Protein AF-A0A3B8Q1A5-F1 (afdb_monomer)

Solvent-accessible surface area (backbone atoms only — not comparable to full-atom values): 54894 Å² total; per-residue (Å²): 135,82,88,90,90,88,83,88,91,82,88,88,82,86,87,84,88,85,88,89,87,80,89,84,89,87,81,88,84,90,85,91,84,87,88,87,86,90,88,82,86,88,90,88,82,89,89,88,84,86,84,92,77,90,86,87,87,88,86,82,90,79,89,82,83,88,81,91,75,87,82,72,84,78,76,76,78,76,73,69,60,73,46,78,44,77,82,44,80,47,54,35,35,31,34,42,35,38,39,34,48,41,71,68,81,93,61,56,41,74,50,76,47,62,35,37,38,35,20,18,24,43,18,22,69,45,100,89,68,49,80,41,77,37,46,45,37,53,44,77,53,98,29,20,41,34,27,70,44,27,45,47,32,40,39,37,47,18,26,54,34,35,88,56,15,32,37,39,32,39,68,82,66,51,56,39,26,24,30,68,47,34,36,30,41,37,22,71,83,76,38,27,14,39,65,51,23,43,37,30,80,26,44,30,32,31,79,44,63,32,30,38,38,24,60,58,27,31,39,44,43,58,23,29,39,34,40,39,46,46,45,33,29,44,34,49,32,40,32,36,51,36,26,74,83,63,44,59,80,50,77,39,51,57,91,44,22,27,45,32,44,36,31,36,42,86,37,58,80,84,54,51,75,46,71,64,82,77,78,83,74,96,59,90,85,72,90,75,66,90,66,86,33,35,34,35,37,64,81,48,30,33,36,49,73,23,47,23,24,45,60,96,36,77,90,56,63,60,44,63,24,35,25,39,85,45,72,48,98,89,68,53,35,31,47,38,36,35,32,58,40,67,63,44,40,81,61,40,70,74,36,51,77,56,90,72,58,46,72,87,60,79,52,30,86,38,60,68,54,55,64,70,60,74,78,66,74,52,51,76,69,56,57,76,66,34,43,40,44,77,62,45,90,86,80,33,47,68,63,53,51,59,71,65,47,73,29,45,33,46,38,44,51,38,36,39,54,50,44,70,52,47,69,46,50,25,58,40,18,34,36,27,73,20,45,33,39,36,32,51,50,34,34,39,34,41,5,16,26,37,23,18,70,31,42,86,52,8,28,36,38,34,54,31,52,78,45,54,44,23,37,86,54,17,30,28,36,40,33,25,39,19,40,55,53,55,28,49,77,42,92,90,46,77,66,58,40,85,87,56,53,12,7,61,35,42,36,34,38,47,14,85,52,65,50,63,41,35,22,40,31,33,30,24,14,35,21,29,40,32,39,76,42,31,73,42,35,39,41,29,55,26,39,35,28,52,14,50,24,34,36,26,39,44,36,37,35,39,36,37,32,26,38,32,37,41,15,44,21,40,29,60,26,60,56,20,40,37,44,30,34,18,29,22,36,34,55,18,48,21,42,44,43,97,34,68,38,50,32,36,48,39,38,22,33,36,23,31,49,76,37,66,55,72,69,48,84,59,82,56,52,76,35,84,49,55,79,82,54,38,39,67,52,88,45,29,62,66,18,43,42,92,89,36,85,43,55,64,59,27,71,82,90,58,60,71,67,56,60,59,52,44,42,68,17,17,40,48,61,42,47,79,40,64,65,69,37,73,52,76,41,79,45,55,62,65,47,60,50,42,70,69,59,38,50,40,21,40,60,39,66,64,39,27,32,36,26,38,53,17,42,24,51,19,38,39,36,37,24,79,32,19,26,39,19,18,27,25,79,20,13,35,36,34,26,41,63,7,33,45,36,34,48,29,38,89,95,37,39,19,35,43,35,34,43,73,31,67,27,75,50,87,57,90,60,44,66,20,30,17,48,27,37,71,58,94,64,62,92,41,54,25,36,38,41,40,27,20,31,38,34,38,29,39,2,54,47,72,32,19,58,46,60,36,96,50,67,35,64,51,35,35,45,37,42,30,54,25,40,30,33,27,32,28,45,42,47,46,24,70,56,52,59,64,68,27,42,38,38,41,35,32,25,39,31,37,35,17,39,37,23,43,42,43,78,55,96,88,57,61,44,30,54,36,40,41,35,36,20,23,25,37,35,52,27,35,45,36,40,35,31,44,66,64,96,56,73,58,59,27,40,45,29,14,25,26,36,38,59,23,50,55,45,73,42,62,81,30,48,87,44,52,45,37,32,20,29,37,29,24,61,90,33,58,65,89,59,68,49,50,79,50,48,70,58,28,48,94,58,57,38,75,82,31,97,90,48,58,68,21,33,40,93,64,74,40,81,45,37,50,26,51,30,56,59,47,27,86,45,42,22,47,82,67,48,37,16,48,19,19,44,49,65,58,60,63,48,14,46,67,66,48,95,54,68,32,26,52,39,17,40,55,46,77,24,24,32,92,86,73,40,68,47,45,76,51,68,52,83,58,37,28,58,64,20,27,50,33,61,80,86,60,59,52,98,92,39,36,54,54,75,46,71,64,45,100,85,45,76,77,90,75,78,77,85,79,79,83,73,83,80,131

Nearest PDB structures (foldseek):
  5m60-assembly1_A  TM=2.304E-01  e=3.466E-04  Thermochaetoides thermophila
  5zkw-assembly1_B  TM=2.057E-01  e=1.038E-01  Pseudarthrobacter chlorophenolicus A6
  5zla-assembly1_D  TM=2.014E-01  e=3.248E-01  Pseudarthrobacter chlorophenolicus A6
  7ukj-assembly1_B  TM=1.240E-01  e=3.319E-02  Shigella phage Sf6

Sequence (1062 aa):
MNANLLNLLAQHHHRINFQPLGAREASNPSEWHVEGRNRGARPTAALLPRKYRRTSSGGAILLAIGIGALSTPTLFADEPTEFVAITRRGLHDQTVSIVRQIGIGADRRFETNSYVQLETGLNYFTPEGRLVPSEPVFELVHGAAVAWKGQHKVSVAANLNSADAVQLRLPDNQLLTSHVYGLAYVDTASGQSVLLGQVQDCSGFQVADHQILFPDAFTGILADVRYSVSKAGFEQDVILREQPPRPERFGLSSETTQLEVWTEFTGSPEPVRIRHENARSNGPQSTLEERDDEVLDFQSARVGTGKTFRLGRDDDPLSLVVKRWVRVDDGRKFLVESVELDAVQSALETLPTSGGGARIGQPSADRMSALRELPRKPDRRGAATAQIRRLTLGADDVALAEAARPGLVLDYLTLTTSQNNYTFASDDTYYISGTVNLSGSTTFEGGTVIKYDSATTSKIEIQGSLSFGGAAYRPVVFTGKDDNTVGQVIVGSTSDPSGTYYANPALILNNNSSTTLNHPRFSHCRRGLTFAGGPSHWVRHAQFVHCQEGLAPKNTVYLHNALFHRVDKVLAGTAATVNCQHLTVNDGSTVNFGSAATVSYLNSLLVGVTTPGSYSGTPPDIIASSTGVFQAVSGGSHYLPSGSPYRNAGSASIDTTLALELKSLTTEAPQLMTGGLSVGTTLTPRVLRDIDQVDKGFHYVPIDYVFRSVTATAMVQLTNGVAVAVAGAYGVDLQDASSLISEGRAERPNRLTRWNSVQEQSTSEGNGGPIARIGANYTTRPYISVRFTELTAPSKSGTSLLDTGGTQPFQSVTLEFCQLSNVGLTSLWPGDSRSATVTLRNNLFERSVLSINKSYTSQNTPLTLAGNNNLFWRGSFSVTYDSGSINPAWTLKDNLFDGTIQTLTGSGTINVIRSNNGFTTGTTTTFSGSNDKTGLSTDYQANGSWGNRYYPAAGGHPSLSSLIDAGSQTRETAGLYHFTVKTASNTKEGADSLVWVDIGFHYVGLNGSGQPSDTDGDGLPNYVEDRNGNNVADSGETSPSTYNSPGGLTGSTAFTVYTALK

Radius of gyration: 35.03 Å; Cα contacts (8 Å, |Δi|>4): 2907; chains: 1; bounding box: 84×91×108 Å

Secondary structure (DSSP, 8-state):
-----S-------------------------------------------PPP-----------PPP-----------PPPPEEEEEEEE-SSEEEEEEEEEESSGGG-EEEEEEEEEE-TT-EEE-TTS-EEE-----EEETTEEEE-SSSSEEEE-SBTTSTT-EEEE-TTS-EEEEEEEEEEEEETTT--EEEEEEB---B-EEEETTEEEESS-BSSS-EEEEEEE-SSEEEEEEEE-SPPPPGGGGT--TTTEEEEEEEEEEE-PPPEEEE--PPP--SS---------EEEE-SSEEE--EEEEETT-TTS--EEEEEEEEE-TTS-EEEEEEEEHHHHHHHHTTSPPP-S-S--PPPBSSTTGGGSSPPPPPPHHHHHH---EE--TTTSHHHHHHHTS--EEEEEEEEEP-EES-EE-TTSEEEE-SEEEEESEEEE-TT-EEEES-TTT-EEEE-SEEEE--BTTB-EEEEETT-TTSSPPPTT--S--TTS-B-SSSEEE--SS-EEEESEEEESBSEEEEE-S-SEEEEEEEEEES-SEEEEESSEEEEEEEEEES-SEEE--SS-EEEEEEEEEES-SEEE-S---EEEEES-EEES-SB----BSSPPEEES-STTT-EEETTEEEEPPTT-TTTT-S-S-S-HHHHHHHTT-B-SPPEEE-S-B-S-EEE---SPPS-SSPPSS--BPP-SEEEEEEEESSEEEEETT-EEEEEEEEEEEE-TT-EEEEE-BTTB-EEEEEGGGT-----SS-B---SEEE-S--SS--EEEEESEEEE--TT---BSB--SS-B--SEEEEES-EEES-EEEEE-BSSSS-EEEEEES-EEES-EEEEEE--SSS---EEEEEES-EEESSEEEEEE---SS-PPEEEES-EEES-EEEEESTTGGGEEEES-EEETTS-GGG--BT-EEEE----BS-BTTBS-BBPSS--TTSGGGGTT-SSSBTTTTT-TTEESBSSTT--GGGSSSSBPPSS--EEPB-TTSSB--SS-SSS-HHHHSSSSSSS--TT---TTSS--TT---S-----------

pLDDT: mean 81.54, std 19.95, range [23.23, 98.56]

Mean predicted aligned error: 13.36 Å

Foldseek 3Di:
DDDDDPDDDDDDDDDDDDDDDDDDDDDDDDDDDDDDDDDDDDDDDDDDDDDDDDDDDDDDDDDDDDDDDDDDPPDDDDDWDKDWDFPDDDQFKTKIWIWTWDDDDPLTDIDIDIFIEGGFQQWAQDPVRDIDGADLFWDFDPQWTWRDRTLKIWIAAQWLLDQQRIWIQFNVRFIWGKGWFAKKKAQPVQQWIATQWGFATFGWECLDRFKIKTFQGTFNFGWIWMWGTDNFFIKIKIWGQAQGDDLVLQPGDLQRMKMKTKMWTPGGDFWDWDFADADDDPDPDDPPPRDRATWTHRPQKIWGKAFKDKQVPPVDTQDIWGWDWDADPVGIIIIMTIDRSVSCVVVNVVHHHGPRRGDRDHIDSHNCPNVVDDRDRYDPVSSVPRGYYYDDPPPNVVVSVVVRDITMIDMIIIGRQRDEDEEQDQAHEYEFAFEHHYEHEYEYAFQGHYAFAAQPGGEYEYAYHYHAHHDALRAHEYYHLQLPLFGDRDPPHPVDLLPAAGHPEHYEYNYQAEEEHERYEYERHCEHYEYNHYAEYEYELYEYYNYQEYYAYPHEYEYFQYEAENHQEPYDYEEYEYEYEQYEYALYAEDQPPYPYEYEYFLYEAACYNYDDDYDDDDHHYYNHCVQQWDDDDLATQAGDVVHPQALPGDPPDDPVSNVVQQQWASHDAAEDDEEAEEADEDEQATHGQPHRHGGHHTWRDANYEAEAYEYAAEYEYEAQHHYAYWHAERYEYEAPYEYHYEYDLVRAHEYEHPVSIRRGSDPRHSGHEHYEYDPDYPHAYEYAHERYEYDYRHPSNYENYDQSDAGQHQEYEDENYEYANYEQANHHHDAAEEHEYEAAQYEAHQYEYEHEQDDDPGHHAYEAEAAQAEHAQHEYEYEDEDDDDYAAYEHWLAEYHNYEYYYYYDPSVSHAYELYEEDPPYDCVPHDYQYHYNADQDWDCPAPSGTQAFDCDDDPNGLVVQALRTDDFLLVSLQQQWHSHRDAPHGCVPDPHRGHGGHHTRGHHHPVNHADQQCPLPDHPCQQPSSPPQDGDVNHHGSNDNDPPPGDPDDDDDDDPDDDD

Structure (mmCIF, N/CA/C/O backbone):
data_AF-A0A3B8Q1A5-F1
#
_entry.id   AF-A0A3B8Q1A5-F1
#
loop_
_atom_site.group_PDB
_atom_site.id
_atom_site.type_symbol
_atom_site.label_atom_id
_atom_site.label_alt_id
_atom_site.label_comp_id
_atom_site.label_asym_id
_atom_site.label_entity_id
_atom_site.label_seq_id
_atom_site.pdbx_PDB_ins_code
_atom_site.Cartn_x
_atom_site.Cartn_y
_atom_site.Cartn_z
_atom_site.occupancy
_atom_site.B_iso_or_equiv
_atom_site.auth_seq_id
_atom_site.auth_comp_id
_atom_site.auth_asym_id
_atom_site.auth_atom_id
_atom_site.pdbx_PDB_model_num
ATOM 1 N N . MET A 1 1 ? 45.114 -22.422 2.426 1.00 31.42 1 MET A N 1
ATOM 2 C CA . MET A 1 1 ? 45.899 -22.250 3.666 1.00 31.42 1 MET A CA 1
ATOM 3 C C . MET A 1 1 ? 44.954 -22.389 4.842 1.00 31.42 1 MET A C 1
ATOM 5 O O . MET A 1 1 ? 43.883 -21.799 4.810 1.00 31.42 1 MET A O 1
ATOM 9 N N . ASN A 1 2 ? 45.334 -23.228 5.803 1.00 27.39 2 ASN A N 1
ATOM 10 C CA . ASN A 1 2 ? 44.646 -23.448 7.073 1.00 27.39 2 ASN A CA 1
ATOM 11 C C . ASN A 1 2 ? 44.626 -22.181 7.942 1.00 27.39 2 ASN A C 1
ATOM 13 O O . ASN A 1 2 ? 45.573 -21.405 7.894 1.00 27.39 2 ASN A O 1
ATOM 17 N N . ALA A 1 3 ? 43.572 -22.082 8.762 1.00 31.16 3 ALA A N 1
ATOM 18 C CA . ALA A 1 3 ? 43.486 -21.404 10.058 1.00 31.16 3 ALA A CA 1
ATOM 19 C C . ALA A 1 3 ? 44.098 -19.994 10.174 1.00 31.16 3 ALA A C 1
ATOM 21 O O . ALA A 1 3 ? 45.301 -19.867 10.354 1.00 31.16 3 ALA A O 1
ATOM 22 N N . ASN A 1 4 ? 43.245 -18.959 10.165 1.00 34.81 4 ASN A N 1
ATOM 23 C CA . ASN A 1 4 ? 43.364 -17.754 11.008 1.00 34.81 4 ASN A CA 1
ATOM 24 C C . ASN A 1 4 ? 42.229 -16.765 10.691 1.00 34.81 4 ASN A C 1
ATOM 26 O O . ASN A 1 4 ? 42.366 -15.946 9.789 1.00 34.81 4 ASN A O 1
ATOM 30 N N . LEU A 1 5 ? 41.110 -16.835 11.425 1.00 26.95 5 LEU A N 1
ATOM 31 C CA . LEU A 1 5 ? 40.123 -15.740 11.500 1.00 26.95 5 LEU A CA 1
ATOM 32 C C . LEU A 1 5 ? 39.156 -15.929 12.680 1.00 26.95 5 LEU A C 1
ATOM 34 O O . LEU A 1 5 ? 37.939 -15.876 12.551 1.00 26.95 5 LEU A O 1
ATOM 38 N N . LEU A 1 6 ? 39.722 -16.181 13.860 1.00 28.73 6 LEU A N 1
ATOM 39 C CA . LEU A 1 6 ? 38.980 -16.187 15.120 1.00 28.73 6 LEU A CA 1
ATOM 40 C C . LEU A 1 6 ? 39.867 -15.576 16.208 1.00 28.73 6 LEU A C 1
ATOM 42 O O . LEU A 1 6 ? 40.375 -16.267 17.078 1.00 28.73 6 LEU A O 1
ATOM 46 N N . ASN A 1 7 ? 40.154 -14.282 16.044 1.00 27.58 7 ASN A N 1
ATOM 47 C CA . ASN A 1 7 ? 40.660 -13.367 17.070 1.00 27.58 7 ASN A CA 1
ATOM 48 C C . ASN A 1 7 ? 40.844 -11.983 16.438 1.00 27.58 7 ASN A C 1
ATOM 50 O O . ASN A 1 7 ? 41.917 -11.722 15.913 1.00 27.58 7 ASN A O 1
ATOM 54 N N . LEU A 1 8 ? 39.817 -11.121 16.456 1.00 25.34 8 LEU A N 1
ATOM 55 C CA . LEU A 1 8 ? 39.990 -9.657 16.543 1.00 25.34 8 LEU A CA 1
ATOM 56 C C . LEU A 1 8 ? 38.639 -8.920 16.698 1.00 25.34 8 LEU A C 1
ATOM 58 O O . LEU A 1 8 ? 38.228 -8.163 15.832 1.00 25.34 8 LEU A O 1
ATOM 62 N N . LEU A 1 9 ? 37.932 -9.124 17.814 1.00 25.00 9 LEU A N 1
ATOM 63 C CA . LEU A 1 9 ? 36.902 -8.182 18.297 1.00 25.00 9 LEU A CA 1
ATOM 64 C C . LEU A 1 9 ? 36.907 -8.139 19.833 1.00 25.00 9 LEU A C 1
ATOM 66 O O . LEU A 1 9 ? 35.914 -8.389 20.507 1.00 25.00 9 LEU A O 1
ATOM 70 N N . ALA A 1 10 ? 38.072 -7.830 20.396 1.00 28.08 10 ALA A N 1
ATOM 71 C CA . ALA A 1 10 ? 38.196 -7.423 21.787 1.00 28.08 10 ALA A CA 1
ATOM 72 C C . ALA A 1 10 ? 39.339 -6.414 21.895 1.00 28.08 10 ALA A C 1
ATOM 74 O O . ALA A 1 10 ? 40.484 -6.822 22.042 1.00 28.08 10 ALA A O 1
ATOM 75 N N . GLN A 1 11 ? 39.025 -5.120 21.765 1.00 27.09 11 GLN A N 1
ATOM 76 C CA . GLN A 1 11 ? 39.717 -3.988 22.402 1.00 27.09 11 GLN A CA 1
ATOM 77 C C . GLN A 1 11 ? 39.195 -2.670 21.817 1.00 27.09 11 GLN A C 1
ATOM 79 O O . GLN A 1 11 ? 39.483 -2.349 20.674 1.00 27.09 11 GLN A O 1
ATOM 84 N N . HIS A 1 12 ? 38.423 -1.918 22.605 1.00 25.92 12 HIS A N 1
ATOM 85 C CA . HIS A 1 12 ? 38.706 -0.511 22.920 1.00 25.92 12 HIS A CA 1
ATOM 86 C C . HIS A 1 12 ? 37.636 0.035 23.878 1.00 25.92 12 HIS A C 1
ATOM 88 O O . HIS A 1 12 ? 36.615 0.576 23.470 1.00 25.92 12 HIS A O 1
ATOM 94 N N . HIS A 1 13 ? 37.905 -0.088 25.180 1.00 26.91 13 HIS A N 1
ATOM 95 C CA . HIS A 1 13 ? 37.317 0.769 26.209 1.00 26.91 13 HIS A CA 1
ATOM 96 C C . HIS A 1 13 ? 38.403 1.731 26.700 1.00 26.91 13 HIS A C 1
ATOM 98 O O . HIS A 1 13 ? 39.457 1.292 27.166 1.00 26.91 13 HIS A O 1
ATOM 104 N N . HIS A 1 14 ? 38.136 3.036 26.619 1.00 27.55 14 HIS A N 1
ATOM 105 C CA . HIS A 1 14 ? 38.865 4.048 27.379 1.00 27.55 14 HIS A CA 1
ATOM 106 C C . HIS A 1 14 ? 38.218 4.228 28.759 1.00 27.55 14 HIS A C 1
ATOM 108 O O . HIS A 1 14 ? 36.998 4.266 28.902 1.00 27.55 14 HIS A O 1
ATOM 114 N N . ARG A 1 15 ? 39.090 4.286 29.769 1.00 25.75 15 ARG A N 1
ATOM 115 C CA . ARG A 1 15 ? 38.829 4.407 31.209 1.00 25.75 15 ARG A CA 1
ATOM 116 C C . ARG A 1 15 ? 38.354 5.806 31.599 1.00 25.75 15 ARG A C 1
ATOM 118 O O . ARG A 1 15 ? 38.968 6.757 31.131 1.00 25.75 15 ARG A O 1
ATOM 125 N N . ILE A 1 16 ? 37.482 5.901 32.610 1.00 25.36 16 ILE A N 1
ATOM 126 C CA . ILE A 1 16 ? 37.601 6.874 33.716 1.00 25.36 16 ILE A CA 1
ATOM 127 C C . ILE A 1 16 ? 37.205 6.176 35.038 1.00 25.36 16 ILE A C 1
ATOM 129 O O . ILE A 1 16 ? 36.220 5.448 35.093 1.00 25.36 16 ILE A O 1
ATOM 133 N N . ASN A 1 17 ? 38.043 6.363 36.064 1.00 23.59 17 ASN A N 1
ATOM 134 C CA . ASN A 1 17 ? 37.998 5.796 37.423 1.00 23.59 17 ASN A CA 1
ATOM 135 C C . ASN A 1 17 ? 36.921 6.440 38.321 1.00 23.59 17 ASN A C 1
ATOM 137 O O . ASN A 1 17 ? 36.644 7.617 38.136 1.00 23.59 17 ASN A O 1
ATOM 141 N N . PHE A 1 18 ? 36.465 5.742 39.377 1.00 23.73 18 PHE A N 1
ATOM 142 C CA . PHE A 1 18 ? 36.687 6.127 40.790 1.00 23.73 18 PHE A CA 1
ATOM 143 C C . PHE A 1 18 ? 36.344 4.983 41.776 1.00 23.73 18 PHE A C 1
ATOM 145 O O . PHE A 1 18 ? 35.630 4.043 41.446 1.00 23.73 18 PHE A O 1
ATOM 152 N N . GLN A 1 19 ? 36.976 5.059 42.951 1.00 25.64 19 GLN A N 1
ATOM 153 C CA . GLN A 1 19 ? 37.218 4.035 43.980 1.00 25.64 19 GLN A CA 1
ATOM 154 C C . GLN A 1 19 ? 36.064 3.774 44.990 1.00 25.64 19 GLN A C 1
ATOM 156 O O . GLN A 1 19 ? 35.106 4.542 45.024 1.00 25.64 19 GLN A O 1
ATOM 161 N N . PRO A 1 20 ? 36.180 2.718 45.838 1.00 37.16 20 PRO A N 1
ATOM 162 C CA . PRO A 1 20 ? 35.106 2.123 46.647 1.00 37.16 20 PRO A CA 1
ATOM 163 C C . PRO A 1 20 ? 35.213 2.379 48.167 1.00 37.16 20 PRO A C 1
ATOM 165 O O . PRO A 1 20 ? 36.301 2.617 48.680 1.00 37.16 20 PRO A O 1
ATOM 168 N N . LEU A 1 21 ? 34.104 2.189 48.893 1.00 24.19 21 LEU A N 1
ATOM 169 C CA . LEU A 1 21 ? 33.985 1.951 50.349 1.00 24.19 21 LEU A CA 1
ATOM 170 C C . LEU A 1 21 ? 32.631 1.229 50.554 1.00 24.19 21 LEU A C 1
ATOM 172 O O . LEU A 1 21 ? 31.644 1.678 49.989 1.00 24.19 21 LEU A O 1
ATOM 176 N N . GLY A 1 22 ? 32.429 0.143 51.297 1.00 25.36 22 GLY A N 1
ATOM 177 C CA . GLY A 1 22 ? 33.263 -0.704 52.139 1.00 25.36 22 GLY A CA 1
ATOM 178 C C . GLY A 1 22 ? 32.334 -1.590 52.994 1.00 25.36 22 GLY A C 1
ATOM 179 O O . GLY A 1 22 ? 31.389 -1.053 53.554 1.00 25.36 22 GLY A O 1
ATOM 180 N N . ALA A 1 23 ? 32.650 -2.893 53.090 1.00 27.30 23 ALA A N 1
ATOM 181 C CA . ALA A 1 23 ? 32.336 -3.870 54.159 1.00 27.30 23 ALA A CA 1
ATOM 182 C C . ALA A 1 23 ? 30.845 -4.099 54.567 1.00 27.30 23 ALA A C 1
ATOM 184 O O . ALA A 1 23 ? 30.045 -3.184 54.636 1.00 27.30 23 ALA A O 1
ATOM 185 N N . ARG A 1 24 ? 30.363 -5.303 54.902 1.00 26.05 24 ARG A N 1
ATOM 186 C CA . ARG A 1 24 ? 30.935 -6.339 55.778 1.00 26.05 24 ARG A CA 1
ATOM 187 C C . ARG A 1 24 ? 30.354 -7.745 55.533 1.00 26.05 24 ARG A C 1
ATOM 189 O O . ARG A 1 24 ? 29.225 -7.901 55.086 1.00 26.05 24 ARG A O 1
ATOM 196 N N . GLU A 1 25 ? 31.178 -8.724 55.898 1.00 29.30 25 GLU A N 1
ATOM 197 C CA . GLU A 1 25 ? 31.053 -10.184 55.821 1.00 29.30 25 GLU A CA 1
ATOM 198 C C . GLU A 1 25 ? 30.050 -10.808 56.807 1.00 29.30 25 GLU A C 1
ATOM 200 O O . GLU A 1 25 ? 29.797 -10.243 57.870 1.00 29.30 25 GLU A O 1
ATOM 205 N N . ALA A 1 26 ? 29.604 -12.034 56.496 1.00 27.36 26 ALA A N 1
ATOM 206 C CA . ALA A 1 26 ? 29.699 -13.248 57.337 1.00 27.36 26 ALA A CA 1
ATOM 207 C C . ALA A 1 26 ? 28.905 -14.386 56.663 1.00 27.36 26 ALA A C 1
ATOM 209 O O . ALA A 1 26 ? 27.846 -14.133 56.106 1.00 27.36 26 ALA A O 1
ATOM 210 N N . SER A 1 27 ? 29.234 -15.672 56.695 1.00 27.70 27 SER A N 1
ATOM 211 C CA . SER A 1 27 ? 30.429 -16.471 56.975 1.00 27.70 27 SER A CA 1
ATOM 212 C C . SER A 1 27 ? 30.010 -17.910 56.613 1.00 27.70 27 SER A C 1
ATOM 214 O O . SER A 1 27 ? 28.907 -18.333 56.953 1.00 27.70 27 SER A O 1
ATOM 216 N N . ASN A 1 28 ? 30.872 -18.633 55.903 1.00 27.50 28 ASN A N 1
ATOM 217 C CA . ASN A 1 28 ? 30.802 -20.072 55.576 1.00 27.50 28 ASN A CA 1
ATOM 218 C C . ASN A 1 28 ? 31.138 -20.916 56.853 1.00 27.50 28 ASN A C 1
ATOM 220 O O . ASN A 1 28 ? 31.346 -20.277 57.889 1.00 27.50 28 ASN A O 1
ATOM 224 N N . PRO A 1 29 ? 31.375 -22.259 56.859 1.00 51.00 29 PRO A N 1
ATOM 225 C CA . PRO A 1 29 ? 31.216 -23.319 55.836 1.00 51.00 29 PRO A CA 1
ATOM 226 C C . PRO A 1 29 ? 30.806 -24.733 56.382 1.00 51.00 29 PRO A C 1
ATOM 228 O O . PRO A 1 29 ? 30.596 -24.930 57.577 1.00 51.00 29 PRO A O 1
ATOM 231 N N . SER A 1 30 ? 30.891 -25.735 55.483 1.00 28.61 30 SER A N 1
ATOM 232 C CA . SER A 1 30 ? 31.393 -27.126 55.683 1.00 28.61 30 SER A CA 1
ATOM 233 C C . SER A 1 30 ? 30.387 -28.214 56.095 1.00 28.61 30 SER A C 1
ATOM 235 O O . SER A 1 30 ? 29.454 -27.936 56.833 1.00 28.61 30 SER A O 1
ATOM 237 N N . GLU A 1 31 ? 30.493 -29.496 55.726 1.00 30.09 31 GLU A N 1
ATOM 238 C CA . GLU A 1 31 ? 31.237 -30.312 54.740 1.00 30.09 31 GLU A CA 1
ATOM 239 C C . GLU A 1 31 ? 30.687 -31.762 54.894 1.00 30.09 31 GLU A C 1
ATOM 241 O O . GLU A 1 31 ? 29.993 -32.059 55.866 1.00 30.09 31 GLU A O 1
ATOM 246 N N . TRP A 1 32 ? 31.112 -32.657 53.993 1.00 24.75 32 TRP A N 1
ATOM 247 C CA . TRP A 1 32 ? 31.297 -34.114 54.149 1.00 24.75 32 TRP A CA 1
ATOM 248 C C . TRP A 1 32 ? 30.447 -35.067 53.299 1.00 24.75 32 TRP A C 1
ATOM 250 O O . TRP A 1 32 ? 29.266 -34.895 53.021 1.00 24.75 32 TRP A O 1
ATOM 260 N N . HIS A 1 33 ? 31.185 -36.072 52.841 1.00 26.88 33 HIS A N 1
ATOM 261 C CA . HIS A 1 33 ? 31.031 -36.947 51.690 1.00 26.88 33 HIS A CA 1
ATOM 262 C C . HIS A 1 33 ? 31.009 -38.414 52.187 1.00 26.88 33 HIS A C 1
ATOM 264 O O . HIS A 1 33 ? 31.444 -38.679 53.306 1.00 26.88 33 HIS A O 1
ATOM 270 N N . VAL A 1 34 ? 30.655 -39.340 51.278 1.00 29.38 34 VAL A N 1
ATOM 271 C CA . VAL A 1 34 ? 31.035 -40.782 51.195 1.00 29.38 34 VAL A CA 1
ATOM 272 C C . VAL A 1 34 ? 29.956 -41.865 51.477 1.00 29.38 34 VAL A C 1
ATOM 274 O O . VAL A 1 34 ? 29.595 -42.159 52.608 1.00 29.38 34 VAL A O 1
ATOM 277 N N . GLU A 1 35 ? 29.532 -42.478 50.355 1.00 27.92 35 GLU A N 1
ATOM 278 C CA . GLU A 1 35 ? 29.298 -43.902 49.986 1.00 27.92 35 GLU A CA 1
ATOM 279 C C . GLU A 1 35 ? 28.494 -44.925 50.835 1.00 27.92 35 GLU A C 1
ATOM 281 O O . GLU A 1 35 ? 28.839 -45.253 51.962 1.00 27.92 35 GLU A O 1
ATOM 286 N N . GLY A 1 36 ? 27.600 -45.669 50.139 1.00 27.12 36 GLY A N 1
ATOM 287 C CA . GLY A 1 36 ? 27.753 -47.139 50.037 1.00 27.12 36 GLY A CA 1
ATOM 288 C C . GLY A 1 36 ? 26.547 -48.093 50.247 1.00 27.12 36 GLY A C 1
ATOM 289 O O . GLY A 1 36 ? 26.268 -48.489 51.367 1.00 27.12 36 GLY A O 1
ATOM 290 N N . ARG A 1 37 ? 26.033 -48.651 49.126 1.00 27.94 37 ARG A N 1
ATOM 291 C CA . ARG A 1 37 ? 25.451 -50.017 48.886 1.00 27.94 37 ARG A CA 1
ATOM 292 C C . ARG A 1 37 ? 23.963 -50.382 49.172 1.00 27.94 37 ARG A C 1
ATOM 294 O O . ARG A 1 37 ? 23.574 -50.726 50.276 1.00 27.94 37 ARG A O 1
ATOM 301 N N . ASN A 1 38 ? 23.224 -50.525 48.057 1.00 29.22 38 ASN A N 1
ATOM 302 C CA . ASN A 1 38 ? 22.333 -51.614 47.566 1.00 29.22 38 ASN A CA 1
ATOM 303 C C . ASN A 1 38 ? 21.625 -52.624 48.511 1.00 29.22 38 ASN A C 1
ATOM 305 O O . ASN A 1 38 ? 22.288 -53.494 49.070 1.00 29.22 38 ASN A O 1
ATOM 309 N N . ARG A 1 39 ? 20.280 -52.723 48.396 1.00 27.67 39 ARG A N 1
ATOM 310 C CA . ARG A 1 39 ? 19.487 -53.828 47.759 1.00 27.67 39 ARG A CA 1
ATOM 311 C C . ARG A 1 39 ? 17.970 -53.688 48.048 1.00 27.67 39 ARG A C 1
ATOM 313 O O . ARG A 1 39 ? 17.608 -53.477 49.195 1.00 27.67 39 ARG A O 1
ATOM 320 N N . GLY A 1 40 ? 17.102 -53.948 47.052 1.00 25.72 40 GLY A N 1
ATOM 321 C CA . GLY A 1 40 ? 15.728 -54.456 47.287 1.00 25.72 40 GLY A CA 1
ATOM 322 C C . GLY A 1 40 ? 14.560 -53.850 46.478 1.00 25.72 40 GLY A C 1
ATOM 323 O O . GLY A 1 40 ? 14.003 -52.847 46.884 1.00 25.72 40 GLY A O 1
ATOM 324 N N . ALA A 1 41 ? 14.206 -54.511 45.365 1.00 27.03 41 ALA A N 1
ATOM 325 C CA . ALA A 1 41 ? 12.903 -54.692 44.677 1.00 27.03 41 ALA A CA 1
ATOM 326 C C . ALA A 1 41 ? 11.720 -53.663 44.729 1.00 27.03 41 ALA A C 1
ATOM 328 O O . ALA A 1 41 ? 11.288 -53.203 45.775 1.00 27.03 41 ALA A O 1
ATOM 329 N N . ARG A 1 42 ? 11.148 -53.438 43.524 1.00 28.23 42 ARG A N 1
ATOM 330 C CA . ARG A 1 42 ? 9.961 -52.652 43.051 1.00 28.23 42 ARG A CA 1
ATOM 331 C C . ARG A 1 42 ? 8.580 -53.251 43.465 1.00 28.23 42 ARG A C 1
ATOM 333 O O . ARG A 1 42 ? 8.632 -54.339 44.034 1.00 28.23 42 ARG A O 1
ATOM 340 N N . PRO A 1 43 ? 7.370 -52.727 43.071 1.00 40.75 43 PRO A N 1
ATOM 341 C CA . PRO A 1 43 ? 6.963 -51.584 42.192 1.00 40.75 43 PRO A CA 1
ATOM 342 C C . PRO A 1 43 ? 5.917 -50.628 42.857 1.00 40.75 43 PRO A C 1
ATOM 344 O O . PRO A 1 43 ? 5.542 -50.858 43.994 1.00 40.75 43 PRO A O 1
ATOM 347 N N . THR A 1 44 ? 5.485 -49.467 42.339 1.00 27.14 44 THR A N 1
ATOM 348 C CA . THR A 1 44 ? 4.685 -49.154 41.126 1.00 27.14 44 THR A CA 1
ATOM 349 C C . THR A 1 44 ? 4.598 -47.626 40.957 1.00 27.14 44 THR A C 1
ATOM 351 O O . THR A 1 44 ? 4.412 -46.921 41.946 1.00 27.14 44 THR A O 1
ATOM 354 N N . ALA A 1 45 ? 4.667 -47.118 39.722 1.00 28.27 45 ALA A N 1
ATOM 355 C CA . ALA A 1 45 ? 4.563 -45.693 39.403 1.00 28.27 45 ALA A CA 1
ATOM 356 C C . ALA A 1 45 ? 3.494 -45.408 38.331 1.00 28.27 45 ALA A C 1
ATOM 358 O O . ALA A 1 45 ? 3.409 -46.132 37.343 1.00 28.27 45 ALA A O 1
ATOM 359 N N . ALA A 1 46 ? 2.771 -44.308 38.574 1.00 29.16 46 ALA A N 1
ATOM 360 C CA . ALA A 1 46 ? 2.286 -43.266 37.660 1.00 29.16 46 ALA A CA 1
ATOM 361 C C . ALA A 1 46 ? 1.398 -43.613 36.445 1.00 29.16 46 ALA A C 1
ATOM 363 O O . ALA A 1 46 ? 1.768 -44.368 35.550 1.00 29.16 46 ALA A O 1
ATOM 364 N N . LEU A 1 47 ? 0.273 -42.892 36.347 1.00 26.09 47 LEU A N 1
ATOM 365 C CA . LEU A 1 47 ? -0.541 -42.743 35.139 1.00 26.09 47 LEU A CA 1
ATOM 366 C C . LEU A 1 47 ? -1.035 -41.298 35.000 1.00 26.09 47 LEU A C 1
ATOM 368 O O . LEU A 1 47 ? -1.672 -40.788 35.916 1.00 26.09 47 LEU A O 1
ATOM 372 N N . LEU A 1 48 ? -0.724 -40.689 33.846 1.00 23.23 48 LEU A N 1
ATOM 373 C CA . LEU A 1 48 ? -1.564 -39.916 32.899 1.00 23.23 48 LEU A CA 1
ATOM 374 C C . LEU A 1 48 ? -0.638 -39.055 31.990 1.00 23.23 48 LEU A C 1
ATOM 376 O O . LEU A 1 48 ? 0.447 -38.687 32.432 1.00 23.23 48 LEU A O 1
ATOM 380 N N . PRO A 1 49 ? -1.047 -38.612 30.779 1.00 34.78 49 PRO A N 1
ATOM 381 C CA . PRO A 1 49 ? -1.873 -39.268 29.762 1.00 34.78 49 PRO A CA 1
ATOM 382 C C . PRO A 1 49 ? -1.291 -39.191 28.321 1.00 34.78 49 PRO A C 1
ATOM 38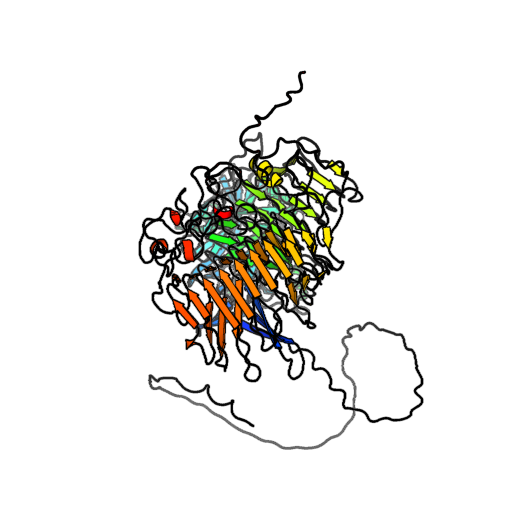4 O O . PRO A 1 49 ? -0.306 -38.521 28.019 1.00 34.78 49 PRO A O 1
ATOM 387 N N . ARG A 1 50 ? -1.961 -39.925 27.422 1.00 26.19 50 ARG A N 1
ATOM 388 C 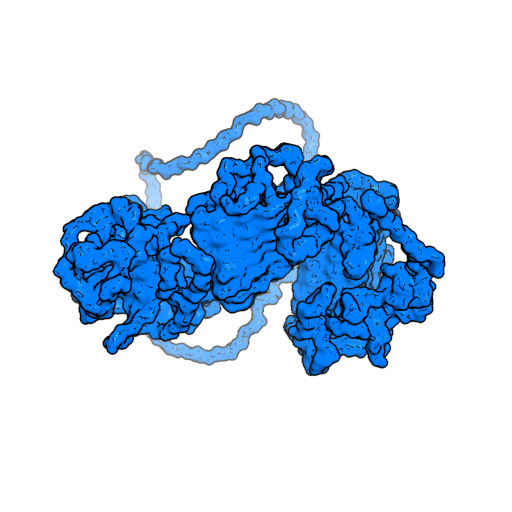CA . ARG A 1 50 ? -1.679 -40.180 25.997 1.00 26.19 50 ARG A CA 1
ATOM 389 C C . ARG A 1 50 ? -1.900 -38.972 25.067 1.00 26.19 50 ARG A C 1
ATOM 391 O O . ARG A 1 50 ? -2.946 -38.336 25.127 1.00 26.19 50 ARG A O 1
ATOM 398 N N . LYS A 1 51 ? -1.008 -38.809 24.077 1.00 27.61 51 LYS A N 1
ATOM 399 C CA . LYS A 1 51 ? -1.280 -38.165 22.773 1.00 27.61 51 LYS A CA 1
ATOM 400 C C . LYS A 1 51 ? -1.565 -39.235 21.708 1.00 27.61 51 LYS A C 1
ATOM 402 O O . LYS A 1 51 ? -0.832 -40.216 21.602 1.00 27.61 51 LYS A O 1
ATOM 407 N N . TYR A 1 52 ? -2.626 -39.028 20.931 1.00 24.39 52 TYR A N 1
ATOM 408 C CA . TYR A 1 52 ? -3.020 -39.835 19.772 1.00 24.39 52 TYR A CA 1
ATOM 409 C C . TYR A 1 52 ? -2.106 -39.551 18.568 1.00 24.39 52 TYR A C 1
ATOM 411 O O . TYR A 1 52 ? -1.864 -38.395 18.228 1.00 24.39 52 TYR A O 1
ATOM 419 N N . ARG A 1 53 ? -1.633 -40.610 17.899 1.00 24.84 53 ARG A N 1
ATOM 420 C CA . ARG A 1 53 ? -0.869 -40.565 16.642 1.00 24.84 53 ARG A CA 1
ATOM 421 C C . ARG A 1 53 ? -1.666 -41.336 15.585 1.00 24.84 53 ARG A C 1
ATOM 423 O O . ARG A 1 53 ? -2.049 -42.477 15.835 1.00 24.84 53 ARG A O 1
ATOM 430 N N . ARG A 1 54 ? -1.943 -40.705 14.438 1.00 25.97 54 ARG A N 1
ATOM 431 C CA . ARG A 1 54 ? -2.578 -41.340 13.271 1.00 25.97 54 ARG A CA 1
ATOM 432 C C . ARG A 1 54 ? -1.614 -42.340 12.625 1.00 25.97 54 ARG A C 1
ATOM 434 O O . ARG A 1 54 ? -0.442 -42.042 12.416 1.00 25.97 54 ARG A O 1
ATOM 441 N N . THR A 1 55 ? -2.150 -43.513 12.325 1.00 26.94 55 THR A N 1
ATOM 442 C CA . THR A 1 55 ? -1.561 -44.625 11.578 1.00 26.94 55 THR A CA 1
ATOM 443 C C . THR A 1 55 ? -1.604 -44.363 10.072 1.00 26.94 55 THR A C 1
ATOM 445 O O . THR A 1 55 ? -2.662 -44.016 9.550 1.00 26.94 55 THR A O 1
ATOM 448 N N . SER A 1 56 ? -0.504 -44.620 9.365 1.00 26.38 56 SER A N 1
ATOM 449 C CA . SER A 1 56 ? -0.521 -44.999 7.950 1.00 26.38 56 SER A CA 1
ATOM 450 C C . SER A 1 56 ? -0.076 -46.459 7.837 1.00 26.38 56 SER A C 1
ATOM 452 O O . SER A 1 56 ? 0.950 -46.866 8.380 1.00 26.38 56 SER A O 1
ATOM 454 N N . SER A 1 57 ? -0.902 -47.262 7.178 1.00 26.81 57 SER A N 1
ATOM 455 C CA . SER A 1 57 ? -0.688 -48.676 6.881 1.00 26.81 57 SER A CA 1
ATOM 456 C C . SER A 1 57 ? -0.701 -48.856 5.369 1.00 26.81 57 SER A C 1
ATOM 458 O O . SER A 1 57 ? -1.619 -48.372 4.713 1.00 26.81 57 SER A O 1
ATOM 460 N N . GLY A 1 58 ? 0.286 -49.570 4.832 1.00 26.42 58 GLY A N 1
ATOM 461 C CA . GLY A 1 58 ? 0.343 -49.929 3.416 1.00 26.42 58 GLY A CA 1
ATOM 462 C C . GLY A 1 58 ? 1.732 -50.414 3.023 1.00 26.42 58 GLY A C 1
ATOM 463 O O . GLY A 1 58 ? 2.539 -49.638 2.527 1.00 26.42 58 GLY A O 1
ATOM 464 N N . GLY A 1 59 ? 2.023 -51.684 3.308 1.00 24.75 59 GLY A N 1
ATOM 465 C CA . GLY A 1 59 ? 3.248 -52.347 2.873 1.00 24.75 59 GLY A CA 1
ATOM 466 C C . GLY A 1 59 ? 3.149 -52.873 1.441 1.00 24.75 59 GLY A C 1
ATOM 467 O O . GLY A 1 59 ? 2.092 -53.326 1.012 1.00 24.75 59 GLY A O 1
ATOM 468 N N . ALA A 1 60 ? 4.284 -52.888 0.747 1.00 26.00 60 ALA A N 1
ATOM 469 C CA . ALA A 1 60 ? 4.561 -53.825 -0.333 1.00 26.00 60 ALA A CA 1
ATOM 470 C C . ALA A 1 60 ? 6.012 -54.301 -0.185 1.00 26.00 60 ALA A C 1
ATOM 472 O O . ALA A 1 60 ? 6.954 -53.511 -0.179 1.00 26.00 60 ALA A O 1
ATOM 473 N N . ILE A 1 61 ? 6.151 -55.609 0.011 1.00 25.39 61 ILE A N 1
ATOM 474 C CA . ILE A 1 61 ? 7.399 -56.359 0.119 1.00 25.39 61 ILE A CA 1
ATOM 475 C C . ILE A 1 61 ? 7.932 -56.568 -1.303 1.00 25.39 61 ILE A C 1
ATOM 477 O O . ILE A 1 61 ? 7.250 -57.193 -2.113 1.00 25.39 61 ILE A O 1
ATOM 481 N N . LEU A 1 62 ? 9.147 -56.098 -1.598 1.00 25.17 62 LEU A N 1
ATOM 482 C CA . LEU A 1 62 ? 9.939 -56.580 -2.732 1.00 25.17 62 LEU A CA 1
ATOM 483 C C . LEU A 1 62 ? 11.177 -57.303 -2.191 1.00 25.17 62 LEU A C 1
ATOM 485 O O . LEU A 1 62 ? 11.994 -56.733 -1.470 1.00 25.17 62 LEU A O 1
ATOM 489 N N . LEU A 1 63 ? 11.264 -58.589 -2.520 1.00 24.42 63 LEU A N 1
ATOM 490 C CA . LEU A 1 63 ? 12.339 -59.509 -2.173 1.00 24.42 63 LEU A CA 1
ATOM 491 C C . LEU A 1 63 ? 13.589 -59.165 -3.004 1.00 24.42 63 LEU A C 1
ATOM 493 O O . LEU A 1 63 ? 13.575 -59.301 -4.225 1.00 24.42 63 LEU A O 1
ATOM 497 N N . ALA A 1 64 ? 14.664 -58.718 -2.352 1.00 25.39 64 ALA A N 1
ATOM 498 C CA . ALA A 1 64 ? 15.956 -58.472 -2.988 1.00 25.39 64 ALA A CA 1
ATOM 499 C C . ALA A 1 64 ? 16.804 -59.758 -3.008 1.00 25.39 64 ALA A C 1
ATOM 501 O O . ALA A 1 64 ? 17.155 -60.295 -1.958 1.00 25.39 64 ALA A O 1
ATOM 502 N N . ILE A 1 65 ? 17.155 -60.229 -4.209 1.00 27.42 65 ILE A N 1
ATOM 503 C CA . ILE A 1 65 ? 18.263 -61.165 -4.446 1.00 27.42 65 ILE A CA 1
ATOM 504 C C . ILE A 1 65 ? 19.531 -60.317 -4.575 1.00 27.42 65 ILE A C 1
ATOM 506 O O . ILE A 1 65 ? 19.600 -59.421 -5.414 1.00 27.42 65 ILE A O 1
ATOM 510 N N . GLY A 1 66 ? 20.512 -60.562 -3.707 1.00 27.73 66 GLY A N 1
ATOM 511 C CA . GLY A 1 66 ? 21.754 -59.799 -3.660 1.00 27.73 66 GLY A CA 1
ATOM 512 C C . GLY A 1 66 ? 22.758 -60.212 -4.732 1.00 27.73 66 GLY A C 1
ATOM 513 O O . GLY A 1 66 ? 23.041 -61.397 -4.874 1.00 27.73 66 GLY A O 1
ATOM 514 N N . ILE A 1 67 ? 23.357 -59.222 -5.398 1.00 28.30 67 ILE A N 1
ATOM 515 C CA . ILE A 1 67 ? 24.727 -59.263 -5.930 1.00 28.30 67 ILE A CA 1
ATOM 516 C C . ILE A 1 67 ? 25.323 -57.863 -5.718 1.00 28.30 67 ILE A C 1
ATOM 518 O O . ILE A 1 67 ? 24.698 -56.858 -6.048 1.00 28.30 67 ILE A O 1
ATOM 522 N N . GLY A 1 68 ? 26.489 -57.806 -5.074 1.00 30.02 68 GLY A N 1
ATOM 523 C CA . GLY A 1 68 ? 27.101 -56.581 -4.569 1.00 30.02 68 GLY A CA 1
ATOM 524 C C . GLY A 1 68 ? 27.738 -55.684 -5.631 1.00 30.02 68 GLY A C 1
ATOM 525 O O . GLY A 1 68 ? 28.309 -56.154 -6.610 1.00 30.02 68 GLY A O 1
ATOM 526 N N . ALA A 1 69 ? 27.710 -54.381 -5.357 1.00 26.83 69 ALA A N 1
ATOM 527 C CA . ALA A 1 69 ? 28.640 -53.394 -5.887 1.00 26.83 69 ALA A CA 1
ATOM 528 C C . ALA A 1 69 ? 28.803 -52.269 -4.849 1.00 26.83 69 ALA A C 1
ATOM 530 O O . ALA A 1 69 ? 27.857 -51.926 -4.141 1.00 26.83 69 ALA A O 1
ATOM 531 N N . LEU A 1 70 ? 30.033 -51.772 -4.723 1.00 27.61 70 LEU A N 1
ATOM 532 C CA . LEU A 1 70 ? 30.518 -50.846 -3.699 1.00 27.61 70 LEU A CA 1
ATOM 533 C C . LEU A 1 70 ? 29.577 -49.658 -3.429 1.00 27.61 70 LEU A C 1
ATOM 535 O O . LEU A 1 70 ? 29.262 -48.885 -4.330 1.00 27.61 70 LEU A O 1
ATOM 539 N N . SER A 1 71 ? 29.198 -49.466 -2.163 1.00 24.53 71 SER A N 1
ATOM 540 C CA . SER A 1 71 ? 28.495 -48.271 -1.701 1.00 24.53 71 SER A CA 1
ATOM 541 C C . SER A 1 71 ? 29.447 -47.071 -1.681 1.00 24.53 71 SER A C 1
ATOM 543 O O . SER A 1 71 ? 30.321 -46.971 -0.819 1.00 24.53 71 SER A O 1
ATOM 545 N N . THR A 1 72 ? 29.255 -46.139 -2.609 1.00 29.06 72 THR A N 1
ATOM 546 C CA . THR A 1 72 ? 29.647 -44.736 -2.428 1.00 29.06 72 THR A CA 1
ATOM 547 C C . THR A 1 72 ? 28.938 -44.182 -1.187 1.00 29.06 72 THR A C 1
ATOM 549 O O . THR A 1 72 ? 27.754 -44.484 -1.011 1.00 29.06 72 THR A O 1
ATOM 552 N N . PRO A 1 73 ? 29.589 -43.379 -0.326 1.00 28.72 73 PRO A N 1
ATOM 553 C CA . PRO A 1 73 ? 28.893 -42.760 0.791 1.00 28.72 73 PRO A CA 1
ATOM 554 C C . PRO A 1 73 ? 27.840 -41.807 0.222 1.00 28.72 73 PRO A C 1
ATOM 556 O O . PRO A 1 73 ? 28.165 -40.808 -0.417 1.00 28.72 73 PRO A O 1
ATOM 559 N N . THR A 1 74 ? 26.568 -42.137 0.420 1.00 28.50 74 THR A N 1
ATOM 560 C CA . THR A 1 74 ? 25.466 -41.198 0.237 1.00 28.50 74 THR A CA 1
ATOM 561 C C . THR A 1 74 ? 25.677 -40.053 1.220 1.00 28.50 74 THR A C 1
ATOM 563 O O . THR A 1 74 ? 25.488 -40.223 2.424 1.00 28.50 74 THR A O 1
ATOM 566 N N . LEU A 1 75 ? 26.121 -38.903 0.709 1.00 31.91 75 LEU A N 1
ATOM 567 C CA . LEU A 1 75 ? 26.024 -37.628 1.410 1.00 31.91 75 LEU A CA 1
ATOM 568 C C . LEU A 1 75 ? 24.545 -37.412 1.740 1.00 31.91 75 LEU A C 1
ATOM 570 O O . LEU A 1 75 ? 23.723 -37.254 0.839 1.00 31.91 75 LEU A O 1
ATOM 574 N N . PHE A 1 76 ? 24.209 -37.444 3.028 1.00 32.28 76 PHE A N 1
ATOM 575 C CA . PHE A 1 76 ? 22.960 -36.867 3.501 1.00 32.28 76 PHE A CA 1
ATOM 576 C C . PHE A 1 76 ? 22.968 -35.394 3.079 1.00 32.28 76 PHE A C 1
ATOM 578 O O . PHE A 1 76 ? 23.907 -34.667 3.400 1.00 32.28 76 PHE A O 1
ATOM 585 N N . ALA A 1 77 ? 21.973 -34.976 2.297 1.00 37.84 77 ALA A N 1
ATOM 586 C CA . ALA A 1 77 ? 21.741 -33.563 2.059 1.00 37.84 77 ALA A CA 1
ATOM 587 C C . ALA A 1 77 ? 21.373 -32.941 3.412 1.00 37.84 77 ALA A C 1
ATOM 589 O O . ALA A 1 77 ? 20.348 -33.303 3.988 1.00 37.84 77 ALA A O 1
ATOM 590 N N . ASP A 1 78 ? 22.235 -32.072 3.942 1.00 41.84 78 ASP A N 1
ATOM 591 C CA . ASP A 1 78 ? 21.875 -31.213 5.068 1.00 41.84 78 ASP A CA 1
ATOM 592 C C . ASP A 1 78 ? 20.638 -30.406 4.657 1.00 41.84 78 ASP A C 1
ATOM 594 O O . ASP A 1 78 ? 20.648 -29.722 3.628 1.00 41.84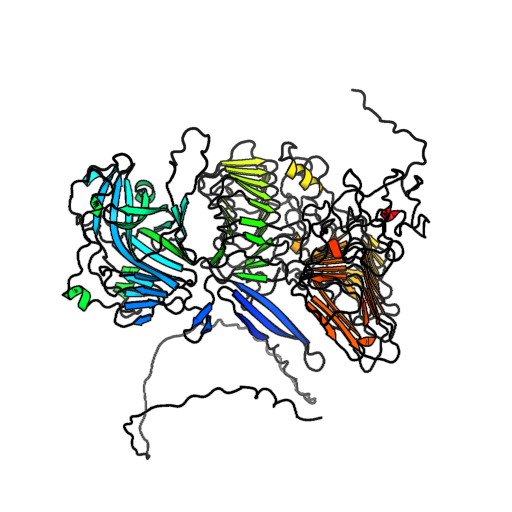 78 ASP A O 1
ATOM 598 N N . GLU A 1 79 ? 19.569 -30.502 5.448 1.00 47.25 79 GLU A N 1
ATOM 599 C CA . GLU A 1 79 ? 18.409 -29.617 5.331 1.00 47.25 79 GLU A CA 1
ATOM 600 C C . GLU A 1 79 ? 18.895 -28.154 5.325 1.00 47.25 79 GLU A C 1
ATOM 602 O O . GLU A 1 79 ? 19.797 -27.804 6.100 1.00 47.25 79 GLU A O 1
ATOM 607 N N . PRO A 1 80 ? 18.347 -27.278 4.462 1.00 53.66 80 PRO A N 1
ATOM 608 C CA . PRO A 1 80 ? 18.767 -25.885 4.412 1.00 53.66 80 PRO A CA 1
ATOM 609 C C . PRO A 1 80 ? 18.576 -25.245 5.791 1.00 53.66 80 PRO A C 1
ATOM 611 O O . PRO A 1 80 ? 17.466 -25.174 6.314 1.00 53.66 80 PRO A O 1
ATOM 614 N N . THR A 1 81 ? 19.671 -24.784 6.391 1.00 63.59 81 THR A N 1
ATOM 615 C CA . THR A 1 81 ? 19.646 -24.118 7.695 1.00 63.59 81 THR A CA 1
ATOM 616 C C . THR A 1 81 ? 19.070 -22.713 7.516 1.00 63.59 81 THR A C 1
ATOM 618 O O . THR A 1 81 ? 19.621 -21.898 6.770 1.00 63.59 81 THR A O 1
ATOM 621 N N . GLU A 1 82 ? 17.941 -22.438 8.169 1.00 73.06 82 GLU A N 1
ATOM 622 C CA . GLU A 1 82 ? 17.317 -21.115 8.229 1.00 73.06 82 GLU A CA 1
ATOM 623 C C . GLU A 1 82 ? 17.712 -20.427 9.539 1.00 73.06 82 GLU A C 1
ATOM 625 O O . GLU A 1 82 ? 17.523 -20.976 10.626 1.00 73.06 82 GLU A O 1
ATOM 630 N N . PHE A 1 83 ? 18.271 -19.222 9.441 1.00 80.69 83 PHE A N 1
ATOM 631 C CA . PHE A 1 83 ? 18.625 -18.402 10.595 1.00 80.69 83 PHE A CA 1
ATOM 632 C C . PHE A 1 83 ? 17.715 -17.180 10.654 1.00 80.69 83 PHE A C 1
ATOM 634 O O . PHE A 1 83 ? 17.733 -16.345 9.751 1.00 80.69 83 PHE A O 1
ATOM 641 N N . VAL A 1 84 ? 16.952 -17.056 11.738 1.00 87.75 84 VAL A N 1
ATOM 642 C CA . VAL A 1 84 ? 16.106 -15.889 12.009 1.00 87.75 84 VAL A CA 1
ATOM 643 C C . VAL A 1 84 ? 16.797 -15.008 13.044 1.00 87.75 84 VAL A C 1
ATOM 645 O O . VAL A 1 84 ? 17.162 -15.476 14.124 1.00 87.75 84 VAL A O 1
ATOM 648 N N . ALA A 1 85 ? 16.973 -13.727 12.730 1.00 89.88 85 ALA A N 1
ATOM 649 C CA . ALA A 1 85 ? 17.613 -12.756 13.608 1.00 89.88 85 ALA A CA 1
ATOM 650 C C . ALA A 1 85 ? 16.845 -11.432 13.641 1.00 89.88 85 ALA A C 1
ATOM 652 O O . ALA A 1 85 ? 16.266 -11.003 12.645 1.00 89.88 85 ALA A O 1
ATOM 653 N N . ILE A 1 86 ? 16.885 -10.749 14.786 1.00 91.75 86 ILE A N 1
ATOM 654 C CA . ILE A 1 86 ? 16.411 -9.368 14.903 1.00 91.75 86 ILE A CA 1
ATOM 655 C C . ILE A 1 86 ? 17.599 -8.439 14.671 1.00 91.75 86 ILE A C 1
ATOM 657 O O . ILE A 1 86 ? 18.526 -8.414 15.479 1.00 91.75 86 ILE A O 1
ATOM 661 N N . THR A 1 87 ? 17.578 -7.689 13.571 1.00 90.62 87 THR A N 1
ATOM 662 C CA . THR A 1 87 ? 18.691 -6.817 13.149 1.00 90.62 87 THR A CA 1
ATOM 663 C C . THR A 1 87 ? 18.527 -5.372 13.609 1.00 90.62 87 THR A C 1
ATOM 665 O O . THR A 1 87 ? 19.514 -4.655 13.761 1.00 90.62 87 THR A O 1
ATOM 668 N N . ARG A 1 88 ? 17.293 -4.953 13.905 1.00 93.00 88 ARG A N 1
ATOM 669 C CA . ARG A 1 88 ? 16.965 -3.648 14.487 1.00 93.00 88 ARG A CA 1
ATOM 670 C C . ARG A 1 88 ? 15.787 -3.793 15.441 1.00 93.00 88 ARG A C 1
ATOM 672 O O . ARG A 1 88 ? 14.822 -4.476 15.115 1.00 93.00 88 ARG A O 1
ATOM 679 N N . ARG A 1 89 ? 15.843 -3.108 16.586 1.00 94.31 89 ARG A N 1
ATOM 680 C CA . ARG A 1 89 ? 14.706 -2.927 17.501 1.00 94.31 89 ARG A CA 1
ATOM 681 C C . ARG A 1 89 ? 14.384 -1.441 17.636 1.00 94.31 89 ARG A C 1
ATOM 683 O O . ARG A 1 89 ? 15.289 -0.640 17.855 1.00 94.31 89 ARG A O 1
ATOM 690 N N . GLY A 1 90 ? 13.109 -1.104 17.518 1.00 93.06 90 GLY A N 1
ATOM 691 C CA . GLY A 1 90 ? 12.502 0.169 17.893 1.00 93.06 90 GLY A CA 1
ATOM 692 C C . GLY A 1 90 ? 11.446 -0.044 18.981 1.00 93.06 90 GLY A C 1
ATOM 693 O O . GLY A 1 90 ? 11.150 -1.174 19.364 1.00 93.06 90 GLY A O 1
ATOM 694 N N . LEU A 1 91 ? 10.875 1.037 19.510 1.00 91.81 91 LEU A N 1
ATOM 695 C CA . LEU A 1 91 ? 9.868 0.964 20.578 1.00 91.81 91 LEU A CA 1
ATOM 696 C C . LEU A 1 91 ? 8.589 0.221 20.140 1.00 91.81 91 LEU A C 1
ATOM 698 O O . LEU A 1 91 ? 8.032 -0.551 20.916 1.00 91.81 91 LEU A O 1
ATOM 702 N N . HIS A 1 92 ? 8.154 0.394 18.890 1.00 92.56 92 HIS A N 1
ATOM 703 C CA . HIS A 1 92 ? 6.920 -0.215 18.360 1.00 92.56 92 HIS A CA 1
ATOM 704 C C . HIS A 1 92 ? 7.181 -1.108 17.133 1.00 92.56 92 HIS A C 1
ATOM 706 O O . HIS A 1 92 ? 6.257 -1.685 16.571 1.00 92.56 92 HIS A O 1
ATOM 712 N N . ASP A 1 93 ? 8.441 -1.236 16.713 1.00 94.25 93 ASP A N 1
ATOM 713 C CA . ASP A 1 93 ? 8.844 -1.987 15.527 1.00 94.25 93 ASP A CA 1
ATOM 714 C C . ASP A 1 93 ? 10.111 -2.814 15.765 1.00 94.25 93 ASP A C 1
ATOM 716 O O . ASP A 1 93 ? 10.902 -2.543 16.671 1.00 94.25 93 ASP A O 1
ATOM 720 N N . GLN A 1 94 ? 10.321 -3.836 14.942 1.00 95.38 94 GLN A N 1
ATOM 721 C CA . GLN A 1 94 ? 11.618 -4.491 14.795 1.00 95.38 94 GLN A CA 1
ATOM 722 C C . GLN A 1 94 ? 11.781 -5.054 13.383 1.00 95.38 94 GLN A C 1
ATOM 724 O O . GLN A 1 94 ? 10.816 -5.505 12.768 1.00 95.38 94 GLN A O 1
ATOM 729 N N . THR A 1 95 ? 13.012 -5.072 12.878 1.00 95.12 95 THR A N 1
ATOM 730 C CA . THR A 1 95 ? 13.330 -5.726 11.604 1.00 95.12 95 THR A CA 1
ATOM 731 C C . THR A 1 95 ? 13.715 -7.174 11.873 1.00 95.12 95 THR A C 1
ATOM 733 O O . THR A 1 95 ? 14.692 -7.443 12.579 1.00 95.12 95 THR A O 1
ATOM 736 N N . VAL A 1 96 ? 12.942 -8.099 11.305 1.00 94.25 96 VAL A N 1
ATOM 737 C CA . VAL A 1 96 ? 13.235 -9.533 11.315 1.00 94.25 96 VAL A CA 1
ATOM 738 C C . VAL A 1 96 ? 13.959 -9.868 10.020 1.00 94.25 96 VAL A C 1
ATOM 740 O O . VAL A 1 96 ? 13.445 -9.589 8.940 1.00 94.25 96 VAL A O 1
ATOM 743 N N . SER A 1 97 ? 15.147 -10.455 10.123 1.00 89.94 97 SER A N 1
ATOM 744 C CA . SER A 1 97 ? 15.934 -10.935 8.990 1.00 89.94 97 SER A CA 1
ATOM 745 C C . SER A 1 97 ? 15.974 -12.458 8.992 1.00 89.94 97 SER A C 1
ATOM 747 O O . SER A 1 97 ? 16.243 -13.077 10.021 1.00 89.94 97 SER A O 1
ATOM 749 N N . ILE A 1 98 ? 15.723 -13.046 7.829 1.00 85.38 98 ILE A N 1
ATOM 750 C CA . ILE A 1 98 ? 15.763 -14.482 7.574 1.00 85.38 98 ILE A CA 1
ATOM 751 C C . ILE A 1 98 ? 16.918 -14.731 6.617 1.00 85.38 98 ILE A C 1
ATOM 753 O O . ILE A 1 98 ? 16.897 -14.231 5.494 1.00 85.38 98 ILE A O 1
ATOM 757 N N . VAL A 1 99 ? 17.913 -15.500 7.045 1.00 79.12 99 VAL A N 1
ATOM 758 C CA . VAL A 1 99 ? 19.004 -15.954 6.183 1.00 79.12 99 VAL A CA 1
ATOM 759 C C . VAL A 1 99 ? 18.773 -17.419 5.867 1.00 79.12 99 VAL A C 1
ATOM 761 O O . VAL A 1 99 ? 18.866 -18.277 6.747 1.00 79.12 99 VAL A O 1
ATOM 764 N N . ARG A 1 100 ? 18.484 -17.706 4.600 1.00 71.88 100 ARG A N 1
ATOM 765 C CA . ARG A 1 100 ? 18.337 -19.064 4.092 1.00 71.88 100 ARG A CA 1
ATOM 766 C C . ARG A 1 100 ? 19.551 -19.430 3.262 1.00 71.88 100 ARG A C 1
ATOM 768 O O . ARG A 1 100 ? 19.906 -18.730 2.317 1.00 71.88 100 ARG A O 1
ATOM 775 N N . GLN A 1 101 ? 20.163 -20.562 3.577 1.00 65.12 101 GLN A N 1
ATOM 776 C CA . GLN A 1 101 ? 21.132 -21.162 2.677 1.00 65.12 101 GLN A CA 1
ATOM 777 C C . GLN A 1 101 ? 20.428 -21.903 1.541 1.00 65.12 101 GLN A C 1
ATOM 779 O O . GLN A 1 101 ? 19.518 -22.699 1.768 1.00 65.12 101 GLN A O 1
ATOM 784 N N . ILE A 1 102 ? 20.911 -21.699 0.322 1.00 60.00 102 ILE A N 1
ATOM 785 C CA . ILE A 1 102 ? 20.488 -22.432 -0.865 1.00 60.00 102 ILE A CA 1
ATOM 786 C C . ILE A 1 102 ? 21.720 -23.056 -1.518 1.00 60.00 102 ILE A C 1
ATOM 788 O O . ILE A 1 102 ? 22.781 -22.440 -1.575 1.00 60.00 102 ILE A O 1
ATOM 792 N N . GLY A 1 103 ? 21.577 -24.289 -2.001 1.00 54.69 103 GLY A N 1
ATOM 793 C CA . GLY A 1 103 ? 22.673 -25.047 -2.602 1.00 54.69 103 GLY A CA 1
ATOM 794 C C . GLY A 1 103 ? 23.581 -25.745 -1.581 1.00 54.69 103 GLY A C 1
ATOM 795 O O . GLY A 1 103 ? 23.517 -25.515 -0.368 1.00 54.69 103 GLY A O 1
ATOM 796 N N . ILE A 1 104 ? 24.427 -26.634 -2.101 1.00 52.62 104 ILE A N 1
ATOM 797 C CA . ILE A 1 104 ? 25.369 -27.471 -1.346 1.00 52.62 104 ILE A CA 1
ATOM 798 C C . ILE A 1 104 ? 26.751 -27.323 -2.005 1.00 52.62 104 ILE A C 1
ATOM 800 O O . ILE A 1 104 ? 26.846 -27.145 -3.217 1.00 52.62 104 ILE A O 1
ATOM 804 N N . GLY A 1 105 ? 27.839 -27.399 -1.235 1.00 57.94 105 GLY A N 1
ATOM 805 C CA . GLY A 1 105 ? 29.199 -27.352 -1.790 1.00 57.94 105 GLY A CA 1
ATOM 806 C C . GLY A 1 105 ? 29.608 -25.962 -2.297 1.00 57.94 105 GLY A C 1
ATOM 807 O O . GLY A 1 105 ? 29.461 -24.980 -1.573 1.00 57.94 105 GLY A O 1
ATOM 808 N N . ALA A 1 106 ? 30.164 -25.884 -3.512 1.00 40.03 106 ALA A N 1
ATOM 809 C CA . ALA A 1 106 ? 30.658 -24.639 -4.116 1.00 40.03 106 ALA A CA 1
ATOM 810 C C . ALA A 1 106 ? 29.539 -23.686 -4.595 1.00 40.03 106 ALA A C 1
ATOM 812 O O . ALA A 1 106 ? 29.797 -22.496 -4.741 1.00 40.03 106 ALA A O 1
ATOM 813 N N . ASP A 1 107 ? 28.305 -24.183 -4.748 1.00 48.28 107 ASP A N 1
ATOM 814 C CA . ASP A 1 107 ? 27.123 -23.405 -5.165 1.00 48.28 107 ASP A CA 1
ATOM 815 C C . ASP A 1 107 ? 26.323 -22.848 -3.970 1.00 48.28 107 ASP A C 1
ATOM 817 O O . ASP A 1 107 ? 25.152 -22.478 -4.093 1.00 48.28 107 ASP A O 1
ATOM 821 N N . ARG A 1 108 ? 26.928 -22.829 -2.773 1.00 54.00 108 ARG A N 1
ATOM 822 C CA . ARG A 1 108 ? 26.291 -22.338 -1.545 1.00 54.00 108 ARG A CA 1
ATOM 823 C C . ARG A 1 108 ? 26.052 -20.831 -1.660 1.00 54.00 108 ARG A C 1
ATOM 825 O O . ARG A 1 108 ? 26.996 -20.044 -1.645 1.00 54.00 108 ARG A O 1
ATOM 832 N N . ARG A 1 109 ? 24.785 -20.430 -1.710 1.00 56.56 109 ARG A N 1
ATOM 833 C CA . ARG A 1 109 ? 24.335 -19.032 -1.693 1.00 56.56 109 ARG A CA 1
ATOM 834 C C . ARG A 1 109 ? 23.475 -18.765 -0.460 1.00 56.56 109 ARG A C 1
ATOM 836 O O . ARG A 1 109 ? 22.819 -19.672 0.046 1.00 56.56 109 ARG A O 1
ATOM 843 N N . PHE A 1 110 ? 23.480 -17.530 0.028 1.00 61.59 110 PHE A N 1
ATOM 844 C CA . PHE A 1 110 ? 22.626 -17.097 1.132 1.00 61.59 110 PHE A CA 1
ATOM 845 C C . PHE A 1 110 ? 21.613 -16.087 0.604 1.00 61.59 110 PHE A C 1
ATOM 847 O O . PHE A 1 110 ? 21.996 -15.072 0.028 1.00 61.59 110 PHE A O 1
ATOM 854 N N . GLU A 1 111 ? 20.330 -16.370 0.792 1.00 62.25 111 GLU A N 1
ATOM 855 C CA . GLU A 1 111 ? 19.260 -15.404 0.577 1.00 62.25 111 GLU A CA 1
ATOM 856 C C . GLU A 1 111 ? 18.912 -14.770 1.919 1.00 62.25 111 GLU A C 1
ATOM 858 O O . GLU A 1 111 ? 18.511 -15.465 2.854 1.00 62.25 111 GLU A O 1
ATOM 863 N N . THR A 1 112 ? 19.082 -13.453 2.012 1.00 69.12 112 THR A N 1
ATOM 864 C CA . THR A 1 112 ? 18.659 -12.676 3.176 1.00 69.12 112 THR A CA 1
ATOM 865 C C . THR A 1 112 ? 17.377 -11.939 2.829 1.00 69.12 112 THR A C 1
ATOM 867 O O . THR A 1 112 ? 17.387 -11.004 2.032 1.00 69.12 112 THR A O 1
ATOM 870 N N . ASN A 1 113 ? 16.284 -12.351 3.452 1.00 80.81 113 ASN A N 1
ATOM 871 C CA . ASN A 1 113 ? 14.990 -11.690 3.383 1.00 80.81 113 ASN A CA 1
ATOM 872 C C . ASN A 1 113 ? 14.727 -10.928 4.683 1.00 80.81 113 ASN A C 1
ATOM 874 O O . ASN A 1 113 ? 15.289 -11.256 5.729 1.00 80.81 113 ASN A O 1
ATOM 878 N N . SER A 1 114 ? 13.875 -9.907 4.644 1.00 89.94 114 SER A N 1
ATOM 879 C CA . SER A 1 114 ? 13.472 -9.204 5.861 1.00 89.94 114 SER A CA 1
ATOM 880 C C . SER A 1 114 ? 12.081 -8.604 5.764 1.00 89.94 114 SER A C 1
ATOM 882 O O . SER A 1 114 ? 11.642 -8.198 4.690 1.00 89.94 114 SER A O 1
ATOM 884 N N . TYR A 1 115 ? 11.430 -8.481 6.914 1.00 94.56 115 TYR A N 1
ATOM 885 C CA . TYR A 1 115 ? 10.180 -7.749 7.079 1.00 94.56 115 TYR A CA 1
ATOM 886 C C . TYR A 1 115 ? 10.213 -6.930 8.374 1.00 94.56 115 TYR A C 1
ATOM 888 O O . TYR A 1 115 ? 11.004 -7.198 9.286 1.00 94.56 115 TYR A O 1
ATOM 896 N N . VAL A 1 116 ? 9.351 -5.919 8.455 1.00 96.19 116 VAL A N 1
ATOM 897 C CA . VAL A 1 116 ? 9.180 -5.089 9.651 1.00 96.19 116 VAL A CA 1
ATOM 898 C C . VAL A 1 116 ? 8.022 -5.654 10.459 1.00 96.19 116 VAL A C 1
ATOM 900 O O . VAL A 1 116 ? 6.883 -5.626 10.005 1.00 96.19 116 VAL A O 1
ATOM 903 N N . GLN A 1 117 ? 8.292 -6.167 11.656 1.00 97.00 117 GLN A N 1
ATOM 904 C CA . GLN A 1 117 ? 7.237 -6.475 12.617 1.00 97.00 117 GLN A CA 1
ATOM 905 C C . GLN A 1 117 ? 6.818 -5.190 13.330 1.00 97.00 117 GLN A C 1
ATOM 907 O O . GLN A 1 117 ? 7.680 -4.461 13.820 1.00 97.00 117 GLN A O 1
ATOM 912 N N . LEU A 1 118 ? 5.512 -4.939 13.404 1.00 95.69 118 LEU A N 1
ATOM 913 C CA . LEU A 1 118 ? 4.929 -3.716 13.945 1.00 95.69 118 LEU A CA 1
ATOM 914 C C . LEU A 1 118 ? 3.822 -4.040 14.957 1.00 95.69 118 LEU A C 1
ATOM 916 O O . LEU A 1 118 ? 2.906 -4.812 14.670 1.00 95.69 118 LEU A O 1
ATOM 920 N N . GLU A 1 119 ? 3.913 -3.432 16.139 1.00 94.06 119 GLU A N 1
ATOM 921 C CA . GLU A 1 119 ? 2.909 -3.497 17.204 1.00 94.06 119 GLU A CA 1
ATOM 922 C C . GLU A 1 119 ? 3.133 -2.343 18.187 1.00 94.06 119 GLU A C 1
ATOM 924 O O . GLU A 1 119 ? 4.257 -2.057 18.604 1.00 94.06 119 GLU A O 1
ATOM 929 N N . THR A 1 120 ? 2.063 -1.673 18.605 1.00 91.12 120 THR A N 1
ATOM 930 C CA . THR A 1 120 ? 2.163 -0.610 19.609 1.00 91.12 120 THR A CA 1
ATOM 931 C C . THR A 1 120 ? 2.724 -1.177 20.905 1.00 91.12 120 THR A C 1
ATOM 933 O O . THR A 1 120 ? 2.138 -2.089 21.482 1.00 91.12 120 THR A O 1
ATOM 936 N N . GLY A 1 121 ? 3.843 -0.629 21.382 1.00 91.00 121 GLY A N 1
ATOM 937 C CA . GLY A 1 121 ? 4.442 -1.099 22.624 1.00 91.00 121 GLY A CA 1
ATOM 938 C C . GLY A 1 121 ? 5.241 -2.387 22.461 1.00 91.00 121 GLY A C 1
ATOM 939 O O . GLY A 1 121 ? 5.443 -3.076 23.452 1.00 91.00 121 GLY A O 1
ATOM 940 N N . LEU A 1 122 ? 5.664 -2.750 21.241 1.00 94.25 122 LEU A N 1
ATOM 941 C CA . LEU A 1 122 ? 6.367 -4.009 20.972 1.00 94.25 122 LEU A CA 1
ATOM 942 C C . LEU A 1 122 ? 7.591 -4.227 21.874 1.00 94.25 122 LEU A C 1
ATOM 944 O O . LEU A 1 122 ? 7.832 -5.347 22.327 1.00 94.25 122 LEU A O 1
ATOM 948 N N . ASN A 1 123 ? 8.363 -3.168 22.117 1.00 95.06 123 ASN A N 1
ATOM 949 C CA . ASN A 1 123 ? 9.541 -3.188 22.972 1.00 95.06 123 ASN A CA 1
ATOM 950 C C . ASN A 1 123 ? 9.498 -2.041 23.999 1.00 95.06 123 ASN A C 1
ATOM 952 O O . ASN A 1 123 ? 8.877 -0.998 23.776 1.00 95.06 123 ASN A O 1
ATOM 956 N N . TYR A 1 124 ? 10.235 -2.203 25.100 1.00 93.75 124 TYR A N 1
ATOM 957 C CA . TYR A 1 124 ? 10.422 -1.184 26.135 1.00 93.75 124 TYR A CA 1
ATOM 958 C C . TYR A 1 124 ? 11.875 -1.125 26.622 1.00 93.75 124 TYR A C 1
ATOM 960 O O . TYR A 1 124 ? 12.634 -2.089 26.485 1.00 93.75 124 TYR A O 1
ATOM 968 N N . PHE A 1 125 ? 12.270 0.014 27.195 1.00 92.38 125 PHE A N 1
ATOM 969 C CA . PHE A 1 125 ? 13.570 0.157 27.851 1.00 92.38 125 PHE A CA 1
ATOM 970 C C . PHE A 1 125 ? 13.542 -0.446 29.260 1.00 92.38 125 PHE A C 1
ATOM 972 O O . PHE A 1 125 ? 12.684 -0.099 30.077 1.00 92.38 125 PHE A O 1
ATOM 979 N N . THR A 1 126 ? 14.502 -1.323 29.562 1.00 92.00 126 THR A N 1
ATOM 980 C CA . THR A 1 126 ? 14.788 -1.737 30.941 1.00 92.00 126 THR A CA 1
ATOM 981 C C . THR A 1 126 ? 15.390 -0.571 31.737 1.00 92.00 126 THR A C 1
ATOM 983 O O . THR A 1 126 ? 15.858 0.399 31.130 1.00 92.00 126 THR A O 1
ATOM 986 N N . PRO A 1 127 ? 15.428 -0.636 33.083 1.00 87.81 127 PRO A N 1
ATOM 987 C CA . PRO A 1 127 ? 16.093 0.383 33.901 1.00 87.81 127 PRO A CA 1
ATOM 988 C C . PRO A 1 127 ? 17.562 0.634 33.513 1.00 87.81 127 PRO A C 1
ATOM 990 O O . PRO A 1 127 ? 18.063 1.741 33.679 1.00 87.81 127 PRO A O 1
ATOM 993 N N . GLU A 1 128 ? 18.239 -0.364 32.939 1.00 92.81 128 GLU A N 1
ATOM 994 C CA . GLU A 1 128 ? 19.623 -0.285 32.447 1.00 92.81 128 GLU A CA 1
ATOM 995 C C . GLU A 1 128 ? 19.737 0.332 31.038 1.00 92.81 128 GLU A C 1
ATOM 997 O O . GLU A 1 128 ? 20.830 0.393 30.476 1.00 92.81 128 GLU A O 1
ATOM 1002 N N . GLY A 1 129 ? 18.624 0.758 30.433 1.00 90.75 129 GLY A N 1
ATOM 1003 C CA . GLY A 1 129 ? 18.583 1.360 29.098 1.00 90.75 129 GLY A CA 1
ATOM 1004 C C . GLY A 1 129 ? 18.624 0.355 27.942 1.00 90.75 129 GLY A C 1
ATOM 1005 O O . GLY A 1 129 ? 18.819 0.756 26.793 1.00 90.75 129 GLY A O 1
ATOM 1006 N N . ARG A 1 130 ? 18.429 -0.949 28.197 1.00 92.75 130 ARG A N 1
ATOM 1007 C CA . ARG A 1 130 ? 18.373 -1.965 27.133 1.00 92.75 130 ARG A CA 1
ATOM 1008 C C . ARG A 1 130 ? 16.963 -2.063 26.560 1.00 92.75 130 ARG A C 1
ATOM 1010 O O . ARG A 1 130 ? 16.005 -2.216 27.306 1.00 92.75 130 ARG A O 1
ATOM 1017 N N . LEU A 1 131 ? 16.837 -2.051 25.237 1.00 94.50 131 LEU A N 1
ATOM 1018 C CA . LEU A 1 131 ? 15.557 -2.273 24.564 1.00 94.50 131 LEU A CA 1
ATOM 1019 C C . LEU A 1 131 ? 15.258 -3.779 24.461 1.00 94.50 131 LEU A C 1
ATOM 1021 O O . LEU A 1 131 ? 16.039 -4.531 23.871 1.00 94.50 131 LEU A O 1
ATOM 1025 N N . VAL A 1 132 ? 14.143 -4.226 25.040 1.00 96.06 132 VAL A N 1
ATOM 1026 C CA . VAL A 1 132 ? 13.717 -5.639 25.075 1.00 96.06 132 VAL A CA 1
ATOM 1027 C C . VAL A 1 132 ? 12.227 -5.775 24.730 1.00 96.06 132 VAL A C 1
ATOM 1029 O O . VAL A 1 132 ? 11.504 -4.787 24.860 1.00 96.06 132 VAL A O 1
ATOM 1032 N N . PRO A 1 133 ? 11.749 -6.961 24.296 1.00 96.56 133 PRO A N 1
ATOM 1033 C CA . PRO A 1 133 ? 10.325 -7.187 24.050 1.00 96.56 133 PRO A CA 1
ATOM 1034 C C . PRO A 1 133 ? 9.470 -6.879 25.278 1.00 96.56 133 PRO A C 1
ATOM 1036 O O . PRO A 1 133 ? 9.866 -7.194 26.399 1.00 96.56 133 PRO A O 1
ATOM 1039 N N . SER A 1 134 ? 8.295 -6.292 25.063 1.00 95.75 134 SER A N 1
ATOM 1040 C CA . SER A 1 134 ? 7.338 -6.052 26.140 1.00 95.75 134 SER A CA 1
ATOM 1041 C C . SER A 1 134 ? 6.528 -7.293 26.495 1.00 95.75 134 SER A C 1
ATOM 1043 O O . SER A 1 134 ? 6.079 -8.040 25.624 1.00 95.75 134 SER A O 1
ATOM 1045 N N . GLU A 1 135 ? 6.292 -7.458 27.793 1.00 95.75 135 GLU A N 1
ATOM 1046 C CA . GLU A 1 135 ? 5.471 -8.506 28.394 1.00 95.75 135 GLU A CA 1
ATOM 1047 C C . GLU A 1 135 ? 4.297 -7.825 29.115 1.00 95.75 135 GLU A C 1
ATOM 1049 O O . GLU A 1 135 ? 4.504 -7.215 30.169 1.00 95.75 135 GLU A O 1
ATOM 1054 N N . PRO A 1 136 ? 3.070 -7.870 28.567 1.00 92.19 136 PRO A N 1
ATOM 1055 C CA . PRO A 1 136 ? 1.909 -7.266 29.210 1.00 92.19 136 PRO A CA 1
ATOM 1056 C C . PRO A 1 136 ? 1.425 -8.173 30.345 1.00 92.19 136 PRO A C 1
ATOM 1058 O O . PRO A 1 136 ? 0.437 -8.878 30.204 1.00 92.19 136 PRO A O 1
ATOM 1061 N N . VAL A 1 137 ? 2.159 -8.214 31.454 1.00 95.38 137 VAL A N 1
ATOM 1062 C CA . VAL A 1 137 ? 1.857 -9.075 32.603 1.00 95.38 137 VAL A CA 1
ATOM 1063 C C . VAL A 1 137 ? 1.846 -8.267 33.894 1.00 95.38 137 VAL A C 1
ATOM 1065 O O . VAL A 1 137 ? 2.667 -7.369 34.085 1.00 95.38 137 VAL A O 1
ATOM 1068 N N . PHE A 1 138 ? 0.931 -8.613 34.794 1.00 96.31 138 PHE A N 1
ATOM 1069 C CA . PHE A 1 138 ? 0.943 -8.171 36.180 1.00 96.31 138 PHE A CA 1
ATOM 1070 C C . PHE A 1 138 ? 1.788 -9.124 37.027 1.00 96.31 138 PHE A C 1
ATOM 1072 O O . PHE A 1 138 ? 1.537 -10.330 37.084 1.00 96.31 138 PHE A O 1
ATOM 1079 N N . GLU A 1 139 ? 2.755 -8.564 37.741 1.00 96.00 139 GLU A N 1
ATOM 1080 C CA . GLU A 1 139 ? 3.503 -9.234 38.797 1.00 96.00 139 GLU A CA 1
ATOM 1081 C C . GLU A 1 139 ? 2.953 -8.797 40.159 1.00 96.00 139 GLU A C 1
ATOM 1083 O O . GLU A 1 139 ? 2.676 -7.617 40.383 1.00 96.00 139 GLU A O 1
ATOM 1088 N N . LEU A 1 140 ? 2.771 -9.748 41.076 1.00 94.56 140 LEU A N 1
ATOM 1089 C CA . LEU A 1 140 ? 2.251 -9.458 42.410 1.00 94.56 140 LEU A CA 1
ATOM 1090 C C . LEU A 1 140 ? 3.403 -9.062 43.337 1.00 94.56 140 LEU A C 1
ATOM 1092 O O . LEU A 1 140 ? 4.286 -9.872 43.622 1.00 94.56 140 LEU A O 1
ATOM 1096 N N . VAL A 1 141 ? 3.395 -7.817 43.811 1.00 91.88 141 VAL A N 1
ATOM 1097 C CA . VAL A 1 141 ? 4.467 -7.226 44.621 1.00 91.88 141 VAL A CA 1
ATOM 1098 C C . VAL A 1 141 ? 3.851 -6.586 45.862 1.00 91.88 141 VAL A C 1
ATOM 1100 O O . VAL A 1 141 ? 3.041 -5.671 45.762 1.00 91.88 141 VAL A O 1
ATOM 1103 N N . HIS A 1 142 ? 4.219 -7.081 47.049 1.00 87.44 142 HIS A N 1
ATOM 1104 C CA . HIS A 1 142 ? 3.694 -6.608 48.342 1.00 87.44 142 HIS A CA 1
ATOM 1105 C C . HIS A 1 142 ? 2.149 -6.554 48.423 1.00 87.44 142 HIS A C 1
ATOM 1107 O O . HIS A 1 142 ? 1.587 -5.663 49.052 1.00 87.44 142 HIS A O 1
ATOM 1113 N N . GLY A 1 143 ? 1.456 -7.501 47.778 1.00 85.81 143 GLY A N 1
ATOM 1114 C CA . GLY A 1 143 ? -0.011 -7.587 47.760 1.00 85.81 143 GLY A CA 1
ATOM 1115 C C . GLY A 1 143 ? -0.704 -6.739 46.684 1.00 85.81 143 GLY A C 1
ATOM 1116 O O . GLY A 1 143 ? -1.898 -6.931 46.469 1.00 85.81 143 GLY A O 1
ATOM 1117 N N . ALA A 1 144 ? 0.022 -5.862 45.984 1.00 91.94 144 ALA A N 1
ATOM 1118 C CA . ALA A 1 144 ? -0.455 -5.100 44.828 1.00 91.94 144 ALA A CA 1
ATOM 1119 C C . ALA A 1 144 ? -0.103 -5.805 43.505 1.00 91.94 144 ALA A C 1
ATOM 1121 O O . ALA A 1 144 ? 0.773 -6.671 43.472 1.00 91.94 144 ALA A O 1
ATOM 1122 N N . ALA A 1 145 ? -0.755 -5.416 42.410 1.00 96.38 145 ALA A N 1
ATOM 1123 C CA . ALA A 1 145 ? -0.448 -5.898 41.066 1.00 96.38 145 ALA A CA 1
ATOM 1124 C C . ALA A 1 145 ? 0.298 -4.819 40.280 1.00 96.38 145 ALA A C 1
ATOM 1126 O O . ALA A 1 145 ? -0.179 -3.694 40.159 1.00 96.38 145 ALA A O 1
ATOM 1127 N N . VAL A 1 146 ? 1.464 -5.157 39.731 1.00 96.62 146 VAL A N 1
ATOM 1128 C CA . VAL A 1 146 ? 2.334 -4.210 39.029 1.00 96.62 146 VAL A CA 1
ATOM 1129 C C . VAL A 1 146 ? 2.665 -4.734 37.639 1.00 96.62 146 VAL A C 1
ATOM 1131 O O . VAL A 1 146 ? 3.255 -5.801 37.498 1.00 96.62 146 VAL A O 1
ATOM 1134 N N . ALA A 1 147 ? 2.335 -3.967 36.605 1.00 95.75 147 ALA A N 1
ATOM 1135 C CA . ALA A 1 147 ? 2.778 -4.214 35.240 1.00 95.75 147 ALA A CA 1
ATOM 1136 C C . ALA A 1 147 ? 3.890 -3.223 34.895 1.00 95.75 147 ALA A C 1
ATOM 1138 O O . ALA A 1 147 ? 3.651 -2.026 34.743 1.00 95.75 147 ALA A O 1
ATOM 1139 N N . TRP A 1 148 ? 5.128 -3.708 34.794 1.00 93.94 148 TRP A N 1
ATOM 1140 C CA . TRP A 1 148 ? 6.299 -2.851 34.575 1.00 93.94 148 TRP A CA 1
ATOM 1141 C C . TRP A 1 148 ? 7.179 -3.286 33.399 1.00 93.94 148 TRP A C 1
ATOM 1143 O O . TRP A 1 148 ? 8.205 -2.656 33.136 1.00 93.94 148 TRP A O 1
ATOM 1153 N N . LYS A 1 149 ? 6.763 -4.307 32.643 1.00 95.06 149 LYS A N 1
ATOM 1154 C CA . LYS A 1 149 ? 7.450 -4.808 31.442 1.00 95.06 149 LYS A CA 1
ATOM 1155 C C . LYS A 1 149 ? 6.808 -4.339 30.123 1.00 95.06 149 LYS A C 1
ATOM 1157 O O . LYS A 1 149 ? 6.964 -4.970 29.085 1.00 95.06 149 LYS A O 1
ATOM 1162 N N . GLY A 1 150 ? 6.091 -3.216 30.152 1.00 92.69 150 GLY A N 1
ATOM 1163 C CA . GLY A 1 150 ? 5.554 -2.501 28.984 1.00 92.69 150 GLY A CA 1
ATOM 1164 C C . GLY A 1 150 ? 6.155 -1.101 28.850 1.00 92.69 150 GLY A C 1
ATOM 1165 O O . GLY A 1 150 ? 7.000 -0.716 29.657 1.00 92.69 150 GLY A O 1
ATOM 1166 N N . GLN A 1 151 ? 5.747 -0.318 27.851 1.00 90.56 151 GLN A N 1
ATOM 1167 C CA . GLN A 1 151 ? 6.150 1.096 27.781 1.00 90.56 151 GLN A CA 1
ATOM 1168 C C . GLN A 1 151 ? 5.449 1.940 28.848 1.00 90.56 151 GLN A C 1
ATOM 1170 O O . GLN A 1 151 ? 6.112 2.689 29.563 1.00 90.56 151 GLN A O 1
ATOM 1175 N N . HIS A 1 152 ? 4.137 1.765 29.005 1.00 89.69 152 HIS A N 1
ATOM 1176 C CA . HIS A 1 152 ? 3.420 2.266 30.169 1.00 89.69 152 HIS A CA 1
ATOM 1177 C C . HIS A 1 152 ? 3.638 1.324 31.363 1.00 89.69 152 HIS A C 1
ATOM 1179 O O . HIS A 1 152 ? 3.866 0.120 31.198 1.00 89.69 152 HIS A O 1
ATOM 1185 N N . LYS A 1 153 ? 3.606 1.881 32.573 1.00 93.00 153 LYS A N 1
ATOM 1186 C CA . LYS A 1 153 ? 3.766 1.135 33.828 1.00 93.00 153 LYS A CA 1
ATOM 1187 C C . LYS A 1 153 ? 2.521 1.328 34.673 1.00 93.00 153 LYS A C 1
ATOM 1189 O O . LYS A 1 153 ? 2.079 2.459 34.839 1.00 93.00 153 LYS A O 1
ATOM 1194 N N . VAL A 1 154 ? 1.987 0.248 35.224 1.00 94.19 154 VAL A N 1
ATOM 1195 C CA . VAL A 1 154 ? 0.761 0.276 36.026 1.00 94.19 154 VAL A CA 1
ATOM 1196 C C . VAL A 1 154 ? 1.031 -0.328 37.388 1.00 94.19 154 VAL A C 1
ATOM 1198 O O . VAL A 1 154 ? 1.671 -1.372 37.483 1.00 94.19 154 VAL A O 1
ATOM 1201 N N . SER A 1 155 ? 0.503 0.299 38.432 1.00 95.44 155 SER A N 1
ATOM 1202 C CA . SER A 1 155 ? 0.318 -0.316 39.742 1.00 95.44 155 SER A CA 1
ATOM 1203 C C . SER A 1 155 ? -1.156 -0.254 40.115 1.00 95.44 155 SER A C 1
ATOM 1205 O O . SER A 1 155 ? -1.754 0.817 40.045 1.00 95.44 155 SER A O 1
ATOM 1207 N N . VAL A 1 156 ? -1.715 -1.387 40.534 1.00 96.12 156 VAL A N 1
ATOM 1208 C CA . VAL A 1 156 ? -3.078 -1.517 41.054 1.00 96.12 156 VAL A CA 1
ATOM 1209 C C . VAL A 1 156 ? -3.007 -1.969 42.510 1.00 96.12 156 VAL A C 1
ATOM 1211 O O . VAL A 1 156 ? -2.409 -3.002 42.825 1.00 96.12 156 VAL A O 1
ATOM 1214 N N . ALA A 1 157 ? -3.585 -1.173 43.405 1.00 94.19 157 ALA A N 1
ATOM 1215 C CA . ALA A 1 157 ? -3.589 -1.412 44.841 1.00 94.19 157 ALA A CA 1
ATOM 1216 C C . ALA A 1 157 ? -4.360 -2.686 45.212 1.00 94.19 157 ALA A C 1
ATOM 1218 O O . ALA A 1 157 ? -5.268 -3.123 44.509 1.00 94.19 157 ALA A O 1
ATOM 1219 N N . ALA A 1 158 ? -4.014 -3.266 46.363 1.00 92.75 158 ALA A N 1
ATOM 1220 C CA . ALA A 1 158 ? -4.629 -4.503 46.833 1.00 92.75 158 ALA A CA 1
ATOM 1221 C C . ALA A 1 158 ? -6.121 -4.362 47.174 1.00 92.75 158 ALA A C 1
ATOM 1223 O O . ALA A 1 158 ? -6.883 -5.308 46.984 1.00 92.75 158 ALA A O 1
ATOM 1224 N N . ASN A 1 159 ? -6.513 -3.187 47.678 1.00 92.62 159 ASN A N 1
ATOM 1225 C CA . ASN A 1 159 ? -7.898 -2.798 47.921 1.00 92.62 159 ASN A CA 1
ATOM 1226 C C . ASN A 1 159 ? -8.314 -1.738 46.894 1.00 92.62 159 ASN A C 1
ATOM 1228 O O . ASN A 1 159 ? -7.703 -0.666 46.857 1.00 92.62 159 ASN A O 1
ATOM 1232 N N . LEU A 1 160 ? -9.359 -2.010 46.112 1.00 92.12 160 LEU A N 1
ATOM 1233 C CA . LEU A 1 160 ? -9.846 -1.091 45.079 1.00 92.12 160 LEU A CA 1
ATOM 1234 C C . LEU A 1 160 ? -10.336 0.253 45.637 1.00 92.12 160 LEU A C 1
ATOM 1236 O O . LEU A 1 160 ? -10.184 1.275 44.980 1.00 92.12 160 LEU A O 1
ATOM 1240 N N . ASN A 1 161 ? -10.861 0.270 46.865 1.00 91.69 161 ASN A N 1
ATOM 1241 C CA . ASN A 1 161 ? -11.333 1.481 47.550 1.00 91.69 161 ASN A CA 1
ATOM 1242 C C . ASN A 1 161 ? -10.190 2.323 48.164 1.00 91.69 161 ASN A C 1
ATOM 1244 O O . ASN A 1 161 ? -10.388 3.157 49.049 1.00 91.69 161 ASN A O 1
ATOM 1248 N N . SER A 1 162 ? -8.949 2.080 47.745 1.00 88.81 162 SER A N 1
ATOM 1249 C CA . SER A 1 162 ? -7.814 2.919 48.134 1.00 88.81 162 SER A CA 1
ATOM 1250 C C . SER A 1 162 ? -7.841 4.236 47.359 1.00 88.81 162 SER A C 1
ATOM 1252 O O . SER A 1 162 ? -8.076 4.246 46.152 1.00 88.81 162 SER A O 1
ATOM 1254 N N . ALA A 1 163 ? -7.510 5.345 48.026 1.00 80.94 163 ALA A N 1
ATOM 1255 C CA . ALA A 1 163 ? -7.146 6.563 47.308 1.00 80.94 163 ALA A CA 1
ATOM 1256 C C . ALA A 1 163 ? -5.934 6.251 46.411 1.00 80.94 163 ALA A C 1
ATOM 1258 O O . ALA A 1 163 ? -4.982 5.617 46.872 1.00 80.94 163 ALA A O 1
ATOM 1259 N N . ASP A 1 164 ? -5.995 6.653 45.142 1.00 88.69 164 ASP A N 1
ATOM 1260 C CA . ASP A 1 164 ? -4.970 6.371 44.123 1.00 88.69 164 ASP A CA 1
ATOM 1261 C C . ASP A 1 164 ? -4.773 4.874 43.839 1.00 88.69 164 ASP A C 1
ATOM 1263 O O . ASP A 1 164 ? -3.650 4.423 43.587 1.00 88.69 164 ASP A O 1
ATOM 1267 N N . ALA A 1 165 ? -5.862 4.093 43.892 1.00 92.25 165 ALA A N 1
ATOM 1268 C CA . ALA A 1 165 ? -5.841 2.653 43.644 1.00 92.25 165 ALA A CA 1
ATOM 1269 C C . ALA A 1 165 ? -5.127 2.274 42.338 1.00 92.25 165 ALA A C 1
ATOM 1271 O O . ALA A 1 165 ? -4.510 1.213 42.281 1.00 92.25 165 ALA A O 1
ATOM 1272 N N . VAL A 1 166 ? -5.175 3.131 41.318 1.00 94.75 166 VAL A N 1
ATOM 1273 C CA . VAL A 1 166 ? -4.459 2.956 40.056 1.00 94.75 166 VAL A CA 1
ATOM 1274 C C . VAL A 1 166 ? -3.433 4.066 39.875 1.00 94.75 166 VAL A C 1
ATOM 1276 O O . VAL A 1 166 ? -3.757 5.253 39.904 1.00 94.75 166 VAL A O 1
ATOM 1279 N N . GLN A 1 167 ? -2.191 3.669 39.611 1.00 95.56 167 GLN A N 1
ATOM 1280 C CA . GLN A 1 167 ? -1.115 4.563 39.194 1.00 95.56 167 GLN A CA 1
ATOM 1281 C C . GLN A 1 167 ? -0.606 4.129 37.822 1.00 95.56 167 GLN A C 1
ATOM 1283 O O . GLN A 1 167 ? 0.028 3.080 37.697 1.00 95.56 167 GLN A O 1
ATOM 1288 N N . LEU A 1 168 ? -0.874 4.940 36.803 1.00 92.94 168 LEU A N 1
ATOM 1289 C CA . LEU A 1 168 ? -0.467 4.714 35.421 1.00 92.94 168 LEU A CA 1
ATOM 1290 C C . LEU A 1 168 ? 0.621 5.721 35.040 1.00 92.94 168 LEU A C 1
ATOM 1292 O O . LEU A 1 168 ? 0.372 6.920 34.930 1.00 92.94 168 LEU A O 1
ATOM 1296 N N . ARG A 1 169 ? 1.842 5.235 34.822 1.00 92.44 169 ARG A N 1
ATOM 1297 C CA . ARG A 1 169 ? 2.937 6.019 34.250 1.00 92.44 169 ARG A CA 1
ATOM 1298 C C . ARG A 1 169 ? 2.968 5.824 32.741 1.00 92.44 169 ARG A C 1
ATOM 1300 O O . ARG A 1 169 ? 3.141 4.698 32.273 1.00 92.44 169 ARG A O 1
ATOM 1307 N N . LEU A 1 170 ? 2.824 6.915 32.001 1.00 88.50 170 LEU A N 1
ATOM 1308 C CA . LEU A 1 170 ? 2.844 6.932 30.543 1.00 88.50 170 LEU A CA 1
ATOM 1309 C C . LEU A 1 170 ? 4.276 6.864 29.980 1.00 88.50 170 LEU A C 1
ATOM 1311 O O . LEU A 1 170 ? 5.235 7.111 30.721 1.00 88.50 170 LEU A O 1
ATOM 1315 N N . PRO A 1 171 ? 4.451 6.555 28.679 1.00 85.81 171 PRO A N 1
ATOM 1316 C CA . PRO A 1 171 ? 5.772 6.512 28.044 1.00 85.81 171 PRO A CA 1
ATOM 1317 C C . PRO A 1 171 ? 6.569 7.825 28.120 1.00 85.81 171 PRO A C 1
ATOM 1319 O O . PRO A 1 171 ? 7.798 7.793 28.140 1.00 85.81 171 PRO A O 1
ATOM 1322 N N . ASP A 1 172 ? 5.897 8.975 28.197 1.00 85.94 172 ASP A N 1
ATOM 1323 C CA . ASP A 1 172 ? 6.521 10.294 28.405 1.00 85.94 172 ASP A CA 1
ATOM 1324 C C . ASP A 1 172 ? 6.824 10.618 29.886 1.00 85.94 172 ASP A C 1
ATOM 1326 O O . ASP A 1 172 ? 7.213 11.739 30.215 1.00 85.94 172 ASP A O 1
ATOM 1330 N N . ASN A 1 173 ? 6.685 9.630 30.778 1.00 87.69 173 ASN A N 1
ATOM 1331 C CA . ASN A 1 173 ? 6.831 9.703 32.234 1.00 87.69 173 ASN A CA 1
ATOM 1332 C C . ASN A 1 173 ? 5.764 10.505 32.992 1.00 87.69 173 ASN A C 1
ATOM 1334 O O . ASN A 1 173 ? 5.879 10.604 34.223 1.00 87.69 173 ASN A O 1
ATOM 1338 N N . GLN A 1 174 ? 4.720 11.010 32.329 1.00 89.19 174 GLN A N 1
ATOM 1339 C CA . GLN A 1 174 ? 3.564 11.570 33.030 1.00 89.19 174 GLN A CA 1
ATOM 1340 C C . GLN A 1 174 ? 2.899 10.492 33.896 1.00 89.19 174 GLN A C 1
ATOM 1342 O O . GLN A 1 174 ? 2.872 9.312 33.542 1.00 89.19 174 GLN A O 1
ATOM 1347 N N . LEU A 1 175 ? 2.401 10.891 35.067 1.00 92.06 175 LEU A N 1
ATOM 1348 C CA . LEU A 1 175 ? 1.732 10.003 36.016 1.00 92.06 175 LEU A CA 1
ATOM 1349 C C . LEU A 1 175 ? 0.255 10.380 36.104 1.00 92.06 175 LEU A C 1
ATOM 1351 O O . LEU A 1 175 ? -0.067 11.535 36.378 1.00 92.06 175 LEU A O 1
ATOM 1355 N N . LEU A 1 176 ? -0.608 9.392 35.892 1.00 91.75 176 LEU A N 1
ATOM 1356 C CA . LEU A 1 176 ? -2.045 9.476 36.094 1.00 91.75 176 LEU A CA 1
ATOM 1357 C C . LEU A 1 176 ? -2.380 8.617 37.315 1.00 91.75 176 LEU A C 1
ATOM 1359 O O . LEU A 1 176 ? -2.209 7.397 37.290 1.00 91.75 176 LEU A O 1
ATOM 1363 N N . THR A 1 177 ? -2.824 9.251 38.394 1.00 94.50 177 THR A N 1
ATOM 1364 C CA . THR A 1 177 ? -3.351 8.584 39.585 1.00 94.50 177 THR A CA 1
ATOM 1365 C C . THR A 1 177 ? -4.865 8.687 39.581 1.00 94.50 177 THR A C 1
ATOM 1367 O O . THR A 1 177 ? -5.431 9.775 39.438 1.00 94.50 177 THR A O 1
ATOM 1370 N N . SER A 1 178 ? -5.520 7.536 39.691 1.00 92.81 178 SER A N 1
ATOM 1371 C CA . SER A 1 178 ? -6.971 7.439 39.588 1.00 92.81 178 SER A CA 1
ATOM 1372 C C . SER A 1 178 ? -7.542 6.344 40.477 1.00 92.81 178 SER A C 1
ATOM 1374 O O . SER A 1 178 ? -6.819 5.481 40.982 1.00 92.81 178 SER A O 1
ATOM 1376 N N . HIS A 1 179 ? -8.849 6.407 40.693 1.00 91.00 179 HIS A N 1
ATOM 1377 C CA . HIS A 1 179 ? -9.630 5.338 41.297 1.00 91.00 179 HIS A CA 1
ATOM 1378 C C . HIS A 1 179 ? -11.076 5.406 40.795 1.00 91.00 179 HIS A C 1
ATOM 1380 O O . HIS A 1 179 ? -11.598 6.489 40.513 1.00 91.00 179 HIS A O 1
ATOM 1386 N N . VAL A 1 180 ? -11.732 4.250 40.690 1.00 90.94 180 VAL A N 1
ATOM 1387 C CA . VAL A 1 180 ? -13.167 4.198 40.388 1.00 90.94 180 VAL A CA 1
ATOM 1388 C C . VAL A 1 180 ? -13.930 4.781 41.566 1.00 90.94 180 VAL A C 1
ATOM 1390 O O . VAL A 1 180 ? -13.718 4.375 42.705 1.00 90.94 180 VAL A O 1
ATOM 1393 N N . TYR A 1 181 ? -14.815 5.731 41.293 1.00 89.25 181 TYR A N 1
ATOM 1394 C CA . TYR A 1 181 ? -15.615 6.400 42.307 1.00 89.25 181 TYR A CA 1
ATOM 1395 C C . TYR A 1 181 ? -16.953 5.675 42.523 1.00 89.25 181 TYR A C 1
ATOM 1397 O O . TYR A 1 181 ? -17.316 5.341 43.655 1.00 89.25 181 TYR A O 1
ATOM 1405 N N . GLY A 1 182 ? -17.692 5.393 41.445 1.00 89.38 182 GLY A N 1
ATOM 1406 C CA . GLY A 1 182 ? -19.023 4.799 41.561 1.00 89.38 182 GLY A CA 1
ATOM 1407 C C . GLY A 1 182 ? -19.811 4.717 40.257 1.00 89.38 182 GLY A C 1
ATOM 1408 O O . GLY A 1 182 ? -19.332 5.106 39.192 1.00 89.38 182 GLY A O 1
ATOM 1409 N N . LEU A 1 183 ? -21.041 4.219 40.386 1.00 89.38 183 LEU A N 1
ATOM 1410 C CA . LEU A 1 183 ? -22.039 4.104 39.323 1.00 89.38 183 LEU A CA 1
ATOM 1411 C C . LEU A 1 183 ? -23.221 5.026 39.603 1.00 89.38 183 LEU A C 1
ATOM 1413 O O . LEU A 1 183 ? -23.708 5.070 40.736 1.00 89.38 183 LEU A O 1
ATOM 1417 N N . ALA A 1 184 ? -23.715 5.717 38.580 1.00 88.88 184 ALA A N 1
ATOM 1418 C CA . ALA A 1 184 ? -24.825 6.658 38.700 1.00 88.88 184 ALA A CA 1
ATOM 1419 C C . ALA A 1 184 ? -25.809 6.549 37.530 1.00 88.88 184 ALA A C 1
ATOM 1421 O O . ALA A 1 184 ? -25.459 6.088 36.447 1.00 88.88 184 ALA A O 1
ATOM 1422 N N . TYR A 1 185 ? -27.035 7.016 37.756 1.00 89.81 185 TYR A N 1
ATOM 1423 C CA . TYR A 1 185 ? -27.957 7.382 36.688 1.00 89.81 185 TYR A CA 1
ATOM 1424 C C . TYR A 1 185 ? -28.033 8.890 36.537 1.00 89.81 185 TYR A C 1
ATOM 1426 O O . TYR A 1 185 ? -28.052 9.616 37.535 1.00 89.81 185 TYR A O 1
ATOM 1434 N N . VAL A 1 186 ? -28.153 9.331 35.289 1.00 87.56 186 VAL A N 1
ATOM 1435 C CA . VAL A 1 186 ? -28.454 10.715 34.924 1.00 87.56 186 VAL A CA 1
ATOM 1436 C C . VAL A 1 186 ? -29.586 10.710 33.914 1.00 87.56 186 VAL A C 1
ATOM 1438 O O . VAL A 1 186 ? -29.457 10.116 32.850 1.00 87.56 186 VAL A O 1
ATOM 1441 N N . ASP A 1 187 ? -30.681 11.385 34.238 1.00 87.56 187 ASP A N 1
ATOM 1442 C CA . ASP A 1 187 ? -31.769 11.636 33.300 1.00 87.56 187 ASP A CA 1
ATOM 1443 C C . ASP A 1 187 ? -31.474 12.926 32.531 1.00 87.56 187 ASP A C 1
ATOM 1445 O O . ASP A 1 187 ? -31.437 14.021 33.101 1.00 87.56 187 ASP A O 1
ATOM 1449 N N . THR A 1 188 ? -31.231 12.798 31.230 1.00 83.94 188 THR A N 1
ATOM 1450 C CA . THR A 1 188 ? -30.838 13.907 30.356 1.00 83.94 188 THR A CA 1
ATOM 1451 C C . THR A 1 188 ? -31.965 14.914 30.135 1.00 83.94 188 THR A C 1
ATOM 1453 O O . THR A 1 188 ? -31.678 16.086 29.892 1.00 83.94 188 THR A O 1
ATOM 1456 N N . ALA A 1 189 ? -33.231 14.507 30.282 1.00 83.25 189 ALA A N 1
ATOM 1457 C CA . ALA A 1 189 ? -34.382 15.388 30.101 1.00 83.25 189 ALA A CA 1
ATOM 1458 C C . ALA A 1 189 ? -34.649 16.261 31.332 1.00 83.25 189 ALA A C 1
ATOM 1460 O O . ALA A 1 189 ? -34.960 17.447 31.202 1.00 83.25 189 ALA A O 1
ATOM 1461 N N . SER A 1 190 ? -34.531 15.688 32.533 1.00 81.75 190 SER A N 1
ATOM 1462 C CA . SER A 1 190 ? -34.760 16.413 33.791 1.00 81.75 190 SER A CA 1
ATOM 1463 C C . SER A 1 190 ? -33.492 17.044 34.375 1.00 81.75 190 SER A C 1
ATOM 1465 O O . SER A 1 190 ? -33.587 17.939 35.216 1.00 81.75 190 SER A O 1
ATOM 1467 N N . GLY A 1 191 ? -32.308 16.586 33.954 1.00 79.00 191 GLY A N 1
ATOM 1468 C CA . GLY A 1 191 ? -31.016 16.957 34.536 1.00 79.00 191 GLY A CA 1
ATOM 1469 C C . GLY A 1 191 ? -30.760 16.343 35.918 1.00 79.00 191 GLY A C 1
ATOM 1470 O O . GLY A 1 191 ? -29.745 16.659 36.546 1.00 79.00 191 GLY A O 1
ATOM 1471 N N . GLN A 1 192 ? -31.666 15.487 36.404 1.00 83.62 192 GLN A N 1
ATOM 1472 C CA . GLN A 1 192 ? -31.558 14.845 37.708 1.00 83.62 192 GLN A CA 1
ATOM 1473 C C . GLN A 1 192 ? -30.595 13.660 37.674 1.00 83.62 192 GLN A C 1
ATOM 1475 O O . GLN A 1 192 ? -30.454 12.974 36.662 1.00 83.62 192 GLN A O 1
ATOM 1480 N N . SER A 1 193 ? -29.952 13.389 38.809 1.00 85.62 193 SER A N 1
ATOM 1481 C CA . SER A 1 193 ? -29.056 12.242 38.958 1.00 85.62 193 SER A CA 1
ATOM 1482 C C . SER A 1 193 ? -29.241 11.511 40.283 1.00 85.62 193 SER A C 1
ATOM 1484 O O . SER A 1 193 ? -29.736 12.069 41.268 1.00 85.62 193 SER A O 1
ATOM 1486 N N . VAL A 1 194 ? -28.841 10.237 40.303 1.00 85.56 194 VAL A N 1
ATOM 1487 C CA . VAL A 1 194 ? -28.810 9.403 41.509 1.00 85.56 194 VAL A CA 1
ATOM 1488 C C . VAL A 1 194 ? -27.603 8.469 41.493 1.00 85.56 194 VAL A C 1
ATOM 1490 O O . VAL A 1 194 ? -27.290 7.850 40.478 1.00 85.56 194 VAL A O 1
ATOM 1493 N N . LEU A 1 195 ? -26.926 8.350 42.634 1.00 84.75 195 LEU A N 1
ATOM 1494 C CA . LEU A 1 195 ? -25.820 7.416 42.821 1.00 84.75 195 LEU A CA 1
ATOM 1495 C C . LEU A 1 195 ? -26.372 6.015 43.118 1.00 84.75 195 LEU A C 1
ATOM 1497 O O . LEU A 1 195 ? -27.108 5.826 44.087 1.00 84.75 195 LEU A O 1
ATOM 1501 N N . LEU A 1 196 ? -26.019 5.036 42.288 1.00 85.06 196 LEU A N 1
ATOM 1502 C CA . LEU A 1 196 ? -26.445 3.641 42.431 1.00 85.06 196 LEU A CA 1
ATOM 1503 C C . LEU A 1 196 ? -25.576 2.891 43.440 1.00 85.06 196 LEU A C 1
ATOM 1505 O O . LEU A 1 196 ? -26.089 2.102 44.235 1.00 85.06 196 LEU A O 1
ATOM 1509 N N . GLY A 1 197 ? -24.272 3.168 43.417 1.00 86.31 197 GLY A N 1
ATOM 1510 C CA . GLY A 1 197 ? -23.292 2.534 44.285 1.00 86.31 197 GLY A CA 1
ATOM 1511 C C . GLY A 1 197 ? -21.940 3.231 44.239 1.00 86.31 197 GLY A C 1
ATOM 1512 O O . GLY A 1 197 ? -21.450 3.577 43.167 1.00 86.31 197 GLY A O 1
ATOM 1513 N N . GLN A 1 198 ? -21.328 3.421 45.406 1.00 88.00 198 GLN A N 1
ATOM 1514 C CA . GLN A 1 198 ? -19.915 3.804 45.520 1.00 88.00 198 GLN A CA 1
ATOM 1515 C C . GLN A 1 198 ? -19.036 2.563 45.564 1.00 88.00 198 GLN A C 1
ATOM 1517 O O . GLN A 1 198 ? -19.490 1.520 46.049 1.00 88.00 198 GLN A O 1
ATOM 1522 N N . VAL A 1 199 ? -17.783 2.705 45.132 1.00 90.56 199 VAL A N 1
ATOM 1523 C CA . VAL A 1 199 ? -16.756 1.680 45.341 1.00 90.56 199 VAL A CA 1
ATOM 1524 C C . VAL A 1 199 ? -16.682 1.276 46.825 1.00 90.56 199 VAL A C 1
ATOM 1526 O O . VAL A 1 199 ? -16.879 2.099 47.725 1.00 90.56 199 VAL A O 1
ATOM 1529 N N . GLN A 1 200 ? -16.450 -0.008 47.090 1.00 89.75 200 GLN A N 1
ATOM 1530 C CA . GLN A 1 200 ? -16.306 -0.562 48.437 1.00 89.75 200 GLN A CA 1
ATOM 1531 C C . GLN A 1 200 ? -15.019 -1.370 48.586 1.00 89.75 200 GLN A C 1
ATOM 1533 O O . GLN A 1 200 ? -14.351 -1.698 47.604 1.00 89.75 200 GLN A O 1
ATOM 1538 N N . ASP A 1 201 ? -14.670 -1.691 49.834 1.00 90.62 201 ASP A N 1
ATOM 1539 C CA . ASP A 1 201 ? -13.498 -2.509 50.123 1.00 90.62 201 ASP A CA 1
ATOM 1540 C C . ASP A 1 201 ? -13.633 -3.892 49.476 1.00 90.62 201 ASP A C 1
ATOM 1542 O O . ASP A 1 201 ? -14.500 -4.683 49.845 1.00 90.62 201 ASP A O 1
ATOM 1546 N N . CYS A 1 202 ? -12.744 -4.194 48.534 1.00 90.31 202 CYS A N 1
ATOM 1547 C CA . CYS A 1 202 ? -12.670 -5.488 47.866 1.00 90.31 202 CYS A CA 1
ATOM 1548 C C . CYS A 1 202 ? -11.213 -5.806 47.508 1.00 90.31 202 CYS A C 1
ATOM 1550 O O . CYS A 1 202 ? -10.413 -4.913 47.228 1.00 90.31 202 CYS A O 1
ATOM 1552 N N . SER A 1 203 ? -10.853 -7.091 47.553 1.00 90.69 203 SER A N 1
ATOM 1553 C CA . SER A 1 203 ? -9.522 -7.575 47.160 1.00 90.69 203 SER A CA 1
ATOM 1554 C C . SER A 1 203 ? -9.567 -8.194 45.770 1.00 90.69 203 SER A C 1
ATOM 1556 O O . SER A 1 203 ? -10.537 -8.866 45.422 1.00 90.69 203 SER A O 1
ATOM 1558 N N . GLY A 1 204 ? -8.512 -7.982 44.987 1.00 91.50 204 GLY A N 1
ATOM 1559 C CA . GLY A 1 204 ? -8.444 -8.468 43.612 1.00 91.50 204 GLY A CA 1
ATOM 1560 C C . GLY A 1 204 ? -7.948 -9.910 43.472 1.00 91.50 204 GLY A C 1
ATOM 1561 O O . GLY A 1 204 ? -7.221 -10.446 44.311 1.00 91.50 204 GLY A O 1
ATOM 1562 N N . PHE A 1 205 ? -8.275 -10.520 42.341 1.00 93.44 205 PHE A N 1
ATOM 1563 C CA . PHE A 1 205 ? -7.772 -11.811 41.893 1.00 93.44 205 PHE A CA 1
ATOM 1564 C C . PHE A 1 205 ? -7.058 -11.659 40.553 1.00 93.44 205 PHE A C 1
ATOM 1566 O O . PHE A 1 205 ? -7.614 -11.092 39.615 1.00 93.44 205 PHE A O 1
ATOM 1573 N N . GLN A 1 206 ? -5.847 -12.205 40.424 1.00 94.75 206 GLN A N 1
ATOM 1574 C CA . GLN A 1 206 ? -5.219 -12.343 39.109 1.00 94.75 206 GLN A CA 1
ATOM 1575 C C . GLN A 1 206 ? -5.829 -13.561 38.405 1.00 94.75 206 GLN A C 1
ATOM 1577 O O . GLN A 1 206 ? -5.525 -14.702 38.763 1.00 94.75 206 GLN A O 1
ATOM 1582 N N . VAL A 1 207 ? -6.713 -13.295 37.439 1.00 92.69 207 VAL A N 1
ATOM 1583 C CA . VAL A 1 207 ? -7.478 -14.306 36.677 1.00 92.69 207 VAL A CA 1
ATOM 1584 C C . VAL A 1 207 ? -6.772 -14.724 35.384 1.00 92.69 207 VAL A C 1
ATOM 1586 O O . VAL A 1 207 ? -7.004 -15.816 34.874 1.00 92.69 207 VAL A O 1
ATOM 1589 N N . ALA A 1 208 ? -5.867 -13.880 34.887 1.00 91.38 208 ALA A N 1
ATOM 1590 C CA . ALA A 1 208 ? -4.924 -14.166 33.812 1.00 91.38 208 ALA A CA 1
ATOM 1591 C C . ALA A 1 208 ? -3.638 -13.362 34.048 1.00 91.38 208 ALA A C 1
ATOM 1593 O O . ALA A 1 208 ? -3.647 -12.395 34.810 1.00 91.38 208 ALA A O 1
ATOM 1594 N N . ASP A 1 209 ? -2.535 -13.706 33.375 1.00 93.62 209 ASP A N 1
ATOM 1595 C CA . ASP A 1 209 ? -1.262 -12.984 33.546 1.00 93.62 209 ASP A CA 1
ATOM 1596 C C . ASP A 1 209 ? -1.415 -11.465 33.349 1.00 93.62 209 ASP A C 1
ATOM 1598 O O . ASP A 1 209 ? -0.769 -10.691 34.047 1.00 93.62 209 ASP A O 1
ATOM 1602 N N . HIS A 1 210 ? -2.327 -11.045 32.474 1.00 92.81 210 HIS A N 1
ATOM 1603 C CA . HIS A 1 210 ? -2.582 -9.658 32.096 1.00 92.81 210 HIS A CA 1
ATOM 1604 C C . HIS A 1 210 ? -3.879 -9.066 32.680 1.00 92.81 210 HIS A C 1
ATOM 1606 O O . HIS A 1 210 ? -4.242 -7.957 32.296 1.00 92.81 210 HIS A O 1
ATOM 1612 N N . GLN A 1 211 ? -4.587 -9.774 33.576 1.00 95.00 211 GLN A N 1
ATOM 1613 C CA . GLN A 1 211 ? -5.889 -9.334 34.105 1.00 95.00 211 GLN A CA 1
ATOM 1614 C C . GLN A 1 211 ? -6.020 -9.485 35.621 1.00 95.00 211 GLN A C 1
ATOM 1616 O O . GLN A 1 211 ? -5.780 -10.564 36.172 1.00 95.00 211 GLN A O 1
ATOM 1621 N N . ILE A 1 212 ? -6.500 -8.422 36.271 1.00 96.12 212 ILE A N 1
ATOM 1622 C CA . ILE A 1 212 ? -6.890 -8.401 37.685 1.00 96.12 212 ILE A CA 1
ATOM 1623 C C . ILE A 1 212 ? -8.393 -8.132 37.782 1.00 96.12 212 ILE A C 1
ATOM 1625 O O . ILE A 1 212 ? -8.867 -7.134 37.251 1.00 96.12 212 ILE A O 1
ATOM 1629 N N . LEU A 1 213 ? -9.134 -8.999 38.470 1.00 95.38 213 LEU A N 1
ATOM 1630 C CA . LEU A 1 213 ? -10.571 -8.865 38.716 1.00 95.38 213 LEU A CA 1
ATOM 1631 C C . LEU A 1 213 ? -10.831 -8.548 40.193 1.00 95.38 213 LEU A C 1
ATOM 1633 O O . LEU A 1 213 ? -10.405 -9.301 41.063 1.00 95.38 213 LEU A O 1
ATOM 1637 N N . PHE A 1 214 ? -11.573 -7.483 40.467 1.00 95.50 214 PHE A N 1
ATOM 1638 C CA . PHE A 1 214 ? -12.104 -7.112 41.775 1.00 95.50 214 PHE A CA 1
ATOM 1639 C C . PHE A 1 214 ? -13.601 -7.432 41.807 1.00 95.50 214 PHE A C 1
ATOM 1641 O O . PHE A 1 214 ? -14.387 -6.685 41.220 1.00 95.50 214 PHE A O 1
ATOM 1648 N N . PRO A 1 215 ? -14.007 -8.553 42.422 1.00 93.50 215 PRO A N 1
ATOM 1649 C CA . PRO A 1 215 ? -15.410 -8.933 42.478 1.00 93.50 215 PRO A CA 1
ATOM 1650 C C . PRO A 1 215 ? -16.181 -8.108 43.510 1.00 93.50 215 PRO A C 1
ATOM 1652 O O . PRO A 1 215 ? -15.611 -7.732 44.534 1.00 93.50 215 PRO A O 1
ATOM 1655 N N . ASP A 1 216 ? -17.476 -7.893 43.260 1.00 91.94 216 ASP A N 1
ATOM 1656 C CA . ASP A 1 216 ? -18.390 -7.166 44.164 1.00 91.94 216 ASP A CA 1
ATOM 1657 C C . ASP A 1 216 ? -17.796 -5.829 44.649 1.00 91.94 216 ASP A C 1
ATOM 1659 O O . ASP A 1 216 ? -17.644 -5.541 45.839 1.00 91.94 216 ASP A O 1
ATOM 1663 N N . ALA A 1 217 ? -17.375 -5.024 43.679 1.00 93.06 217 ALA A N 1
ATOM 1664 C CA . ALA A 1 217 ? -16.604 -3.809 43.875 1.00 93.06 217 ALA A CA 1
ATOM 1665 C C . ALA A 1 217 ? -17.443 -2.605 44.326 1.00 93.06 217 ALA A C 1
ATOM 1667 O O . ALA A 1 217 ? -16.870 -1.589 44.720 1.00 93.06 217 ALA A O 1
ATOM 1668 N N . PHE A 1 218 ? -18.777 -2.692 44.292 1.00 91.31 218 PHE A N 1
ATOM 1669 C CA . PHE A 1 218 ? -19.670 -1.561 44.544 1.00 91.31 218 PHE A CA 1
ATOM 1670 C C . PHE A 1 218 ? -20.687 -1.852 45.646 1.00 91.31 218 PHE A C 1
ATOM 1672 O O . PHE A 1 218 ? -21.244 -2.936 45.771 1.00 91.31 218 PHE A O 1
ATOM 1679 N N . THR A 1 219 ? -20.988 -0.827 46.436 1.00 87.88 219 THR A N 1
ATOM 1680 C CA . THR A 1 219 ? -22.107 -0.862 47.379 1.00 87.88 219 THR A CA 1
ATOM 1681 C C . THR A 1 219 ? -23.445 -0.861 46.639 1.00 87.88 219 THR A C 1
ATOM 1683 O O . THR A 1 219 ? -23.655 -0.072 45.727 1.00 87.88 219 THR A O 1
ATOM 1686 N N . GLY A 1 220 ? -24.400 -1.685 47.075 1.00 80.88 220 GLY A N 1
ATOM 1687 C CA . GLY A 1 220 ? -25.802 -1.594 46.637 1.00 80.88 220 GLY A CA 1
ATOM 1688 C C . GLY A 1 220 ? -26.117 -2.156 45.245 1.00 80.88 220 GLY A C 1
ATOM 1689 O O . GLY A 1 220 ? -27.301 -2.336 44.952 1.00 80.88 220 GLY A O 1
ATOM 1690 N N . ILE A 1 221 ? -25.099 -2.473 44.443 1.00 86.44 221 ILE A N 1
ATOM 1691 C CA . ILE A 1 221 ? -25.212 -3.157 43.153 1.00 86.44 221 ILE A CA 1
ATOM 1692 C C . ILE A 1 221 ? -24.075 -4.169 42.992 1.00 86.44 221 ILE A C 1
ATOM 1694 O O . ILE A 1 221 ? -22.908 -3.823 43.167 1.00 86.44 221 ILE A O 1
ATOM 1698 N N . LEU A 1 222 ? -24.408 -5.408 42.630 1.00 90.12 222 LEU A N 1
ATOM 1699 C CA . LEU A 1 222 ? -23.412 -6.441 42.354 1.00 90.12 222 LEU A CA 1
ATOM 1700 C C . LEU A 1 222 ? -22.748 -6.185 40.993 1.00 90.12 222 LEU A C 1
ATOM 1702 O O . LEU A 1 222 ? -23.288 -6.515 39.930 1.00 90.12 222 LEU A O 1
ATOM 1706 N N . ALA A 1 223 ? -21.554 -5.608 41.034 1.00 91.75 223 ALA A N 1
ATOM 1707 C CA . ALA A 1 223 ? -20.726 -5.360 39.864 1.00 91.75 223 ALA A CA 1
ATOM 1708 C C . ALA A 1 223 ? -19.245 -5.559 40.195 1.00 91.75 223 ALA A C 1
ATOM 1710 O O . ALA A 1 223 ? -18.805 -5.261 41.303 1.00 91.75 223 ALA A O 1
ATOM 1711 N N . ASP A 1 224 ? -18.481 -6.043 39.222 1.00 94.62 224 ASP A N 1
ATOM 1712 C CA . ASP A 1 224 ? -17.039 -6.243 39.349 1.00 94.62 224 ASP A CA 1
ATOM 1713 C C . ASP A 1 224 ? -16.281 -5.114 38.638 1.00 94.62 224 ASP A C 1
ATOM 1715 O O . ASP A 1 224 ? -16.808 -4.488 37.715 1.00 94.62 224 ASP A O 1
ATOM 1719 N N . VAL A 1 225 ? -15.017 -4.905 39.007 1.00 94.62 225 VAL A N 1
ATOM 1720 C CA . VAL A 1 225 ? -14.069 -4.089 38.232 1.00 94.62 225 VAL A CA 1
ATOM 1721 C C . VAL A 1 225 ? -12.933 -4.974 37.744 1.00 94.62 225 VAL A C 1
ATOM 1723 O O . VAL A 1 225 ? -12.311 -5.679 38.537 1.00 94.62 225 VAL A O 1
ATOM 1726 N N . ARG A 1 226 ? -12.628 -4.946 36.447 1.00 94.56 226 ARG A N 1
ATOM 1727 C CA . ARG A 1 226 ? -11.493 -5.671 35.869 1.00 94.56 226 ARG A CA 1
ATOM 1728 C C . ARG A 1 226 ? -10.504 -4.696 35.251 1.00 94.56 226 ARG A C 1
ATOM 1730 O O . ARG A 1 226 ? -10.886 -3.848 34.458 1.00 94.56 226 ARG A O 1
ATOM 1737 N N . TYR A 1 227 ? -9.229 -4.869 35.574 1.00 94.62 227 TYR A N 1
ATOM 1738 C CA . TYR A 1 227 ? -8.135 -4.171 34.910 1.00 94.62 227 TYR A CA 1
ATOM 1739 C C . TYR A 1 227 ? -7.384 -5.116 33.985 1.00 94.62 227 TYR A C 1
ATOM 1741 O O . TYR A 1 227 ? -6.967 -6.195 34.420 1.00 94.62 227 TYR A O 1
ATOM 1749 N N . SER A 1 228 ? -7.164 -4.684 32.745 1.00 92.62 228 SER A N 1
ATOM 1750 C CA . SER A 1 228 ? -6.374 -5.417 31.752 1.00 92.62 228 SER A CA 1
ATOM 1751 C C . SER A 1 228 ? -5.180 -4.582 31.295 1.00 92.62 228 SER A C 1
ATOM 1753 O O . SER A 1 228 ? -5.279 -3.368 31.127 1.00 92.62 228 SER A O 1
ATOM 1755 N N . VAL A 1 229 ? -4.036 -5.231 31.078 1.00 91.75 229 VAL A N 1
ATOM 1756 C CA . VAL A 1 229 ? -2.867 -4.607 30.446 1.00 91.75 229 VAL A CA 1
ATOM 1757 C C . VAL A 1 229 ? -2.581 -5.276 29.106 1.00 91.75 229 VAL A C 1
ATOM 1759 O O . VAL A 1 229 ? -2.623 -6.496 28.978 1.00 91.75 229 VAL A O 1
ATOM 1762 N N . SER A 1 230 ? -2.263 -4.482 28.092 1.00 90.94 230 SER A N 1
ATOM 1763 C CA . SER A 1 230 ? -1.761 -4.952 26.802 1.00 90.94 230 SER A CA 1
ATOM 1764 C C . SER A 1 230 ? -0.457 -4.228 26.471 1.00 90.94 230 SER A C 1
ATOM 1766 O O . SER A 1 230 ? -0.058 -3.296 27.164 1.00 90.94 230 SER A O 1
ATOM 1768 N N . LYS A 1 231 ? 0.239 -4.613 25.394 1.00 91.12 231 LYS A N 1
ATOM 1769 C CA . LYS A 1 231 ? 1.382 -3.804 24.932 1.00 91.12 231 LYS A CA 1
ATOM 1770 C C . LYS A 1 231 ? 0.934 -2.393 24.522 1.00 91.12 231 LYS A C 1
ATOM 1772 O O . LYS A 1 231 ? 1.674 -1.429 24.708 1.00 91.12 231 LYS A O 1
ATOM 1777 N N . ALA A 1 232 ? -0.292 -2.282 24.005 1.00 85.88 232 ALA A N 1
ATOM 1778 C CA . ALA A 1 232 ? -0.833 -1.079 23.393 1.00 85.88 232 ALA A CA 1
ATOM 1779 C C . ALA A 1 232 ? -1.633 -0.173 24.340 1.00 85.88 232 ALA A C 1
ATOM 1781 O O . ALA A 1 232 ? -1.995 0.932 23.942 1.00 85.88 232 ALA A O 1
ATOM 1782 N N . GLY A 1 233 ? -1.921 -0.603 25.568 1.00 87.62 233 GLY A N 1
ATOM 1783 C CA . GLY A 1 233 ? -2.753 0.178 26.475 1.00 87.62 233 GLY A CA 1
ATOM 1784 C C . GLY A 1 233 ? -3.113 -0.519 27.780 1.00 87.62 233 GLY A C 1
ATOM 1785 O O . GLY A 1 233 ? -2.720 -1.659 28.028 1.00 87.62 233 GLY A O 1
ATOM 1786 N N . PHE A 1 234 ? -3.892 0.199 28.581 1.00 88.31 234 PHE A N 1
ATOM 1787 C CA . PHE A 1 234 ? -4.430 -0.222 29.871 1.00 88.31 234 PHE A CA 1
ATOM 1788 C C . PHE A 1 234 ? -5.943 0.020 29.882 1.00 88.31 234 PHE A C 1
ATOM 1790 O O . PHE A 1 234 ? -6.397 1.080 29.448 1.00 88.31 234 PHE A O 1
ATOM 1797 N N . GLU A 1 235 ? -6.707 -0.955 30.360 1.00 88.00 235 GLU A N 1
ATOM 1798 C CA . GLU A 1 235 ? -8.173 -0.966 30.313 1.00 88.00 235 GLU A CA 1
ATOM 1799 C C . GLU A 1 235 ? -8.757 -1.096 31.718 1.00 88.00 235 GLU A C 1
ATOM 1801 O O . GLU A 1 235 ? -8.222 -1.838 32.551 1.00 88.00 235 GLU A O 1
ATOM 1806 N N . GLN A 1 236 ? -9.877 -0.410 31.944 1.00 90.50 236 GLN A N 1
ATOM 1807 C CA . GLN A 1 236 ? -10.744 -0.585 33.103 1.00 90.50 236 GLN A CA 1
ATOM 1808 C C . GLN A 1 236 ? -12.145 -0.957 32.614 1.00 90.50 236 GLN A C 1
ATOM 1810 O O . GLN A 1 236 ? -12.836 -0.150 31.997 1.00 90.50 236 GLN A O 1
ATOM 1815 N N . ASP A 1 237 ? -12.577 -2.163 32.962 1.00 91.31 237 ASP A N 1
ATOM 1816 C CA . ASP A 1 237 ? -13.928 -2.654 32.724 1.00 91.31 237 ASP A CA 1
ATOM 1817 C C . ASP A 1 237 ? -14.745 -2.590 34.015 1.00 91.31 237 ASP A C 1
ATOM 1819 O O . ASP A 1 237 ? -14.322 -3.125 35.046 1.00 91.31 237 ASP A O 1
ATOM 1823 N N . VAL A 1 238 ? -15.962 -2.052 33.945 1.00 92.31 238 VAL A N 1
ATOM 1824 C CA . VAL A 1 238 ? -17.000 -2.306 34.953 1.00 92.31 238 VAL A CA 1
ATOM 1825 C C . VAL A 1 238 ? -17.955 -3.369 34.425 1.00 92.31 238 VAL A C 1
ATOM 1827 O O . VAL A 1 238 ? -18.549 -3.211 33.360 1.00 92.31 238 VAL A O 1
ATOM 1830 N N . ILE A 1 239 ? -18.118 -4.459 35.176 1.00 93.00 239 ILE A N 1
ATOM 1831 C CA . ILE A 1 239 ? -18.917 -5.618 34.772 1.00 93.00 239 ILE A CA 1
ATOM 1832 C C . ILE A 1 239 ? -20.143 -5.722 35.677 1.00 93.00 239 ILE A C 1
ATOM 1834 O O . ILE A 1 239 ? -20.049 -6.193 36.810 1.00 93.00 239 ILE A O 1
ATOM 1838 N N . LEU A 1 240 ? -21.313 -5.336 35.170 1.00 92.12 240 LEU A N 1
ATOM 1839 C CA . LEU A 1 240 ? -22.573 -5.542 35.880 1.00 92.12 240 LEU A CA 1
ATOM 1840 C C . LEU A 1 240 ? -22.909 -7.035 35.920 1.00 92.12 240 LEU A C 1
ATOM 1842 O O . LEU A 1 240 ? -22.970 -7.695 34.876 1.00 92.12 240 LEU A O 1
ATOM 1846 N N . ARG A 1 241 ? -23.136 -7.567 37.126 1.00 91.50 241 ARG A N 1
ATOM 1847 C CA . ARG A 1 241 ? -23.512 -8.973 37.356 1.00 91.50 241 ARG A CA 1
ATOM 1848 C C . ARG A 1 241 ? -24.992 -9.156 37.666 1.00 91.50 241 ARG A C 1
ATOM 1850 O O . ARG A 1 241 ? -25.462 -10.289 37.677 1.00 91.50 241 ARG A O 1
ATOM 1857 N N . GLU A 1 242 ? -25.711 -8.068 37.906 1.00 89.88 242 GLU A N 1
ATOM 1858 C CA . GLU A 1 242 ? -27.155 -8.033 38.117 1.00 89.88 242 GLU A CA 1
ATOM 1859 C C . GLU A 1 242 ? -27.777 -6.828 37.399 1.00 89.88 242 GLU A C 1
ATOM 1861 O O . GLU A 1 242 ? -27.080 -5.907 36.970 1.00 89.88 242 GLU A O 1
ATOM 1866 N N . GLN A 1 243 ? -29.102 -6.833 37.269 1.00 89.38 243 GLN A N 1
ATOM 1867 C CA . GLN A 1 243 ? -29.855 -5.692 36.753 1.00 89.38 243 GLN A CA 1
ATOM 1868 C C . GLN A 1 243 ? -29.772 -4.511 37.730 1.00 89.38 243 GLN A C 1
ATOM 1870 O O . GLN A 1 243 ? -30.198 -4.671 38.881 1.00 89.38 243 GLN A O 1
ATOM 1875 N N . PRO A 1 244 ? -29.322 -3.315 37.304 1.00 87.69 244 PRO A N 1
ATOM 1876 C CA . PRO A 1 244 ? -29.422 -2.133 38.146 1.00 87.69 244 PRO A CA 1
ATOM 1877 C C . PRO A 1 244 ? -30.903 -1.844 38.464 1.00 87.69 244 PRO A C 1
ATOM 1879 O O . PRO A 1 244 ? -31.797 -2.254 37.714 1.00 87.69 244 PRO A O 1
ATOM 1882 N N . PRO A 1 245 ? -31.215 -1.161 39.581 1.00 86.38 245 PRO A N 1
ATOM 1883 C CA . PRO A 1 245 ? -32.591 -0.785 39.885 1.00 86.38 245 PRO A CA 1
ATOM 1884 C C . PRO A 1 245 ? -33.200 0.015 38.730 1.00 86.38 245 PRO A C 1
ATOM 1886 O O . PRO A 1 245 ? -32.507 0.785 38.068 1.00 86.38 245 PRO A O 1
ATOM 1889 N N . ARG A 1 246 ? -34.504 -0.145 38.499 1.00 86.81 246 ARG A N 1
ATOM 1890 C CA . ARG A 1 246 ? -35.202 0.608 37.452 1.00 86.81 246 ARG A CA 1
ATOM 1891 C C . ARG A 1 246 ? -35.155 2.122 37.730 1.00 86.81 246 ARG A C 1
ATOM 1893 O O . ARG A 1 246 ? -35.416 2.494 38.880 1.00 86.81 246 ARG A O 1
ATOM 1900 N N . PRO A 1 247 ? -34.874 2.979 36.729 1.00 88.62 247 PRO A N 1
ATOM 1901 C CA . PRO A 1 247 ? -34.863 4.439 36.882 1.00 88.62 247 PRO A CA 1
ATOM 1902 C C . PRO A 1 247 ? -36.133 5.001 37.533 1.00 88.62 247 PRO A C 1
ATOM 1904 O O . PRO A 1 247 ? -36.050 5.881 38.394 1.00 88.62 247 PRO A O 1
ATOM 1907 N N . GLU A 1 248 ? -37.299 4.416 37.240 1.00 89.19 248 GLU A N 1
ATOM 1908 C CA . GLU A 1 248 ? -38.596 4.865 37.766 1.00 89.19 248 GLU A CA 1
ATOM 1909 C C . GLU A 1 248 ? -38.676 4.760 39.293 1.00 89.19 248 GLU A C 1
ATOM 1911 O O . GLU A 1 248 ? -39.419 5.504 39.934 1.00 89.19 248 GLU A O 1
ATOM 1916 N N . ARG A 1 249 ? -37.876 3.878 39.913 1.00 85.06 249 ARG A N 1
ATOM 1917 C CA . ARG A 1 249 ? -37.784 3.764 41.378 1.00 85.06 249 ARG A CA 1
ATOM 1918 C C . ARG A 1 249 ? -37.246 5.043 42.025 1.00 85.06 249 ARG A C 1
ATOM 1920 O O . ARG A 1 249 ? -37.503 5.278 43.204 1.00 85.06 249 ARG A O 1
ATOM 1927 N N . PHE A 1 250 ? -36.514 5.848 41.263 1.00 82.88 250 PHE A N 1
ATOM 1928 C CA . PHE A 1 250 ? -35.953 7.125 41.684 1.00 82.88 250 PHE A CA 1
ATOM 1929 C C . PHE A 1 250 ? -36.720 8.318 41.105 1.00 82.88 250 PHE A C 1
ATOM 1931 O O . PHE A 1 250 ? -36.312 9.445 41.335 1.00 82.88 250 PHE A O 1
ATOM 1938 N N . GLY A 1 251 ? -37.823 8.099 40.379 1.00 85.69 251 GLY A N 1
ATOM 1939 C CA . GLY A 1 251 ? -38.553 9.167 39.690 1.00 85.69 251 GLY A CA 1
ATOM 1940 C C . GLY A 1 251 ? -37.915 9.626 38.373 1.00 85.69 251 GLY A C 1
ATOM 1941 O O . GLY A 1 251 ? -38.287 10.686 37.882 1.00 85.69 251 GLY A O 1
ATOM 1942 N N . LEU A 1 252 ? -36.986 8.843 37.814 1.00 88.12 252 LEU A N 1
ATOM 1943 C CA . LEU A 1 252 ? -36.344 9.089 36.517 1.00 88.12 252 LEU A CA 1
ATOM 1944 C C . LEU A 1 252 ? -37.040 8.289 35.400 1.00 88.12 252 LEU A C 1
ATOM 1946 O O . LEU A 1 252 ? -37.683 7.274 35.679 1.00 88.12 252 LEU A O 1
ATOM 1950 N N . SER A 1 253 ? -36.892 8.715 34.143 1.00 87.12 253 SER A N 1
ATOM 1951 C CA . SER A 1 253 ? -37.427 8.003 32.968 1.00 87.12 253 SER A CA 1
ATOM 1952 C C . SER A 1 253 ? -36.390 7.069 32.343 1.00 87.12 253 SER A C 1
ATOM 1954 O O . SER A 1 253 ? -35.293 7.516 32.013 1.00 87.12 253 SER A O 1
ATOM 1956 N N . SER A 1 254 ? -36.728 5.799 32.096 1.00 84.25 254 SER A N 1
ATOM 1957 C CA . SER A 1 254 ? -35.837 4.882 31.359 1.00 84.25 254 SER A CA 1
ATOM 1958 C C . SER A 1 254 ? -35.541 5.316 29.916 1.00 84.25 254 SER A C 1
ATOM 1960 O O . SER A 1 254 ? -34.521 4.904 29.377 1.00 84.25 254 SER A O 1
ATOM 1962 N N . GLU A 1 255 ? -36.386 6.151 29.298 1.00 84.19 255 GLU A N 1
ATOM 1963 C CA . GLU A 1 255 ? -36.202 6.617 27.909 1.00 84.19 255 GLU A CA 1
ATOM 1964 C C . GLU A 1 255 ? -35.089 7.665 27.761 1.00 84.19 255 GLU A C 1
ATOM 1966 O O . GLU A 1 255 ? -34.557 7.847 26.672 1.00 84.19 255 GLU A O 1
ATOM 1971 N N . THR A 1 256 ? -34.753 8.372 28.841 1.00 85.81 256 THR A N 1
ATOM 1972 C CA . THR A 1 256 ? -33.805 9.502 28.837 1.00 85.81 256 THR A CA 1
ATOM 1973 C C . THR A 1 256 ? -32.692 9.327 29.871 1.00 85.81 256 THR A C 1
ATOM 1975 O O . THR A 1 256 ? -31.913 10.245 30.120 1.00 85.81 256 THR A O 1
ATOM 1978 N N . THR A 1 257 ? -32.610 8.153 30.506 1.00 89.31 257 THR A N 1
ATOM 1979 C CA . THR A 1 257 ? -31.596 7.859 31.522 1.00 89.31 257 THR A CA 1
ATOM 1980 C C . THR A 1 257 ? -30.348 7.243 30.903 1.00 89.31 257 THR A C 1
ATOM 1982 O O . THR A 1 257 ? -30.401 6.202 30.248 1.00 89.31 257 THR A O 1
ATOM 1985 N N . GLN A 1 258 ? -29.201 7.827 31.235 1.00 89.12 258 GLN A N 1
ATOM 1986 C CA . GLN A 1 258 ? -27.882 7.254 31.007 1.00 89.12 258 GLN A CA 1
ATOM 1987 C C . GLN A 1 258 ? -27.369 6.554 32.268 1.00 89.12 258 GLN A C 1
ATOM 1989 O O . GLN A 1 258 ? -27.499 7.072 33.381 1.00 89.12 258 GLN A O 1
ATOM 1994 N N . LEU A 1 259 ? -26.740 5.393 32.087 1.00 89.31 259 LEU A N 1
ATOM 1995 C CA . LEU A 1 259 ? -25.896 4.756 33.094 1.00 89.31 259 LEU A CA 1
ATOM 1996 C C . LEU A 1 259 ? -24.475 5.304 32.971 1.00 89.31 259 LEU A C 1
ATOM 1998 O O . LEU A 1 259 ? -23.875 5.226 31.899 1.00 89.31 259 LEU A O 1
ATOM 2002 N N . GLU A 1 260 ? -23.938 5.821 34.074 1.00 89.81 260 GLU A N 1
ATOM 2003 C CA . GLU A 1 260 ? -22.617 6.441 34.128 1.00 89.81 260 GLU A CA 1
ATOM 2004 C C . GLU A 1 260 ? -21.648 5.701 35.058 1.00 89.81 260 GLU A C 1
ATOM 2006 O O . GLU A 1 260 ? -21.991 5.372 36.197 1.00 89.81 260 GLU A O 1
ATOM 2011 N N . VAL A 1 261 ? -20.409 5.516 34.597 1.00 90.62 261 VAL A N 1
ATOM 2012 C CA . VAL A 1 261 ? -19.245 5.146 35.414 1.00 90.62 261 VAL A CA 1
ATOM 2013 C C . VAL A 1 261 ? -18.425 6.401 35.681 1.00 90.62 261 VAL A C 1
ATOM 2015 O O . VAL A 1 261 ? -18.087 7.143 34.758 1.00 90.62 261 VAL A O 1
ATOM 2018 N N . TRP A 1 262 ? -18.090 6.631 36.947 1.00 90.06 262 TRP A N 1
ATOM 2019 C CA . TRP A 1 262 ? -17.286 7.771 37.374 1.00 90.06 262 TRP A CA 1
ATOM 2020 C C . TRP A 1 262 ? -15.922 7.296 37.866 1.00 90.06 262 TRP A C 1
ATOM 2022 O O . TRP A 1 262 ? -15.843 6.508 38.809 1.00 90.06 262 TRP A O 1
ATOM 2032 N N . THR A 1 263 ? -14.850 7.814 37.264 1.00 91.12 263 THR A N 1
ATOM 2033 C CA . THR A 1 263 ? -13.459 7.556 37.669 1.00 91.12 263 THR A CA 1
ATOM 2034 C C . THR A 1 263 ? -12.799 8.880 38.050 1.00 91.12 263 THR A C 1
ATOM 2036 O O . THR A 1 263 ? -12.708 9.794 37.229 1.00 91.12 263 THR A O 1
ATOM 2039 N N . GLU A 1 264 ? -12.353 9.007 39.301 1.00 91.44 264 GLU A N 1
ATOM 2040 C CA . GLU A 1 264 ? -11.709 10.221 39.809 1.00 91.44 264 GLU A CA 1
ATOM 2041 C C . GLU A 1 264 ? -10.209 10.211 39.501 1.00 91.44 264 GLU A C 1
ATOM 2043 O O . GLU A 1 264 ? -9.519 9.226 39.767 1.00 91.44 264 GLU A O 1
ATOM 2048 N N . PHE A 1 265 ? -9.692 11.336 39.002 1.00 91.50 265 PHE A N 1
ATOM 2049 C CA . PHE A 1 265 ? -8.264 11.578 38.811 1.00 91.50 265 PHE A CA 1
ATOM 2050 C C . PHE A 1 265 ? -7.753 12.553 39.870 1.00 91.50 265 PHE A C 1
ATOM 2052 O O . PHE A 1 265 ? -7.940 13.768 39.779 1.00 91.50 265 PHE A O 1
ATOM 2059 N N . THR A 1 266 ? -7.062 12.008 40.864 1.00 91.19 266 THR A N 1
ATOM 2060 C CA . THR A 1 266 ? -6.457 12.750 41.981 1.00 91.19 266 THR A CA 1
ATOM 2061 C C . THR A 1 266 ? -5.149 13.436 41.584 1.00 91.19 266 THR A C 1
ATOM 2063 O O . THR A 1 266 ? -4.751 14.433 42.186 1.00 91.19 266 THR A O 1
ATOM 2066 N N . GLY A 1 267 ? -4.496 12.935 40.533 1.00 89.62 267 GLY A N 1
ATOM 2067 C CA . GLY A 1 267 ? -3.246 13.452 39.994 1.00 89.62 267 GLY A CA 1
ATOM 2068 C C . GLY A 1 267 ? -3.159 13.155 38.505 1.00 89.62 267 GLY A C 1
ATOM 2069 O O . GLY A 1 267 ? -2.953 12.021 38.098 1.00 89.62 267 GLY A O 1
ATOM 2070 N N . SER A 1 268 ? -3.341 14.181 37.676 1.00 87.25 268 SER A N 1
ATOM 2071 C CA . SER A 1 268 ? -3.262 14.058 36.219 1.00 87.25 268 SER A CA 1
ATOM 2072 C C . SER A 1 268 ? -2.952 15.412 35.577 1.00 87.25 268 SER A C 1
ATOM 2074 O O . SER A 1 268 ? -3.492 16.436 36.036 1.00 87.25 268 SER A O 1
ATOM 2076 N N . PRO A 1 269 ? -2.162 15.441 34.485 1.00 86.94 269 PRO A N 1
ATOM 2077 C CA . PRO A 1 269 ? -2.145 16.588 33.587 1.00 86.94 269 PRO A CA 1
ATOM 2078 C C . PRO A 1 269 ? -3.549 16.837 33.024 1.00 86.94 269 PRO A C 1
ATOM 2080 O O . PRO A 1 269 ? -4.412 15.955 33.052 1.00 86.94 269 PRO A O 1
ATOM 2083 N N . GLU A 1 270 ? -3.806 18.062 32.568 1.00 89.00 270 GLU A N 1
ATOM 2084 C CA . GLU A 1 270 ? -5.080 18.357 31.916 1.00 89.00 270 GLU A CA 1
ATOM 2085 C C . GLU A 1 270 ? -5.059 17.804 30.488 1.00 89.00 270 GLU A C 1
ATOM 2087 O O . GLU A 1 270 ? -4.151 18.167 29.737 1.00 89.00 270 GLU A O 1
ATOM 2092 N N . PRO A 1 271 ? -6.029 16.958 30.099 1.00 89.06 271 PRO A N 1
ATOM 2093 C CA . PRO A 1 271 ? -6.080 16.457 28.737 1.00 89.06 271 PRO A CA 1
ATOM 2094 C C . PRO A 1 271 ? -6.504 17.559 27.768 1.00 89.06 271 PRO A C 1
ATOM 2096 O O . PRO A 1 271 ? -7.341 18.413 28.088 1.00 89.06 271 PRO A O 1
ATOM 2099 N N . VAL A 1 272 ? -5.993 17.485 26.541 1.00 88.31 272 VAL A N 1
ATOM 2100 C CA . VAL A 1 272 ? -6.619 18.174 25.411 1.00 88.31 272 VAL A CA 1
ATOM 2101 C C . VAL A 1 272 ? -7.909 17.428 25.078 1.00 88.31 272 VAL A C 1
ATOM 2103 O O . VAL A 1 272 ? -7.895 16.215 24.887 1.00 88.31 272 VAL A O 1
ATOM 2106 N N . ARG A 1 273 ? -9.032 18.149 25.033 1.00 85.19 273 ARG A N 1
ATOM 2107 C CA . ARG A 1 273 ? -10.360 17.580 24.769 1.00 85.19 273 ARG A CA 1
ATOM 2108 C C . ARG A 1 273 ? -10.726 17.834 23.317 1.00 85.19 273 ARG A C 1
ATOM 2110 O O . ARG A 1 273 ? -10.799 18.988 22.896 1.00 85.19 273 ARG A O 1
ATOM 2117 N N . ILE A 1 274 ? -10.946 16.770 22.561 1.00 75.44 274 ILE A N 1
ATOM 2118 C CA . ILE A 1 274 ? -11.317 16.835 21.149 1.00 75.44 274 ILE A CA 1
ATOM 2119 C C . ILE A 1 274 ? -12.768 16.367 21.037 1.00 75.44 274 ILE A C 1
ATOM 2121 O O . ILE A 1 274 ? -13.064 15.204 21.298 1.00 75.44 274 ILE A O 1
ATOM 2125 N N . ARG A 1 275 ? -13.674 17.277 20.667 1.00 68.50 275 ARG A N 1
ATOM 2126 C CA . ARG A 1 275 ? -15.096 16.969 20.447 1.00 68.50 275 ARG A CA 1
ATOM 2127 C C . ARG A 1 275 ? -15.310 16.465 19.024 1.00 68.50 275 ARG A C 1
ATOM 2129 O O . ARG A 1 275 ? -14.755 17.029 18.081 1.00 68.50 275 ARG A O 1
ATOM 2136 N N . HIS A 1 276 ? -16.118 15.422 18.868 1.00 58.34 276 HIS A N 1
ATOM 2137 C CA . HIS A 1 276 ? -16.554 14.957 17.553 1.00 58.34 276 HIS A CA 1
ATOM 2138 C C . HIS A 1 276 ? -17.827 15.711 17.138 1.00 58.34 276 HIS A C 1
ATOM 2140 O O . HIS A 1 276 ? -18.910 15.432 17.641 1.00 58.34 276 HIS A O 1
ATOM 2146 N N . GLU A 1 277 ? -17.714 16.664 16.207 1.00 43.22 277 GLU A N 1
ATOM 2147 C CA . GLU A 1 277 ? -18.878 17.270 15.547 1.00 43.22 277 GLU A CA 1
ATOM 2148 C C . GLU A 1 277 ? -19.423 16.285 14.498 1.00 43.22 277 GLU A C 1
ATOM 2150 O O . GLU A 1 277 ? -18.915 16.206 13.378 1.00 43.22 277 GLU A O 1
ATOM 2155 N N . ASN A 1 278 ? -20.442 15.490 14.837 1.00 40.72 278 ASN A N 1
ATOM 2156 C CA . ASN A 1 278 ? -21.160 14.723 13.817 1.00 40.72 278 ASN A CA 1
ATOM 2157 C C . ASN A 1 278 ? -22.020 15.696 12.994 1.00 40.72 278 ASN A C 1
ATOM 2159 O O . ASN A 1 278 ? -22.907 16.363 13.524 1.00 40.72 278 ASN A O 1
ATOM 2163 N N . ALA A 1 279 ? -21.747 15.796 11.692 1.00 30.83 279 ALA A N 1
ATOM 2164 C CA . ALA A 1 279 ? -22.499 16.647 10.777 1.00 30.83 279 ALA A CA 1
ATOM 2165 C C . ALA A 1 279 ? -23.995 16.278 10.772 1.00 30.83 279 ALA A C 1
ATOM 2167 O O . ALA A 1 279 ? -24.355 15.111 10.627 1.00 30.83 279 ALA A O 1
ATOM 2168 N N . ARG A 1 280 ? -24.861 17.295 10.877 1.00 29.92 280 ARG A N 1
ATOM 2169 C CA . ARG A 1 280 ? -26.320 17.189 10.718 1.00 29.92 280 ARG A CA 1
ATOM 2170 C C . ARG A 1 280 ? -26.676 16.367 9.474 1.00 29.92 280 ARG A C 1
ATOM 2172 O O . ARG A 1 280 ? -26.415 16.803 8.353 1.00 29.92 280 ARG A O 1
ATOM 2179 N N . SER A 1 281 ? -27.350 15.232 9.640 1.00 30.34 281 SER A N 1
ATOM 2180 C CA . SER A 1 281 ? -28.075 14.607 8.535 1.00 30.34 281 SER A CA 1
ATOM 2181 C C . SER A 1 281 ? -29.357 15.403 8.275 1.00 30.34 281 SER A C 1
ATOM 2183 O O . SER A 1 281 ? -30.279 15.389 9.087 1.00 30.34 281 SER A O 1
ATOM 2185 N N . ASN A 1 282 ? -29.431 16.103 7.140 1.00 27.52 282 ASN A N 1
ATOM 2186 C CA . ASN A 1 282 ? -30.682 16.670 6.629 1.00 27.52 282 ASN A CA 1
ATOM 2187 C C . ASN A 1 282 ? -31.607 15.527 6.162 1.00 27.52 282 ASN A C 1
ATOM 2189 O O . ASN A 1 282 ? -31.643 15.192 4.981 1.00 27.52 282 ASN A O 1
ATOM 2193 N N . GLY A 1 283 ? -32.340 14.919 7.093 1.00 32.59 283 GLY A N 1
ATOM 2194 C CA . GLY A 1 283 ? -33.406 13.951 6.835 1.00 32.59 283 GLY A CA 1
ATOM 2195 C C . GLY A 1 283 ? -34.487 14.060 7.920 1.00 32.59 283 GLY A C 1
ATOM 2196 O O . GLY A 1 283 ? -34.161 14.423 9.052 1.00 32.59 283 GLY A O 1
ATOM 2197 N N . PRO A 1 284 ? -35.774 13.805 7.619 1.00 31.34 284 PRO A N 1
ATOM 2198 C CA . PRO A 1 284 ? -36.818 13.880 8.630 1.00 31.34 284 PRO A CA 1
ATOM 2199 C C . PRO A 1 284 ? -36.684 12.693 9.598 1.00 31.34 284 PRO A C 1
ATOM 2201 O O . PRO A 1 284 ? -36.788 11.547 9.179 1.00 31.34 284 PRO A O 1
ATOM 2204 N N . GLN A 1 285 ? -36.460 13.002 10.881 1.00 31.53 285 GLN A N 1
ATOM 2205 C CA . GLN A 1 285 ? -36.413 12.089 12.036 1.00 31.53 285 GLN A CA 1
ATOM 2206 C C . GLN A 1 285 ? -35.407 10.920 11.960 1.00 31.53 285 GLN A C 1
ATOM 2208 O O . GLN A 1 285 ? -35.782 9.764 11.788 1.00 31.53 285 GLN A O 1
ATOM 2213 N N . SER A 1 286 ? -34.135 11.199 12.261 1.00 32.69 286 SER A N 1
ATOM 2214 C CA . SER A 1 286 ? -33.298 10.254 13.017 1.00 32.69 286 SER A CA 1
ATOM 2215 C C . SER A 1 286 ? -33.028 10.845 14.402 1.00 32.69 286 SER A C 1
ATOM 2217 O O . SER A 1 286 ? -32.390 11.888 14.508 1.00 32.69 286 SER A O 1
ATOM 2219 N N . THR A 1 287 ? -33.505 10.190 15.457 1.00 29.09 287 THR A N 1
ATOM 2220 C CA . THR A 1 287 ? -33.341 10.555 16.879 1.00 29.09 287 THR A CA 1
ATOM 2221 C C . THR A 1 287 ? -31.931 10.294 17.430 1.00 29.09 287 THR A C 1
ATOM 2223 O O . THR A 1 287 ? -31.751 10.123 18.630 1.00 29.09 287 THR A O 1
ATOM 2226 N N . LEU A 1 288 ? -30.903 10.254 16.578 1.00 39.28 288 LEU A N 1
ATOM 2227 C CA . LEU A 1 288 ? -29.518 10.243 17.045 1.00 39.28 288 LEU A CA 1
ATOM 2228 C C . LEU A 1 288 ? -29.127 11.686 17.367 1.00 39.28 288 LEU A C 1
ATOM 2230 O O . LEU A 1 288 ? -28.556 12.390 16.536 1.00 39.28 288 LEU A O 1
ATOM 2234 N N . GLU A 1 289 ? -29.524 12.130 18.558 1.00 35.72 289 GLU A N 1
ATOM 2235 C CA . GLU A 1 289 ? -29.100 13.398 19.143 1.00 35.72 289 GLU A CA 1
ATOM 2236 C C . GLU A 1 289 ? -27.565 13.496 19.152 1.00 35.72 289 GLU A C 1
ATOM 2238 O O . GLU A 1 289 ? -26.861 12.484 19.249 1.00 35.72 289 GLU A O 1
ATOM 2243 N N . GLU A 1 290 ? -27.042 14.718 19.016 1.00 41.66 290 GLU A N 1
ATOM 2244 C CA . GLU A 1 290 ? -25.625 15.047 19.193 1.00 41.66 290 GLU A CA 1
ATOM 2245 C C . GLU A 1 290 ? -25.086 14.388 20.471 1.00 41.66 290 GLU A C 1
ATOM 2247 O O . GLU A 1 290 ? -25.318 14.859 21.583 1.00 41.66 290 GLU A O 1
ATOM 2252 N N . ARG A 1 291 ? -24.350 13.280 20.332 1.00 55.59 291 ARG A N 1
ATOM 2253 C CA . ARG A 1 291 ? -23.662 12.675 21.472 1.00 55.59 291 ARG A CA 1
ATOM 2254 C C . ARG A 1 291 ? -22.414 13.502 21.765 1.00 55.59 291 ARG A C 1
ATOM 2256 O O . ARG A 1 291 ? -21.462 13.483 20.991 1.00 55.59 291 ARG A O 1
ATOM 2263 N N . ASP A 1 292 ? -22.446 14.234 22.873 1.00 64.62 292 ASP A N 1
ATOM 2264 C CA . ASP A 1 292 ? -21.352 15.056 23.409 1.00 64.62 292 ASP A CA 1
ATOM 2265 C C . ASP A 1 292 ? -20.237 14.152 23.984 1.00 64.62 292 ASP A C 1
ATOM 2267 O O . ASP A 1 292 ? -20.098 14.014 25.203 1.00 64.62 292 ASP A O 1
ATOM 2271 N N . ASP A 1 293 ? -19.525 13.476 23.072 1.00 75.94 293 ASP A N 1
ATOM 2272 C CA . ASP A 1 293 ? -18.380 12.581 23.291 1.00 75.94 293 ASP A CA 1
ATOM 2273 C C . ASP A 1 293 ? -17.050 13.334 23.100 1.00 75.94 293 ASP A C 1
ATOM 2275 O O . ASP A 1 293 ? -16.860 14.072 22.124 1.00 75.94 293 ASP A O 1
ATOM 2279 N N . GLU A 1 294 ? -16.118 13.141 24.032 1.00 80.75 294 GLU A N 1
ATOM 2280 C CA . GLU A 1 294 ? -14.806 13.787 24.051 1.00 80.75 294 GLU A CA 1
ATOM 2281 C C . GLU A 1 294 ? -13.682 12.746 23.963 1.00 80.75 294 GLU A C 1
ATOM 2283 O O .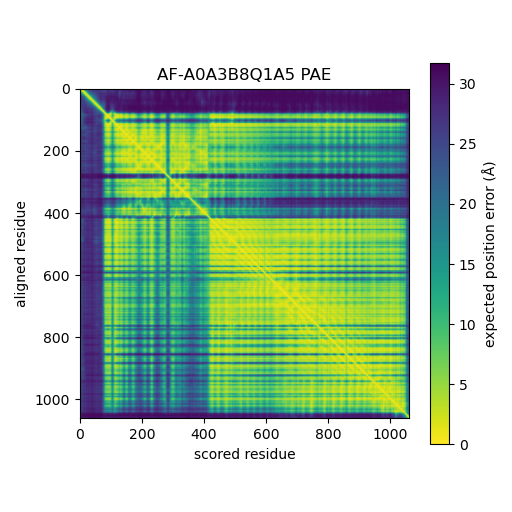 GLU A 1 294 ? -13.554 11.872 24.819 1.00 80.75 294 GLU A O 1
ATOM 2288 N N . VAL A 1 295 ? -12.784 12.891 22.985 1.00 79.19 295 VAL A N 1
ATOM 2289 C CA . VAL A 1 295 ? -11.487 12.201 23.008 1.00 79.19 295 VAL A CA 1
ATOM 2290 C C . VAL A 1 295 ? -10.537 12.998 23.896 1.00 79.19 295 VAL A C 1
ATOM 2292 O O . VAL A 1 295 ? -10.314 14.191 23.668 1.00 79.19 295 VAL A O 1
ATOM 2295 N N . LEU A 1 296 ? -9.964 12.339 24.901 1.00 84.25 296 LEU A N 1
ATOM 2296 C CA . LEU A 1 296 ? -9.026 12.937 25.848 1.00 84.25 296 LEU A CA 1
ATOM 2297 C C . LEU A 1 296 ? -7.596 12.584 25.456 1.00 84.25 296 LEU A C 1
ATOM 2299 O O . LEU A 1 296 ? -7.232 11.410 25.421 1.00 84.25 296 LEU A O 1
ATOM 2303 N N . ASP A 1 297 ? -6.784 13.596 25.176 1.00 83.06 297 ASP A N 1
ATOM 2304 C CA . ASP A 1 297 ? -5.391 13.441 24.771 1.00 83.06 297 ASP A CA 1
ATOM 2305 C C . ASP A 1 297 ? -4.441 13.904 25.881 1.00 83.06 297 ASP A C 1
ATOM 2307 O O . ASP A 1 297 ? -4.350 15.093 26.200 1.00 83.06 297 ASP A O 1
ATOM 2311 N N . PHE A 1 298 ? -3.731 12.934 26.454 1.00 83.44 298 PHE A N 1
ATOM 2312 C CA . PHE A 1 298 ? -2.666 13.093 27.443 1.00 83.44 298 PHE A CA 1
ATOM 2313 C C . PHE A 1 298 ? -1.284 12.967 26.785 1.00 83.44 298 PHE A C 1
ATOM 2315 O O . PHE A 1 298 ? -0.346 12.462 27.394 1.00 83.44 298 PHE A O 1
ATOM 2322 N N . GLN A 1 299 ? -1.157 13.389 25.523 1.00 79.31 299 GLN A N 1
ATOM 2323 C CA . GLN A 1 299 ? 0.056 13.332 24.711 1.00 79.31 299 GLN A CA 1
ATOM 2324 C C . GLN A 1 299 ? 0.437 11.901 24.290 1.00 79.31 299 GLN A C 1
ATOM 2326 O O . GLN A 1 299 ? 0.144 11.486 23.167 1.00 79.31 299 GLN A O 1
ATOM 2331 N N . SER A 1 300 ? 1.101 11.137 25.163 1.00 79.44 300 SER A N 1
ATOM 2332 C CA . SER A 1 300 ? 1.522 9.752 24.867 1.00 79.44 300 SER A CA 1
ATOM 2333 C C . SER A 1 300 ? 0.448 8.696 25.165 1.00 79.44 300 SER A C 1
ATOM 2335 O O . SER A 1 300 ? 0.662 7.496 24.964 1.00 79.44 300 SER A O 1
ATOM 2337 N N . ALA A 1 301 ? -0.729 9.137 25.612 1.00 81.06 301 ALA A N 1
ATOM 2338 C CA . ALA A 1 301 ? -1.913 8.306 25.751 1.00 81.06 301 ALA A CA 1
ATOM 2339 C C . ALA A 1 301 ? -3.181 9.066 25.371 1.00 81.06 301 ALA A C 1
ATOM 2341 O O . ALA A 1 301 ? -3.287 10.276 25.570 1.00 81.06 301 ALA A O 1
ATOM 2342 N N . ARG A 1 302 ? -4.162 8.328 24.853 1.00 80.31 302 ARG A N 1
ATOM 2343 C CA . ARG A 1 302 ? -5.492 8.832 24.525 1.00 80.31 302 ARG A CA 1
ATOM 2344 C C . ARG A 1 302 ? -6.569 7.947 25.130 1.00 80.31 302 ARG A C 1
ATOM 2346 O O . ARG A 1 302 ? -6.443 6.725 25.138 1.00 80.31 302 ARG A O 1
ATOM 2353 N N . VAL A 1 303 ? -7.644 8.574 25.585 1.00 79.44 303 VAL A N 1
ATOM 2354 C CA . VAL A 1 303 ? -8.891 7.902 25.960 1.00 79.44 303 VAL A CA 1
ATOM 2355 C C . VAL A 1 303 ? -9.938 8.313 24.935 1.00 79.44 303 VAL A C 1
ATOM 2357 O O . VAL A 1 303 ? -10.258 9.494 24.817 1.00 79.44 303 VAL A O 1
ATOM 2360 N N . GLY A 1 304 ? -10.398 7.350 24.141 1.00 72.56 304 GLY A N 1
ATOM 2361 C CA . GLY A 1 304 ? -11.422 7.559 23.118 1.00 72.56 304 GLY A CA 1
ATOM 2362 C C . GLY A 1 304 ? -12.762 6.938 23.503 1.00 72.56 304 GLY A C 1
ATOM 2363 O O . GLY A 1 304 ? -12.934 6.427 24.612 1.00 72.56 304 GLY A O 1
ATOM 2364 N N . THR A 1 305 ? -13.701 6.950 22.560 1.00 69.06 305 THR A N 1
ATOM 2365 C CA . THR A 1 305 ? -15.011 6.312 22.709 1.00 69.06 305 THR A CA 1
ATOM 2366 C C . THR A 1 305 ? -14.856 4.822 23.033 1.00 69.06 305 THR A C 1
ATOM 2368 O O . THR A 1 305 ? -14.126 4.099 22.353 1.00 69.06 305 THR A O 1
ATOM 2371 N N . GLY A 1 306 ? -15.557 4.357 24.065 1.00 71.94 306 GLY A N 1
ATOM 2372 C CA . GLY A 1 306 ? -15.609 2.945 24.442 1.00 71.94 306 GLY A CA 1
ATOM 2373 C C . GLY A 1 306 ? -16.772 2.208 23.778 1.00 71.94 306 GLY A C 1
ATOM 2374 O O . GLY A 1 306 ? -17.565 2.783 23.025 1.00 71.94 306 GLY A O 1
ATOM 2375 N N . LYS A 1 307 ? -16.916 0.925 24.101 1.00 74.75 307 LYS A N 1
ATOM 2376 C CA . LYS A 1 307 ? -18.050 0.087 23.686 1.00 74.75 307 LYS A CA 1
ATOM 2377 C C . LYS A 1 307 ? -18.616 -0.659 24.886 1.00 74.75 307 LYS A C 1
ATOM 2379 O O . LYS A 1 307 ? -17.902 -0.945 25.836 1.00 74.75 307 LYS A O 1
ATOM 2384 N N . THR A 1 308 ? -19.894 -1.003 24.828 1.00 78.88 308 THR A N 1
ATOM 2385 C CA . THR A 1 308 ? -20.518 -1.899 25.807 1.00 78.88 308 THR A CA 1
ATOM 2386 C C . THR A 1 308 ? -20.935 -3.202 25.138 1.00 78.88 308 THR A C 1
ATOM 2388 O O . THR A 1 308 ? -21.385 -3.203 23.991 1.00 78.88 308 THR A O 1
ATOM 2391 N N . PHE A 1 309 ? -20.732 -4.327 25.819 1.00 82.62 309 PHE A N 1
ATOM 2392 C CA . PHE A 1 309 ? -20.923 -5.666 25.259 1.00 82.62 309 PHE A CA 1
ATOM 2393 C C . PHE A 1 309 ? -21.188 -6.697 26.359 1.00 82.62 309 PHE A C 1
ATOM 2395 O O . PHE A 1 309 ? -20.921 -6.468 27.541 1.00 82.62 309 PHE A O 1
ATOM 2402 N N . ARG A 1 310 ? -21.713 -7.866 25.977 1.00 84.56 310 ARG A N 1
ATOM 2403 C CA . ARG A 1 310 ? -21.868 -8.994 26.909 1.00 84.56 310 ARG A CA 1
ATOM 2404 C C . ARG A 1 310 ? -20.502 -9.626 27.170 1.00 84.56 310 ARG A C 1
ATOM 2406 O O . ARG A 1 310 ? -19.739 -9.835 26.230 1.00 84.56 310 ARG A O 1
ATOM 2413 N N . LEU A 1 311 ? -20.192 -9.968 28.419 1.00 84.19 311 LEU A N 1
ATOM 2414 C CA . LEU A 1 311 ? -18.911 -10.576 28.778 1.00 84.19 311 LEU A CA 1
ATOM 2415 C C . LEU A 1 311 ? -18.662 -11.847 27.941 1.00 84.19 311 LEU A C 1
ATOM 2417 O O . LEU A 1 311 ? -19.496 -12.751 27.912 1.00 84.19 311 LEU A O 1
ATOM 2421 N N . GLY A 1 312 ? -17.524 -11.893 27.241 1.00 78.12 312 GLY A N 1
ATOM 2422 C CA . GLY A 1 312 ? -17.174 -12.970 26.303 1.00 78.12 312 GLY A CA 1
ATOM 2423 C C . GLY A 1 312 ? -17.740 -12.819 24.880 1.00 78.12 312 GLY A C 1
ATOM 2424 O O . GLY A 1 312 ? -17.617 -13.747 24.084 1.00 78.12 312 GLY A O 1
ATOM 2425 N N . ARG A 1 313 ? -18.375 -11.683 24.565 1.00 73.25 313 ARG A N 1
ATOM 2426 C CA . ARG A 1 313 ? -18.910 -11.298 23.244 1.00 73.25 313 ARG A CA 1
ATOM 2427 C C . ARG A 1 313 ? -18.495 -9.870 22.881 1.00 73.25 313 ARG A C 1
ATOM 2429 O O . ARG A 1 313 ? -19.304 -9.063 22.438 1.00 73.25 313 ARG A O 1
ATOM 2436 N N . ASP A 1 314 ? -17.233 -9.534 23.115 1.00 67.75 314 ASP A N 1
ATOM 2437 C CA . ASP A 1 314 ? -16.661 -8.220 22.800 1.00 67.75 314 ASP A CA 1
ATOM 2438 C C . ASP A 1 314 ? -16.652 -7.902 21.294 1.00 67.75 314 ASP A C 1
ATOM 2440 O O . ASP A 1 314 ? -16.496 -6.740 20.906 1.00 67.75 314 ASP A O 1
ATOM 2444 N N . ASP A 1 315 ? -16.856 -8.911 20.447 1.00 58.16 315 ASP A N 1
ATOM 2445 C CA . ASP A 1 315 ? -17.013 -8.791 19.002 1.00 58.16 315 ASP A CA 1
ATOM 2446 C C . ASP A 1 315 ? -18.419 -8.352 18.548 1.00 58.16 315 ASP A C 1
ATOM 2448 O O . ASP A 1 315 ? -18.588 -8.031 17.369 1.00 58.16 315 ASP A O 1
ATOM 2452 N N . ASP A 1 316 ? -19.388 -8.275 19.468 1.00 65.44 316 ASP A N 1
ATOM 2453 C CA . ASP A 1 316 ? -20.782 -7.875 19.232 1.00 65.44 316 ASP A CA 1
ATOM 2454 C C . ASP A 1 316 ? -21.192 -6.708 20.163 1.00 65.44 316 ASP A C 1
ATOM 2456 O O . ASP A 1 316 ? -21.845 -6.914 21.195 1.00 65.44 316 ASP A O 1
ATOM 2460 N N . PRO A 1 317 ? -20.742 -5.469 19.873 1.00 68.75 317 PRO A N 1
ATOM 2461 C CA . PRO A 1 317 ? -21.032 -4.310 20.711 1.00 68.75 317 PRO A CA 1
ATOM 2462 C C . PRO A 1 317 ? -22.513 -3.912 20.641 1.00 68.75 317 PRO A C 1
ATOM 2464 O O . PRO A 1 317 ? -23.095 -3.820 19.564 1.00 68.75 317 PRO A O 1
ATOM 2467 N N . LEU A 1 318 ? -23.099 -3.603 21.799 1.00 70.00 318 LEU A N 1
ATOM 2468 C CA . LEU A 1 318 ? -24.497 -3.181 21.941 1.00 70.00 318 LEU A CA 1
ATOM 2469 C C . LEU A 1 318 ? -24.684 -1.682 21.682 1.00 70.00 318 LEU A C 1
ATOM 2471 O O . LEU A 1 318 ? -25.648 -1.268 21.048 1.00 70.00 318 LEU A O 1
ATOM 2475 N N . SER A 1 319 ? -23.765 -0.864 22.196 1.00 72.62 319 SER A N 1
ATOM 2476 C CA . SER A 1 319 ? -23.788 0.597 22.086 1.00 72.62 319 SER A CA 1
ATOM 2477 C C . SER A 1 319 ? -22.384 1.169 22.309 1.00 72.62 319 SER A C 1
ATOM 2479 O O . SER A 1 319 ? -21.460 0.462 22.727 1.00 72.62 319 SER A O 1
ATOM 2481 N N . LEU A 1 320 ? -22.225 2.460 22.025 1.00 72.25 320 LEU A N 1
ATOM 2482 C CA . LEU A 1 320 ? -21.021 3.222 22.351 1.00 72.25 320 LEU A CA 1
ATOM 2483 C C . LEU A 1 320 ? -21.074 3.693 23.805 1.00 72.25 320 LEU A C 1
ATOM 2485 O O . LEU A 1 320 ? -22.137 4.081 24.287 1.00 72.25 320 LEU A O 1
ATOM 2489 N N . VAL A 1 321 ? -19.913 3.713 24.456 1.00 78.19 321 VAL A N 1
ATOM 2490 C CA . VAL A 1 321 ? -19.726 4.342 25.767 1.00 78.19 321 VAL A CA 1
ATOM 2491 C C . VAL A 1 321 ? -19.015 5.670 25.543 1.00 78.19 321 VAL A C 1
ATOM 2493 O O . VAL A 1 321 ? -17.821 5.687 25.228 1.00 78.19 321 VAL A O 1
ATOM 2496 N N . VAL A 1 322 ? -19.749 6.770 25.677 1.00 79.94 322 VAL A N 1
ATOM 2497 C CA . VAL A 1 322 ? -19.210 8.118 25.451 1.00 79.94 322 VAL A CA 1
ATOM 2498 C C . VAL A 1 322 ? -18.390 8.576 26.652 1.00 79.94 322 VAL A C 1
ATOM 2500 O O . VAL A 1 322 ? -18.638 8.135 27.775 1.00 79.94 322 VAL A O 1
ATOM 2503 N N . LYS A 1 323 ? -17.399 9.435 26.424 1.00 83.12 323 LYS A N 1
ATOM 2504 C CA . LYS A 1 323 ? -16.474 9.939 27.441 1.00 83.12 323 LYS A CA 1
ATOM 2505 C C . LYS A 1 323 ? -16.640 11.442 27.619 1.00 83.12 323 LYS A C 1
ATOM 2507 O O . LYS A 1 323 ? -16.813 12.182 26.654 1.00 83.12 323 LYS A O 1
ATOM 2512 N N . ARG A 1 324 ? -16.541 11.904 28.866 1.00 85.75 324 ARG A N 1
ATOM 2513 C CA . ARG A 1 324 ? -16.545 13.329 29.214 1.00 85.75 324 ARG A CA 1
ATOM 2514 C C . ARG A 1 324 ? -15.555 13.620 30.328 1.00 85.75 324 ARG A C 1
ATOM 2516 O O . ARG A 1 324 ? -15.519 12.905 31.328 1.00 85.75 324 ARG A O 1
ATOM 2523 N N . TRP A 1 325 ? -14.795 14.705 30.188 1.00 88.31 325 TRP A N 1
ATOM 2524 C CA . TRP A 1 325 ? -13.924 15.190 31.257 1.00 88.31 325 TRP A CA 1
ATOM 2525 C C . TRP A 1 325 ? -14.613 16.279 32.079 1.00 88.31 325 TRP A C 1
ATOM 2527 O O . TRP A 1 325 ? -14.800 17.414 31.624 1.00 88.31 325 TRP A O 1
ATOM 2537 N N . VAL A 1 326 ? -14.984 15.939 33.313 1.00 87.31 326 VAL A N 1
ATOM 2538 C CA . VAL A 1 326 ? -15.757 16.802 34.212 1.00 87.31 326 VAL A CA 1
ATOM 2539 C C . VAL A 1 326 ? -14.867 17.345 35.327 1.00 87.31 326 VAL A C 1
ATOM 2541 O O . VAL A 1 326 ? -14.089 16.621 35.944 1.00 87.31 326 VAL A O 1
ATOM 2544 N N . ARG A 1 327 ? -15.002 18.643 35.609 1.00 85.06 327 ARG A N 1
ATOM 2545 C CA . ARG A 1 327 ? -14.457 19.289 36.808 1.00 85.06 327 ARG A CA 1
ATOM 2546 C C . ARG A 1 327 ? -15.620 19.724 37.684 1.00 85.06 327 ARG A C 1
ATOM 2548 O O . ARG A 1 327 ? -16.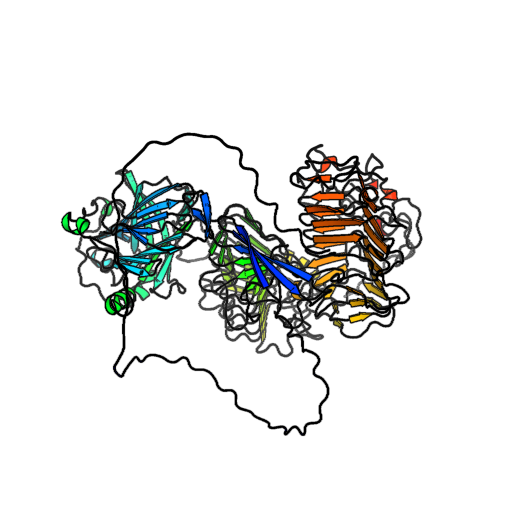539 20.364 37.180 1.00 85.06 327 ARG A O 1
ATOM 2555 N N . VAL A 1 328 ? -15.574 19.375 38.964 1.00 80.81 328 VAL A N 1
ATOM 2556 C CA . VAL A 1 328 ? -16.601 19.761 39.940 1.00 80.81 328 VAL A CA 1
ATOM 2557 C C . VAL A 1 328 ? -16.158 21.004 40.726 1.00 80.81 328 VAL A C 1
ATOM 2559 O O . VAL A 1 328 ? -14.970 21.332 40.746 1.00 80.81 328 VAL A O 1
ATOM 2562 N N . ASP A 1 329 ? -17.096 21.693 41.383 1.00 76.44 329 ASP A N 1
ATOM 2563 C CA . ASP A 1 329 ? -16.852 22.984 42.060 1.00 76.44 329 ASP A CA 1
ATOM 2564 C C . ASP A 1 329 ? -15.751 22.941 43.136 1.00 76.44 329 ASP A C 1
ATOM 2566 O O . ASP A 1 329 ? -15.080 23.942 43.382 1.00 76.44 329 ASP A O 1
ATOM 2570 N N . ASP A 1 330 ? -15.539 21.784 43.771 1.00 79.62 330 ASP A N 1
ATOM 2571 C CA . ASP A 1 330 ? -14.480 21.576 44.771 1.00 79.62 330 ASP A CA 1
ATOM 2572 C C . ASP A 1 330 ? -13.084 21.312 44.165 1.00 79.62 330 ASP A C 1
ATOM 2574 O O . ASP A 1 330 ? -12.106 21.151 44.896 1.00 79.62 330 ASP A O 1
ATOM 2578 N N . GLY A 1 331 ? -12.976 21.308 42.833 1.00 82.38 331 GLY A N 1
ATOM 2579 C CA . GLY A 1 331 ? -11.730 21.144 42.088 1.00 82.38 331 GLY A CA 1
ATOM 2580 C C . GLY A 1 331 ? -11.386 19.706 41.693 1.00 82.38 331 GLY A C 1
ATOM 2581 O O . GLY A 1 331 ? -10.418 19.525 40.945 1.00 82.38 331 GLY A O 1
ATOM 2582 N N . ARG A 1 332 ? -12.153 18.694 42.128 1.00 87.44 332 ARG A N 1
ATOM 2583 C CA . ARG A 1 332 ? -11.955 17.299 41.692 1.00 87.44 332 ARG A CA 1
ATOM 2584 C C . ARG A 1 332 ? -12.217 17.125 40.194 1.00 87.44 332 ARG A C 1
ATOM 2586 O O . ARG A 1 332 ? -13.027 17.835 39.589 1.00 87.44 332 ARG A O 1
ATOM 2593 N N . LYS A 1 333 ? -11.506 16.166 39.599 1.00 90.25 333 LYS A N 1
ATOM 2594 C CA . LYS A 1 333 ? -11.537 15.861 38.164 1.00 90.25 333 LYS A CA 1
ATOM 2595 C C . LYS A 1 333 ? -12.023 14.436 37.948 1.00 90.25 333 LYS A C 1
ATOM 2597 O O . LYS A 1 333 ? -11.529 13.521 38.601 1.00 90.25 333 LYS A O 1
ATOM 2602 N N . PHE A 1 334 ? -12.930 14.255 36.999 1.00 89.25 334 PHE A N 1
ATOM 2603 C CA . PHE A 1 334 ? -13.526 12.963 36.698 1.00 89.25 334 PHE A CA 1
ATOM 2604 C C . PHE A 1 334 ? -13.503 12.677 35.203 1.00 89.25 334 PHE A C 1
ATOM 2606 O O . PHE A 1 334 ? -13.816 13.546 34.385 1.00 89.25 334 PHE A O 1
ATOM 2613 N N . LEU A 1 335 ? -13.192 11.428 34.873 1.00 89.94 335 LEU A N 1
ATOM 2614 C CA . LEU A 1 335 ? -13.638 10.811 33.636 1.00 89.94 335 LEU A CA 1
ATOM 2615 C C . LEU A 1 335 ? -15.027 10.226 33.895 1.00 89.94 335 LEU A C 1
ATOM 2617 O O . LEU A 1 335 ? -15.191 9.401 34.796 1.00 89.94 335 LEU A O 1
ATOM 2621 N N . VAL A 1 336 ? -16.003 10.675 33.113 1.00 88.50 336 VAL A N 1
ATOM 2622 C CA . VAL A 1 336 ? -17.367 10.145 33.126 1.00 88.50 336 VAL A CA 1
ATOM 2623 C C . VAL A 1 336 ? -17.584 9.363 31.850 1.00 88.50 336 VAL A C 1
ATOM 2625 O O . VAL A 1 336 ? -17.351 9.874 30.753 1.00 88.50 336 VAL A O 1
ATOM 2628 N N . GLU A 1 337 ? -18.028 8.129 32.007 1.00 88.12 337 GLU A N 1
ATOM 2629 C CA . GLU A 1 337 ? -18.316 7.224 30.910 1.00 88.12 337 GLU A CA 1
ATOM 2630 C C . GLU A 1 337 ? -19.802 6.925 30.915 1.00 88.12 337 GLU A C 1
ATOM 2632 O O . GLU A 1 337 ? -20.298 6.453 31.934 1.00 88.12 337 GLU A O 1
ATOM 2637 N N . SER A 1 338 ? -20.515 7.188 29.821 1.00 86.31 338 SER A N 1
ATOM 2638 C CA . SER A 1 338 ? -21.968 7.022 29.809 1.00 86.31 338 SER A CA 1
ATOM 2639 C C . SER A 1 338 ? -22.485 6.179 28.653 1.00 86.31 338 SER A C 1
ATOM 2641 O O . SER A 1 338 ? -21.927 6.157 27.552 1.00 86.31 338 SER A O 1
ATOM 2643 N N . VAL A 1 339 ? -23.567 5.454 28.927 1.00 85.81 339 VAL A N 1
ATOM 2644 C CA . VAL A 1 339 ? -24.339 4.704 27.939 1.00 85.81 339 VAL A CA 1
ATOM 2645 C C . VAL A 1 339 ? -25.827 4.931 28.175 1.00 85.81 339 VAL A C 1
ATOM 2647 O O . VAL A 1 339 ? -26.280 4.939 29.318 1.00 85.81 339 VAL A O 1
ATOM 2650 N N . GLU A 1 340 ? -26.587 5.101 27.097 1.00 85.12 340 GLU A N 1
ATOM 2651 C CA . GLU A 1 340 ? -28.050 5.149 27.171 1.00 85.12 340 GLU A CA 1
ATOM 2652 C C . GLU A 1 340 ? -28.595 3.808 27.668 1.00 85.12 340 GLU A C 1
ATOM 2654 O O . GLU A 1 340 ? -28.190 2.743 27.182 1.00 85.12 340 GLU A O 1
ATOM 2659 N N . LEU A 1 341 ? -29.489 3.849 28.658 1.00 85.62 341 LEU A N 1
ATOM 2660 C CA . LEU A 1 341 ? -30.000 2.637 29.291 1.00 85.62 341 LEU A CA 1
ATOM 2661 C C . LEU A 1 341 ? -30.851 1.802 28.322 1.00 85.62 341 LEU A C 1
ATOM 2663 O O . LEU A 1 341 ? -30.762 0.572 28.334 1.00 85.62 341 LEU A O 1
ATOM 2667 N N . ASP A 1 342 ? -31.615 2.462 27.450 1.00 82.94 342 ASP A N 1
ATOM 2668 C CA . ASP A 1 342 ? -32.464 1.834 26.433 1.00 82.94 342 ASP A CA 1
ATOM 2669 C C . ASP A 1 342 ? -31.659 0.919 25.487 1.00 82.94 342 ASP A C 1
ATOM 2671 O O . ASP A 1 342 ? -32.056 -0.215 25.202 1.00 82.94 342 ASP A O 1
ATOM 2675 N N . ALA A 1 343 ? -30.466 1.361 25.086 1.00 79.38 343 ALA A N 1
ATOM 2676 C CA . ALA A 1 343 ? -29.586 0.687 24.144 1.00 79.38 343 ALA A CA 1
ATOM 2677 C C . ALA A 1 343 ? -28.989 -0.606 24.718 1.00 79.38 343 ALA A C 1
ATOM 2679 O O . ALA A 1 343 ? -28.605 -1.506 23.968 1.00 79.38 343 ALA A O 1
ATOM 2680 N N . VAL A 1 344 ? -28.918 -0.724 26.048 1.00 83.56 344 VAL A N 1
ATOM 2681 C CA . VAL A 1 344 ? -28.378 -1.902 26.746 1.00 83.56 344 VAL A CA 1
ATOM 2682 C C . VAL A 1 344 ? -29.439 -2.730 27.462 1.00 83.56 344 VAL A C 1
ATOM 2684 O O . VAL A 1 344 ? -29.124 -3.795 28.001 1.00 83.56 344 VAL A O 1
ATOM 2687 N N . GLN A 1 345 ? -30.701 -2.302 27.439 1.00 84.69 345 GLN A N 1
ATOM 2688 C CA . GLN A 1 345 ? -31.768 -2.911 28.227 1.00 84.69 345 GLN A CA 1
ATOM 2689 C C . GLN A 1 345 ? -31.964 -4.402 27.924 1.00 84.69 345 GLN A C 1
ATOM 2691 O O . GLN A 1 345 ? -32.028 -5.218 28.843 1.00 84.69 345 GLN A O 1
ATOM 2696 N N . SER A 1 346 ? -31.932 -4.787 26.645 1.00 85.12 346 SER A N 1
ATOM 2697 C CA . SER A 1 346 ? -32.045 -6.197 26.234 1.00 85.12 346 SER A CA 1
ATOM 2698 C C . SER A 1 346 ? -30.924 -7.090 26.780 1.00 85.12 346 SER A C 1
ATOM 2700 O O . SER A 1 346 ? -31.093 -8.299 26.915 1.00 85.12 346 SER A O 1
ATOM 2702 N N . ALA A 1 347 ? -29.749 -6.529 27.073 1.00 85.81 347 ALA A N 1
ATOM 2703 C CA . ALA A 1 347 ? -28.659 -7.264 27.699 1.00 85.81 347 ALA A CA 1
ATOM 2704 C C . ALA A 1 347 ? -28.804 -7.292 29.221 1.00 85.81 347 ALA A C 1
ATOM 2706 O O . ALA A 1 347 ? -28.582 -8.345 29.819 1.00 85.81 347 ALA A O 1
ATOM 2707 N N . LEU A 1 348 ? -29.238 -6.189 29.835 1.00 87.94 348 LEU A N 1
ATOM 2708 C CA . LEU A 1 348 ? -29.528 -6.134 31.268 1.00 87.94 348 LEU A CA 1
ATOM 2709 C C . LEU A 1 348 ? -30.587 -7.166 31.672 1.00 87.94 348 LEU A C 1
ATOM 2711 O O . LEU A 1 348 ? -30.392 -7.875 32.652 1.00 87.94 348 LEU A O 1
ATOM 2715 N N . GLU A 1 349 ? -31.650 -7.337 30.885 1.00 89.00 349 GLU A N 1
ATOM 2716 C CA . GLU A 1 349 ? -32.721 -8.311 31.156 1.00 89.00 349 GLU A CA 1
ATOM 2717 C C . GLU A 1 349 ? -32.241 -9.773 31.200 1.00 89.00 349 GLU A C 1
ATOM 2719 O O . GLU A 1 349 ? -32.911 -10.625 31.785 1.00 89.00 349 GLU A O 1
ATOM 2724 N N . THR A 1 350 ? -31.066 -10.072 30.632 1.00 88.38 350 THR A N 1
ATOM 2725 C CA . THR A 1 350 ? -30.449 -11.409 30.709 1.00 88.38 350 THR A CA 1
ATOM 2726 C C . THR A 1 350 ? -29.689 -11.661 32.013 1.00 88.38 350 THR A C 1
ATOM 2728 O O . THR A 1 350 ? -29.323 -12.802 32.297 1.00 88.38 350 THR A O 1
ATOM 2731 N N . LEU A 1 351 ? -29.445 -10.616 32.810 1.00 89.25 351 LEU A N 1
ATOM 2732 C CA . LEU A 1 351 ? -28.769 -10.709 34.100 1.00 89.25 351 LEU A CA 1
ATOM 2733 C C . LEU A 1 351 ? -29.772 -11.025 35.226 1.00 89.25 351 LEU A C 1
ATOM 2735 O O . LEU A 1 351 ? -30.955 -10.689 35.113 1.00 89.25 351 LEU A O 1
ATOM 2739 N N . PRO A 1 352 ? -29.318 -11.629 36.341 1.00 89.44 352 PRO A N 1
ATOM 2740 C CA . PRO A 1 352 ? -30.123 -11.786 37.549 1.00 89.44 352 PRO A CA 1
ATOM 2741 C C . PRO A 1 352 ? -30.790 -10.474 37.984 1.00 89.44 352 PRO A C 1
ATOM 2743 O O . PRO A 1 352 ? -30.181 -9.405 37.932 1.00 89.44 352 PRO A O 1
ATOM 2746 N N . THR A 1 353 ? -32.043 -10.547 38.437 1.00 80.81 353 THR A N 1
ATOM 2747 C CA . THR A 1 353 ? -32.744 -9.395 39.023 1.00 80.81 353 THR A CA 1
ATOM 2748 C C . THR A 1 353 ? -32.048 -8.950 40.305 1.00 80.81 353 THR A C 1
ATOM 2750 O O . THR A 1 353 ? -31.691 -9.808 41.115 1.00 80.81 353 THR A O 1
ATOM 2753 N N . SER A 1 354 ? -31.907 -7.638 40.518 1.00 69.50 354 SER A N 1
ATOM 2754 C CA . SER A 1 354 ? -31.208 -7.120 41.699 1.00 69.50 354 SER A CA 1
ATOM 2755 C C . SER A 1 354 ? -31.807 -7.608 43.013 1.00 69.50 354 SER A C 1
ATOM 2757 O O . SER A 1 354 ? -33.025 -7.625 43.205 1.00 69.50 354 SER A O 1
ATOM 2759 N N . GLY A 1 355 ? -30.933 -7.904 43.977 1.00 59.84 355 GLY A N 1
ATOM 2760 C CA . GLY A 1 355 ? -31.315 -8.246 45.354 1.00 59.84 355 GLY A CA 1
ATOM 2761 C C . GLY A 1 355 ? -31.919 -7.088 46.169 1.00 59.84 355 GLY A C 1
ATOM 2762 O O . GLY A 1 355 ? -32.068 -7.211 47.383 1.00 59.84 355 GLY A O 1
ATOM 2763 N N . GLY A 1 356 ? -32.251 -5.950 45.544 1.00 52.22 356 GLY A N 1
ATOM 2764 C CA . GLY A 1 356 ? -32.875 -4.796 46.203 1.00 52.22 356 GLY A CA 1
ATOM 2765 C C . GLY A 1 356 ? -31.945 -3.957 47.093 1.00 52.22 356 GLY A C 1
ATOM 2766 O O . GLY A 1 356 ? -32.444 -3.203 47.930 1.00 52.22 356 GLY A O 1
ATOM 2767 N N . GLY A 1 357 ? -30.620 -4.066 46.927 1.00 50.50 357 GLY A N 1
ATOM 2768 C CA . GLY A 1 357 ? -29.612 -3.449 47.804 1.00 50.50 357 GLY A CA 1
ATOM 2769 C C . GLY A 1 357 ? -29.428 -1.930 47.670 1.00 50.50 357 GLY A C 1
ATOM 2770 O O . GLY A 1 357 ? -29.016 -1.281 48.635 1.00 50.50 357 GLY A O 1
ATOM 2771 N N . ALA A 1 358 ? -29.756 -1.335 46.519 1.00 53.88 358 ALA A N 1
ATOM 2772 C CA . ALA A 1 358 ? -29.644 0.109 46.328 1.00 53.88 358 ALA A CA 1
ATOM 2773 C C . ALA A 1 358 ? -30.641 0.853 47.234 1.00 53.88 358 ALA A C 1
ATOM 2775 O O . ALA A 1 358 ? -31.861 0.633 47.172 1.00 53.88 358 ALA A O 1
ATOM 2776 N N . ARG A 1 359 ? -30.128 1.745 48.090 1.00 54.41 359 ARG A N 1
ATOM 2777 C CA . ARG A 1 359 ? -30.957 2.611 48.939 1.00 54.41 359 ARG A CA 1
ATOM 2778 C C . ARG A 1 359 ? -31.756 3.563 48.047 1.00 54.41 359 ARG A C 1
ATOM 2780 O O . ARG A 1 359 ? -31.209 4.127 47.108 1.00 54.41 359 ARG A O 1
ATOM 2787 N N . ILE A 1 360 ? -33.040 3.761 48.350 1.00 52.56 360 ILE A N 1
ATOM 2788 C CA . ILE A 1 360 ? -33.846 4.802 47.696 1.00 52.56 360 ILE A CA 1
ATOM 2789 C C . ILE A 1 360 ? -33.373 6.154 48.252 1.00 52.56 360 ILE A C 1
ATOM 2791 O O . ILE A 1 360 ? -33.870 6.616 49.278 1.00 52.56 360 ILE A O 1
ATOM 2795 N N . GLY A 1 361 ? -32.351 6.740 47.629 1.00 57.88 361 GLY A N 1
ATOM 2796 C CA . GLY A 1 361 ? -32.041 8.162 47.776 1.00 57.88 361 GLY A CA 1
ATOM 2797 C C . GLY A 1 361 ? -33.033 8.989 46.957 1.00 57.88 361 GLY A C 1
ATOM 2798 O O . GLY A 1 361 ? -33.547 8.501 45.950 1.00 57.88 361 GLY A O 1
ATOM 2799 N N . GLN A 1 362 ? -33.333 10.219 47.382 1.00 60.78 362 GLN A N 1
ATOM 2800 C CA . GLN A 1 362 ? -34.067 11.132 46.502 1.00 60.78 362 GLN A CA 1
ATOM 2801 C C . GLN A 1 362 ? -33.143 11.581 45.361 1.00 60.78 362 GLN A C 1
ATOM 2803 O O . GLN A 1 362 ? -31.982 11.895 45.644 1.00 60.78 362 GLN A O 1
ATOM 2808 N N . PRO A 1 363 ? -33.622 11.607 44.104 1.00 58.62 363 PRO A N 1
ATOM 2809 C CA . PRO A 1 363 ? -32.851 12.144 42.989 1.00 58.62 363 PRO A CA 1
ATOM 2810 C C . PRO A 1 363 ? -32.482 13.597 43.292 1.00 58.62 363 PRO A C 1
ATOM 2812 O O . PRO A 1 363 ? -33.292 14.368 43.818 1.00 58.62 363 PRO A O 1
ATOM 2815 N N . SER A 1 364 ? -31.248 13.980 42.989 1.00 61.72 364 SER A N 1
ATOM 2816 C CA . SER A 1 364 ? -30.823 15.360 43.176 1.00 61.72 364 SER A CA 1
ATOM 2817 C C . SER A 1 364 ? -31.190 16.222 41.976 1.00 61.72 364 SER A C 1
ATOM 2819 O O . SER A 1 364 ? -31.094 15.772 40.839 1.00 61.72 364 SER A O 1
ATOM 2821 N N . ALA A 1 365 ? -31.561 17.480 42.233 1.00 59.06 365 ALA A N 1
ATOM 2822 C CA . ALA A 1 365 ? -31.976 18.444 41.208 1.00 59.06 365 ALA A CA 1
ATOM 2823 C C . ALA A 1 365 ? -30.852 18.890 40.248 1.00 59.06 365 ALA A C 1
ATOM 2825 O O . ALA A 1 365 ? -31.130 19.588 39.281 1.00 59.06 365 ALA A O 1
ATOM 2826 N N . ASP A 1 366 ? -29.602 18.521 40.528 1.00 60.94 366 ASP A N 1
ATOM 2827 C CA . ASP A 1 366 ? -28.430 18.838 39.711 1.00 60.94 366 ASP A CA 1
ATOM 2828 C C . ASP A 1 366 ? -27.569 17.576 39.554 1.00 60.94 366 ASP A C 1
ATOM 2830 O O . ASP A 1 366 ? -27.257 16.915 40.555 1.00 60.94 366 ASP A O 1
ATOM 2834 N N . ARG A 1 367 ? -27.175 17.271 38.306 1.00 61.22 367 ARG A N 1
ATOM 2835 C CA . ARG A 1 367 ? -26.294 16.164 37.895 1.00 61.22 367 ARG A CA 1
ATOM 2836 C C . ARG A 1 367 ? -25.082 16.007 38.815 1.00 61.22 367 ARG A C 1
ATOM 2838 O O . ARG A 1 367 ? -24.698 14.883 39.130 1.00 61.22 367 ARG A O 1
ATOM 2845 N N . MET A 1 368 ? -24.526 17.123 39.287 1.00 61.78 368 MET A N 1
ATOM 2846 C CA . MET A 1 368 ? -23.303 17.190 40.094 1.00 61.78 368 MET A CA 1
ATOM 2847 C C . MET A 1 368 ? -23.523 16.918 41.588 1.00 61.78 368 MET A C 1
ATOM 2849 O O . MET A 1 368 ? -22.563 16.722 42.336 1.00 61.78 368 MET A O 1
ATOM 2853 N N . SER A 1 369 ? -24.771 16.895 42.063 1.00 59.47 369 SER A N 1
ATOM 2854 C CA . SER A 1 369 ? -25.051 16.772 43.501 1.00 59.47 369 SER A CA 1
ATOM 2855 C C . SER A 1 369 ? -24.792 15.365 44.039 1.00 59.47 369 SER A C 1
ATOM 2857 O O . SER A 1 369 ? -24.359 15.243 45.184 1.00 59.47 369 SER A O 1
ATOM 2859 N N . ALA A 1 370 ? -24.988 14.323 43.221 1.00 55.34 370 ALA A N 1
ATOM 2860 C CA . ALA A 1 370 ? -24.645 12.937 43.560 1.00 55.34 370 ALA A CA 1
ATOM 2861 C C . ALA A 1 370 ? -23.147 12.758 43.897 1.00 55.34 370 ALA A C 1
ATOM 2863 O O . ALA A 1 370 ? -22.778 11.833 44.613 1.00 55.34 370 ALA A O 1
ATOM 2864 N N . LEU A 1 371 ? -22.293 13.685 43.442 1.00 56.88 371 LEU A N 1
ATOM 2865 C CA . LEU A 1 371 ? -20.841 13.690 43.656 1.00 56.88 371 LEU A CA 1
ATOM 2866 C C . LEU A 1 371 ? -20.412 14.437 44.920 1.00 56.88 371 LEU A C 1
ATOM 2868 O O . LEU A 1 371 ? -19.231 14.417 45.268 1.00 56.88 371 LEU A O 1
ATOM 2872 N N . ARG A 1 372 ? -21.331 15.139 45.600 1.00 58.94 372 ARG A N 1
ATOM 2873 C CA . ARG A 1 372 ? -21.020 15.849 46.855 1.00 58.94 372 ARG A CA 1
ATOM 2874 C C . ARG A 1 372 ? -20.709 14.885 47.995 1.00 58.94 372 ARG A C 1
ATOM 2876 O O . ARG A 1 372 ? -20.080 15.286 48.973 1.00 58.94 372 ARG A O 1
ATOM 2883 N N . GLU A 1 373 ? -21.137 13.629 47.886 1.00 62.91 373 GLU A N 1
ATOM 2884 C CA . GLU A 1 373 ? -20.736 12.597 48.831 1.00 62.91 373 GLU A CA 1
ATOM 2885 C C . GLU A 1 373 ? -19.249 12.269 48.629 1.00 62.91 373 GLU A C 1
ATOM 2887 O O . GLU A 1 373 ? -18.785 12.007 47.525 1.00 62.91 373 GLU A O 1
ATOM 2892 N N . LEU A 1 374 ? -18.450 12.314 49.693 1.00 61.50 374 LEU A N 1
ATOM 2893 C CA . LEU A 1 374 ? -17.067 11.843 49.607 1.00 61.50 374 LEU A CA 1
ATOM 2894 C C . LEU A 1 374 ? -17.063 10.310 49.485 1.00 61.50 374 LEU A C 1
ATOM 2896 O O . LEU A 1 374 ? -17.935 9.672 50.086 1.00 61.50 374 LEU A O 1
ATOM 2900 N N . PRO A 1 375 ? -16.083 9.711 48.778 1.00 64.81 375 PRO A N 1
ATOM 2901 C CA . PRO A 1 375 ? -15.925 8.263 48.770 1.00 64.81 375 PRO A CA 1
ATOM 2902 C C . PRO A 1 375 ? -15.845 7.738 50.204 1.00 64.81 375 PRO A C 1
ATOM 2904 O O . PRO A 1 375 ? -15.218 8.358 51.079 1.00 64.81 375 PRO A O 1
ATOM 2907 N N . ARG A 1 376 ? -16.465 6.586 50.468 1.00 68.38 376 ARG A N 1
ATOM 2908 C CA . ARG A 1 376 ? -16.306 5.922 51.764 1.00 68.38 376 ARG A CA 1
ATOM 2909 C C . ARG A 1 376 ? -14.838 5.586 51.973 1.00 68.38 376 ARG A C 1
ATOM 2911 O O . ARG A 1 376 ? -14.281 4.759 51.263 1.00 68.38 376 ARG A O 1
ATOM 2918 N N . LYS A 1 377 ? -14.224 6.192 52.991 1.00 69.56 377 LYS A N 1
ATOM 2919 C CA . LYS A 1 377 ? -12.848 5.856 53.365 1.00 69.56 377 LYS A CA 1
ATOM 2920 C C . LYS A 1 377 ? -12.740 4.348 53.610 1.00 69.56 377 LYS A C 1
ATOM 2922 O O . LYS A 1 377 ? -13.612 3.813 54.301 1.00 69.56 377 LYS A O 1
ATOM 2927 N N . PRO A 1 378 ? -11.686 3.694 53.101 1.00 73.94 378 PRO A N 1
ATOM 2928 C CA . PRO A 1 378 ? -11.515 2.267 53.297 1.00 73.94 378 PRO A CA 1
ATOM 2929 C C . PRO A 1 378 ? -11.415 1.936 54.789 1.00 73.94 378 PRO A C 1
ATOM 2931 O O . PRO A 1 378 ? -10.850 2.711 55.577 1.00 73.94 378 PRO A O 1
ATOM 2934 N N . ASP A 1 379 ? -11.974 0.796 55.196 1.00 73.88 379 ASP A N 1
ATOM 2935 C CA . ASP A 1 379 ? -11.852 0.314 56.566 1.00 73.88 379 ASP A CA 1
ATOM 2936 C C . ASP A 1 379 ? -10.368 0.060 56.855 1.00 73.88 379 ASP A C 1
ATOM 2938 O O . ASP A 1 379 ? -9.680 -0.666 56.134 1.00 73.88 379 ASP A O 1
ATOM 2942 N N . ARG A 1 380 ? -9.851 0.644 57.943 1.00 65.56 380 ARG A N 1
ATOM 2943 C CA . ARG A 1 380 ? -8.446 0.498 58.350 1.00 65.56 380 ARG A CA 1
ATOM 2944 C C . ARG A 1 380 ? -8.036 -0.968 58.499 1.00 65.56 380 ARG A C 1
ATOM 2946 O O . ARG A 1 380 ? -6.873 -1.281 58.264 1.00 65.56 380 ARG A O 1
ATOM 2953 N N . ARG A 1 381 ? -8.953 -1.858 58.901 1.00 63.16 381 ARG A N 1
ATOM 2954 C CA . ARG A 1 381 ? -8.677 -3.305 58.979 1.00 63.16 381 ARG A CA 1
ATOM 2955 C C . ARG A 1 381 ? -8.737 -3.988 57.611 1.00 63.16 381 ARG A C 1
ATOM 2957 O O . ARG A 1 381 ? -7.857 -4.798 57.321 1.00 63.16 381 ARG A O 1
ATOM 2964 N N . GLY A 1 382 ? -9.726 -3.651 56.784 1.00 63.97 382 GLY A N 1
ATOM 2965 C CA . GLY A 1 382 ? -9.886 -4.196 55.432 1.00 63.97 382 GLY A CA 1
ATOM 2966 C C . GLY A 1 382 ? -8.717 -3.827 54.517 1.00 63.97 382 GLY A C 1
ATOM 2967 O O . GLY A 1 382 ? -8.084 -4.700 53.932 1.00 63.97 382 GLY A O 1
ATOM 2968 N N . ALA A 1 383 ? -8.327 -2.551 54.495 1.00 66.12 383 ALA A N 1
ATOM 2969 C CA . ALA A 1 383 ? -7.194 -2.070 53.704 1.00 66.12 383 ALA A CA 1
ATOM 2970 C C . ALA A 1 383 ? -5.843 -2.667 54.128 1.00 66.12 383 ALA A C 1
ATOM 2972 O O . ALA A 1 383 ? -4.999 -2.925 53.278 1.00 66.12 383 ALA A O 1
ATOM 2973 N N . ALA A 1 384 ? -5.628 -2.909 55.427 1.00 66.44 384 ALA A N 1
ATOM 2974 C CA . ALA A 1 384 ? -4.369 -3.466 55.931 1.00 66.44 384 ALA A CA 1
ATOM 2975 C C . ALA A 1 384 ? -4.197 -4.970 55.648 1.00 66.44 384 ALA A C 1
ATOM 2977 O O . ALA A 1 384 ? -3.086 -5.486 55.756 1.00 66.44 384 ALA A O 1
ATOM 2978 N N . THR A 1 385 ? -5.287 -5.678 55.333 1.00 74.94 385 THR A N 1
ATOM 2979 C CA . THR A 1 385 ? -5.290 -7.133 55.099 1.00 74.94 385 THR A CA 1
ATOM 2980 C C . THR A 1 385 ? -5.547 -7.518 53.644 1.00 74.94 385 THR A C 1
ATOM 2982 O O . THR A 1 385 ? -5.313 -8.671 53.284 1.00 74.94 385 THR A O 1
ATOM 2985 N N . ALA A 1 386 ? -5.981 -6.575 52.803 1.00 82.31 386 ALA A N 1
ATOM 2986 C CA . ALA A 1 386 ? -6.209 -6.805 51.385 1.00 82.31 386 ALA A CA 1
ATOM 2987 C C . ALA A 1 386 ? -4.925 -7.260 50.679 1.00 82.31 386 ALA A C 1
ATOM 2989 O O . ALA A 1 386 ? -3.873 -6.631 50.804 1.00 82.31 386 ALA A O 1
ATOM 2990 N N . GLN A 1 387 ? -5.024 -8.346 49.914 1.00 89.50 387 GLN A N 1
ATOM 2991 C CA . GLN A 1 387 ? -3.952 -8.837 49.053 1.00 89.50 387 GLN A CA 1
ATOM 2992 C C . GLN A 1 387 ? -4.535 -9.375 47.757 1.00 89.50 387 GLN A C 1
ATOM 2994 O O . GLN A 1 387 ? -5.489 -10.154 47.775 1.00 89.50 387 GLN A O 1
ATOM 2999 N N . ILE A 1 388 ? -3.915 -9.007 46.637 1.00 92.31 388 ILE A N 1
ATOM 3000 C CA . ILE A 1 388 ? -4.189 -9.660 45.364 1.00 92.31 388 ILE A CA 1
ATOM 3001 C C . ILE A 1 388 ? -3.508 -11.023 45.373 1.00 92.31 388 ILE A C 1
ATOM 3003 O O . ILE A 1 388 ? -2.310 -11.128 45.646 1.00 92.31 388 ILE A O 1
ATOM 3007 N N . ARG A 1 389 ? -4.267 -12.072 45.045 1.00 92.88 389 ARG A N 1
ATOM 3008 C CA . ARG A 1 389 ? -3.732 -13.426 44.853 1.00 92.88 389 ARG A CA 1
ATOM 3009 C C . ARG A 1 389 ? -4.022 -13.943 43.450 1.00 92.88 389 ARG A C 1
ATOM 3011 O O . ARG A 1 389 ? -5.042 -13.607 42.851 1.00 92.88 389 ARG A O 1
ATOM 3018 N N . ARG A 1 390 ? -3.137 -14.795 42.939 1.00 92.44 390 ARG A N 1
ATOM 3019 C CA . ARG A 1 390 ? -3.336 -15.504 41.670 1.00 92.44 390 ARG A CA 1
ATOM 3020 C C . ARG A 1 390 ? -4.288 -16.678 41.859 1.00 92.44 390 ARG A C 1
ATOM 3022 O O . ARG A 1 390 ? -4.115 -17.451 42.800 1.00 92.44 390 ARG A O 1
ATOM 3029 N N . LEU A 1 391 ? -5.258 -16.809 40.957 1.00 91.25 391 LEU A N 1
ATOM 3030 C CA . LEU A 1 391 ? -6.102 -17.999 40.879 1.00 91.25 391 LEU A CA 1
ATOM 3031 C C . LEU A 1 391 ? -5.423 -19.062 40.014 1.00 91.25 391 LEU A C 1
ATOM 3033 O O . LEU A 1 391 ? -4.806 -18.741 38.998 1.00 91.25 391 LEU A O 1
ATOM 3037 N N . THR A 1 392 ? -5.531 -20.327 40.417 1.00 88.06 392 THR A N 1
ATOM 3038 C CA . THR A 1 392 ? -4.928 -21.457 39.696 1.00 88.06 392 THR A CA 1
ATOM 3039 C C . THR A 1 392 ? -5.999 -22.445 39.246 1.00 88.06 392 THR A C 1
ATOM 3041 O O . THR A 1 392 ? -6.818 -22.886 40.052 1.00 88.06 392 THR A O 1
ATOM 3044 N N . LEU A 1 393 ? -5.964 -22.839 37.969 1.00 84.38 393 LEU A N 1
ATOM 3045 C CA . LEU A 1 393 ? -6.842 -23.880 37.426 1.00 84.38 393 LEU A CA 1
ATOM 3046 C C . LEU A 1 393 ? -6.693 -25.188 38.230 1.00 84.38 393 LEU A C 1
ATOM 3048 O O . LEU A 1 393 ? -5.577 -25.610 38.536 1.00 84.38 393 LEU A O 1
ATOM 3052 N N . GLY A 1 394 ? -7.808 -25.819 38.583 1.00 87.00 394 GLY A N 1
ATOM 3053 C CA . GLY A 1 394 ? -7.905 -27.007 39.432 1.00 87.00 394 GLY A CA 1
ATOM 3054 C C . GLY A 1 394 ? -8.029 -26.704 40.930 1.00 87.00 394 GLY A C 1
ATOM 3055 O O . GLY A 1 394 ? -8.735 -27.418 41.637 1.00 87.00 394 GLY A O 1
ATOM 3056 N N . ALA A 1 395 ? -7.369 -25.655 41.433 1.00 87.38 395 ALA A N 1
ATOM 3057 C CA . ALA A 1 395 ? -7.423 -25.283 42.854 1.00 87.38 395 ALA A CA 1
ATOM 3058 C C . ALA A 1 395 ? -8.502 -24.229 43.148 1.00 87.38 395 ALA A C 1
ATOM 3060 O O . ALA A 1 395 ? -9.147 -24.276 44.193 1.00 87.38 395 ALA A O 1
ATOM 3061 N N . ASP A 1 396 ? -8.714 -23.299 42.217 1.00 90.25 396 ASP A N 1
ATOM 3062 C CA . ASP A 1 396 ? -9.640 -22.172 42.343 1.00 90.25 396 ASP A CA 1
ATOM 3063 C C . ASP A 1 396 ? -10.773 -22.236 41.297 1.00 90.25 396 ASP A C 1
ATOM 3065 O O . ASP A 1 396 ? -11.312 -21.202 40.903 1.00 90.25 396 ASP A O 1
ATOM 3069 N N . ASP A 1 397 ? -11.152 -23.436 40.835 1.00 85.69 397 ASP A N 1
ATOM 3070 C CA . ASP A 1 397 ? -12.125 -23.628 39.741 1.00 85.69 397 ASP A CA 1
ATOM 3071 C C . ASP A 1 397 ? -13.459 -22.914 39.982 1.00 85.69 397 ASP A C 1
ATOM 3073 O O . ASP A 1 397 ? -14.032 -22.352 39.054 1.00 85.69 397 ASP A O 1
ATOM 3077 N N . VAL A 1 398 ? -13.932 -22.877 41.231 1.00 86.38 398 VAL A N 1
ATOM 3078 C CA . VAL A 1 398 ? -15.157 -22.148 41.592 1.00 86.38 398 VAL A CA 1
ATOM 3079 C C . VAL A 1 398 ? -14.975 -20.645 41.376 1.00 86.38 398 VAL A C 1
ATOM 3081 O O . VAL A 1 398 ? -15.807 -20.021 40.734 1.00 86.38 398 VAL A O 1
ATOM 3084 N N . ALA A 1 399 ? -13.874 -20.055 41.848 1.00 83.75 399 ALA A N 1
ATOM 3085 C CA . ALA A 1 399 ? -13.623 -18.622 41.687 1.00 83.75 399 ALA A CA 1
ATOM 3086 C C . ALA A 1 399 ? -13.384 -18.236 40.216 1.00 83.75 399 ALA A C 1
ATOM 3088 O O . ALA A 1 399 ? -13.828 -17.176 39.781 1.00 83.75 399 ALA A O 1
ATOM 3089 N N . LEU A 1 400 ? -12.735 -19.106 39.434 1.00 85.19 400 LEU A N 1
ATOM 3090 C CA . LEU A 1 400 ? -12.566 -18.926 37.989 1.00 85.19 400 LEU A CA 1
ATOM 3091 C C . LEU A 1 400 ? -13.899 -19.034 37.235 1.00 85.19 400 LEU A C 1
ATOM 3093 O O . LEU A 1 400 ? -14.166 -18.221 36.351 1.00 85.19 400 LEU A O 1
ATOM 3097 N N . ALA A 1 401 ? -14.753 -19.995 37.600 1.00 84.38 401 ALA A N 1
ATOM 3098 C CA . ALA A 1 401 ? -16.095 -20.117 37.038 1.00 84.38 401 ALA A CA 1
ATOM 3099 C C . ALA A 1 401 ? -16.958 -18.892 37.375 1.00 84.38 401 ALA A C 1
ATOM 3101 O O . ALA A 1 401 ? -17.660 -18.378 36.507 1.00 84.38 401 ALA A O 1
ATOM 3102 N N . GLU A 1 402 ? -16.855 -18.380 38.604 1.00 83.38 402 GLU A N 1
ATOM 3103 C CA . GLU A 1 402 ? -17.554 -17.166 39.022 1.00 83.38 402 GLU A CA 1
ATOM 3104 C C . GLU A 1 402 ? -17.057 -15.921 38.282 1.00 83.38 402 GLU A C 1
ATOM 3106 O O . GLU A 1 402 ? -17.869 -15.117 37.829 1.00 83.38 402 GLU A O 1
ATOM 3111 N N . ALA A 1 403 ? -15.745 -15.787 38.066 1.00 83.44 403 ALA A N 1
ATOM 3112 C CA . ALA A 1 403 ? -15.174 -14.719 37.246 1.00 83.44 403 ALA A CA 1
ATOM 3113 C C . ALA A 1 403 ? -15.700 -14.749 35.797 1.00 83.44 403 ALA A C 1
ATOM 3115 O O . ALA A 1 403 ? -15.921 -13.696 35.192 1.00 83.44 403 ALA A O 1
ATOM 3116 N N . ALA A 1 404 ? -15.942 -15.949 35.262 1.00 84.12 404 ALA A N 1
ATOM 3117 C CA . ALA A 1 404 ? -16.442 -16.183 33.910 1.00 84.12 404 ALA A CA 1
ATOM 3118 C C . ALA A 1 404 ? -17.977 -16.132 33.776 1.00 84.12 404 ALA A C 1
ATOM 3120 O O . ALA A 1 404 ? -18.482 -16.330 32.667 1.00 84.12 404 ALA A O 1
ATOM 3121 N N . ARG A 1 405 ? -18.737 -15.877 34.858 1.00 85.88 405 ARG A N 1
ATOM 3122 C CA . ARG A 1 405 ? -20.207 -15.791 34.781 1.00 85.88 405 ARG A CA 1
ATOM 3123 C C . ARG A 1 405 ? -20.641 -14.712 33.768 1.00 85.88 405 ARG A C 1
ATOM 3125 O O . ARG A 1 405 ? -19.873 -13.786 33.519 1.00 85.88 405 ARG A O 1
ATOM 3132 N N . PRO A 1 406 ? -21.854 -14.757 33.196 1.00 85.44 406 PRO A N 1
ATOM 3133 C CA . PRO A 1 406 ? -22.339 -13.685 32.326 1.00 85.44 406 PRO A CA 1
ATOM 3134 C C . PRO A 1 406 ? -22.319 -12.304 33.006 1.00 85.44 406 PRO A C 1
ATOM 3136 O O . PRO A 1 406 ? -22.443 -12.189 34.226 1.00 85.44 406 PRO A O 1
ATOM 3139 N N . GLY A 1 407 ? -22.154 -11.248 32.216 1.00 85.69 407 GLY A N 1
ATOM 3140 C CA . GLY A 1 407 ? -22.170 -9.865 32.693 1.00 85.69 407 GLY A CA 1
ATOM 3141 C C . GLY A 1 407 ? -22.314 -8.876 31.540 1.00 85.69 407 GLY A C 1
ATOM 3142 O O . GLY A 1 407 ? -22.063 -9.241 30.389 1.00 85.69 407 GLY A O 1
ATOM 3143 N N . LEU A 1 408 ? -22.715 -7.642 31.841 1.00 86.06 408 LEU A N 1
ATOM 3144 C CA . LEU A 1 408 ? -22.667 -6.522 30.895 1.00 86.06 408 LEU A CA 1
ATOM 3145 C C . LEU A 1 408 ? -21.435 -5.668 31.204 1.00 86.06 408 LEU A C 1
ATOM 3147 O O . LEU A 1 408 ? -21.269 -5.236 32.340 1.00 86.06 408 LEU A O 1
ATOM 3151 N N . VAL A 1 409 ? -20.586 -5.437 30.205 1.00 83.44 409 VAL A N 1
ATOM 3152 C CA . VAL A 1 409 ? -19.346 -4.667 30.349 1.00 83.44 409 VAL A CA 1
ATOM 3153 C C . VAL A 1 409 ? -19.566 -3.226 29.898 1.00 83.44 409 VAL A C 1
ATOM 3155 O O . VAL A 1 409 ? -20.095 -2.995 28.807 1.00 83.44 409 VAL A O 1
ATOM 3158 N N . LEU A 1 410 ? -19.140 -2.269 30.720 1.00 75.69 410 LEU A N 1
ATOM 3159 C CA . LEU A 1 410 ? -18.870 -0.888 30.331 1.00 75.69 410 LEU A CA 1
ATOM 3160 C C . LEU A 1 410 ? -17.348 -0.694 30.347 1.00 75.69 410 LEU A C 1
ATOM 3162 O O . LEU A 1 410 ? -16.725 -0.882 31.390 1.00 75.69 410 LEU A O 1
ATOM 3166 N N . ASP A 1 411 ? -16.771 -0.377 29.191 1.00 64.50 411 ASP A N 1
ATOM 3167 C CA . ASP A 1 411 ? -15.320 -0.335 28.957 1.00 64.50 411 ASP A CA 1
ATOM 3168 C C . ASP A 1 411 ? -14.829 1.107 28.710 1.00 64.50 411 ASP A C 1
ATOM 3170 O O . ASP A 1 411 ? -15.439 1.861 27.926 1.00 64.50 411 ASP A O 1
ATOM 3174 N N . TYR A 1 412 ? -13.674 1.463 29.290 1.00 54.66 412 TYR A N 1
ATOM 3175 C CA . TYR A 1 412 ? -12.722 2.321 28.584 1.00 54.66 412 TYR A CA 1
ATOM 3176 C C . TYR A 1 412 ? -11.312 1.742 28.495 1.00 54.66 412 TYR A C 1
ATOM 3178 O O . TYR A 1 412 ? -10.672 1.321 29.464 1.00 54.66 412 TYR A O 1
ATOM 3186 N N . LEU A 1 413 ? -10.777 1.912 27.292 1.00 52.94 413 LEU A N 1
ATOM 3187 C CA . LEU A 1 413 ? -9.411 1.625 26.926 1.00 52.94 413 LEU A CA 1
ATOM 3188 C C . LEU A 1 413 ? -8.609 2.928 26.890 1.00 52.94 413 LEU A C 1
ATOM 3190 O O . LEU A 1 413 ? -8.876 3.831 26.093 1.00 52.94 413 LEU A O 1
ATOM 3194 N N . THR A 1 414 ? -7.583 3.012 27.735 1.00 47.06 414 THR A N 1
ATOM 3195 C CA . THR A 1 414 ? -6.509 3.989 27.552 1.00 47.06 414 THR A CA 1
ATOM 3196 C C . THR A 1 414 ? -5.565 3.444 26.490 1.00 47.06 414 THR A C 1
ATOM 3198 O O . THR A 1 414 ? -4.772 2.534 26.746 1.00 47.06 414 THR A O 1
ATOM 3201 N N . LEU A 1 415 ? -5.640 3.999 25.283 1.00 51.88 415 LEU A N 1
ATOM 3202 C CA . LEU A 1 415 ? -4.730 3.678 24.191 1.00 51.88 415 LEU A CA 1
ATOM 3203 C C . LEU A 1 415 ? -3.409 4.408 24.426 1.00 51.88 415 LEU A C 1
ATOM 3205 O O . LEU A 1 415 ? -3.364 5.635 24.476 1.00 51.88 415 LEU A O 1
ATOM 3209 N N . THR A 1 416 ? -2.306 3.669 24.515 1.00 52.34 416 THR A N 1
ATOM 3210 C CA . THR A 1 416 ? -0.985 4.269 24.309 1.00 52.34 416 THR A CA 1
ATOM 3211 C C . THR A 1 416 ? -0.899 4.667 22.833 1.00 52.34 416 THR A C 1
ATOM 3213 O O . THR A 1 416 ? -1.110 3.830 21.946 1.00 52.34 416 THR A O 1
ATOM 3216 N N . THR A 1 417 ? -0.635 5.940 22.543 1.00 52.50 417 THR A N 1
ATOM 3217 C CA . THR A 1 417 ? -0.457 6.410 21.163 1.00 52.50 417 THR A CA 1
ATOM 3218 C C . THR A 1 417 ? 0.916 5.951 20.678 1.00 52.50 417 THR A C 1
ATOM 3220 O O . THR A 1 417 ? 1.938 6.229 21.299 1.00 52.50 417 THR A O 1
ATOM 3223 N N . SER A 1 418 ? 0.942 5.139 19.614 1.00 58.72 418 SER A N 1
ATOM 3224 C CA . SER A 1 418 ? 2.133 4.357 19.268 1.00 58.72 418 SER A CA 1
ATOM 3225 C C . SER A 1 418 ? 3.184 5.183 18.545 1.00 58.72 418 SER A C 1
ATOM 3227 O O . SER A 1 418 ? 4.343 5.205 18.936 1.00 58.72 418 SER A O 1
ATOM 3229 N N . GLN A 1 419 ? 2.802 5.855 17.463 1.00 64.94 419 GLN A N 1
ATOM 3230 C CA . GLN A 1 419 ? 3.739 6.458 16.526 1.00 64.94 419 GLN A CA 1
ATOM 3231 C C . GLN A 1 419 ? 3.056 7.632 15.826 1.00 64.94 419 GLN A C 1
ATOM 3233 O O . GLN A 1 419 ? 1.958 7.496 15.282 1.00 64.94 419 GLN A O 1
ATOM 3238 N N . ASN A 1 420 ? 3.727 8.785 15.828 1.00 72.88 420 ASN A N 1
ATOM 3239 C CA . ASN A 1 420 ? 3.338 9.940 15.029 1.00 72.88 420 ASN A CA 1
ATOM 3240 C C . ASN A 1 420 ? 4.027 9.884 13.664 1.00 72.88 420 ASN A C 1
ATOM 3242 O O . ASN A 1 420 ? 5.220 9.595 13.593 1.00 72.88 420 ASN A O 1
ATOM 3246 N N . ASN A 1 421 ? 3.306 10.253 12.606 1.00 82.25 421 ASN A N 1
ATOM 3247 C CA . ASN A 1 421 ? 3.851 10.435 11.258 1.00 82.25 421 ASN A CA 1
ATOM 3248 C C . ASN A 1 421 ? 4.490 9.167 10.651 1.00 82.25 421 ASN A C 1
ATOM 3250 O O . ASN A 1 421 ? 5.682 9.152 10.337 1.00 82.25 421 ASN A O 1
ATOM 3254 N N . TYR A 1 422 ? 3.718 8.088 10.493 1.00 91.62 422 TYR A N 1
ATOM 3255 C CA . TYR A 1 422 ? 4.240 6.814 9.988 1.00 91.62 422 TYR A CA 1
ATOM 3256 C C . TYR A 1 422 ? 4.100 6.667 8.466 1.00 91.62 422 TYR A C 1
ATOM 3258 O O . TYR A 1 422 ? 3.059 6.982 7.892 1.00 91.62 422 TYR A O 1
ATOM 3266 N N . THR A 1 423 ? 5.134 6.140 7.806 1.00 94.12 423 THR A N 1
ATOM 3267 C CA . THR A 1 423 ? 5.093 5.789 6.377 1.00 94.12 423 THR A CA 1
ATOM 3268 C C . THR A 1 423 ? 5.245 4.286 6.206 1.00 94.12 423 THR A C 1
ATOM 3270 O O . THR A 1 423 ? 6.294 3.728 6.525 1.00 94.12 423 THR A O 1
ATOM 3273 N N . PHE A 1 424 ? 4.218 3.648 5.649 1.00 96.25 424 PHE A N 1
ATOM 3274 C CA . PHE A 1 424 ? 4.311 2.295 5.121 1.00 96.25 424 PHE A CA 1
ATOM 3275 C C . PHE A 1 424 ? 4.933 2.349 3.725 1.00 96.25 424 PHE A C 1
ATOM 3277 O O . PHE A 1 424 ? 4.259 2.632 2.728 1.00 96.25 424 PHE A O 1
ATOM 3284 N N . ALA A 1 425 ? 6.239 2.117 3.698 1.00 93.75 425 ALA A N 1
ATOM 3285 C CA . ALA A 1 425 ? 7.090 2.116 2.528 1.00 93.75 425 ALA A CA 1
ATOM 3286 C C . ALA A 1 425 ? 6.794 0.935 1.597 1.00 93.75 425 ALA A C 1
ATOM 3288 O O . ALA A 1 425 ? 6.553 -0.187 2.041 1.00 93.75 425 ALA A O 1
ATOM 3289 N N . SER A 1 426 ? 6.860 1.175 0.290 1.00 91.62 426 SER A N 1
ATOM 3290 C CA . SER A 1 426 ? 6.519 0.148 -0.701 1.00 91.62 426 SER A CA 1
ATOM 3291 C C . SER A 1 426 ? 7.623 -0.882 -0.974 1.00 91.62 426 SER A C 1
ATOM 3293 O O . SER A 1 426 ? 7.397 -1.794 -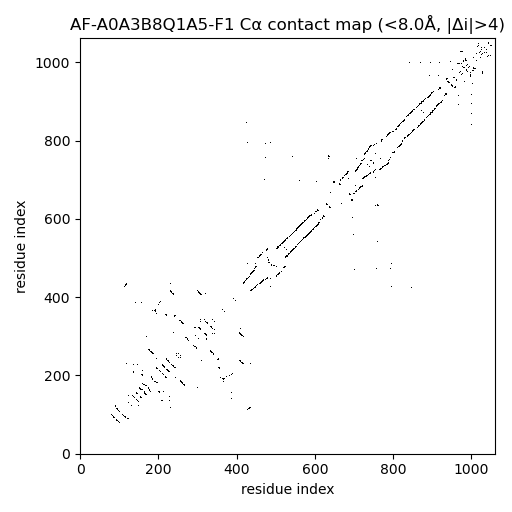1.758 1.00 91.62 426 SER A O 1
ATOM 3295 N N . ASP A 1 427 ? 8.769 -0.806 -0.295 1.00 88.06 427 ASP A N 1
ATOM 3296 C CA . ASP A 1 427 ? 9.897 -1.748 -0.379 1.00 88.06 427 ASP A CA 1
ATOM 3297 C C . ASP A 1 427 ? 10.134 -2.577 0.882 1.00 88.06 427 ASP A C 1
ATOM 3299 O O . ASP A 1 427 ? 11.112 -3.328 0.924 1.00 88.06 427 ASP A O 1
ATOM 3303 N N . ASP A 1 428 ? 9.249 -2.483 1.875 1.00 90.88 428 ASP A N 1
ATOM 3304 C CA . ASP A 1 428 ? 9.207 -3.365 3.039 1.00 90.88 428 ASP A CA 1
ATOM 3305 C C . ASP A 1 428 ? 7.850 -4.059 3.167 1.00 90.88 428 ASP A C 1
ATOM 3307 O O . ASP A 1 428 ? 6.802 -3.528 2.792 1.00 90.88 428 ASP A O 1
ATOM 3311 N N . THR A 1 429 ? 7.869 -5.304 3.637 1.00 95.00 429 THR A N 1
ATOM 3312 C CA . THR A 1 429 ? 6.647 -6.007 4.042 1.00 95.00 429 THR A CA 1
ATOM 3313 C C . THR A 1 429 ? 6.444 -5.773 5.528 1.00 95.00 429 THR A C 1
ATOM 3315 O O . THR A 1 429 ? 7.383 -5.937 6.310 1.00 95.00 429 THR A O 1
ATOM 3318 N N . TYR A 1 430 ? 5.227 -5.409 5.917 1.00 97.69 430 TYR A N 1
ATOM 3319 C CA . TYR A 1 430 ? 4.881 -5.140 7.309 1.00 97.69 430 TYR A CA 1
ATOM 3320 C C . TYR A 1 430 ? 4.115 -6.314 7.897 1.00 97.69 430 TYR A C 1
ATOM 3322 O O . TYR A 1 430 ? 3.122 -6.747 7.325 1.00 97.69 430 TYR A O 1
ATOM 3330 N N . TYR A 1 431 ? 4.564 -6.815 9.041 1.00 98.00 431 TYR A N 1
ATOM 3331 C CA . TYR A 1 431 ? 3.899 -7.859 9.803 1.00 98.00 431 TYR A CA 1
ATOM 3332 C C . TYR A 1 431 ? 3.280 -7.271 11.071 1.00 98.00 431 TYR A C 1
ATOM 3334 O O . TYR A 1 431 ? 3.984 -6.872 11.997 1.00 98.00 431 TYR A O 1
ATOM 3342 N N . ILE A 1 432 ? 1.955 -7.212 11.104 1.00 98.00 432 ILE A N 1
ATOM 3343 C CA . ILE A 1 432 ? 1.163 -6.647 12.190 1.00 98.00 432 ILE A CA 1
ATOM 3344 C C . ILE A 1 432 ? 0.901 -7.743 13.226 1.00 98.00 432 ILE A C 1
ATOM 3346 O O . ILE A 1 432 ? -0.029 -8.543 13.086 1.00 98.00 432 ILE A O 1
ATOM 3350 N N . SER A 1 433 ? 1.731 -7.790 14.273 1.00 95.62 433 SER A N 1
ATOM 3351 C CA . SER A 1 433 ? 1.627 -8.812 15.331 1.00 95.62 433 SER A CA 1
ATOM 3352 C C . SER A 1 433 ? 0.599 -8.485 16.416 1.00 95.62 433 SER A C 1
ATOM 3354 O O . SER A 1 433 ? 0.298 -9.330 17.252 1.00 95.62 433 SER A O 1
ATOM 3356 N N . GLY A 1 434 ? 0.033 -7.279 16.397 1.00 92.81 434 GLY A N 1
ATOM 3357 C CA . GLY A 1 434 ? -0.987 -6.834 17.343 1.00 92.81 434 GLY A CA 1
ATOM 3358 C C . GLY A 1 434 ? -1.581 -5.488 16.936 1.00 92.81 434 GLY A C 1
ATOM 3359 O O . GLY A 1 434 ? -1.603 -5.141 15.757 1.00 92.81 434 GLY A O 1
ATOM 3360 N N . THR A 1 435 ? -2.072 -4.713 17.898 1.00 91.12 435 THR A N 1
ATOM 3361 C CA . THR A 1 435 ? -2.690 -3.407 17.619 1.00 91.12 435 THR A CA 1
ATOM 3362 C C . THR A 1 435 ? -1.643 -2.338 17.297 1.00 91.12 435 THR A C 1
ATOM 3364 O O . THR A 1 435 ? -0.681 -2.151 18.043 1.00 91.12 435 THR A O 1
ATOM 3367 N N . VAL A 1 436 ? -1.853 -1.583 16.218 1.00 92.81 436 VAL A N 1
ATOM 3368 C CA . VAL A 1 436 ? -1.012 -0.457 15.783 1.00 92.81 436 VAL A CA 1
ATOM 3369 C C . VAL A 1 436 ? -1.848 0.826 15.765 1.00 92.81 436 VAL A C 1
ATOM 3371 O O . VAL A 1 436 ? -2.737 0.959 14.929 1.00 92.81 436 VAL A O 1
ATOM 3374 N N . ASN A 1 437 ? -1.556 1.766 16.671 1.00 87.62 437 ASN A N 1
ATOM 3375 C CA . ASN A 1 437 ? -2.286 3.034 16.814 1.00 87.62 437 ASN A CA 1
ATOM 3376 C C . ASN A 1 437 ? -1.474 4.196 16.236 1.00 87.62 437 ASN A C 1
ATOM 3378 O O . ASN A 1 437 ? -0.476 4.606 16.834 1.00 87.62 437 ASN A O 1
ATOM 3382 N N . LEU A 1 438 ? -1.882 4.743 15.096 1.00 87.56 438 LEU A N 1
ATOM 3383 C CA . LEU A 1 438 ? -1.145 5.790 14.390 1.00 87.56 438 LEU A CA 1
ATOM 3384 C C . LEU A 1 438 ? -1.832 7.148 14.515 1.00 87.56 438 LEU A C 1
ATOM 3386 O O . LEU A 1 438 ? -3.034 7.289 14.275 1.00 87.56 438 LEU A O 1
ATOM 3390 N N . SER A 1 439 ? -1.037 8.166 14.827 1.00 81.31 439 SER A N 1
ATOM 3391 C CA . SER A 1 439 ? -1.458 9.566 14.910 1.00 81.31 439 SER A CA 1
ATOM 3392 C C . SER A 1 439 ? -0.569 10.465 14.038 1.00 81.31 439 SER A C 1
ATOM 3394 O O . SER A 1 439 ? 0.424 10.027 13.449 1.00 81.31 439 SER A O 1
ATOM 3396 N N . GLY A 1 440 ? -0.947 11.735 13.874 1.00 83.31 440 GLY A N 1
ATOM 3397 C CA . GLY A 1 440 ? -0.290 12.625 12.909 1.00 83.31 440 GLY A CA 1
ATOM 3398 C C . GLY A 1 440 ? -0.545 12.199 11.456 1.00 83.31 440 GLY A C 1
ATOM 3399 O O . GLY A 1 440 ? -1.642 11.765 11.125 1.00 83.31 440 GLY A O 1
ATOM 3400 N N . SER A 1 441 ? 0.444 12.333 10.576 1.00 88.56 441 SER A N 1
ATOM 3401 C CA . SER A 1 441 ? 0.297 12.036 9.144 1.00 88.56 441 SER A CA 1
ATOM 3402 C C . SER A 1 441 ? 0.710 10.608 8.794 1.00 88.56 441 SER A C 1
ATOM 3404 O O . SER A 1 441 ? 1.898 10.299 8.740 1.00 88.56 441 SER A O 1
ATOM 3406 N N . THR A 1 442 ? -0.247 9.740 8.476 1.00 93.19 442 THR A N 1
ATOM 3407 C CA . THR A 1 442 ? 0.043 8.378 8.000 1.00 93.19 442 THR A CA 1
ATOM 3408 C C . THR A 1 442 ? 0.088 8.327 6.476 1.00 93.19 442 THR A C 1
ATOM 3410 O O . THR A 1 442 ? -0.818 8.826 5.813 1.00 93.19 442 THR A O 1
ATOM 3413 N N . THR A 1 443 ? 1.122 7.701 5.909 1.00 95.31 443 THR A N 1
ATOM 3414 C CA . THR A 1 443 ? 1.261 7.494 4.459 1.00 95.31 443 THR A CA 1
ATOM 3415 C C . THR A 1 443 ? 1.337 6.010 4.123 1.00 95.31 443 THR A C 1
ATOM 3417 O O . THR A 1 443 ? 2.177 5.303 4.674 1.00 95.31 443 THR A O 1
ATOM 3420 N N . PHE A 1 444 ? 0.518 5.547 3.179 1.00 97.00 444 PHE A N 1
ATOM 3421 C CA . PHE A 1 444 ? 0.738 4.277 2.481 1.00 97.00 444 PHE A CA 1
ATOM 3422 C C . PHE A 1 444 ? 1.250 4.578 1.081 1.00 97.00 444 PHE A C 1
ATOM 3424 O O . PHE A 1 444 ? 0.555 5.223 0.299 1.00 97.00 444 PHE A O 1
ATOM 3431 N N . GLU A 1 445 ? 2.451 4.126 0.747 1.00 95.56 445 GLU A N 1
ATOM 3432 C CA . GLU A 1 445 ? 2.940 4.205 -0.628 1.00 95.56 445 GLU A CA 1
ATOM 3433 C C . GLU A 1 445 ? 2.308 3.112 -1.509 1.00 95.56 445 GLU A C 1
ATOM 3435 O O . GLU A 1 445 ? 1.934 2.040 -1.034 1.00 95.56 445 GLU A O 1
ATOM 3440 N N . GLY A 1 446 ? 2.190 3.363 -2.815 1.00 94.12 446 GLY A N 1
ATOM 3441 C CA . GLY A 1 446 ? 1.661 2.374 -3.756 1.00 94.12 446 GLY A CA 1
ATOM 3442 C C . GLY A 1 446 ? 2.567 1.145 -3.868 1.00 94.12 446 GLY A C 1
ATOM 3443 O O . GLY A 1 446 ? 3.774 1.272 -4.084 1.00 94.12 446 GLY A O 1
ATOM 3444 N N . GLY A 1 447 ? 1.989 -0.054 -3.777 1.00 93.69 447 GLY A N 1
ATOM 3445 C CA . GLY A 1 447 ? 2.715 -1.330 -3.793 1.00 93.69 447 GLY A CA 1
ATOM 3446 C C . GLY A 1 447 ? 3.070 -1.877 -2.405 1.00 93.69 447 GLY A C 1
ATOM 3447 O O . GLY A 1 447 ? 3.655 -2.956 -2.313 1.00 93.69 447 GLY A O 1
ATOM 3448 N N . THR A 1 448 ? 2.716 -1.168 -1.331 1.00 96.19 448 THR A N 1
ATOM 3449 C CA . THR A 1 448 ? 2.894 -1.626 0.054 1.00 96.19 448 THR A CA 1
ATOM 3450 C C . THR A 1 448 ? 2.126 -2.919 0.341 1.00 96.19 448 THR A C 1
ATOM 3452 O O . THR A 1 448 ? 0.987 -3.094 -0.098 1.00 96.19 448 THR A O 1
ATOM 3455 N N . VAL A 1 449 ? 2.743 -3.812 1.127 1.00 97.25 449 VAL A N 1
ATOM 3456 C CA . VAL A 1 449 ? 2.157 -5.095 1.549 1.00 97.25 449 VAL A CA 1
ATOM 3457 C C . VAL A 1 449 ? 2.176 -5.213 3.070 1.00 97.25 449 VAL A C 1
ATOM 3459 O O . VAL A 1 449 ? 3.229 -5.102 3.702 1.00 97.25 449 VAL A O 1
ATOM 3462 N N . ILE A 1 450 ? 1.004 -5.467 3.648 1.00 98.50 450 ILE A N 1
ATOM 3463 C CA . ILE A 1 450 ? 0.759 -5.555 5.087 1.00 98.50 450 ILE A CA 1
ATOM 3464 C C . ILE A 1 450 ? 0.126 -6.911 5.387 1.00 98.50 450 ILE A C 1
ATOM 3466 O O . ILE A 1 450 ? -0.870 -7.297 4.775 1.00 98.50 450 ILE A O 1
ATOM 3470 N N . LYS A 1 451 ? 0.720 -7.632 6.335 1.00 98.00 451 LYS A N 1
ATOM 3471 C CA . LYS A 1 451 ? 0.359 -8.992 6.721 1.00 98.00 451 LYS A CA 1
ATOM 3472 C C . LYS A 1 451 ? -0.020 -9.062 8.192 1.00 98.00 451 LYS A C 1
ATOM 3474 O O . LYS A 1 451 ? 0.719 -8.552 9.026 1.00 98.00 451 LYS A O 1
ATOM 3479 N N . TYR A 1 452 ? -1.127 -9.715 8.520 1.00 98.38 452 TYR A N 1
ATOM 3480 C CA . TYR A 1 452 ? -1.654 -9.782 9.887 1.00 98.38 452 TYR A CA 1
ATOM 3481 C C . TYR A 1 452 ? -1.459 -11.168 10.509 1.00 98.38 452 TYR A C 1
ATOM 3483 O O . TYR A 1 452 ? -1.571 -12.180 9.817 1.00 98.38 452 TYR A O 1
ATOM 3491 N N . ASP A 1 453 ? -1.173 -11.205 11.814 1.00 95.50 453 ASP A N 1
ATOM 3492 C CA . ASP A 1 453 ? -0.996 -12.452 12.573 1.00 95.50 453 ASP A CA 1
ATOM 3493 C C . ASP A 1 453 ? -2.316 -13.186 12.824 1.00 95.50 453 ASP A C 1
ATOM 3495 O O . ASP A 1 453 ? -2.442 -14.367 12.504 1.00 95.50 453 ASP A O 1
ATOM 3499 N N . SER A 1 454 ? -3.319 -12.486 13.367 1.00 90.25 454 SER A N 1
ATOM 3500 C CA . SER A 1 454 ? -4.587 -13.101 13.766 1.00 90.25 454 SER A CA 1
ATOM 3501 C C . SER A 1 454 ? -5.782 -12.152 13.634 1.00 90.25 454 SER A C 1
ATOM 3503 O O . SER A 1 454 ? -5.630 -10.933 13.550 1.00 90.25 454 SER A O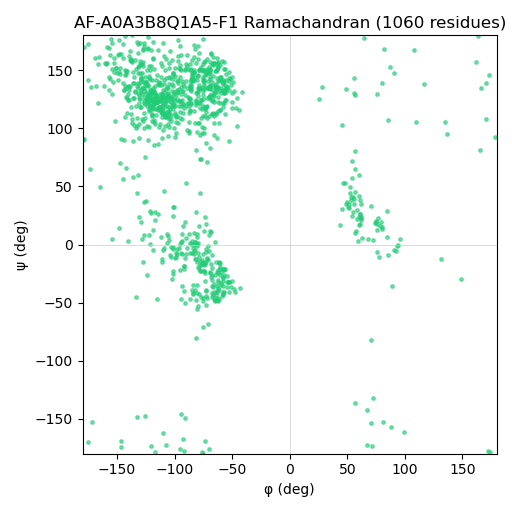 1
ATOM 3505 N N . ALA A 1 455 ? -6.997 -12.706 13.637 1.00 85.44 455 ALA A N 1
ATOM 3506 C CA . ALA A 1 455 ? -8.244 -11.939 13.705 1.00 85.44 455 ALA A CA 1
ATOM 3507 C C . ALA A 1 455 ? -8.637 -11.483 15.121 1.00 85.44 455 ALA A C 1
ATOM 3509 O O . ALA A 1 455 ? -9.667 -10.830 15.269 1.00 85.44 455 ALA A O 1
ATOM 3510 N N . THR A 1 456 ? -7.873 -11.827 16.161 1.00 82.50 456 THR A N 1
ATOM 3511 C CA . THR A 1 456 ? -8.207 -11.472 17.552 1.00 82.50 456 THR A CA 1
ATOM 3512 C C . THR A 1 456 ? -7.395 -10.292 18.073 1.00 82.50 456 THR A C 1
ATOM 3514 O O . THR A 1 456 ? -7.889 -9.549 18.913 1.00 82.50 456 THR A O 1
ATOM 3517 N N . THR A 1 457 ? -6.170 -10.092 17.583 1.00 79.69 457 THR A N 1
ATOM 3518 C CA . THR A 1 457 ? -5.234 -9.110 18.161 1.00 79.69 457 THR A CA 1
ATOM 3519 C C . THR A 1 457 ? -4.714 -8.069 17.171 1.00 79.69 457 THR A C 1
ATOM 3521 O O . THR A 1 457 ? -4.330 -6.972 17.588 1.00 79.69 457 THR A O 1
ATOM 3524 N N . SER A 1 458 ? -4.676 -8.385 15.874 1.00 92.75 458 SER A N 1
ATOM 3525 C CA . SER A 1 458 ? -3.967 -7.585 14.871 1.00 92.75 458 SER A CA 1
ATOM 3526 C C . SER A 1 458 ? -4.890 -6.591 14.162 1.00 92.75 458 SER A C 1
ATOM 3528 O O . SER A 1 458 ? -5.876 -6.990 13.546 1.00 92.75 458 SER A O 1
ATOM 3530 N N . LYS A 1 459 ? -4.553 -5.297 14.210 1.00 94.44 459 LYS A N 1
ATOM 3531 C CA . LYS A 1 459 ? -5.281 -4.217 13.516 1.00 94.44 459 LYS A CA 1
ATOM 3532 C C . LYS A 1 459 ? -4.414 -2.969 13.365 1.00 94.44 459 LYS A C 1
ATOM 3534 O O . LYS A 1 459 ? -3.503 -2.757 14.165 1.00 94.44 459 LYS A O 1
ATOM 3539 N N . ILE A 1 460 ? -4.733 -2.129 12.382 1.00 95.25 460 ILE A N 1
ATOM 3540 C CA . ILE A 1 460 ? -4.186 -0.772 12.256 1.00 95.25 460 ILE A CA 1
ATOM 3541 C C . ILE A 1 460 ? -5.320 0.227 12.475 1.00 95.25 460 ILE A C 1
ATOM 3543 O O . ILE A 1 460 ? -6.334 0.169 11.783 1.00 95.25 460 ILE A O 1
ATOM 3547 N N . GLU A 1 461 ? -5.134 1.160 13.401 1.00 91.56 461 GLU A N 1
ATOM 3548 C CA . GLU A 1 461 ? -6.034 2.288 13.621 1.00 91.56 461 GLU A CA 1
ATOM 3549 C C . GLU A 1 461 ? -5.322 3.602 13.310 1.00 91.56 461 GLU A C 1
ATOM 3551 O O . GLU A 1 461 ? -4.233 3.868 13.816 1.00 91.56 461 GLU A O 1
ATOM 3556 N N . ILE A 1 462 ? -5.948 4.428 12.470 1.00 89.38 462 ILE A N 1
ATOM 3557 C CA . ILE A 1 462 ? -5.439 5.741 12.074 1.00 89.38 462 ILE A CA 1
ATOM 3558 C C . ILE A 1 462 ? -6.354 6.811 12.644 1.00 89.38 462 ILE A C 1
ATOM 3560 O O . ILE A 1 462 ? -7.520 6.908 12.264 1.00 89.38 462 ILE A O 1
ATOM 3564 N N . GLN A 1 463 ? -5.794 7.636 13.522 1.00 82.44 463 GLN A N 1
ATOM 3565 C CA . GLN A 1 463 ? -6.491 8.740 14.186 1.00 82.44 463 GLN A CA 1
ATOM 3566 C C . GLN A 1 463 ? -6.119 10.113 13.604 1.00 82.44 463 GLN A C 1
ATOM 3568 O O . GLN A 1 463 ? -6.720 11.128 13.950 1.00 82.44 463 GLN A O 1
ATOM 3573 N N . GLY A 1 464 ? -5.105 10.165 12.737 1.00 79.88 464 GLY A N 1
ATOM 3574 C CA . GLY A 1 464 ? -4.629 11.392 12.099 1.00 79.88 464 GLY A CA 1
ATOM 3575 C C . GLY A 1 464 ? -4.921 11.472 10.595 1.00 79.88 464 GLY A C 1
ATOM 3576 O O . GLY A 1 464 ? -5.791 10.774 10.071 1.00 79.88 464 GLY A O 1
ATOM 3577 N N . SER A 1 465 ? -4.218 12.355 9.883 1.00 87.12 465 SER A N 1
ATOM 3578 C CA . SER A 1 465 ? -4.391 12.497 8.435 1.00 87.12 465 SER A CA 1
ATOM 3579 C C . SER A 1 465 ? -3.865 11.267 7.695 1.00 87.12 465 SER A C 1
ATOM 3581 O O . SER A 1 465 ? -2.940 10.585 8.143 1.00 87.12 465 SER A O 1
ATOM 3583 N N . LEU A 1 466 ? -4.469 10.983 6.542 1.00 91.44 466 LEU A N 1
ATOM 3584 C CA . LEU A 1 466 ? -4.127 9.843 5.703 1.00 91.44 466 LEU A CA 1
ATOM 3585 C C . LEU A 1 466 ? -3.737 10.318 4.303 1.00 91.44 466 LEU A C 1
ATOM 3587 O O . LEU A 1 466 ? -4.533 10.965 3.626 1.00 91.44 466 LEU A O 1
ATOM 3591 N N . SER A 1 467 ? -2.548 9.923 3.856 1.00 93.19 467 SER A N 1
ATOM 3592 C CA . SER A 1 467 ? -2.134 9.942 2.454 1.00 93.19 467 SER A CA 1
ATOM 3593 C C . SER A 1 467 ? -2.104 8.504 1.932 1.00 93.19 467 SER A C 1
ATOM 3595 O O . SER A 1 467 ? -1.326 7.677 2.410 1.00 93.19 467 SER A O 1
ATOM 3597 N N . PHE A 1 468 ? -2.983 8.174 0.986 1.00 95.69 468 PHE A N 1
ATOM 3598 C CA . PHE A 1 468 ? -3.121 6.817 0.455 1.00 95.69 468 PHE A CA 1
ATOM 3599 C C . PHE A 1 468 ? -2.689 6.771 -1.015 1.00 95.69 468 PHE A C 1
ATOM 3601 O O . PHE A 1 468 ? -3.431 7.176 -1.905 1.00 95.69 468 PHE A O 1
ATOM 3608 N N . GLY A 1 469 ? -1.472 6.290 -1.265 1.00 94.50 469 GLY A N 1
ATOM 3609 C CA . GLY A 1 469 ? -0.801 6.309 -2.568 1.00 94.50 469 GLY A CA 1
ATOM 3610 C C . GLY A 1 469 ? -1.028 5.076 -3.444 1.00 94.50 469 GLY A C 1
ATOM 3611 O O . GLY A 1 469 ? -0.220 4.827 -4.336 1.00 94.50 469 GLY A O 1
ATOM 3612 N N . GLY A 1 470 ? -2.069 4.278 -3.186 1.00 95.75 470 GLY A N 1
ATOM 3613 C CA . GLY A 1 470 ? -2.413 3.146 -4.046 1.00 95.75 470 GLY A CA 1
ATOM 3614 C C . GLY A 1 470 ? -2.790 3.603 -5.460 1.00 95.75 470 GLY A C 1
ATOM 3615 O O . GLY A 1 470 ? -3.532 4.568 -5.644 1.00 95.75 470 GLY A O 1
ATOM 3616 N N . ALA A 1 471 ? -2.261 2.914 -6.467 1.00 94.62 471 ALA A N 1
ATOM 3617 C CA . ALA A 1 471 ? -2.400 3.286 -7.873 1.00 94.62 471 ALA A CA 1
ATOM 3618 C C . ALA A 1 471 ? -2.507 2.046 -8.773 1.00 94.62 471 ALA A C 1
ATOM 3620 O O . ALA A 1 471 ? -2.294 0.915 -8.326 1.00 94.62 471 ALA A O 1
ATOM 3621 N N . ALA A 1 472 ? -2.800 2.262 -10.058 1.00 94.00 472 ALA A N 1
ATOM 3622 C CA . ALA A 1 472 ? -2.798 1.205 -11.062 1.00 94.00 472 ALA A CA 1
ATOM 3623 C C . ALA A 1 472 ? -1.462 0.436 -11.045 1.00 94.00 472 ALA A C 1
ATOM 3625 O O . ALA A 1 472 ? -0.393 1.042 -10.993 1.00 94.00 472 ALA A O 1
ATOM 3626 N N . TYR A 1 473 ? -1.527 -0.901 -11.050 1.00 95.06 473 TYR A N 1
ATOM 3627 C CA . TYR A 1 473 ? -0.379 -1.820 -10.905 1.00 95.06 473 TYR A CA 1
ATOM 3628 C C . TYR A 1 473 ? 0.439 -1.682 -9.603 1.00 95.06 473 TYR A C 1
ATOM 3630 O O . TYR A 1 473 ? 1.437 -2.377 -9.420 1.00 95.06 473 TYR A O 1
ATOM 3638 N N . ARG A 1 474 ? 0.031 -0.810 -8.676 1.00 95.12 474 ARG A N 1
ATOM 3639 C CA . ARG A 1 474 ? 0.668 -0.590 -7.370 1.00 95.12 474 ARG A CA 1
ATOM 3640 C C . ARG A 1 474 ? -0.390 -0.488 -6.258 1.00 95.12 474 ARG A C 1
ATOM 3642 O O . ARG A 1 474 ? -0.454 0.533 -5.563 1.00 95.12 474 ARG A O 1
ATOM 3649 N N . PRO A 1 475 ? -1.238 -1.516 -6.071 1.00 96.81 475 PRO A N 1
ATOM 3650 C CA . PRO A 1 475 ? -2.235 -1.517 -5.007 1.00 96.81 475 PRO A CA 1
ATOM 3651 C C . PRO A 1 475 ? -1.566 -1.571 -3.630 1.00 96.81 475 PRO A C 1
ATOM 3653 O O . PRO A 1 475 ? -0.448 -2.072 -3.488 1.00 96.81 475 PRO A O 1
ATOM 3656 N N . VAL A 1 476 ? -2.272 -1.095 -2.606 1.00 98.19 476 VAL A N 1
ATOM 3657 C CA . VAL A 1 476 ? -1.891 -1.322 -1.202 1.00 98.19 476 VAL A CA 1
ATOM 3658 C C . VAL A 1 476 ? -2.623 -2.570 -0.722 1.00 98.19 476 VAL A C 1
ATOM 3660 O O . VAL A 1 476 ? -3.852 -2.625 -0.788 1.00 98.19 476 VAL A O 1
ATOM 3663 N N . VAL A 1 477 ? -1.874 -3.581 -0.281 1.00 97.81 477 VAL A N 1
ATOM 3664 C CA . VAL A 1 477 ? -2.408 -4.918 0.012 1.00 97.81 477 VAL A CA 1
ATOM 3665 C C . VAL A 1 477 ? -2.394 -5.205 1.509 1.00 97.81 477 VAL A C 1
ATOM 3667 O O . VAL A 1 477 ? -1.350 -5.113 2.150 1.00 97.81 477 VAL A O 1
ATOM 3670 N N . PHE A 1 478 ? -3.543 -5.619 2.033 1.00 98.50 478 PHE A N 1
ATOM 3671 C CA . PHE A 1 478 ? -3.775 -6.067 3.401 1.00 98.50 478 PHE A CA 1
ATOM 3672 C C . PHE A 1 478 ? -4.180 -7.546 3.358 1.00 98.50 478 PHE A C 1
ATOM 3674 O O . PHE A 1 478 ? -5.203 -7.876 2.761 1.00 98.50 478 PHE A O 1
ATOM 3681 N N . THR A 1 479 ? -3.379 -8.443 3.936 1.00 97.12 479 THR A N 1
ATOM 3682 C CA . THR A 1 479 ? -3.605 -9.900 3.848 1.00 97.12 479 THR A CA 1
ATOM 3683 C C . THR A 1 479 ? -3.135 -10.657 5.099 1.00 97.12 479 THR A C 1
ATOM 3685 O O . THR A 1 479 ? -2.579 -10.069 6.023 1.00 97.12 479 THR A O 1
ATOM 3688 N N . GLY A 1 480 ? -3.360 -11.966 5.176 1.00 95.88 480 GLY A N 1
ATOM 3689 C CA . GLY A 1 480 ? -2.865 -12.810 6.269 1.00 95.88 480 GLY A CA 1
ATOM 3690 C C . GLY A 1 480 ? -1.366 -13.111 6.171 1.00 95.88 480 GLY A C 1
ATOM 3691 O O . GLY A 1 480 ? -0.794 -13.127 5.081 1.00 95.88 480 GLY A O 1
ATOM 3692 N N . LYS A 1 481 ? -0.711 -13.416 7.301 1.00 95.62 481 LYS A N 1
ATOM 3693 C CA . LYS A 1 481 ? 0.703 -13.857 7.316 1.00 95.62 481 LYS A CA 1
ATOM 3694 C C . LYS A 1 481 ? 0.969 -15.103 6.462 1.00 95.62 481 LYS A C 1
ATOM 3696 O O . LYS A 1 481 ? 2.091 -15.288 5.993 1.00 95.62 481 LYS A O 1
ATOM 3701 N N . ASP A 1 482 ? -0.063 -15.923 6.267 1.00 94.38 482 ASP A N 1
ATOM 3702 C CA . ASP A 1 482 ? -0.000 -17.190 5.540 1.00 94.38 482 ASP A CA 1
ATOM 3703 C C . ASP A 1 482 ? -0.200 -17.026 4.021 1.00 94.38 482 ASP A C 1
ATOM 3705 O O . ASP A 1 482 ? 0.026 -17.965 3.259 1.00 94.38 482 ASP A O 1
ATOM 3709 N N . ASP A 1 483 ? -0.547 -15.820 3.551 1.00 92.88 483 ASP A N 1
ATOM 3710 C CA . ASP A 1 483 ? -0.595 -15.499 2.126 1.00 92.88 483 ASP A CA 1
ATOM 3711 C C . ASP A 1 483 ? 0.819 -15.256 1.595 1.00 92.88 483 ASP A C 1
ATOM 3713 O O . ASP A 1 483 ? 1.373 -14.157 1.673 1.00 92.88 483 ASP A O 1
ATOM 3717 N N . ASN A 1 484 ? 1.423 -16.302 1.043 1.00 89.56 484 ASN A N 1
ATOM 3718 C CA . ASN A 1 484 ? 2.753 -16.215 0.453 1.00 89.56 484 ASN A CA 1
ATOM 3719 C C . ASN A 1 484 ? 2.741 -15.672 -0.975 1.00 89.56 484 ASN A C 1
ATOM 3721 O O . ASN A 1 484 ? 3.814 -15.594 -1.562 1.00 89.56 484 ASN A O 1
ATOM 3725 N N . THR A 1 485 ? 1.589 -15.291 -1.542 1.00 87.62 485 THR A N 1
ATOM 3726 C CA . THR A 1 485 ? 1.513 -14.869 -2.949 1.00 87.62 485 THR A CA 1
ATOM 3727 C C . THR A 1 485 ? 2.009 -13.448 -3.197 1.00 87.62 485 THR A C 1
ATOM 3729 O O . THR A 1 485 ? 2.348 -13.091 -4.324 1.00 87.62 485 THR A O 1
ATOM 3732 N N . VAL A 1 486 ? 2.103 -12.636 -2.144 1.00 89.81 486 VAL A N 1
ATOM 3733 C CA . VAL A 1 486 ? 2.471 -11.217 -2.187 1.00 89.81 486 VAL A CA 1
ATOM 3734 C C . VAL A 1 486 ? 3.337 -10.858 -0.977 1.00 89.81 486 VAL A C 1
ATOM 3736 O O . VAL A 1 486 ? 3.149 -11.413 0.103 1.00 89.81 486 VAL A O 1
ATOM 3739 N N . GLY A 1 487 ? 4.287 -9.931 -1.121 1.00 90.62 487 GLY A N 1
ATOM 3740 C CA . GLY A 1 487 ? 5.197 -9.563 -0.030 1.00 90.62 487 GLY A CA 1
ATOM 3741 C C . GLY A 1 487 ? 6.176 -10.668 0.373 1.00 90.62 487 GLY A C 1
ATOM 3742 O O . GLY A 1 487 ? 6.258 -11.724 -0.252 1.00 90.62 487 GLY A O 1
ATOM 3743 N N . GLN A 1 488 ? 6.904 -10.431 1.461 1.00 89.12 488 GLN A N 1
ATOM 3744 C CA . GLN A 1 488 ? 7.801 -11.416 2.068 1.00 89.12 488 GLN A CA 1
ATOM 3745 C C . GLN A 1 488 ? 7.038 -12.523 2.782 1.00 89.12 488 GLN A C 1
ATOM 3747 O O . GLN A 1 488 ? 5.974 -12.297 3.366 1.00 89.12 488 GLN A O 1
ATOM 3752 N N . VAL A 1 489 ? 7.606 -13.725 2.759 1.00 89.62 489 VAL A N 1
ATOM 3753 C CA . VAL A 1 489 ? 7.120 -14.845 3.567 1.00 89.62 489 VAL A CA 1
ATOM 3754 C C . VAL A 1 489 ? 7.414 -14.539 5.036 1.00 89.62 489 VAL A C 1
ATOM 3756 O O . VAL A 1 489 ? 8.547 -14.221 5.395 1.00 89.62 489 VAL A O 1
ATOM 3759 N N . ILE A 1 490 ? 6.386 -14.609 5.881 1.00 92.50 490 ILE A N 1
ATOM 3760 C CA . ILE A 1 490 ? 6.520 -14.390 7.325 1.00 92.50 490 ILE A CA 1
ATOM 3761 C C . ILE A 1 490 ? 6.961 -15.697 7.991 1.00 92.50 490 ILE A C 1
ATOM 3763 O O . ILE A 1 490 ? 6.491 -16.774 7.616 1.00 92.50 490 ILE A O 1
ATOM 3767 N N . VAL A 1 491 ? 7.850 -15.617 8.987 1.00 91.12 491 VAL A N 1
ATOM 3768 C CA . VAL A 1 491 ? 8.274 -16.795 9.765 1.00 91.12 491 VAL A CA 1
ATOM 3769 C C . VAL A 1 491 ? 7.045 -17.460 10.392 1.00 91.12 491 VAL A C 1
ATOM 3771 O O . VAL A 1 491 ? 6.223 -16.794 11.018 1.00 91.12 491 VAL A O 1
ATOM 3774 N N . GLY A 1 492 ? 6.918 -18.778 10.227 1.00 90.25 492 GLY A N 1
ATOM 3775 C CA . GLY A 1 492 ? 5.745 -19.528 10.690 1.00 90.25 492 GLY A CA 1
ATOM 3776 C C . GLY A 1 492 ? 4.523 -19.434 9.767 1.00 90.25 492 GLY A C 1
ATOM 3777 O O . GLY A 1 492 ? 3.416 -19.765 10.199 1.00 90.25 492 GLY A O 1
ATOM 3778 N N . SER A 1 493 ? 4.700 -18.978 8.521 1.00 92.19 493 SER A N 1
ATOM 3779 C CA . SER A 1 493 ? 3.671 -19.055 7.481 1.00 92.19 493 SER A CA 1
ATOM 3780 C C . SER A 1 493 ? 3.339 -20.511 7.117 1.00 92.19 493 SER A C 1
ATOM 3782 O O . SER A 1 493 ? 4.241 -21.329 6.925 1.00 92.19 493 SER A O 1
ATOM 3784 N N . THR A 1 494 ? 2.052 -20.835 6.982 1.00 92.56 494 THR A N 1
ATOM 3785 C CA . THR A 1 494 ? 1.552 -22.136 6.498 1.00 92.56 494 THR A CA 1
ATOM 3786 C C . THR A 1 494 ? 1.479 -22.219 4.975 1.00 92.56 494 THR A C 1
ATOM 3788 O O . THR A 1 494 ? 1.211 -23.298 4.449 1.00 92.56 494 THR A O 1
ATOM 3791 N N . SER A 1 495 ? 1.711 -21.108 4.263 1.00 90.00 495 SER A N 1
ATOM 3792 C CA . SER A 1 495 ? 1.493 -20.931 2.815 1.00 90.00 495 SER A CA 1
ATOM 3793 C C . SER A 1 495 ? 0.048 -21.075 2.321 1.00 90.00 495 SER A C 1
ATOM 3795 O O . SER A 1 495 ? -0.182 -21.020 1.114 1.00 90.00 495 SER A O 1
ATOM 3797 N N . ASP A 1 496 ? -0.914 -21.232 3.230 1.00 90.31 496 ASP A N 1
ATOM 3798 C CA . ASP A 1 496 ? -2.335 -21.351 2.916 1.00 90.31 496 ASP A CA 1
ATOM 3799 C C . ASP A 1 496 ? -3.157 -20.429 3.831 1.00 90.31 496 ASP A C 1
ATOM 3801 O O . ASP A 1 496 ? -3.387 -20.769 4.998 1.00 90.31 496 ASP A O 1
ATOM 3805 N N . PRO A 1 497 ? -3.606 -19.265 3.325 1.00 91.44 497 PRO A N 1
ATOM 3806 C CA . PRO A 1 497 ? -4.429 -18.336 4.089 1.00 91.44 497 PRO A CA 1
ATOM 3807 C C . PRO A 1 497 ? -5.923 -18.707 4.100 1.00 91.44 497 PRO A C 1
ATOM 3809 O O . PRO A 1 497 ? -6.693 -18.040 4.779 1.00 91.44 497 PRO A O 1
ATOM 3812 N N . SER A 1 498 ? -6.366 -19.744 3.372 1.00 85.88 498 SER A N 1
ATOM 3813 C CA . SER A 1 498 ? -7.799 -20.021 3.164 1.00 85.88 498 SER A CA 1
ATOM 3814 C C . SER A 1 498 ? -8.511 -20.670 4.359 1.00 85.88 498 SER A C 1
ATOM 3816 O O . SER A 1 498 ? -9.740 -20.656 4.433 1.00 85.88 498 SER A O 1
ATOM 3818 N N . GLY A 1 499 ? -7.757 -21.246 5.302 1.00 83.88 499 GLY A N 1
ATOM 3819 C CA . GLY A 1 499 ? -8.302 -21.985 6.446 1.00 83.88 499 GLY A CA 1
ATOM 3820 C C . GLY A 1 499 ? -8.729 -21.131 7.646 1.00 83.88 499 GLY A C 1
ATOM 3821 O O . GLY A 1 499 ? -9.259 -21.678 8.613 1.00 83.88 499 GLY A O 1
ATOM 3822 N N . THR A 1 500 ? -8.475 -19.820 7.633 1.00 90.88 500 THR A N 1
ATOM 3823 C CA . THR A 1 500 ? -8.788 -18.908 8.744 1.00 90.88 500 THR A CA 1
ATOM 3824 C C . THR A 1 500 ? -8.924 -17.468 8.248 1.00 90.88 500 THR A C 1
ATOM 3826 O O . THR A 1 500 ? -8.553 -17.148 7.126 1.00 90.88 500 THR A O 1
ATOM 3829 N N . TYR A 1 501 ? -9.421 -16.586 9.112 1.00 94.62 501 TYR A N 1
ATOM 3830 C CA . TYR A 1 501 ? -9.418 -15.147 8.882 1.00 94.62 501 TYR A CA 1
ATOM 3831 C C . TYR A 1 501 ? -8.342 -14.448 9.721 1.00 94.62 501 TYR A C 1
ATOM 3833 O O . TYR A 1 501 ? -8.003 -14.892 10.823 1.00 94.62 501 TYR A O 1
ATOM 3841 N N . TYR A 1 502 ? -7.855 -13.314 9.221 1.00 96.56 502 TYR A N 1
ATOM 3842 C CA . TYR A 1 502 ? -6.860 -12.452 9.865 1.00 96.56 502 TYR A CA 1
ATOM 3843 C C . TYR A 1 502 ? -7.425 -11.047 10.044 1.00 96.56 502 TYR A C 1
ATOM 3845 O O . TYR A 1 502 ? -8.264 -10.638 9.264 1.00 96.56 502 TYR A O 1
ATOM 3853 N N . ALA A 1 503 ? -6.955 -10.288 11.027 1.00 95.56 503 ALA A N 1
ATOM 3854 C CA . ALA A 1 503 ? -7.350 -8.904 11.290 1.00 95.56 503 ALA A CA 1
ATOM 3855 C C . ALA A 1 503 ? -8.853 -8.612 11.506 1.00 95.56 503 ALA A C 1
ATOM 3857 O O . ALA A 1 503 ? -9.724 -8.950 10.702 1.00 95.56 503 ALA A O 1
ATOM 3858 N N . ASN A 1 504 ? -9.177 -7.898 12.583 1.00 91.06 504 ASN A N 1
ATOM 3859 C CA . ASN A 1 504 ? -10.561 -7.524 12.878 1.00 91.06 504 ASN A CA 1
ATOM 3860 C C . ASN A 1 504 ? -10.672 -6.123 13.502 1.00 91.06 504 ASN A C 1
ATOM 3862 O O . ASN A 1 504 ? -10.682 -5.991 14.728 1.00 91.06 504 ASN A O 1
ATOM 3866 N N . PRO A 1 505 ? -10.810 -5.074 12.677 1.00 93.38 505 PRO A N 1
ATOM 3867 C CA . PRO A 1 505 ? -10.570 -5.035 11.229 1.00 93.38 505 PRO A CA 1
ATOM 3868 C C . PRO A 1 505 ? -9.082 -4.906 10.867 1.00 93.38 505 PRO A C 1
ATOM 3870 O O . PRO A 1 505 ? -8.248 -4.624 11.725 1.00 93.38 505 PRO A O 1
ATOM 3873 N N . ALA A 1 506 ? -8.750 -5.056 9.583 1.00 97.69 506 ALA A N 1
ATOM 3874 C CA . ALA A 1 506 ? -7.415 -4.756 9.066 1.00 97.69 506 ALA A CA 1
ATOM 3875 C C . ALA A 1 506 ? -7.084 -3.263 9.195 1.00 97.69 506 ALA A C 1
ATOM 3877 O O . ALA A 1 506 ? -6.027 -2.917 9.736 1.00 97.69 506 ALA A O 1
ATOM 3878 N N . LEU A 1 507 ? -7.998 -2.388 8.764 1.00 96.62 507 LEU A N 1
ATOM 3879 C CA . LEU A 1 507 ? -7.823 -0.937 8.821 1.00 96.62 507 LEU A CA 1
ATOM 3880 C C . LEU A 1 507 ? -9.040 -0.237 9.443 1.00 96.62 507 LEU A C 1
ATOM 3882 O O . LEU A 1 507 ? -10.165 -0.388 8.967 1.00 96.62 507 LEU A O 1
ATOM 3886 N N . ILE A 1 508 ? -8.794 0.573 10.474 1.00 92.56 508 ILE A N 1
ATOM 3887 C CA . ILE A 1 508 ? -9.752 1.517 11.060 1.00 92.56 508 ILE A CA 1
ATOM 3888 C C . ILE A 1 508 ? -9.322 2.930 10.692 1.00 92.56 508 ILE A C 1
ATOM 3890 O O . ILE A 1 508 ? -8.218 3.359 11.033 1.00 92.56 508 ILE A O 1
ATOM 3894 N N . LEU A 1 509 ? -10.218 3.672 10.048 1.00 90.25 509 LEU A N 1
ATOM 3895 C CA . LEU A 1 509 ? -10.080 5.112 9.874 1.00 90.25 509 LEU A CA 1
ATOM 3896 C C . LEU A 1 509 ? -10.955 5.807 10.906 1.00 90.25 509 LEU A C 1
ATOM 3898 O O . LEU A 1 509 ? -12.175 5.895 10.766 1.00 90.25 509 LEU A O 1
ATOM 3902 N N . ASN A 1 510 ? -10.303 6.252 11.971 1.00 84.19 510 ASN A N 1
ATOM 3903 C CA . ASN A 1 510 ? -10.898 7.003 13.064 1.00 84.19 510 ASN A CA 1
ATOM 3904 C C . ASN A 1 510 ? -10.408 8.455 13.017 1.00 84.19 510 ASN A C 1
ATOM 3906 O O . ASN A 1 510 ? -9.945 9.019 14.005 1.00 84.19 510 ASN A O 1
ATOM 3910 N N . ASN A 1 511 ? -10.433 9.034 11.819 1.00 74.75 511 ASN A N 1
ATOM 3911 C CA . ASN A 1 511 ? -10.034 10.405 11.576 1.00 74.75 511 ASN A CA 1
ATOM 3912 C C . ASN A 1 511 ? -11.261 11.257 11.247 1.00 74.75 511 ASN A C 1
ATOM 3914 O O . ASN A 1 511 ? -12.169 10.834 10.540 1.00 74.75 511 ASN A O 1
ATOM 3918 N N . ASN A 1 512 ? -11.292 12.490 11.746 1.00 75.50 512 ASN A N 1
ATOM 3919 C CA . ASN A 1 512 ? -12.435 13.394 11.576 1.00 75.50 512 ASN A CA 1
ATOM 3920 C C . ASN A 1 512 ? -12.431 14.115 10.215 1.00 75.50 512 ASN A C 1
ATOM 3922 O O . ASN A 1 512 ? -12.940 15.224 10.092 1.00 75.50 512 ASN A O 1
ATOM 3926 N N . SER A 1 513 ? -11.845 13.502 9.183 1.00 82.50 513 SER A N 1
ATOM 3927 C CA . SER A 1 513 ? -11.725 14.080 7.844 1.00 82.50 513 SER A CA 1
ATOM 3928 C C . SER A 1 513 ? -12.149 13.091 6.768 1.00 82.50 513 SER A C 1
ATOM 3930 O O . SER A 1 513 ? -11.996 11.880 6.916 1.00 82.50 513 SER A O 1
ATOM 3932 N N . SER A 1 514 ? -12.623 13.618 5.642 1.00 88.81 514 SER A N 1
ATOM 3933 C CA . SER A 1 514 ? -12.883 12.806 4.458 1.00 88.81 514 SER A CA 1
ATOM 3934 C C . SER A 1 514 ? -11.599 12.158 3.946 1.00 88.81 514 SER A C 1
ATOM 3936 O O . SER A 1 514 ? -10.534 12.779 3.956 1.00 88.81 514 SER A O 1
ATOM 3938 N N . THR A 1 515 ? -11.691 10.916 3.477 1.00 90.56 515 THR A N 1
ATOM 3939 C CA . THR A 1 515 ? -10.542 10.169 2.944 1.00 90.56 515 THR A CA 1
ATOM 3940 C C . THR A 1 515 ? -10.879 9.523 1.610 1.00 90.56 515 THR A C 1
ATOM 3942 O O . THR A 1 515 ? -12.019 9.132 1.366 1.00 90.56 515 THR A O 1
ATOM 3945 N N . THR A 1 516 ? -9.874 9.420 0.740 1.00 94.12 516 THR A N 1
ATOM 3946 C CA . THR A 1 516 ? -9.960 8.675 -0.520 1.00 94.12 516 THR A CA 1
ATOM 3947 C C . THR A 1 516 ? -8.928 7.558 -0.504 1.00 94.12 516 THR A C 1
ATOM 3949 O O . THR A 1 516 ? -7.741 7.818 -0.314 1.00 94.12 516 THR A O 1
ATOM 3952 N N . LEU A 1 517 ? -9.381 6.320 -0.686 1.00 97.50 517 LEU A N 1
ATOM 3953 C CA . LEU A 1 517 ? -8.539 5.134 -0.798 1.00 97.50 517 LEU A CA 1
ATOM 3954 C C . LEU A 1 517 ? -8.621 4.630 -2.240 1.00 97.50 517 LEU A C 1
ATOM 3956 O O . LEU A 1 517 ? -9.656 4.113 -2.657 1.00 97.50 517 LEU A O 1
ATOM 3960 N N . ASN A 1 518 ? -7.530 4.781 -2.987 1.00 97.19 518 ASN A N 1
ATOM 3961 C CA . ASN A 1 518 ? -7.402 4.300 -4.362 1.00 97.19 518 ASN A CA 1
ATOM 3962 C C . ASN A 1 518 ? -6.673 2.956 -4.393 1.00 97.19 518 ASN A C 1
ATOM 3964 O O . ASN A 1 518 ? -5.614 2.819 -3.786 1.00 97.19 518 ASN A O 1
ATOM 3968 N N . HIS A 1 519 ? -7.217 1.975 -5.111 1.00 98.00 519 HIS A N 1
ATOM 3969 C CA . HIS A 1 519 ? -6.632 0.639 -5.273 1.00 98.00 519 HIS A CA 1
ATOM 3970 C C . HIS A 1 519 ? -6.279 -0.102 -3.958 1.00 98.00 519 HIS A C 1
ATOM 3972 O O . HIS A 1 519 ? -5.208 -0.721 -3.883 1.00 98.00 519 HIS A O 1
ATOM 3978 N N . PRO A 1 520 ? -7.108 -0.062 -2.889 1.00 98.44 520 PRO A N 1
ATOM 3979 C CA . PRO A 1 520 ? -6.882 -0.926 -1.740 1.00 98.44 520 PRO A CA 1
ATOM 3980 C C . PRO A 1 520 ? -7.300 -2.367 -2.063 1.00 98.44 520 PRO A C 1
ATOM 3982 O O . PRO A 1 520 ? -8.332 -2.603 -2.699 1.00 98.44 520 PRO A O 1
ATOM 3985 N N . ARG A 1 521 ? -6.533 -3.337 -1.564 1.00 98.19 521 ARG A N 1
ATOM 3986 C CA . ARG A 1 521 ? -6.906 -4.751 -1.602 1.00 98.19 521 ARG A CA 1
ATOM 3987 C C . ARG A 1 521 ? -6.870 -5.359 -0.212 1.00 98.19 521 ARG A C 1
ATOM 3989 O O . ARG A 1 521 ? -5.816 -5.386 0.414 1.00 98.19 521 ARG A O 1
ATOM 3996 N N . PHE A 1 522 ? -8.008 -5.875 0.230 1.00 98.31 522 PHE A N 1
ATOM 3997 C CA . PHE A 1 522 ? -8.162 -6.611 1.478 1.00 98.31 522 PHE A CA 1
ATOM 3998 C C . PHE A 1 522 ? -8.422 -8.078 1.155 1.00 98.31 522 PHE A C 1
ATOM 4000 O O . PHE A 1 522 ? -9.384 -8.399 0.455 1.00 98.31 522 PHE A O 1
ATOM 4007 N N . SER A 1 523 ? -7.571 -8.964 1.656 1.00 96.38 523 SER A N 1
ATOM 4008 C CA . SER A 1 523 ? -7.661 -10.398 1.404 1.00 96.38 523 SER A CA 1
ATOM 4009 C C . SER A 1 523 ? -7.610 -11.183 2.707 1.00 96.38 523 SER A C 1
ATOM 4011 O O . SER A 1 523 ? -6.863 -10.825 3.616 1.00 96.38 523 SER A O 1
ATOM 4013 N N . HIS A 1 524 ? -8.408 -12.247 2.818 1.00 96.19 524 HIS A N 1
ATOM 4014 C CA . HIS A 1 524 ? -8.403 -13.160 3.976 1.00 96.19 524 HIS A CA 1
ATOM 4015 C C . HIS A 1 524 ? -8.704 -12.465 5.317 1.00 96.19 524 HIS A C 1
ATOM 4017 O O . HIS A 1 524 ? -8.346 -12.955 6.388 1.00 96.19 524 HIS A O 1
ATOM 4023 N N . CYS A 1 525 ? -9.349 -11.294 5.282 1.00 96.38 525 CYS A N 1
ATOM 4024 C CA . CYS A 1 525 ? -9.594 -10.499 6.480 1.00 96.38 525 CYS A CA 1
ATOM 4025 C C . CYS A 1 525 ? -10.866 -10.961 7.209 1.00 96.38 525 CYS A C 1
ATOM 4027 O O . CYS A 1 525 ? -11.878 -11.222 6.563 1.00 96.38 525 CYS A O 1
ATOM 4029 N N . ARG A 1 526 ? -10.904 -10.972 8.549 1.00 95.12 526 ARG A N 1
ATOM 4030 C CA . ARG A 1 526 ? -12.191 -11.107 9.257 1.00 95.12 526 ARG A CA 1
ATOM 4031 C C . ARG A 1 526 ? -13.033 -9.869 8.987 1.00 95.12 526 ARG A C 1
ATOM 4033 O O . ARG A 1 526 ? -14.189 -9.996 8.619 1.00 95.12 526 ARG A O 1
ATOM 4040 N N . ARG A 1 527 ? -12.446 -8.679 9.104 1.00 94.00 527 ARG A N 1
ATOM 4041 C CA . ARG A 1 527 ? -13.065 -7.439 8.626 1.00 94.00 527 ARG A CA 1
ATOM 4042 C C . ARG A 1 527 ? -12.038 -6.606 7.873 1.00 94.00 527 ARG A C 1
ATOM 4044 O O . ARG A 1 527 ? -10.966 -6.346 8.406 1.00 94.00 527 ARG A O 1
ATOM 4051 N N . GLY A 1 528 ? -12.337 -6.202 6.641 1.00 96.00 528 GLY A N 1
ATOM 4052 C CA . GLY A 1 528 ? -11.400 -5.435 5.815 1.00 96.00 528 GLY A CA 1
ATOM 4053 C C . GLY A 1 528 ? -11.215 -3.999 6.315 1.00 96.00 528 GLY A C 1
ATOM 4054 O O . GLY A 1 528 ? -10.156 -3.636 6.826 1.00 96.00 528 GLY A O 1
ATOM 4055 N N . LEU A 1 529 ? -12.262 -3.184 6.189 1.00 95.25 529 LEU A N 1
ATOM 4056 C CA . LEU A 1 529 ? -12.194 -1.738 6.414 1.00 95.25 529 LEU A CA 1
ATOM 4057 C C . LEU A 1 529 ? -13.323 -1.248 7.326 1.00 95.25 529 LEU A C 1
ATOM 4059 O O . LEU A 1 529 ? -14.488 -1.577 7.108 1.00 95.25 529 LEU A O 1
ATOM 4063 N N . THR A 1 530 ? -12.986 -0.403 8.299 1.00 91.38 530 THR A N 1
ATOM 4064 C CA . THR A 1 530 ? -13.947 0.305 9.153 1.00 91.38 530 THR A CA 1
ATOM 4065 C C . THR A 1 530 ? -13.743 1.814 9.049 1.00 91.38 530 THR A C 1
ATOM 4067 O O . THR A 1 530 ? -12.639 2.309 9.274 1.00 91.38 530 THR A O 1
ATOM 4070 N N . PHE A 1 531 ? -14.824 2.550 8.783 1.00 87.38 531 PHE A N 1
ATOM 4071 C CA . PHE A 1 531 ? -14.867 4.006 8.952 1.00 87.38 531 PHE A CA 1
ATOM 4072 C C . PHE A 1 531 ? -15.542 4.329 10.285 1.00 87.38 531 PHE A C 1
ATOM 4074 O O . PHE A 1 531 ? -16.743 4.106 10.434 1.00 87.38 531 PHE A O 1
ATOM 4081 N N . ALA A 1 532 ? -14.766 4.817 11.252 1.00 80.44 532 ALA A N 1
ATOM 4082 C CA . ALA A 1 532 ? -15.224 5.129 12.608 1.00 80.44 532 ALA A CA 1
ATOM 4083 C C . ALA A 1 532 ? -15.474 6.635 12.838 1.00 80.44 532 ALA A C 1
ATOM 4085 O O . ALA A 1 532 ? -16.276 6.996 13.705 1.00 80.44 532 ALA A O 1
ATOM 4086 N N . GLY A 1 533 ? -14.844 7.498 12.033 1.00 75.56 533 GLY A N 1
ATOM 4087 C CA . GLY A 1 533 ? -15.005 8.957 12.037 1.00 75.56 533 GLY A CA 1
ATOM 4088 C C . GLY A 1 533 ? -15.088 9.532 10.618 1.00 75.56 533 GLY A C 1
ATOM 4089 O O . GLY A 1 533 ? -15.032 8.774 9.655 1.00 75.56 533 GLY A O 1
ATOM 4090 N N . GLY A 1 534 ? -15.237 10.857 10.505 1.00 77.62 534 GLY A N 1
ATOM 4091 C CA . GLY A 1 534 ? -15.241 11.596 9.233 1.00 77.62 534 GLY A CA 1
ATOM 4092 C C . GLY A 1 534 ? -16.618 11.697 8.547 1.00 77.62 534 GLY A C 1
ATOM 4093 O O . GLY A 1 534 ? -17.475 10.849 8.760 1.00 77.62 534 GLY A O 1
ATOM 4094 N N . PRO A 1 535 ? -16.884 12.737 7.732 1.00 81.44 535 PRO A N 1
ATOM 4095 C CA . PRO A 1 535 ? -18.225 12.965 7.179 1.00 81.44 535 PRO A CA 1
ATOM 4096 C C . PRO A 1 535 ? -18.525 12.157 5.904 1.00 81.44 535 PRO A C 1
ATOM 4098 O O . PRO A 1 535 ? -19.673 11.780 5.662 1.00 81.44 535 PRO A O 1
ATOM 4101 N N . SER A 1 536 ? -17.533 11.926 5.037 1.00 89.12 536 SER A N 1
ATOM 4102 C CA . SER A 1 536 ? -17.704 11.183 3.779 1.00 89.12 536 SER A CA 1
ATOM 4103 C C . SER A 1 536 ? -16.393 10.578 3.292 1.00 89.12 536 SER A C 1
ATOM 4105 O O . SER A 1 536 ? -15.346 11.217 3.377 1.00 89.12 536 SER A O 1
ATOM 4107 N N . HIS A 1 537 ? -16.448 9.376 2.722 1.00 91.44 537 HIS A N 1
ATOM 4108 C CA . HIS A 1 537 ? -15.254 8.673 2.249 1.00 91.44 537 HIS A CA 1
ATOM 4109 C C . HIS A 1 537 ? -15.436 8.090 0.852 1.00 91.44 537 HIS A C 1
ATOM 4111 O O . HIS A 1 537 ? -16.538 7.705 0.467 1.00 91.44 537 HIS A O 1
ATOM 4117 N N . TRP A 1 538 ? -14.334 7.983 0.113 1.00 95.44 538 TRP A N 1
ATOM 4118 C CA . TRP A 1 538 ? -14.282 7.372 -1.210 1.00 95.44 538 TRP A CA 1
ATOM 4119 C C . TRP A 1 538 ? -13.370 6.156 -1.176 1.00 95.44 538 TRP A C 1
ATOM 4121 O O . TRP A 1 538 ? -12.222 6.232 -0.740 1.00 95.44 538 TRP A O 1
ATOM 4131 N N . VAL A 1 539 ? -13.870 5.035 -1.677 1.00 97.50 539 VAL A N 1
ATOM 4132 C CA . VAL A 1 539 ? -13.088 3.820 -1.893 1.00 97.50 539 VAL A CA 1
ATOM 4133 C C . VAL A 1 539 ? -13.207 3.478 -3.371 1.00 97.50 539 VAL A C 1
ATOM 4135 O O . VAL A 1 539 ? -14.306 3.219 -3.867 1.00 97.50 539 VAL A O 1
ATOM 4138 N N . ARG A 1 540 ? -12.081 3.542 -4.084 1.00 97.94 540 ARG A N 1
ATOM 4139 C CA . ARG A 1 540 ? -12.029 3.491 -5.549 1.00 97.94 540 ARG A CA 1
ATOM 4140 C C . ARG A 1 540 ? -11.146 2.342 -6.020 1.00 97.94 540 ARG A C 1
ATOM 4142 O O . ARG A 1 540 ? -10.053 2.156 -5.483 1.00 97.94 540 ARG A O 1
ATOM 4149 N N . HIS A 1 541 ? -11.596 1.604 -7.033 1.00 98.38 541 HIS A N 1
ATOM 4150 C CA . HIS A 1 541 ? -10.853 0.486 -7.641 1.00 98.38 541 HIS A CA 1
ATOM 4151 C C . HIS A 1 541 ? -10.439 -0.584 -6.617 1.00 98.38 541 HIS A C 1
ATOM 4153 O O . HIS A 1 541 ? -9.318 -1.090 -6.638 1.00 98.38 541 HIS A O 1
ATOM 4159 N N . ALA A 1 542 ? -11.328 -0.879 -5.668 1.00 98.44 542 ALA A N 1
ATOM 4160 C CA . ALA A 1 542 ? -11.021 -1.710 -4.511 1.00 98.44 542 ALA A CA 1
ATOM 4161 C C . ALA A 1 542 ? -11.314 -3.192 -4.744 1.00 98.44 542 ALA A C 1
ATOM 4163 O O . ALA A 1 542 ? -12.248 -3.550 -5.459 1.00 98.44 542 ALA A O 1
ATOM 4164 N N . GLN A 1 543 ? -10.549 -4.050 -4.073 1.00 98.56 543 GLN A N 1
ATOM 4165 C CA . GLN A 1 543 ? -10.731 -5.499 -4.094 1.00 98.56 543 GLN A CA 1
ATOM 4166 C C . GLN A 1 543 ? -10.846 -6.033 -2.661 1.00 98.56 543 GLN A C 1
ATOM 4168 O O . GLN A 1 543 ? -9.952 -5.840 -1.843 1.00 98.56 543 GLN A O 1
ATOM 4173 N N . PHE A 1 544 ? -11.935 -6.730 -2.359 1.00 98.06 544 PHE A N 1
ATOM 4174 C CA . PHE A 1 544 ? -12.157 -7.469 -1.120 1.00 98.06 544 PHE A CA 1
ATOM 4175 C C . PHE A 1 544 ? -12.330 -8.942 -1.477 1.00 98.06 544 PHE A C 1
ATOM 4177 O O . PHE A 1 544 ? -13.218 -9.292 -2.254 1.00 98.06 544 PHE A O 1
ATOM 4184 N N . VAL A 1 545 ? -11.464 -9.805 -0.954 1.00 96.25 545 VAL A N 1
ATOM 4185 C CA . VAL A 1 545 ? -11.371 -11.198 -1.401 1.00 96.25 545 VAL A CA 1
ATOM 4186 C C . VAL A 1 545 ? -11.252 -12.132 -0.209 1.00 96.25 545 VAL A C 1
ATOM 4188 O O . VAL A 1 545 ? -10.334 -11.982 0.590 1.00 96.25 545 VAL A O 1
ATOM 4191 N N . HIS A 1 546 ? -12.130 -13.131 -0.108 1.00 95.12 546 HIS A N 1
ATOM 4192 C CA . HIS A 1 546 ? -12.095 -14.099 0.995 1.00 95.12 546 HIS A CA 1
ATOM 4193 C C . HIS A 1 546 ? -12.144 -13.424 2.378 1.00 95.12 546 HIS A C 1
ATOM 4195 O O . HIS A 1 546 ? -11.425 -13.808 3.295 1.00 95.12 546 HIS A O 1
ATOM 4201 N N . CYS A 1 547 ? -12.970 -12.389 2.531 1.00 94.75 547 CYS A N 1
ATOM 4202 C CA . CYS A 1 547 ? -13.157 -11.727 3.821 1.00 94.75 547 CYS A CA 1
ATOM 4203 C C . CYS A 1 547 ? -14.438 -12.222 4.494 1.00 94.75 547 CYS A C 1
ATOM 4205 O O . CYS A 1 547 ? -15.444 -12.407 3.820 1.00 94.75 547 CYS A O 1
ATOM 4207 N N . GLN A 1 548 ? -14.469 -12.348 5.819 1.00 93.50 548 GLN A N 1
ATOM 4208 C CA . GLN A 1 548 ? -15.751 -12.593 6.490 1.00 93.50 548 GLN A CA 1
ATOM 4209 C C . GLN A 1 548 ? -16.652 -11.353 6.364 1.00 93.50 548 GLN A C 1
ATOM 4211 O O . GLN A 1 548 ? -17.824 -11.437 6.007 1.00 93.50 548 GLN A O 1
ATOM 4216 N N . GLU A 1 549 ? -16.085 -10.175 6.608 1.00 92.44 549 GLU A N 1
ATOM 4217 C CA . GLU A 1 549 ? -16.759 -8.886 6.515 1.00 92.44 549 GLU A CA 1
ATOM 4218 C C . GLU A 1 549 ? -15.929 -7.927 5.650 1.00 92.44 549 GLU A C 1
ATOM 4220 O O . GLU A 1 549 ? -14.715 -7.786 5.818 1.00 92.44 549 GLU A O 1
ATOM 4225 N N . GLY A 1 550 ? -16.573 -7.271 4.690 1.00 93.12 550 GLY A N 1
ATOM 4226 C CA . GLY A 1 550 ? -15.907 -6.380 3.747 1.00 93.12 550 GLY A CA 1
ATOM 4227 C C . GLY A 1 550 ? -15.674 -4.991 4.337 1.00 93.12 550 GLY A C 1
ATOM 4228 O O . GLY A 1 550 ? -14.580 -4.662 4.805 1.00 93.12 550 GLY A O 1
ATOM 4229 N N . LEU A 1 551 ? -16.731 -4.183 4.307 1.00 91.25 551 LEU A N 1
ATOM 4230 C CA . LEU A 1 551 ? -16.741 -2.795 4.749 1.00 91.25 551 LEU A CA 1
ATOM 4231 C C . LEU A 1 551 ? -17.728 -2.601 5.908 1.00 91.25 551 LEU A C 1
ATOM 4233 O O . LEU A 1 551 ? -18.895 -2.970 5.812 1.00 91.25 551 LEU A O 1
ATOM 4237 N N . ALA A 1 552 ? -17.293 -1.941 6.977 1.00 88.31 552 ALA A N 1
ATOM 4238 C CA . ALA A 1 552 ? -18.156 -1.471 8.057 1.00 88.31 552 ALA A CA 1
ATOM 4239 C C . ALA A 1 552 ? -18.222 0.068 8.041 1.00 88.31 552 ALA A C 1
ATOM 4241 O O . ALA A 1 552 ? -17.355 0.728 8.628 1.00 88.31 552 ALA A O 1
ATOM 4242 N N . PRO A 1 553 ? -19.206 0.660 7.340 1.00 83.50 553 PRO A N 1
ATOM 4243 C CA . PRO A 1 553 ? -19.373 2.105 7.298 1.00 83.50 553 PRO A CA 1
ATOM 4244 C C . PRO A 1 553 ? -20.219 2.602 8.481 1.00 83.50 553 PRO A C 1
ATOM 4246 O O . PRO A 1 553 ? -21.252 2.012 8.791 1.00 83.50 553 PRO A O 1
ATOM 4249 N N . LYS A 1 554 ? -19.803 3.712 9.102 1.00 78.25 554 LYS A N 1
ATOM 4250 C CA . LYS A 1 554 ? -20.629 4.521 10.023 1.00 78.25 554 LYS A CA 1
ATOM 4251 C C . LYS A 1 554 ? -21.193 5.783 9.354 1.00 78.25 554 LYS A C 1
ATOM 4253 O O . LYS A 1 554 ? -22.224 6.294 9.761 1.00 78.25 554 LYS A O 1
ATOM 4258 N N . ASN A 1 555 ? -20.513 6.277 8.320 1.00 78.19 555 ASN A N 1
ATOM 4259 C CA . ASN A 1 555 ? -20.813 7.535 7.630 1.00 78.19 555 ASN A CA 1
ATOM 4260 C C . ASN A 1 555 ? -21.103 7.284 6.143 1.00 78.19 555 ASN A C 1
ATOM 4262 O O . ASN A 1 555 ? -21.155 6.135 5.697 1.00 78.19 555 ASN A O 1
ATOM 4266 N N . THR A 1 556 ? -21.268 8.347 5.353 1.00 88.38 556 THR A N 1
ATOM 4267 C CA . THR A 1 556 ? -21.453 8.214 3.902 1.00 88.38 556 THR A CA 1
ATOM 4268 C C . THR A 1 556 ? -20.195 7.662 3.229 1.00 88.38 556 THR A C 1
ATOM 4270 O O . THR A 1 556 ? -19.103 8.211 3.388 1.00 88.38 556 THR A O 1
ATOM 4273 N N . VAL A 1 557 ? -20.343 6.602 2.435 1.00 91.44 557 VAL A N 1
ATOM 4274 C CA . VAL A 1 557 ? -19.254 6.006 1.651 1.00 91.44 557 VAL A CA 1
ATOM 4275 C C . VAL A 1 557 ? -19.641 5.916 0.179 1.00 91.44 557 VAL A C 1
ATOM 4277 O O . VAL A 1 557 ? -20.711 5.420 -0.167 1.00 91.44 557 VAL A O 1
ATOM 4280 N N . TYR A 1 558 ? -18.741 6.363 -0.690 1.00 95.19 558 TYR A N 1
ATOM 4281 C CA . TYR A 1 558 ? -18.810 6.177 -2.134 1.00 95.19 558 TYR A CA 1
ATOM 4282 C C . TYR A 1 558 ? -17.905 5.007 -2.525 1.00 95.19 558 TYR A C 1
ATOM 4284 O O . TYR A 1 558 ? -16.682 5.080 -2.379 1.00 95.19 558 TYR A O 1
ATOM 4292 N N . LEU A 1 559 ? -18.515 3.918 -2.996 1.00 95.25 559 LEU A N 1
ATOM 4293 C CA . LEU A 1 559 ? -17.828 2.751 -3.543 1.00 95.25 559 LEU A CA 1
ATOM 4294 C C . LEU A 1 559 ? -17.840 2.848 -5.065 1.00 95.25 559 LEU A C 1
ATOM 4296 O O . LEU A 1 559 ? -18.875 2.628 -5.694 1.00 95.25 559 LEU A O 1
ATOM 4300 N N . HIS A 1 560 ? -16.697 3.188 -5.654 1.00 97.75 560 HIS A N 1
ATOM 4301 C CA . HIS A 1 560 ? -16.550 3.356 -7.098 1.00 97.75 560 HIS A CA 1
ATOM 4302 C C . HIS A 1 560 ? -15.636 2.266 -7.657 1.00 97.75 560 HIS A C 1
ATOM 4304 O O . HIS A 1 560 ? -14.462 2.198 -7.295 1.00 97.75 560 HIS A O 1
ATOM 4310 N N . ASN A 1 561 ? -16.162 1.425 -8.548 1.00 98.50 561 ASN A N 1
ATOM 4311 C CA . ASN A 1 561 ? -15.443 0.289 -9.122 1.00 98.50 561 ASN A CA 1
ATOM 4312 C C . ASN A 1 561 ? -14.864 -0.641 -8.038 1.00 98.50 561 ASN A C 1
ATOM 4314 O O . ASN A 1 561 ? -13.660 -0.645 -7.784 1.00 98.50 561 ASN A O 1
ATOM 4318 N N . ALA A 1 562 ? -15.718 -1.396 -7.350 1.00 98.06 562 ALA A N 1
ATOM 4319 C CA . ALA A 1 562 ? -15.302 -2.254 -6.240 1.00 98.06 562 ALA A CA 1
ATOM 4320 C C . ALA A 1 562 ? -15.697 -3.715 -6.475 1.00 98.06 562 ALA A C 1
ATOM 4322 O O . ALA A 1 562 ? -16.816 -4.000 -6.896 1.00 98.06 562 ALA A O 1
ATOM 4323 N N . LEU A 1 563 ? -14.787 -4.636 -6.169 1.00 98.44 563 LEU A N 1
ATOM 4324 C CA . LEU A 1 563 ? -14.996 -6.077 -6.251 1.00 98.44 563 LEU A CA 1
ATOM 4325 C C . LEU A 1 563 ? -15.035 -6.686 -4.848 1.00 98.44 563 LEU A C 1
ATOM 4327 O O . LEU A 1 563 ? -14.089 -6.520 -4.083 1.00 98.44 563 LEU A O 1
ATOM 4331 N N . PHE A 1 564 ? -16.090 -7.435 -4.539 1.00 97.50 564 PHE A N 1
ATOM 4332 C CA . PHE A 1 564 ? -16.212 -8.271 -3.346 1.00 97.50 564 PHE A CA 1
ATOM 4333 C C . PHE A 1 564 ? -16.413 -9.720 -3.783 1.00 97.50 564 PHE A C 1
ATOM 4335 O O . PHE A 1 564 ? -17.485 -10.085 -4.258 1.00 97.50 564 PHE A O 1
ATOM 4342 N N . HIS A 1 565 ? -15.388 -10.550 -3.632 1.00 96.12 565 HIS A N 1
ATOM 4343 C CA . HIS A 1 565 ? -15.427 -11.955 -4.026 1.00 96.12 565 HIS A CA 1
ATOM 4344 C C . HIS A 1 565 ? -15.264 -12.855 -2.802 1.00 96.12 565 HIS A C 1
ATOM 4346 O O . HIS A 1 565 ? -14.260 -12.755 -2.092 1.00 96.12 565 HIS A O 1
ATOM 4352 N N . ARG A 1 566 ? -16.244 -13.737 -2.562 1.00 93.94 566 ARG A N 1
ATOM 4353 C CA . ARG A 1 566 ? -16.321 -14.591 -1.363 1.00 93.94 566 ARG A CA 1
ATOM 4354 C C . ARG A 1 566 ? -16.235 -13.774 -0.084 1.00 93.94 566 ARG A C 1
ATOM 4356 O O . ARG A 1 566 ? -15.326 -13.942 0.726 1.00 93.94 566 ARG A O 1
ATOM 4363 N N . VAL A 1 567 ? -17.170 -12.835 0.035 1.00 93.62 567 VAL A N 1
ATOM 4364 C CA . VAL A 1 567 ? -17.326 -12.007 1.228 1.00 93.62 567 VAL A CA 1
ATOM 4365 C C . VAL A 1 567 ? -18.663 -12.316 1.882 1.00 93.62 567 VAL A C 1
ATOM 4367 O O . VAL A 1 567 ? -19.707 -12.060 1.280 1.00 93.62 567 VAL A O 1
ATOM 4370 N N . ASP A 1 568 ? -18.649 -12.863 3.101 1.00 90.50 568 ASP A N 1
ATOM 4371 C CA . ASP A 1 568 ? -19.888 -13.310 3.754 1.00 90.50 568 ASP A CA 1
ATOM 4372 C C . ASP A 1 568 ? -20.829 -12.125 4.007 1.00 90.50 568 ASP A C 1
ATOM 4374 O O . ASP A 1 568 ? -22.014 -12.183 3.675 1.00 90.50 568 ASP A O 1
ATOM 4378 N N . LYS A 1 569 ? -20.294 -11.021 4.535 1.00 89.00 569 LYS A N 1
ATOM 4379 C CA . LYS A 1 569 ? -21.026 -9.767 4.754 1.00 89.00 569 LYS A CA 1
ATOM 4380 C C . LYS A 1 569 ? -20.316 -8.621 4.040 1.00 89.00 569 LYS A C 1
ATOM 4382 O O . LYS A 1 569 ? -19.305 -8.118 4.528 1.00 89.00 569 LYS A O 1
ATOM 4387 N N . VAL A 1 570 ? -20.825 -8.196 2.884 1.00 89.88 570 VAL A N 1
ATOM 4388 C CA . VAL A 1 570 ? -20.203 -7.104 2.103 1.00 89.88 570 VAL A CA 1
ATOM 4389 C C . VAL A 1 570 ? -20.206 -5.807 2.910 1.00 89.88 570 VAL A C 1
ATOM 4391 O O . VAL A 1 570 ? -19.158 -5.173 3.048 1.00 89.88 570 VAL A O 1
ATOM 4394 N N . LEU A 1 571 ? -21.361 -5.459 3.490 1.00 87.94 571 LEU A N 1
ATOM 4395 C CA . LEU A 1 571 ? -21.552 -4.318 4.380 1.00 87.94 571 LEU A CA 1
ATOM 4396 C C . LEU A 1 571 ? -21.969 -4.801 5.779 1.00 87.94 571 LEU A C 1
ATOM 4398 O O . LEU A 1 571 ? -22.974 -5.499 5.923 1.00 87.94 571 LEU A O 1
ATOM 4402 N N . ALA A 1 572 ? -21.196 -4.414 6.798 1.00 79.81 572 ALA A N 1
ATOM 4403 C CA . ALA A 1 572 ? -21.340 -4.868 8.189 1.00 79.81 572 ALA A CA 1
ATOM 4404 C C . ALA A 1 572 ? -21.392 -3.718 9.226 1.00 79.81 572 ALA A C 1
ATOM 4406 O O . ALA A 1 572 ? -21.103 -3.932 10.400 1.00 79.81 572 ALA A O 1
ATOM 4407 N N . GLY A 1 573 ? -21.695 -2.484 8.801 1.00 68.06 573 GLY A N 1
ATOM 4408 C CA . GLY A 1 573 ? -21.771 -1.299 9.677 1.00 68.06 573 GLY A CA 1
ATOM 4409 C C . GLY A 1 573 ? -23.190 -0.956 10.143 1.00 68.06 573 GLY A C 1
ATOM 4410 O O . GLY A 1 573 ? -24.161 -1.574 9.719 1.00 68.06 573 GLY A O 1
ATOM 4411 N N . THR A 1 574 ? -23.329 0.054 11.002 1.00 63.25 574 THR A N 1
ATOM 4412 C CA . THR A 1 574 ? -24.623 0.514 11.528 1.00 63.25 574 THR A CA 1
ATOM 4413 C C . THR A 1 574 ? -24.899 1.957 11.085 1.00 63.25 574 THR A C 1
ATOM 4415 O O . THR A 1 574 ? -24.067 2.836 11.274 1.00 63.25 574 THR A O 1
ATOM 4418 N N . ALA A 1 575 ? -26.072 2.187 10.476 1.00 61.38 575 ALA A N 1
ATOM 4419 C CA . ALA A 1 575 ? -26.614 3.505 10.102 1.00 61.38 575 ALA A CA 1
ATOM 4420 C C . ALA A 1 575 ? -25.730 4.379 9.174 1.00 61.38 575 ALA A C 1
ATOM 4422 O O . ALA A 1 575 ? -25.320 5.473 9.542 1.00 61.38 575 ALA A O 1
ATOM 4423 N N . ALA A 1 576 ? -25.498 3.927 7.935 1.00 72.56 576 ALA A N 1
ATOM 4424 C CA . ALA A 1 576 ? -24.699 4.640 6.927 1.00 72.56 576 ALA A CA 1
ATOM 4425 C C . ALA A 1 576 ? -25.455 4.890 5.603 1.00 72.56 576 ALA A C 1
ATOM 4427 O O . ALA A 1 576 ? -26.496 4.296 5.341 1.00 72.56 576 ALA A O 1
ATOM 4428 N N . THR A 1 577 ? -24.912 5.732 4.719 1.00 86.62 577 THR A N 1
ATOM 4429 C CA . THR A 1 577 ? -25.319 5.770 3.299 1.00 86.62 577 THR A CA 1
ATOM 4430 C C . THR A 1 577 ? -24.179 5.230 2.450 1.00 86.62 577 THR A C 1
ATOM 4432 O O . THR A 1 577 ? -23.064 5.736 2.533 1.00 86.62 577 THR A O 1
ATOM 4435 N N . VAL A 1 578 ? -24.435 4.214 1.629 1.00 89.69 578 VAL A N 1
ATOM 4436 C CA . VAL A 1 578 ? -23.422 3.628 0.745 1.00 89.69 578 VAL A CA 1
ATOM 4437 C C . VAL A 1 578 ? -23.873 3.782 -0.701 1.00 89.69 578 VAL A C 1
ATOM 4439 O O . VAL A 1 578 ? -24.855 3.174 -1.121 1.00 89.69 578 VAL A O 1
ATOM 4442 N N . ASN A 1 579 ? -23.155 4.607 -1.460 1.00 92.25 579 ASN A N 1
ATOM 4443 C CA . ASN A 1 579 ? -23.417 4.830 -2.878 1.00 92.25 579 ASN A CA 1
ATOM 4444 C C . ASN A 1 579 ? -22.470 3.971 -3.709 1.00 92.25 579 ASN A C 1
ATOM 4446 O O . ASN A 1 579 ? -21.263 4.220 -3.732 1.00 92.25 579 ASN A O 1
ATOM 4450 N N . CYS A 1 580 ? -23.018 2.965 -4.382 1.00 93.31 580 CYS A N 1
ATOM 4451 C CA . CYS A 1 580 ? -22.251 2.019 -5.176 1.00 93.31 580 CYS A CA 1
ATOM 4452 C C . CYS A 1 580 ? -22.391 2.334 -6.665 1.00 93.31 580 CYS A C 1
ATOM 4454 O O . CYS A 1 580 ? -23.493 2.310 -7.215 1.00 93.31 580 CYS A O 1
ATOM 4456 N N . GLN A 1 581 ? -21.266 2.559 -7.336 1.00 95.88 581 GLN A N 1
ATOM 4457 C CA . GLN A 1 581 ? -21.185 2.615 -8.792 1.00 95.88 581 GLN A CA 1
ATOM 4458 C C . GLN A 1 581 ? -20.160 1.584 -9.248 1.00 95.88 581 GLN A C 1
ATOM 4460 O O . GLN A 1 581 ? -19.031 1.592 -8.757 1.00 95.88 581 GLN A O 1
ATOM 4465 N N . HIS A 1 582 ? -20.539 0.700 -10.175 1.00 96.88 582 HIS A N 1
ATOM 4466 C CA . HIS A 1 582 ? -19.656 -0.371 -10.656 1.00 96.88 582 HIS A CA 1
ATOM 4467 C C . HIS A 1 582 ? -19.217 -1.332 -9.532 1.00 96.88 582 HIS A C 1
ATOM 4469 O O . HIS A 1 582 ? -18.059 -1.736 -9.430 1.00 96.88 582 HIS A O 1
ATOM 4475 N N . LEU A 1 583 ? -20.147 -1.692 -8.639 1.00 95.44 583 LEU A N 1
ATOM 4476 C CA . LEU A 1 583 ? -19.917 -2.727 -7.632 1.00 95.44 583 LEU A CA 1
ATOM 4477 C C . LEU A 1 583 ? -20.127 -4.108 -8.257 1.00 95.44 583 LEU A C 1
ATOM 4479 O O . LEU A 1 583 ? -21.166 -4.365 -8.861 1.00 95.44 583 LEU A O 1
ATOM 4483 N N . THR A 1 584 ? -19.177 -5.014 -8.058 1.00 97.19 584 THR A N 1
ATOM 4484 C CA . THR A 1 584 ? -19.360 -6.445 -8.315 1.00 97.19 584 THR A CA 1
ATOM 4485 C C . THR A 1 584 ? -19.259 -7.211 -7.014 1.00 97.19 584 THR A C 1
ATOM 4487 O O . THR A 1 584 ? -18.236 -7.150 -6.335 1.00 97.19 584 THR A O 1
ATOM 4490 N N . VAL A 1 585 ? -20.305 -7.959 -6.680 1.00 96.00 585 VAL A N 1
ATOM 4491 C CA . VAL A 1 585 ? -20.271 -8.966 -5.618 1.00 96.00 585 VAL A CA 1
ATOM 4492 C C . VAL A 1 585 ? -20.370 -10.331 -6.279 1.00 96.00 585 VAL A C 1
ATOM 4494 O O . VAL A 1 585 ? -21.261 -10.534 -7.098 1.00 96.00 585 VAL A O 1
ATOM 4497 N N . ASN A 1 586 ? -19.476 -11.254 -5.939 1.00 95.69 586 ASN A N 1
ATOM 4498 C CA . ASN A 1 586 ? -19.510 -12.631 -6.419 1.00 95.69 586 ASN A CA 1
ATOM 4499 C C . ASN A 1 586 ? -19.334 -13.615 -5.256 1.00 95.69 586 ASN A C 1
ATOM 4501 O O . ASN A 1 586 ? -18.407 -13.461 -4.456 1.00 95.69 586 ASN A O 1
ATOM 4505 N N . ASP A 1 587 ? -20.207 -14.619 -5.167 1.00 89.31 587 ASP A N 1
ATOM 4506 C CA . ASP A 1 587 ? -20.234 -15.626 -4.094 1.00 89.31 587 ASP A CA 1
ATOM 4507 C C . ASP A 1 587 ? -20.280 -15.002 -2.679 1.00 89.31 587 ASP A C 1
ATOM 4509 O O . ASP A 1 587 ? -19.618 -15.463 -1.749 1.00 89.31 587 ASP A O 1
ATOM 4513 N N . GLY A 1 588 ? -21.026 -13.903 -2.512 1.00 79.25 588 GLY A N 1
ATOM 4514 C CA . GLY A 1 588 ? -21.240 -13.259 -1.212 1.00 79.25 588 GLY A CA 1
ATOM 4515 C C . GLY A 1 588 ? -22.516 -13.745 -0.520 1.00 79.25 588 GLY A C 1
ATOM 4516 O O . GLY A 1 588 ? -23.552 -13.910 -1.164 1.00 79.25 588 GLY A O 1
ATOM 4517 N N . SER A 1 589 ? -22.496 -13.933 0.803 1.00 78.44 589 SER A N 1
ATOM 4518 C CA . SER A 1 589 ? -23.690 -14.430 1.512 1.00 78.44 589 SER A CA 1
ATOM 4519 C C . SER A 1 589 ? -24.760 -13.342 1.658 1.00 78.44 589 SER A C 1
ATOM 4521 O O . SER A 1 589 ? -25.934 -13.556 1.348 1.00 78.44 589 SER A O 1
ATOM 4523 N N . THR A 1 590 ? -24.390 -12.148 2.121 1.00 81.69 590 THR A N 1
ATOM 4524 C CA . THR A 1 590 ? -25.319 -11.025 2.305 1.00 81.69 590 THR A CA 1
ATOM 4525 C C . THR A 1 590 ? -24.645 -9.697 1.979 1.00 81.69 590 THR A C 1
ATOM 4527 O O . THR A 1 590 ? -23.542 -9.422 2.451 1.00 81.69 590 THR A O 1
ATOM 4530 N N . VAL A 1 591 ? -25.312 -8.846 1.191 1.00 81.25 591 VAL A N 1
ATOM 4531 C CA . VAL A 1 591 ? -24.740 -7.536 0.840 1.00 81.25 591 VAL A CA 1
ATOM 4532 C C . VAL A 1 591 ? -24.965 -6.515 1.951 1.00 81.25 591 VAL A C 1
ATOM 4534 O O . VAL A 1 591 ? -24.015 -5.873 2.381 1.00 81.25 591 VAL A O 1
ATOM 4537 N N . ASN A 1 592 ? -26.191 -6.414 2.467 1.00 77.00 592 ASN A N 1
ATOM 4538 C CA . ASN A 1 592 ? -26.559 -5.504 3.554 1.00 77.00 592 ASN A CA 1
ATOM 4539 C C . ASN A 1 592 ? -27.049 -6.310 4.777 1.00 77.00 592 ASN A C 1
ATOM 4541 O O . ASN A 1 592 ? -28.241 -6.596 4.896 1.00 77.00 592 ASN A O 1
ATOM 4545 N N . PHE A 1 593 ? -26.131 -6.761 5.645 1.00 65.19 593 PHE A N 1
ATOM 4546 C CA . PHE A 1 593 ? -26.442 -7.653 6.777 1.00 65.19 593 PHE A CA 1
ATOM 4547 C C . PHE A 1 593 ? -26.692 -6.864 8.065 1.00 65.19 593 PHE A C 1
ATOM 4549 O O . PHE A 1 593 ? -25.786 -6.185 8.539 1.00 65.19 593 PHE A O 1
ATOM 4556 N N . GLY A 1 594 ? -27.892 -6.976 8.655 1.00 57.06 594 GLY A N 1
ATOM 4557 C CA . GLY A 1 594 ? -28.218 -6.377 9.966 1.00 57.06 594 GLY A CA 1
ATOM 4558 C C . GLY A 1 594 ? -28.031 -4.854 10.049 1.00 57.06 594 GLY A C 1
ATOM 4559 O O . GLY A 1 594 ? -28.047 -4.281 11.133 1.00 57.06 594 GLY A O 1
ATOM 4560 N N . SER A 1 595 ? -27.827 -4.207 8.907 1.00 56.19 595 SER A N 1
ATOM 4561 C CA . SER A 1 595 ? -27.356 -2.839 8.784 1.00 56.19 595 SER A CA 1
ATOM 4562 C C . SER A 1 595 ? -28.542 -1.920 8.492 1.00 56.19 595 SER A C 1
ATOM 4564 O O . SER A 1 595 ? -29.330 -2.172 7.580 1.00 56.19 595 SER A O 1
ATOM 4566 N N . ALA A 1 596 ? -28.650 -0.817 9.238 1.00 58.94 596 ALA A N 1
ATOM 4567 C CA . ALA A 1 596 ? -29.555 0.291 8.918 1.00 58.94 596 ALA A CA 1
ATOM 4568 C C . ALA A 1 596 ? -29.051 1.144 7.730 1.00 58.94 596 ALA A C 1
ATOM 4570 O O . ALA A 1 596 ? -29.540 2.252 7.518 1.00 58.94 596 ALA A O 1
ATOM 4571 N N . ALA A 1 597 ? -28.035 0.685 6.985 1.00 70.31 597 ALA A N 1
ATOM 4572 C CA . ALA A 1 597 ? -27.474 1.463 5.896 1.00 70.31 597 ALA A CA 1
ATOM 4573 C C . ALA A 1 597 ? -28.417 1.533 4.691 1.00 70.31 597 ALA A C 1
ATOM 4575 O O . ALA A 1 597 ? -28.951 0.520 4.228 1.00 70.31 597 ALA A O 1
ATOM 4576 N N . THR A 1 598 ? -28.562 2.739 4.146 1.00 82.62 598 THR A N 1
ATOM 4577 C CA . THR A 1 598 ? -29.207 2.972 2.854 1.00 82.62 598 THR A CA 1
ATOM 4578 C C . THR A 1 598 ? -28.182 2.730 1.757 1.00 82.62 598 THR A C 1
ATOM 4580 O O . THR A 1 598 ? -27.191 3.454 1.665 1.00 82.62 598 THR A O 1
ATOM 4583 N N . VAL A 1 599 ? -28.407 1.709 0.931 1.00 86.62 599 VAL A N 1
ATOM 4584 C CA . VAL A 1 599 ? -27.504 1.343 -0.167 1.00 86.62 599 VAL A CA 1
ATOM 4585 C C . VAL A 1 599 ? -28.159 1.679 -1.499 1.00 86.62 599 VAL A C 1
ATOM 4587 O O . VAL A 1 599 ? -29.306 1.299 -1.724 1.00 86.62 599 VAL A O 1
ATOM 4590 N N . SER A 1 600 ? -27.436 2.362 -2.383 1.00 90.12 600 SER A N 1
ATOM 4591 C CA . SER A 1 600 ? -27.844 2.599 -3.770 1.00 90.12 600 SER A CA 1
ATOM 4592 C C . SER A 1 600 ? -26.873 1.906 -4.723 1.00 90.12 600 SER A C 1
ATOM 4594 O O . SER A 1 600 ? -25.679 1.806 -4.433 1.00 90.12 600 SER A O 1
ATOM 4596 N N . TYR A 1 601 ? -27.380 1.413 -5.853 1.00 90.44 601 TYR A N 1
ATOM 4597 C CA . TYR A 1 601 ? -26.574 0.736 -6.868 1.00 90.44 601 TYR A CA 1
ATOM 4598 C C . TYR A 1 601 ? -26.742 1.395 -8.234 1.00 90.44 601 TYR A C 1
ATOM 4600 O O . TYR A 1 601 ? -27.850 1.721 -8.657 1.00 90.44 601 TYR A O 1
ATOM 4608 N N . LEU A 1 602 ? -25.635 1.518 -8.958 1.00 94.12 602 LEU A N 1
ATOM 4609 C CA . LEU A 1 602 ? -25.600 1.897 -10.364 1.00 94.12 602 LEU A CA 1
ATOM 4610 C C . LEU A 1 602 ? -24.555 1.044 -11.087 1.00 94.12 602 LEU A C 1
ATOM 4612 O O . LEU A 1 602 ? -23.462 0.821 -10.562 1.00 94.12 602 LEU A O 1
ATOM 4616 N N . ASN A 1 603 ? -24.899 0.528 -12.270 1.00 95.69 603 ASN A N 1
ATOM 4617 C CA . ASN A 1 603 ? -24.020 -0.314 -13.098 1.00 95.69 603 ASN A CA 1
ATOM 4618 C C . ASN A 1 603 ? -23.374 -1.480 -12.325 1.00 95.69 603 ASN A C 1
ATOM 4620 O O . ASN A 1 603 ? -22.206 -1.794 -12.530 1.00 95.69 603 ASN A O 1
ATOM 4624 N N . SER A 1 604 ? -24.106 -2.084 -11.387 1.00 94.94 604 SER A N 1
ATOM 4625 C CA . SER A 1 604 ? -23.567 -3.052 -10.423 1.00 94.94 604 SER A CA 1
ATOM 4626 C C . SER A 1 604 ? -24.101 -4.465 -10.667 1.00 94.94 604 SER A C 1
ATOM 4628 O O . SER A 1 604 ? -25.269 -4.629 -11.023 1.00 94.94 604 SER A O 1
ATOM 4630 N N . LEU A 1 605 ? -23.252 -5.470 -10.434 1.00 96.06 605 LEU A N 1
ATOM 4631 C CA . LEU A 1 605 ? -23.553 -6.896 -10.590 1.00 96.06 605 LEU A CA 1
ATOM 4632 C C . LEU A 1 605 ? -23.514 -7.595 -9.223 1.00 96.06 605 LEU A C 1
ATOM 4634 O O . LEU A 1 605 ? -22.487 -7.584 -8.544 1.00 96.06 605 LEU A O 1
ATOM 4638 N N . LEU A 1 606 ? -24.614 -8.233 -8.827 1.00 95.12 606 LEU A N 1
ATOM 4639 C CA . LEU A 1 606 ? -24.701 -9.074 -7.631 1.00 95.12 606 LEU A CA 1
ATOM 4640 C C . LEU A 1 606 ? -24.855 -10.534 -8.061 1.00 95.12 606 LEU A C 1
ATOM 4642 O O . LEU A 1 606 ? -25.945 -10.985 -8.400 1.00 95.12 606 LEU A O 1
ATOM 4646 N N . VAL A 1 607 ? -23.752 -11.272 -8.069 1.00 95.69 607 VAL A N 1
ATOM 4647 C CA . VAL A 1 607 ? -23.630 -12.610 -8.652 1.00 95.69 607 VAL A CA 1
ATOM 4648 C C . VAL A 1 607 ? -23.449 -13.648 -7.549 1.00 95.69 607 VAL A C 1
ATOM 4650 O O . VAL A 1 607 ? -22.618 -13.482 -6.664 1.00 95.69 607 VAL A O 1
ATOM 4653 N N . GLY A 1 608 ? -24.240 -14.719 -7.557 1.00 91.88 608 GLY A N 1
ATOM 4654 C CA . GLY A 1 608 ? -24.173 -15.742 -6.505 1.00 91.88 608 GLY A CA 1
ATOM 4655 C C . GLY A 1 608 ? -24.512 -15.204 -5.110 1.00 91.88 608 GLY A C 1
ATOM 4656 O O . GLY A 1 608 ? -24.085 -15.773 -4.109 1.00 91.88 608 GLY A O 1
ATOM 4657 N N . VAL A 1 609 ? -25.249 -14.089 -5.030 1.00 89.12 609 VAL A N 1
ATOM 4658 C CA . VAL A 1 609 ? -25.624 -13.451 -3.763 1.00 89.12 609 VAL A CA 1
ATOM 4659 C C . VAL A 1 609 ? -26.902 -14.072 -3.217 1.00 89.12 609 VAL A C 1
ATOM 4661 O O . VAL A 1 609 ? -27.933 -14.059 -3.887 1.00 89.12 609 VAL A O 1
ATOM 4664 N N . THR A 1 610 ? -26.859 -14.558 -1.973 1.00 80.12 610 THR A N 1
ATOM 4665 C CA . THR A 1 610 ? -28.037 -15.175 -1.333 1.00 80.12 610 THR A CA 1
ATOM 4666 C C . THR A 1 610 ? -29.043 -14.122 -0.861 1.00 80.12 610 THR A C 1
ATOM 4668 O O . THR A 1 610 ? -30.238 -14.247 -1.125 1.00 80.12 610 THR A O 1
ATOM 4671 N N . THR A 1 611 ? -28.563 -13.057 -0.207 1.00 84.00 611 THR A N 1
ATOM 4672 C CA . THR A 1 611 ? -29.420 -11.999 0.357 1.00 84.00 611 THR A CA 1
ATOM 4673 C C . THR A 1 611 ? -28.892 -10.601 -0.003 1.00 84.00 611 THR A C 1
ATOM 4675 O O . THR A 1 611 ? -27.978 -10.094 0.650 1.00 84.00 611 THR A O 1
ATOM 4678 N N . PRO A 1 612 ? -29.465 -9.919 -1.010 1.00 77.19 612 PRO A N 1
ATOM 4679 C CA . PRO A 1 612 ? -29.069 -8.551 -1.372 1.00 77.19 612 PRO A CA 1
ATOM 4680 C C . PRO A 1 612 ? -29.360 -7.506 -0.277 1.00 77.19 612 PRO A C 1
ATOM 4682 O O . PRO A 1 612 ? -28.669 -6.494 -0.186 1.00 77.19 612 PRO A O 1
ATOM 4685 N N . GLY A 1 613 ? -30.359 -7.757 0.577 1.00 78.06 613 GLY A N 1
ATOM 4686 C CA . GLY A 1 613 ? -30.849 -6.802 1.579 1.00 78.06 613 GLY A CA 1
ATOM 4687 C C . GLY A 1 613 ? -31.631 -5.630 0.968 1.00 78.06 613 GLY A C 1
ATOM 4688 O O . GLY A 1 613 ? -31.926 -5.626 -0.227 1.00 78.06 613 GLY A O 1
ATOM 4689 N N . SER A 1 614 ? -32.002 -4.647 1.794 1.00 79.19 614 SER A N 1
ATOM 4690 C CA . SER A 1 614 ? -32.731 -3.450 1.346 1.00 79.19 614 SER A CA 1
ATOM 4691 C C . SER A 1 614 ? -31.813 -2.481 0.598 1.00 79.19 614 SER A C 1
ATOM 4693 O O . SER A 1 614 ? -30.680 -2.243 1.024 1.00 79.19 614 SER A O 1
ATOM 4695 N N . TYR A 1 615 ? -32.325 -1.890 -0.483 1.00 81.56 615 TYR A N 1
ATOM 4696 C CA . TYR A 1 615 ? -31.646 -0.877 -1.293 1.00 81.56 615 TYR A CA 1
ATOM 4697 C C . TYR A 1 615 ? -32.633 0.165 -1.829 1.00 81.56 615 TYR A C 1
ATOM 4699 O O . TYR A 1 615 ? -33.842 -0.072 -1.863 1.00 81.56 615 TYR A O 1
ATOM 4707 N N . SER A 1 616 ? -32.117 1.324 -2.234 1.00 79.56 616 SER A N 1
ATOM 4708 C CA . SER A 1 616 ? -32.878 2.419 -2.837 1.00 79.56 616 SER A CA 1
ATOM 4709 C C . SER A 1 616 ? -32.529 2.595 -4.320 1.00 79.56 616 SER A C 1
ATOM 4711 O O . SER A 1 616 ? -31.429 2.266 -4.765 1.00 79.56 616 SER A O 1
ATOM 4713 N N . GLY A 1 617 ? -33.473 3.134 -5.097 1.00 76.38 617 GLY A N 1
ATOM 4714 C CA . GLY A 1 617 ? -33.276 3.417 -6.522 1.00 76.38 617 GLY A CA 1
ATOM 4715 C C . GLY A 1 617 ? -33.458 2.202 -7.441 1.00 76.38 617 GLY A C 1
ATOM 4716 O O . GLY A 1 617 ? -34.237 1.295 -7.146 1.00 76.38 617 GLY A O 1
ATOM 4717 N N . THR A 1 618 ? -32.785 2.228 -8.595 1.00 70.44 618 THR A N 1
ATOM 4718 C CA . THR A 1 618 ? -32.855 1.170 -9.616 1.00 70.44 618 THR A CA 1
ATOM 4719 C C . THR A 1 618 ? -32.226 -0.122 -9.088 1.00 70.44 618 THR A C 1
ATOM 4721 O O . THR A 1 618 ? -31.126 -0.069 -8.535 1.00 70.44 618 THR A O 1
ATOM 4724 N N . PRO A 1 619 ? -32.879 -1.287 -9.256 1.00 73.62 619 PRO A N 1
ATOM 4725 C CA . PRO A 1 619 ? -32.318 -2.546 -8.789 1.00 73.62 619 PRO A CA 1
ATOM 4726 C C . PRO A 1 619 ? -31.003 -2.877 -9.516 1.00 73.62 619 PRO A C 1
ATOM 4728 O O . PRO A 1 619 ? -30.892 -2.616 -10.718 1.00 73.62 619 PRO A O 1
ATOM 4731 N N . PRO A 1 620 ? -30.013 -3.465 -8.818 1.00 83.25 620 PRO A N 1
ATOM 4732 C CA . PRO A 1 620 ? -28.827 -4.017 -9.466 1.00 83.25 620 PRO A CA 1
ATOM 4733 C C . PRO A 1 620 ? -29.192 -5.260 -10.293 1.00 83.25 620 PRO A C 1
ATOM 4735 O O . PRO A 1 620 ? -30.250 -5.863 -10.089 1.00 83.25 620 PRO A O 1
ATOM 4738 N N . ASP A 1 621 ? -28.297 -5.695 -11.183 1.00 91.56 621 ASP A N 1
ATOM 4739 C CA . ASP A 1 621 ? -28.448 -6.999 -11.834 1.00 91.56 621 ASP A CA 1
ATOM 4740 C C . ASP A 1 621 ? -28.115 -8.102 -10.820 1.00 91.56 621 ASP A C 1
ATOM 4742 O O . ASP A 1 621 ? -26.965 -8.255 -10.404 1.00 91.56 621 ASP A O 1
ATOM 4746 N N . ILE A 1 622 ? -29.133 -8.857 -10.398 1.00 91.69 622 ILE A N 1
ATOM 4747 C CA . ILE A 1 622 ? -29.000 -9.961 -9.440 1.00 91.69 622 ILE A CA 1
ATOM 4748 C C . ILE A 1 622 ? -29.006 -11.276 -10.213 1.00 91.69 622 ILE A C 1
ATOM 4750 O O . ILE A 1 622 ? -29.992 -11.625 -10.863 1.00 91.69 622 ILE A O 1
ATOM 4754 N N . ILE A 1 623 ? -27.900 -12.010 -10.141 1.00 94.25 623 ILE A N 1
ATOM 4755 C CA . ILE A 1 623 ? -27.635 -13.188 -10.963 1.00 94.25 623 ILE A CA 1
ATOM 4756 C C . ILE A 1 623 ? -27.335 -14.370 -10.044 1.00 94.25 623 ILE A C 1
ATOM 4758 O O . ILE A 1 623 ? -26.501 -14.279 -9.149 1.00 94.25 623 ILE A O 1
ATOM 4762 N N . ALA A 1 624 ? -28.000 -15.504 -10.262 1.00 91.00 624 ALA A N 1
ATOM 4763 C CA . ALA A 1 624 ? -27.938 -16.639 -9.338 1.00 91.00 624 ALA A CA 1
ATOM 4764 C C . ALA A 1 624 ? -26.559 -17.324 -9.262 1.00 91.00 624 ALA A C 1
ATOM 4766 O O . ALA A 1 624 ? -26.241 -17.931 -8.245 1.00 91.00 624 ALA A O 1
ATOM 4767 N N . SER A 1 625 ? -25.744 -17.252 -10.318 1.00 91.19 625 SER A N 1
ATOM 4768 C CA . SER A 1 625 ? -24.428 -17.901 -10.372 1.00 91.19 625 SER A CA 1
ATOM 4769 C C . SER A 1 625 ? -23.466 -17.177 -11.308 1.00 91.19 625 SER A C 1
ATOM 4771 O O . SER A 1 625 ? -23.903 -16.567 -12.281 1.00 91.19 625 SER A O 1
ATOM 4773 N N . SER A 1 626 ? -22.162 -17.344 -11.089 1.00 93.25 626 SER A N 1
ATOM 4774 C CA . SER A 1 626 ? -21.093 -16.782 -11.931 1.00 93.25 626 SER A CA 1
ATOM 4775 C C . SER A 1 626 ? -20.937 -17.435 -13.308 1.00 93.25 626 SER A C 1
ATOM 4777 O O . SER A 1 626 ? -20.255 -16.887 -14.177 1.00 93.25 626 SER A O 1
ATOM 4779 N N . THR A 1 627 ? -21.588 -18.576 -13.551 1.00 92.69 627 THR A N 1
ATOM 4780 C CA . THR A 1 627 ? -21.542 -19.280 -14.838 1.00 92.69 627 THR A CA 1
ATOM 4781 C C . THR A 1 627 ? -22.023 -18.389 -15.985 1.00 92.69 627 THR A C 1
ATOM 4783 O O . THR A 1 627 ? -23.152 -17.911 -15.981 1.00 92.69 627 THR A O 1
ATOM 4786 N N . GLY A 1 628 ? -21.160 -18.177 -16.984 1.00 92.62 628 GLY A N 1
ATOM 4787 C CA . GLY A 1 628 ? -21.456 -17.348 -18.159 1.00 92.62 628 GLY A CA 1
ATOM 4788 C C . GLY A 1 628 ? -21.423 -15.835 -17.910 1.00 92.62 628 GLY A C 1
ATOM 4789 O O . GLY A 1 628 ? -21.503 -15.073 -18.869 1.00 92.62 628 GLY A O 1
ATOM 4790 N N . VAL A 1 629 ? -21.270 -15.394 -16.656 1.00 97.12 629 VAL A N 1
ATOM 4791 C CA . VAL A 1 629 ? -21.117 -13.976 -16.295 1.00 97.12 629 VAL A CA 1
ATOM 4792 C C . VAL A 1 629 ? -19.657 -13.562 -16.378 1.00 97.12 629 VAL A C 1
ATOM 4794 O O . VAL A 1 629 ? -19.341 -12.530 -16.967 1.00 97.12 629 VAL A O 1
ATOM 4797 N N . PHE A 1 630 ? -18.775 -14.387 -15.809 1.00 97.81 630 PHE A N 1
ATOM 4798 C CA . PHE A 1 630 ? -17.346 -14.121 -15.751 1.00 97.81 630 PHE A CA 1
ATOM 4799 C C . PHE A 1 630 ? -16.528 -15.209 -16.449 1.00 97.81 630 PHE A C 1
ATOM 4801 O O . PHE A 1 630 ? -16.932 -16.371 -16.528 1.00 97.81 630 PHE A O 1
ATOM 4808 N N . GLN A 1 631 ? -15.348 -14.827 -16.926 1.00 96.19 631 GLN A N 1
ATOM 4809 C CA . GLN A 1 631 ? -14.282 -15.717 -17.371 1.00 96.19 631 GLN A CA 1
ATOM 4810 C C . GLN A 1 631 ? -13.017 -15.444 -16.549 1.00 96.19 631 GLN A C 1
ATOM 4812 O O . GLN A 1 631 ? -12.708 -14.294 -16.234 1.00 96.19 631 GLN A O 1
ATOM 4817 N N . ALA A 1 632 ? -12.277 -16.501 -16.217 1.00 94.50 632 ALA A N 1
ATOM 4818 C CA . ALA A 1 632 ? -11.048 -16.402 -15.440 1.00 94.50 632 ALA A CA 1
ATOM 4819 C C . ALA A 1 632 ? -9.810 -16.578 -16.327 1.00 94.50 632 ALA A C 1
ATOM 4821 O O . ALA A 1 632 ? -9.774 -17.465 -17.182 1.00 94.50 632 ALA A O 1
ATOM 4822 N N . VAL A 1 633 ? -8.781 -15.763 -16.096 1.00 93.38 633 VAL A N 1
ATOM 4823 C CA . VAL A 1 633 ? -7.445 -15.927 -16.687 1.00 93.38 633 VAL A CA 1
ATOM 4824 C C . VAL A 1 633 ? -6.401 -15.575 -15.636 1.00 93.38 633 VAL A C 1
ATOM 4826 O O . VAL A 1 633 ? -6.412 -14.463 -15.105 1.00 93.38 633 VAL A O 1
ATOM 4829 N N . SER A 1 634 ? -5.451 -16.485 -15.389 1.00 90.44 634 SER A N 1
ATOM 4830 C CA . SER A 1 634 ? -4.455 -16.327 -14.318 1.00 90.44 634 SER A CA 1
ATOM 4831 C C . SER A 1 634 ? -5.175 -16.127 -12.967 1.00 90.44 634 SER A C 1
ATOM 4833 O O . SER A 1 634 ? -6.166 -16.806 -12.702 1.00 90.44 634 SER A O 1
ATOM 4835 N N . GLY A 1 635 ? -4.745 -15.201 -12.114 1.00 91.06 635 GLY A N 1
ATOM 4836 C CA . GLY A 1 635 ? -5.411 -14.878 -10.851 1.00 91.06 635 GLY A CA 1
ATOM 4837 C C . GLY A 1 635 ? -6.622 -13.942 -10.950 1.00 91.06 635 GLY A C 1
ATOM 4838 O O . GLY A 1 635 ? -7.095 -13.486 -9.910 1.00 91.06 635 GLY A O 1
ATOM 4839 N N . GLY A 1 636 ? -7.082 -13.574 -12.152 1.00 95.06 636 GLY A N 1
ATOM 4840 C CA . GLY A 1 636 ? -8.238 -12.691 -12.338 1.00 95.06 636 GLY A CA 1
ATOM 4841 C C . GLY A 1 636 ? -9.481 -13.495 -12.695 1.00 95.06 636 GLY A C 1
ATOM 4842 O O . GLY A 1 636 ? -9.474 -14.186 -13.715 1.00 95.06 636 GLY A O 1
ATOM 4843 N N . SER A 1 637 ? -10.535 -13.399 -11.881 1.00 95.62 637 SER A N 1
ATOM 4844 C CA . SER A 1 637 ? -11.729 -14.250 -11.999 1.00 95.62 637 SER A CA 1
ATOM 4845 C C . SER A 1 637 ? -12.988 -13.526 -12.482 1.00 95.62 637 SER A C 1
ATOM 4847 O O . SER A 1 637 ? -14.002 -14.187 -12.690 1.00 95.62 637 SER A O 1
ATOM 4849 N N . HIS A 1 638 ? -12.951 -12.200 -12.656 1.00 97.50 638 HIS A N 1
ATOM 4850 C CA . HIS A 1 638 ? -14.151 -11.377 -12.882 1.00 97.50 638 HIS A CA 1
ATOM 4851 C C . HIS A 1 638 ? -14.123 -10.596 -14.199 1.00 97.50 638 HIS A C 1
ATOM 4853 O O . HIS A 1 638 ? -14.715 -9.525 -14.305 1.00 97.50 638 HIS A O 1
ATOM 4859 N N . TYR A 1 639 ? -13.439 -11.117 -15.219 1.00 98.25 639 TYR A N 1
ATOM 4860 C CA . TYR A 1 639 ? -13.512 -10.540 -16.560 1.00 98.25 639 TYR A CA 1
ATOM 4861 C C . TYR A 1 639 ? -14.838 -10.902 -17.227 1.00 98.25 639 TYR A C 1
ATOM 4863 O O . TYR A 1 639 ? -15.309 -12.029 -17.097 1.00 98.25 639 TYR A O 1
ATOM 4871 N N . LEU A 1 640 ? -15.413 -9.996 -18.013 1.00 98.00 640 LEU A N 1
ATOM 4872 C CA . LEU A 1 640 ? -16.604 -10.275 -18.809 1.00 98.00 640 LEU A CA 1
ATOM 4873 C C . LEU A 1 640 ? -16.217 -11.047 -20.088 1.00 98.00 640 LEU A C 1
ATOM 4875 O O . LEU A 1 640 ? -15.297 -10.621 -20.801 1.00 98.00 640 LEU A O 1
ATOM 4879 N N . PRO A 1 641 ? -16.893 -12.164 -20.423 1.00 96.69 641 PRO A N 1
ATOM 4880 C CA . PRO A 1 641 ? -16.650 -12.908 -21.656 1.00 96.69 641 PRO A CA 1
ATOM 4881 C C . PRO A 1 641 ? -17.048 -12.113 -22.904 1.00 96.69 641 PRO A C 1
ATOM 4883 O O . PRO A 1 641 ? -17.821 -11.152 -22.845 1.00 96.69 641 PRO A O 1
ATOM 4886 N N . SER A 1 642 ? -16.525 -12.531 -24.060 1.00 92.88 642 SER A N 1
ATOM 4887 C CA . SER A 1 642 ? -16.976 -12.001 -25.352 1.00 92.88 642 SER A CA 1
ATOM 4888 C C . SER A 1 642 ? -18.469 -12.293 -25.538 1.00 92.88 642 SER A C 1
ATOM 4890 O O . SER A 1 642 ? -18.918 -13.407 -25.273 1.00 92.88 642 SER A O 1
ATOM 4892 N N . GLY A 1 643 ? -19.244 -11.286 -25.950 1.00 92.50 643 GLY A N 1
ATOM 4893 C CA . GLY A 1 643 ? -20.704 -11.389 -26.051 1.00 92.50 643 GLY A CA 1
ATOM 4894 C C . GLY A 1 643 ? -21.449 -11.321 -24.712 1.00 92.50 643 GLY A C 1
ATOM 4895 O O . GLY A 1 643 ? -22.639 -11.626 -24.674 1.00 92.50 643 GLY A O 1
ATOM 4896 N N . SER A 1 644 ? -20.778 -10.934 -23.619 1.00 96.06 644 SER A N 1
ATOM 4897 C CA . SER A 1 644 ? -21.435 -10.700 -22.329 1.00 96.06 644 SER A CA 1
ATOM 4898 C C . SER A 1 644 ? -22.573 -9.675 -22.462 1.00 96.06 644 SER A C 1
ATOM 4900 O O . SER A 1 644 ? -22.346 -8.602 -23.026 1.00 96.06 644 SER A O 1
ATOM 4902 N N . PRO A 1 645 ? -23.764 -9.936 -21.888 1.00 96.25 645 PRO A N 1
ATOM 4903 C CA . PRO A 1 645 ? -24.875 -8.982 -21.890 1.00 96.25 645 PRO A CA 1
ATOM 4904 C C . PRO A 1 645 ? -24.624 -7.764 -20.986 1.00 96.25 645 PRO A C 1
ATOM 4906 O O . PRO A 1 645 ? -25.438 -6.846 -20.948 1.00 96.25 645 PRO A O 1
ATOM 4909 N N . TYR A 1 646 ? -23.523 -7.767 -20.231 1.00 96.88 646 TYR A N 1
ATOM 4910 C CA . TYR A 1 646 ? -23.152 -6.703 -19.298 1.00 96.88 646 TYR A CA 1
ATOM 4911 C C . TYR A 1 646 ? -22.143 -5.718 -19.888 1.00 96.88 646 TYR A C 1
ATOM 4913 O O . TYR A 1 646 ? -21.819 -4.726 -19.237 1.00 96.88 646 TYR A O 1
ATOM 4921 N N . ARG A 1 647 ? -21.665 -5.974 -21.111 1.00 95.75 647 ARG A N 1
ATOM 4922 C CA . ARG A 1 647 ? -20.825 -5.030 -21.845 1.00 95.75 647 ARG A CA 1
ATOM 4923 C C . ARG A 1 647 ? -21.668 -4.000 -22.580 1.00 95.75 647 ARG A C 1
ATOM 4925 O O . ARG A 1 647 ? -22.717 -4.360 -23.113 1.00 95.75 647 ARG A O 1
ATOM 4932 N N . ASN A 1 648 ? -21.225 -2.747 -22.615 1.00 95.44 648 ASN A N 1
ATOM 4933 C CA . ASN A 1 648 ? -21.941 -1.628 -23.229 1.00 95.44 648 ASN A CA 1
ATOM 4934 C C . ASN A 1 648 ? -23.396 -1.488 -22.751 1.00 95.44 648 ASN A C 1
ATOM 4936 O O . ASN A 1 648 ? -24.282 -1.076 -23.498 1.00 95.44 648 ASN A O 1
ATOM 4940 N N . ALA A 1 649 ? -23.660 -1.873 -21.500 1.00 95.44 649 ALA A N 1
ATOM 4941 C CA . ALA A 1 649 ? -25.008 -1.992 -20.942 1.00 95.44 649 ALA A CA 1
ATOM 4942 C C . ALA A 1 649 ? -25.252 -1.065 -19.741 1.00 95.44 649 ALA A C 1
ATOM 4944 O O . ALA A 1 649 ? -26.362 -1.026 -19.200 1.00 95.44 649 ALA A O 1
ATOM 4945 N N . GLY A 1 650 ? -24.228 -0.348 -19.280 1.00 94.31 650 GLY A N 1
ATOM 4946 C CA . GLY A 1 650 ? -24.314 0.573 -18.156 1.00 94.31 650 GLY A CA 1
ATOM 4947 C C . GLY A 1 650 ? -24.920 1.927 -18.530 1.00 94.31 650 GLY A C 1
ATOM 4948 O O . GLY A 1 650 ? -24.969 2.339 -19.690 1.00 94.31 650 GLY A O 1
ATOM 4949 N N . SER A 1 651 ? -25.406 2.628 -17.511 1.00 93.69 651 SER A N 1
ATOM 4950 C CA . SER A 1 651 ? -25.841 4.019 -17.584 1.00 93.69 651 SER A CA 1
ATOM 4951 C C . SER A 1 651 ? -24.639 4.959 -17.552 1.00 93.69 651 SER A C 1
ATOM 4953 O O . SER A 1 651 ? -23.750 4.804 -16.716 1.00 93.69 651 SER A O 1
ATOM 4955 N N . ALA A 1 652 ? -24.658 5.991 -18.396 1.00 91.56 652 ALA A N 1
ATOM 4956 C CA . ALA A 1 652 ? -23.652 7.051 -18.393 1.00 91.56 652 ALA A CA 1
ATOM 4957 C C . ALA A 1 652 ? -23.807 8.048 -17.224 1.00 91.56 652 ALA A C 1
ATOM 4959 O O . ALA A 1 652 ? -22.943 8.898 -17.031 1.00 91.56 652 ALA A O 1
ATOM 4960 N N . SER A 1 653 ? -24.890 7.971 -16.437 1.00 92.50 653 SER A N 1
ATOM 4961 C CA . SER A 1 653 ? -25.166 8.867 -15.298 1.00 92.50 653 SER A CA 1
ATOM 4962 C C . SER A 1 653 ? -24.360 8.516 -14.036 1.00 92.50 653 SER A C 1
ATOM 4964 O O . SER A 1 653 ? -24.910 8.466 -12.938 1.00 92.50 653 SER A O 1
ATOM 4966 N N . ILE A 1 654 ? -23.070 8.241 -14.205 1.00 94.75 654 ILE A N 1
ATOM 4967 C CA . ILE A 1 654 ? -22.106 7.952 -13.136 1.00 94.75 654 ILE A CA 1
ATOM 4968 C C . ILE A 1 654 ? -21.332 9.217 -12.733 1.00 94.75 654 ILE A C 1
ATOM 4970 O O . ILE A 1 654 ? -21.434 10.261 -13.379 1.00 94.75 654 ILE A O 1
ATOM 4974 N N . ASP A 1 655 ? -20.557 9.129 -11.651 1.00 95.81 655 ASP A N 1
ATOM 4975 C CA . ASP A 1 655 ? -19.622 10.178 -11.238 1.00 95.81 655 ASP A CA 1
ATOM 4976 C C . ASP A 1 655 ? -18.661 10.540 -12.384 1.00 95.81 655 ASP A C 1
ATOM 4978 O O . ASP A 1 655 ? -18.113 9.666 -13.058 1.00 95.81 655 ASP A O 1
ATOM 4982 N N . THR A 1 656 ? -18.435 11.836 -12.613 1.00 95.62 656 THR A N 1
ATOM 4983 C CA . THR A 1 656 ? -17.639 12.306 -13.758 1.00 95.62 656 THR A CA 1
ATOM 4984 C C . THR A 1 656 ? -16.168 11.926 -13.653 1.00 95.62 656 THR A C 1
ATOM 4986 O O . THR A 1 656 ? -15.516 11.722 -14.675 1.00 95.62 656 THR A O 1
ATOM 4989 N N . THR A 1 657 ? -15.633 11.825 -12.433 1.00 95.31 657 THR A N 1
ATOM 4990 C CA . THR A 1 657 ? -14.248 11.392 -12.220 1.00 95.31 657 THR A CA 1
ATOM 4991 C C . THR A 1 657 ? -14.134 9.898 -12.500 1.00 95.31 657 THR A C 1
ATOM 4993 O O . THR A 1 657 ? -13.227 9.486 -13.217 1.00 95.31 657 THR A O 1
ATOM 4996 N N . LEU A 1 658 ? -15.086 9.097 -12.007 1.00 96.94 658 LEU A N 1
ATOM 4997 C CA . LEU A 1 658 ? -15.157 7.668 -12.313 1.00 96.94 658 LEU A CA 1
ATOM 4998 C C . LEU A 1 658 ? -15.292 7.426 -13.823 1.00 96.94 658 LEU A C 1
ATOM 5000 O O . LEU A 1 658 ? -14.561 6.611 -14.373 1.00 96.94 658 LEU A O 1
ATOM 5004 N N . ALA A 1 659 ? -16.154 8.174 -14.516 1.00 95.88 659 ALA A N 1
ATOM 5005 C CA . ALA A 1 659 ? -16.330 8.054 -15.964 1.00 95.88 659 ALA A CA 1
ATOM 5006 C C . ALA A 1 659 ? -15.033 8.291 -16.755 1.00 95.88 659 ALA A C 1
ATOM 5008 O O . ALA A 1 659 ? -14.810 7.647 -17.778 1.00 95.88 659 ALA A O 1
ATOM 5009 N N . LEU A 1 660 ? -14.175 9.214 -16.305 1.00 95.00 660 LEU A N 1
ATOM 5010 C CA . LEU A 1 660 ? -12.864 9.443 -16.919 1.00 95.00 660 LEU A CA 1
ATOM 5011 C C . LEU A 1 660 ? -11.882 8.308 -16.611 1.00 95.00 660 LEU A C 1
ATOM 5013 O O . LEU A 1 660 ? -11.129 7.901 -17.492 1.00 95.00 660 LEU A O 1
ATOM 5017 N N . GLU A 1 661 ? -11.906 7.780 -15.388 1.00 96.12 661 GLU A N 1
ATOM 5018 C CA . GLU A 1 661 ? -11.045 6.671 -14.973 1.00 96.12 661 GLU A CA 1
ATOM 5019 C C . GLU A 1 661 ? -11.388 5.368 -15.708 1.00 96.12 661 GLU A C 1
ATOM 5021 O O . GLU A 1 661 ? -10.471 4.701 -16.190 1.00 96.12 661 GLU A O 1
ATOM 5026 N N . LEU A 1 662 ? -12.675 5.024 -15.867 1.00 97.25 662 LEU A N 1
ATOM 5027 C CA . LEU A 1 662 ? -13.114 3.789 -16.541 1.00 97.25 662 LEU A CA 1
ATOM 5028 C C . LEU A 1 662 ? -12.599 3.684 -17.985 1.00 97.25 662 LEU A C 1
ATOM 5030 O O . LEU A 1 662 ? -12.228 2.594 -18.414 1.00 97.25 662 LEU A O 1
ATOM 5034 N N . LYS A 1 663 ? -12.422 4.816 -18.682 1.00 96.06 663 LYS A N 1
ATOM 5035 C CA . LYS A 1 663 ? -11.818 4.879 -20.030 1.00 96.06 663 LYS A CA 1
ATOM 5036 C C . LYS A 1 663 ? -10.374 4.388 -20.100 1.00 96.06 663 LYS A C 1
ATOM 5038 O O . LYS A 1 663 ? -9.849 4.160 -21.188 1.00 96.06 663 LYS A O 1
ATOM 5043 N N . SER A 1 664 ? -9.713 4.245 -18.954 1.00 94.81 664 SER A N 1
ATOM 5044 C CA . SER A 1 664 ? -8.370 3.672 -18.834 1.00 94.81 664 SER A CA 1
ATOM 5045 C C . SER A 1 664 ? -8.364 2.218 -18.343 1.00 94.81 664 SER A C 1
ATOM 5047 O O . SER A 1 664 ? -7.299 1.600 -18.298 1.00 94.81 664 SER A O 1
ATOM 5049 N N . LEU A 1 665 ? -9.530 1.664 -18.002 1.00 98.00 665 LEU A N 1
ATOM 5050 C CA . LEU A 1 665 ? -9.714 0.328 -17.440 1.00 98.00 665 LEU A CA 1
ATOM 5051 C C . LEU A 1 665 ? -10.387 -0.618 -18.442 1.00 98.00 665 LEU A C 1
ATOM 5053 O O . LEU A 1 665 ? -10.770 -0.217 -19.539 1.00 98.00 665 LEU A O 1
ATOM 5057 N N . THR A 1 666 ? -10.489 -1.897 -18.087 1.00 98.00 666 THR A N 1
ATOM 5058 C CA . THR A 1 666 ? -11.047 -2.941 -18.954 1.00 98.00 666 THR A CA 1
ATOM 5059 C C . THR A 1 666 ? -11.881 -3.950 -18.174 1.00 98.00 666 THR A C 1
ATOM 5061 O O . THR A 1 666 ? -11.580 -4.268 -17.022 1.00 98.00 666 THR A O 1
ATOM 5064 N N . THR A 1 667 ? -12.888 -4.516 -18.828 1.00 98.12 667 THR A N 1
ATOM 5065 C CA . THR A 1 667 ? -13.574 -5.731 -18.372 1.00 98.12 667 THR A CA 1
ATOM 5066 C C . THR A 1 667 ? -13.117 -6.975 -19.141 1.00 98.12 667 THR A C 1
ATOM 5068 O O . THR A 1 667 ? -13.562 -8.083 -18.840 1.00 98.12 667 THR A O 1
ATOM 5071 N N . GLU A 1 668 ? -12.225 -6.845 -20.132 1.00 97.19 668 GLU A N 1
ATOM 5072 C CA . GLU A 1 668 ? -11.775 -7.978 -20.939 1.00 97.19 668 GLU A CA 1
ATOM 5073 C C . GLU A 1 668 ? -10.622 -8.747 -20.297 1.00 97.19 668 GLU A C 1
ATOM 5075 O O . GLU A 1 668 ? -9.720 -8.175 -19.686 1.00 97.19 668 GLU A O 1
ATOM 5080 N N . ALA A 1 669 ? -10.616 -10.065 -20.504 1.00 97.38 669 ALA A N 1
ATOM 5081 C CA . ALA A 1 669 ? -9.540 -10.910 -20.016 1.00 97.38 669 ALA A CA 1
ATOM 5082 C C . ALA A 1 669 ? -8.255 -10.758 -20.857 1.00 97.38 669 ALA A C 1
ATOM 5084 O O . ALA A 1 669 ? -8.335 -10.710 -22.096 1.00 97.38 669 ALA A O 1
ATOM 5085 N N . PRO A 1 670 ? -7.068 -10.768 -20.213 1.00 97.38 670 PRO A N 1
ATOM 5086 C CA . PRO A 1 670 ? -5.788 -10.813 -20.911 1.00 97.38 670 PRO A CA 1
ATOM 5087 C C . PRO A 1 670 ? -5.632 -12.101 -21.719 1.00 97.38 670 PRO A C 1
ATOM 5089 O O . PRO A 1 670 ? -6.246 -13.130 -21.429 1.00 97.38 670 PRO A O 1
ATOM 5092 N N . GLN A 1 671 ? -4.722 -12.082 -22.689 1.00 96.69 671 GLN A N 1
ATOM 5093 C CA . GLN A 1 671 ? -4.270 -13.311 -23.331 1.00 96.69 671 GLN A CA 1
ATOM 5094 C C . GLN A 1 671 ? -3.201 -14.000 -22.477 1.00 96.69 671 GLN A C 1
ATOM 5096 O O . GLN A 1 671 ? -2.149 -13.427 -22.191 1.00 96.69 671 GLN A O 1
ATOM 5101 N N . LEU A 1 672 ? -3.437 -15.257 -22.105 1.00 94.94 672 LEU A N 1
ATOM 5102 C CA . LEU A 1 672 ? -2.420 -16.089 -21.468 1.00 94.94 672 LEU A CA 1
ATOM 5103 C C . LEU A 1 672 ? -1.422 -16.605 -22.517 1.00 94.94 672 LEU A C 1
ATOM 5105 O O . LEU A 1 672 ? -1.806 -17.253 -23.490 1.00 94.94 672 LEU A O 1
ATOM 5109 N N . MET A 1 673 ? -0.139 -16.335 -22.296 1.00 94.50 673 MET A N 1
ATOM 5110 C CA . MET A 1 673 ? 0.974 -16.732 -23.154 1.00 94.50 673 MET A CA 1
ATOM 5111 C C . MET A 1 673 ? 1.768 -17.853 -22.473 1.00 94.50 673 MET A C 1
ATOM 5113 O O . MET A 1 673 ? 2.438 -17.626 -21.465 1.00 94.50 673 MET A O 1
ATOM 5117 N N . THR A 1 674 ? 1.681 -19.063 -23.029 1.00 89.25 674 THR A N 1
ATOM 5118 C CA . THR A 1 674 ? 2.376 -20.275 -22.540 1.00 89.25 674 THR A CA 1
ATOM 5119 C C . THR A 1 674 ? 3.182 -20.998 -23.625 1.00 89.25 674 THR A C 1
ATOM 5121 O O . THR A 1 674 ? 4.005 -21.851 -23.306 1.00 89.25 674 THR A O 1
ATOM 5124 N N . GLY A 1 675 ? 2.953 -20.683 -24.905 1.00 87.50 675 GLY A N 1
ATOM 5125 C CA . GLY A 1 675 ? 3.703 -21.238 -26.035 1.00 87.50 675 GLY A CA 1
ATOM 5126 C C . GLY A 1 675 ? 5.023 -20.505 -26.287 1.00 87.50 675 GLY A C 1
ATOM 5127 O O . GLY A 1 675 ? 5.200 -19.372 -25.845 1.00 87.50 675 GLY A O 1
ATOM 5128 N N . GLY A 1 676 ? 5.946 -21.143 -27.012 1.00 89.56 676 GLY A N 1
ATOM 5129 C CA . GLY A 1 676 ? 7.210 -20.517 -27.408 1.00 89.56 676 GLY A CA 1
ATOM 5130 C C . GLY A 1 676 ? 7.047 -19.461 -28.512 1.00 89.56 676 GLY A C 1
ATOM 5131 O O . GLY A 1 676 ? 6.171 -19.580 -29.367 1.00 89.56 676 GLY A O 1
ATOM 5132 N N . LEU A 1 677 ? 7.920 -18.452 -28.512 1.00 95.06 677 LEU A N 1
ATOM 5133 C CA . LEU A 1 677 ? 8.013 -17.387 -29.516 1.00 95.06 677 LEU A CA 1
ATOM 5134 C C . LEU A 1 677 ? 9.235 -17.633 -30.410 1.00 95.06 677 LEU A C 1
ATOM 5136 O O . LEU A 1 677 ? 10.359 -17.261 -30.069 1.00 95.06 677 LEU A O 1
ATOM 5140 N N . SER A 1 678 ? 9.023 -18.313 -31.539 1.00 95.12 678 SER A N 1
ATOM 5141 C CA . SER A 1 678 ? 10.095 -18.733 -32.457 1.00 95.12 678 SER A CA 1
ATOM 5142 C C . SER A 1 678 ? 10.293 -17.834 -33.676 1.00 95.12 678 SER A C 1
ATOM 5144 O O . SER A 1 678 ? 11.259 -18.002 -34.418 1.00 95.12 678 SER A O 1
ATOM 5146 N N . VAL A 1 679 ? 9.400 -16.867 -33.876 1.00 95.88 679 VAL A N 1
ATOM 5147 C CA . VAL A 1 679 ? 9.461 -15.855 -34.934 1.00 95.88 679 VAL A CA 1
ATOM 5148 C C . VAL A 1 679 ? 9.415 -14.482 -34.273 1.00 95.88 679 VAL A C 1
ATOM 5150 O O . VAL A 1 679 ? 8.822 -14.337 -33.201 1.00 95.88 679 VAL A O 1
ATOM 5153 N N . GLY A 1 680 ? 10.044 -13.481 -34.899 1.00 96.50 680 GLY A N 1
ATOM 5154 C CA . GLY A 1 680 ? 9.978 -12.096 -34.434 1.00 96.50 680 GLY A CA 1
ATOM 5155 C C . GLY A 1 680 ? 8.526 -11.682 -34.188 1.00 96.50 680 GLY A C 1
ATOM 5156 O O . GLY A 1 680 ? 7.714 -11.724 -35.110 1.00 96.50 680 GLY A O 1
ATOM 5157 N N . THR A 1 681 ? 8.196 -11.349 -32.940 1.00 97.38 681 THR A N 1
ATOM 5158 C CA . THR A 1 681 ? 6.818 -11.117 -32.494 1.00 97.38 681 THR A CA 1
ATOM 5159 C C . THR A 1 681 ? 6.690 -9.722 -31.900 1.00 97.38 681 THR A C 1
ATOM 5161 O O . THR A 1 681 ? 7.350 -9.409 -30.912 1.00 97.38 681 THR A O 1
ATOM 5164 N N . THR A 1 682 ? 5.799 -8.907 -32.465 1.00 97.56 682 THR A N 1
ATOM 5165 C CA . THR A 1 682 ? 5.447 -7.583 -31.935 1.00 97.56 682 THR A CA 1
ATOM 5166 C C . THR A 1 682 ? 4.101 -7.652 -31.217 1.00 97.56 682 THR A C 1
ATOM 5168 O O . THR A 1 682 ? 3.093 -8.029 -31.811 1.00 97.56 682 THR A O 1
ATOM 5171 N N . LEU A 1 683 ? 4.074 -7.270 -29.941 1.00 97.94 683 LEU A N 1
ATOM 5172 C CA . LEU A 1 683 ? 2.892 -7.228 -29.088 1.00 97.94 683 LEU A CA 1
ATOM 5173 C C . LEU A 1 683 ? 2.505 -5.774 -28.800 1.00 97.94 683 LEU A C 1
ATOM 5175 O O . LEU A 1 683 ? 3.314 -4.966 -28.341 1.00 97.94 683 LEU A O 1
ATOM 5179 N N . THR A 1 684 ? 1.241 -5.464 -29.066 1.00 97.38 684 THR A N 1
ATOM 5180 C CA . THR A 1 684 ? 0.600 -4.158 -28.851 1.00 97.38 684 THR A CA 1
ATOM 5181 C C . THR A 1 684 ? -0.589 -4.318 -27.896 1.00 97.38 684 THR A C 1
ATOM 5183 O O . THR A 1 684 ? -0.971 -5.466 -27.627 1.00 97.38 684 THR A O 1
ATOM 5186 N N . PRO A 1 685 ? -1.176 -3.226 -27.356 1.00 96.88 685 PRO A N 1
ATOM 5187 C CA . PRO A 1 685 ? -2.379 -3.330 -26.538 1.00 96.88 685 PRO A CA 1
ATOM 5188 C C . PRO A 1 685 ? -3.456 -4.166 -27.229 1.00 96.88 685 PRO A C 1
ATOM 5190 O O . PRO A 1 685 ? -3.761 -3.952 -28.401 1.00 96.88 685 PRO A O 1
ATOM 5193 N N . ARG A 1 686 ? -4.007 -5.127 -26.493 1.00 95.81 686 ARG A N 1
ATOM 5194 C CA . ARG A 1 686 ? -4.944 -6.130 -26.999 1.00 95.81 686 ARG A CA 1
ATOM 5195 C C . ARG A 1 686 ? -6.315 -5.982 -26.370 1.00 95.81 686 ARG A C 1
ATOM 5197 O O . ARG A 1 686 ? -7.304 -6.069 -27.087 1.00 95.81 686 ARG A O 1
ATOM 5204 N N . VAL A 1 687 ? -6.376 -5.832 -25.046 1.00 95.56 687 VAL A N 1
ATOM 5205 C CA . VAL A 1 687 ? -7.669 -5.763 -24.357 1.00 95.56 687 VAL A CA 1
ATOM 5206 C C . VAL A 1 687 ? -8.301 -4.398 -24.590 1.00 95.56 687 VAL A C 1
ATOM 5208 O O . VAL A 1 687 ? -7.629 -3.366 -24.511 1.00 95.56 687 VAL A O 1
ATOM 5211 N N . LEU A 1 688 ? -9.590 -4.370 -24.899 1.00 93.56 688 LEU A N 1
ATOM 5212 C CA . LEU A 1 688 ? -10.299 -3.118 -25.134 1.00 93.56 688 LEU A CA 1
ATOM 5213 C C . LEU A 1 688 ? -10.473 -2.354 -23.818 1.00 93.56 688 LEU A C 1
ATOM 5215 O O . LEU A 1 688 ? -10.799 -2.934 -22.781 1.00 93.56 688 LEU A O 1
ATOM 5219 N N . ARG A 1 689 ? -10.197 -1.049 -23.856 1.00 95.06 689 ARG A N 1
ATOM 5220 C CA . ARG A 1 689 ? -10.508 -0.141 -22.747 1.00 95.06 689 ARG A CA 1
ATOM 5221 C C . ARG A 1 689 ? -11.959 0.318 -22.897 1.00 95.06 689 ARG A C 1
ATOM 5223 O O . ARG A 1 689 ? -12.411 0.456 -24.031 1.00 95.06 689 ARG A O 1
ATOM 5230 N N . ASP A 1 690 ? -12.644 0.570 -21.787 1.00 95.56 690 ASP A N 1
ATOM 5231 C CA . ASP A 1 690 ? -14.063 0.961 -21.774 1.00 95.56 690 ASP A CA 1
ATOM 5232 C C . ASP A 1 690 ? -14.243 2.442 -22.166 1.00 95.56 690 ASP A C 1
ATOM 5234 O O . ASP A 1 690 ? -14.406 3.336 -21.333 1.00 95.56 690 ASP A O 1
ATOM 5238 N N . ILE A 1 691 ? -14.069 2.720 -23.460 1.00 93.88 691 ILE A N 1
ATOM 5239 C CA . ILE A 1 691 ? -14.128 4.068 -24.048 1.00 93.88 691 ILE A CA 1
ATOM 5240 C C . ILE A 1 691 ? -15.480 4.384 -24.692 1.00 93.88 691 ILE A C 1
ATOM 5242 O O . ILE A 1 691 ? -15.718 5.533 -25.079 1.00 93.88 691 ILE A O 1
ATOM 5246 N N . ASP A 1 692 ? -16.323 3.371 -24.842 1.00 91.69 692 ASP A N 1
ATOM 5247 C CA . ASP A 1 692 ? -17.665 3.423 -25.389 1.00 91.69 692 ASP A CA 1
ATOM 5248 C C . ASP A 1 692 ? -18.705 3.572 -24.265 1.00 91.69 692 ASP A C 1
ATOM 5250 O O . ASP A 1 692 ? -18.510 4.341 -23.317 1.00 91.69 692 ASP A O 1
ATOM 5254 N N . GLN A 1 693 ? -19.886 2.980 -24.432 1.00 93.88 693 GLN A N 1
ATOM 5255 C CA . GLN A 1 693 ? -20.891 3.007 -23.382 1.00 93.88 693 GLN A CA 1
ATOM 5256 C C . GLN A 1 693 ? -20.389 2.152 -22.221 1.00 93.88 693 GLN A C 1
ATOM 5258 O O . GLN A 1 693 ? -20.072 0.999 -22.429 1.00 93.88 693 GLN A O 1
ATOM 5263 N N . VAL A 1 694 ? -20.395 2.678 -20.998 1.00 95.38 694 VAL A N 1
ATOM 5264 C CA . VAL A 1 694 ? -19.771 1.966 -19.876 1.00 95.38 694 VAL A CA 1
ATOM 5265 C C . VAL A 1 694 ? -20.323 0.551 -19.665 1.00 95.38 694 VAL A C 1
ATOM 5267 O O . VAL A 1 694 ? -21.539 0.321 -19.685 1.00 95.38 694 VAL A O 1
ATOM 5270 N N . ASP A 1 695 ? -19.430 -0.396 -19.406 1.00 97.19 695 ASP A N 1
ATOM 5271 C CA . ASP A 1 695 ? -19.778 -1.755 -18.997 1.00 97.19 695 ASP A CA 1
ATOM 5272 C C . ASP A 1 695 ? -20.368 -1.764 -17.576 1.00 97.19 695 ASP A C 1
ATOM 5274 O O . ASP A 1 695 ? -20.116 -0.876 -16.759 1.00 97.19 695 ASP A O 1
ATOM 5278 N N . LYS A 1 696 ? -21.145 -2.793 -17.229 1.00 96.88 696 LYS A N 1
ATOM 5279 C CA . LYS A 1 696 ? -21.570 -3.025 -15.839 1.00 96.88 696 LYS A CA 1
ATOM 5280 C C . LYS A 1 696 ? -20.554 -3.886 -15.089 1.00 96.88 696 LYS A C 1
ATOM 5282 O O . LYS A 1 696 ? -19.937 -4.779 -15.661 1.00 96.88 696 LYS A O 1
ATOM 5287 N N . GLY A 1 697 ? -20.475 -3.693 -13.776 1.00 96.12 697 GLY A N 1
ATOM 5288 C CA . GLY A 1 697 ? -19.603 -4.464 -12.896 1.00 96.12 697 GLY A CA 1
ATOM 5289 C C . GLY A 1 697 ? -18.203 -3.868 -12.771 1.00 96.12 697 GLY A C 1
ATOM 5290 O O . GLY A 1 697 ? -18.029 -2.666 -12.929 1.00 96.12 697 GLY A O 1
ATOM 5291 N N . PHE A 1 698 ? -17.240 -4.710 -12.398 1.00 98.25 698 PHE A N 1
ATOM 5292 C CA . PHE A 1 698 ? -15.889 -4.313 -12.019 1.00 98.25 698 PHE A CA 1
ATOM 5293 C C . PHE A 1 698 ? -14.951 -4.258 -13.224 1.00 98.25 698 PHE A C 1
ATOM 5295 O O . PHE A 1 698 ? -14.863 -5.199 -14.013 1.00 98.25 698 PHE A O 1
ATOM 5302 N N . HIS A 1 699 ? -14.177 -3.183 -13.286 1.00 98.50 699 HIS A N 1
ATOM 5303 C CA . HIS A 1 699 ? -13.144 -2.940 -14.274 1.00 98.50 699 HIS A CA 1
ATOM 5304 C C . HIS A 1 699 ? -11.761 -3.124 -13.663 1.00 98.50 699 HIS A C 1
ATOM 5306 O O . HIS A 1 699 ? -11.407 -2.512 -12.649 1.00 98.50 699 HIS A O 1
ATOM 5312 N N . TYR A 1 700 ? -10.944 -3.926 -14.332 1.00 98.50 700 TYR A N 1
ATOM 5313 C CA . TYR A 1 700 ? -9.539 -4.101 -14.012 1.00 98.50 700 TYR A CA 1
ATOM 5314 C C . TYR A 1 700 ? -8.694 -2.998 -14.633 1.00 98.50 700 TYR A C 1
ATOM 5316 O O . TYR A 1 700 ? -8.948 -2.519 -15.739 1.00 98.50 700 TYR A O 1
ATOM 5324 N N . VAL A 1 701 ? -7.590 -2.688 -13.961 1.00 97.62 701 VAL A N 1
ATOM 5325 C CA . VAL A 1 701 ? -6.437 -2.102 -14.642 1.00 97.62 701 VAL A CA 1
ATOM 5326 C C . VAL A 1 701 ? -6.012 -3.062 -15.771 1.00 97.62 701 VAL A C 1
ATOM 5328 O O . VAL A 1 701 ? -5.899 -4.262 -15.510 1.00 97.62 701 VAL A O 1
ATOM 5331 N N . PRO A 1 702 ? -5.795 -2.600 -17.016 1.00 97.38 702 PRO A N 1
ATOM 5332 C CA . PRO A 1 702 ? -5.607 -3.514 -18.137 1.00 97.38 702 PRO A CA 1
ATOM 5333 C C . PRO A 1 702 ? -4.354 -4.381 -18.020 1.00 97.38 702 PRO A C 1
ATOM 5335 O O . PRO A 1 702 ? -3.263 -3.892 -17.775 1.00 97.38 702 PRO A O 1
ATOM 5338 N N . ILE A 1 703 ? -4.483 -5.675 -18.284 1.00 98.00 703 ILE A N 1
ATOM 5339 C CA . ILE A 1 703 ? -3.353 -6.521 -18.669 1.00 98.00 703 ILE A CA 1
ATOM 5340 C C . ILE A 1 703 ? -3.676 -6.990 -20.081 1.00 98.00 703 ILE A C 1
ATOM 5342 O O . ILE A 1 703 ? -4.759 -7.513 -20.322 1.00 98.00 703 ILE A O 1
ATOM 5346 N N . ASP A 1 704 ? -2.763 -6.787 -21.023 1.00 98.44 704 ASP A N 1
ATOM 5347 C CA . ASP A 1 704 ? -2.952 -7.242 -22.399 1.00 98.44 704 ASP A CA 1
ATOM 5348 C C . ASP A 1 704 ? -2.536 -8.712 -22.532 1.00 98.44 704 ASP A C 1
ATOM 5350 O O . ASP A 1 704 ? -3.259 -9.525 -23.119 1.00 98.44 704 ASP A O 1
ATOM 5354 N N . TYR A 1 705 ? -1.404 -9.063 -21.909 1.00 97.69 705 TYR A N 1
ATOM 5355 C CA . TYR A 1 705 ? -0.842 -10.411 -21.923 1.00 97.69 705 TYR A CA 1
ATOM 5356 C C . TYR A 1 705 ? -0.354 -10.837 -20.537 1.00 97.69 705 TYR A C 1
ATOM 5358 O O . TYR A 1 705 ? 0.302 -10.068 -19.836 1.00 97.69 705 TYR A O 1
ATOM 5366 N N . VAL A 1 706 ? -0.609 -12.093 -20.171 1.00 95.38 706 VAL A N 1
ATOM 5367 C CA . VAL A 1 706 ? 0.038 -12.751 -19.028 1.00 95.38 706 VAL A CA 1
ATOM 5368 C C . VAL A 1 706 ? 1.082 -13.720 -19.563 1.00 95.38 706 VAL A C 1
ATOM 5370 O O . VAL A 1 706 ? 0.737 -14.707 -20.206 1.00 95.38 706 VAL A O 1
ATOM 5373 N N . PHE A 1 707 ? 2.356 -13.454 -19.306 1.00 94.62 707 PHE A N 1
ATOM 5374 C CA . PHE A 1 707 ? 3.457 -14.342 -19.662 1.00 94.62 707 PHE A CA 1
ATOM 5375 C C . PHE A 1 707 ? 3.690 -15.341 -18.537 1.00 94.62 707 PHE A C 1
ATOM 5377 O O . PHE A 1 707 ? 3.979 -14.948 -17.406 1.00 94.62 707 PHE A O 1
ATOM 5384 N N . ARG A 1 708 ? 3.588 -16.634 -18.851 1.00 91.62 708 ARG A N 1
ATOM 5385 C CA . ARG A 1 708 ? 3.847 -17.716 -17.901 1.00 91.62 708 ARG A CA 1
ATOM 5386 C C . ARG A 1 708 ? 4.932 -18.631 -18.446 1.00 91.62 708 ARG A C 1
ATOM 5388 O O . ARG A 1 708 ? 4.641 -19.610 -19.128 1.00 91.62 708 ARG A O 1
ATOM 5395 N N . SER A 1 709 ? 6.179 -18.306 -18.116 1.00 90.00 709 SER A N 1
ATOM 5396 C CA . SER A 1 709 ? 7.362 -19.084 -18.490 1.00 90.00 709 SER A CA 1
ATOM 5397 C C . SER A 1 709 ? 7.517 -19.304 -20.001 1.00 90.00 709 SER A C 1
ATOM 5399 O O . SER A 1 709 ? 7.818 -20.407 -20.452 1.00 90.00 709 SER A O 1
ATOM 5401 N N . VAL A 1 710 ? 7.331 -18.239 -20.784 1.00 92.56 710 VAL A N 1
ATOM 5402 C CA . VAL A 1 710 ? 7.442 -18.247 -22.251 1.00 92.56 710 VAL A CA 1
ATOM 5403 C C . VAL A 1 710 ? 8.901 -18.430 -22.669 1.00 92.56 710 VAL A C 1
ATOM 5405 O O . VAL A 1 710 ? 9.770 -17.744 -22.150 1.00 92.56 710 VAL A O 1
ATOM 5408 N N . THR A 1 711 ? 9.194 -19.293 -23.641 1.00 94.06 711 THR A N 1
ATOM 5409 C CA . THR A 1 711 ? 10.536 -19.390 -24.250 1.00 94.06 711 THR A CA 1
ATOM 5410 C C . THR A 1 711 ? 10.576 -18.613 -25.559 1.00 94.06 711 THR A C 1
ATOM 5412 O O . THR A 1 711 ? 9.734 -18.843 -26.422 1.00 94.06 711 THR A O 1
ATOM 5415 N N . ALA A 1 712 ? 11.559 -17.733 -25.741 1.00 95.38 712 ALA A N 1
ATOM 5416 C CA . ALA A 1 712 ? 11.747 -16.973 -26.973 1.00 95.38 712 ALA A CA 1
ATOM 5417 C C . ALA A 1 712 ? 13.069 -17.351 -27.654 1.00 95.38 712 ALA A C 1
ATOM 5419 O O . ALA A 1 712 ? 14.139 -17.214 -27.068 1.00 95.38 712 ALA A O 1
ATOM 5420 N N . THR A 1 713 ? 12.998 -17.804 -28.907 1.00 94.75 713 THR A N 1
ATOM 5421 C CA . THR A 1 713 ? 14.172 -18.048 -29.774 1.00 94.75 713 THR A CA 1
ATOM 5422 C C . THR A 1 713 ? 14.308 -16.987 -30.867 1.00 94.75 713 THR A C 1
ATOM 5424 O O . THR A 1 713 ? 15.094 -17.141 -31.794 1.00 94.75 713 THR A O 1
ATOM 5427 N N . ALA A 1 714 ? 13.504 -15.929 -30.787 1.00 95.50 714 ALA A N 1
ATOM 5428 C CA . ALA A 1 714 ? 13.491 -14.800 -31.701 1.00 95.50 714 ALA A CA 1
ATOM 5429 C C . ALA A 1 714 ? 13.218 -13.504 -30.923 1.00 95.50 714 ALA A C 1
ATOM 5431 O O . ALA A 1 714 ? 13.053 -13.516 -29.702 1.00 95.50 714 ALA A O 1
ATOM 5432 N N . MET A 1 715 ? 13.185 -12.381 -31.633 1.00 96.88 715 MET A N 1
ATOM 5433 C CA . MET A 1 715 ? 12.882 -11.073 -31.056 1.00 96.88 715 MET A CA 1
ATOM 5434 C C . MET A 1 715 ? 11.443 -11.012 -30.509 1.00 96.88 715 MET A C 1
ATOM 5436 O O . MET A 1 715 ? 10.496 -11.441 -31.172 1.00 96.88 715 MET A O 1
ATOM 5440 N N . VAL A 1 716 ? 11.288 -10.438 -29.314 1.00 97.88 716 VAL A N 1
ATOM 5441 C CA . VAL A 1 716 ? 10.008 -10.077 -28.693 1.00 97.88 716 VAL A CA 1
ATOM 5442 C C . VAL A 1 716 ? 9.966 -8.562 -28.525 1.00 97.88 716 VAL A C 1
ATOM 5444 O O . VAL A 1 716 ? 10.712 -8.013 -27.714 1.00 97.88 716 VAL A O 1
ATOM 5447 N N . GLN A 1 717 ? 9.096 -7.886 -29.273 1.00 97.94 717 GLN A N 1
ATOM 5448 C CA . GLN A 1 717 ? 8.910 -6.439 -29.205 1.00 97.94 717 GLN A CA 1
ATOM 5449 C C . GLN A 1 717 ? 7.592 -6.100 -28.522 1.00 97.94 717 GLN A C 1
ATOM 5451 O O . GLN A 1 717 ? 6.530 -6.542 -28.943 1.00 97.94 717 GLN A O 1
ATOM 5456 N N . LEU A 1 718 ? 7.656 -5.266 -27.496 1.00 98.38 718 LEU A N 1
ATOM 5457 C CA . LEU A 1 718 ? 6.523 -4.684 -26.796 1.00 98.38 718 LEU A CA 1
ATOM 5458 C C . LEU A 1 718 ? 6.429 -3.214 -27.202 1.00 98.38 718 LEU A C 1
ATOM 5460 O O . LEU A 1 718 ? 7.432 -2.497 -27.154 1.00 98.38 718 LEU A O 1
ATOM 5464 N N . THR A 1 719 ? 5.258 -2.744 -27.625 1.00 96.44 719 THR A N 1
ATOM 5465 C CA . THR A 1 719 ? 5.110 -1.351 -28.071 1.00 96.44 719 THR A CA 1
ATOM 5466 C C . THR A 1 719 ? 3.687 -0.810 -27.924 1.00 96.44 719 THR A C 1
ATOM 5468 O O . THR A 1 719 ? 2.758 -1.540 -27.581 1.00 96.44 719 THR A O 1
ATOM 5471 N N . ASN A 1 720 ? 3.514 0.488 -28.187 1.00 91.75 720 ASN A N 1
ATOM 5472 C CA . ASN A 1 720 ? 2.238 1.211 -28.197 1.00 91.75 720 ASN A CA 1
ATOM 5473 C C . ASN A 1 720 ? 1.470 1.230 -26.858 1.00 91.75 720 ASN A C 1
ATOM 5475 O O . ASN A 1 720 ? 0.249 1.407 -26.843 1.00 91.75 720 ASN A O 1
ATOM 5479 N N . GLY A 1 721 ? 2.171 1.103 -25.727 1.00 94.69 721 GLY A N 1
ATOM 5480 C CA . GLY A 1 721 ? 1.583 1.170 -24.386 1.00 94.69 721 GLY A CA 1
ATOM 5481 C C . GLY A 1 721 ? 1.008 -0.161 -23.901 1.00 94.69 721 GLY A C 1
ATOM 5482 O O . GLY A 1 721 ? 0.035 -0.173 -23.146 1.00 94.69 721 GLY A O 1
ATOM 5483 N N . VAL A 1 722 ? 1.568 -1.277 -24.376 1.00 98.00 722 VAL A N 1
ATOM 5484 C CA . VAL A 1 722 ? 1.148 -2.632 -23.996 1.00 98.00 722 VAL A CA 1
ATOM 5485 C C . VAL A 1 722 ? 1.471 -2.922 -22.527 1.00 98.00 722 VAL A C 1
ATOM 5487 O O . VAL A 1 722 ? 2.542 -2.563 -22.036 1.00 98.00 722 VAL A O 1
ATOM 5490 N N . ALA A 1 723 ? 0.556 -3.594 -21.829 1.00 97.94 723 ALA A N 1
ATOM 5491 C CA . ALA A 1 723 ? 0.733 -4.069 -20.462 1.00 97.94 723 ALA A CA 1
ATOM 5492 C C . ALA A 1 723 ? 0.928 -5.592 -20.426 1.00 97.94 723 ALA A C 1
ATOM 5494 O O . ALA A 1 723 ? 0.046 -6.359 -20.818 1.00 97.94 723 ALA A O 1
ATOM 5495 N N . VAL A 1 724 ? 2.078 -6.037 -19.920 1.00 97.06 724 VAL A N 1
ATOM 5496 C CA . VAL A 1 724 ? 2.427 -7.452 -19.763 1.00 97.06 724 VAL A CA 1
ATOM 5497 C C . VAL A 1 724 ? 2.627 -7.769 -18.286 1.00 97.06 724 VAL A C 1
ATOM 5499 O O . VAL A 1 724 ? 3.463 -7.173 -17.605 1.00 97.06 724 VAL A O 1
ATOM 5502 N N . ALA A 1 725 ? 1.865 -8.739 -17.793 1.00 94.19 725 ALA A N 1
ATOM 5503 C CA . ALA A 1 725 ? 2.027 -9.283 -16.456 1.00 94.19 725 ALA A CA 1
ATOM 5504 C C . ALA A 1 725 ? 2.775 -10.618 -16.500 1.00 94.19 725 ALA A C 1
ATOM 5506 O O . ALA A 1 725 ? 2.593 -11.410 -17.420 1.00 94.19 725 ALA A O 1
ATOM 5507 N N . VAL A 1 726 ? 3.588 -10.894 -15.487 1.00 91.62 726 VAL A N 1
ATOM 5508 C CA . VAL A 1 726 ? 4.335 -12.150 -15.361 1.00 91.62 726 VAL A CA 1
ATOM 5509 C C . VAL A 1 726 ? 3.716 -13.044 -14.299 1.00 91.62 726 VAL A C 1
ATOM 5511 O O . VAL A 1 726 ? 3.434 -12.576 -13.196 1.00 91.62 726 VAL A O 1
ATOM 5514 N N . ALA A 1 727 ? 3.567 -14.327 -14.632 1.00 87.81 727 ALA A N 1
ATOM 5515 C CA . ALA A 1 727 ? 3.183 -15.436 -13.761 1.00 87.81 727 ALA A CA 1
ATOM 5516 C C . ALA A 1 727 ? 4.196 -16.590 -13.865 1.00 87.81 727 ALA A C 1
ATOM 5518 O O . ALA A 1 727 ? 5.045 -16.615 -14.757 1.00 87.81 727 ALA A O 1
ATOM 5519 N N . GLY A 1 728 ? 4.127 -17.566 -12.958 1.00 84.81 728 GLY A N 1
ATOM 5520 C CA . GLY A 1 728 ? 5.072 -18.684 -12.947 1.00 84.81 728 GLY A CA 1
ATOM 5521 C C . GLY A 1 728 ? 6.482 -18.287 -12.507 1.00 84.81 728 GLY A C 1
ATOM 5522 O O . GLY A 1 728 ? 6.674 -17.334 -11.751 1.00 84.81 728 GLY A O 1
ATOM 5523 N N . ALA A 1 729 ? 7.475 -19.054 -12.966 1.00 85.06 729 ALA A N 1
ATOM 5524 C CA . ALA A 1 729 ? 8.865 -18.929 -12.524 1.00 85.06 729 ALA A CA 1
ATOM 5525 C C . ALA A 1 729 ? 9.637 -17.777 -13.188 1.00 85.06 729 ALA A C 1
ATOM 5527 O O . ALA A 1 729 ? 10.678 -17.392 -12.676 1.00 85.06 729 ALA A O 1
ATOM 5528 N N . TYR A 1 730 ? 9.169 -17.269 -14.331 1.00 88.25 730 TYR A N 1
ATOM 5529 C CA . TYR A 1 730 ? 9.745 -16.156 -15.098 1.00 88.25 730 TYR A CA 1
ATOM 5530 C C . TYR A 1 730 ? 8.752 -15.736 -16.191 1.00 88.25 730 TYR A C 1
ATOM 5532 O O . TYR A 1 730 ? 7.876 -16.524 -16.557 1.00 88.25 730 TYR A O 1
ATOM 5540 N N . GLY A 1 731 ? 8.897 -14.524 -16.728 1.00 92.31 731 GLY A N 1
ATOM 5541 C CA . GLY A 1 731 ? 8.086 -14.047 -17.851 1.00 92.31 731 GLY A CA 1
ATOM 5542 C C . GLY A 1 731 ? 8.525 -14.676 -19.168 1.00 92.31 731 GLY A C 1
ATOM 5543 O O . GLY A 1 731 ? 7.826 -15.534 -19.709 1.00 92.31 731 GLY A O 1
ATOM 5544 N N . VAL A 1 732 ? 9.702 -14.272 -19.654 1.00 93.25 732 VAL A N 1
ATOM 5545 C CA . VAL A 1 732 ? 10.303 -14.757 -20.905 1.00 93.25 732 VAL A CA 1
ATOM 5546 C C . VAL A 1 732 ? 11.713 -15.320 -20.694 1.00 93.25 732 VAL A C 1
ATOM 5548 O O . VAL A 1 732 ? 12.520 -14.771 -19.954 1.00 93.25 732 VAL A O 1
ATOM 5551 N N . ASP A 1 733 ? 12.018 -16.428 -21.355 1.00 93.38 733 ASP A N 1
ATOM 5552 C CA . ASP A 1 733 ? 13.316 -17.094 -21.380 1.00 93.38 733 ASP A CA 1
ATOM 5553 C C . ASP A 1 733 ? 13.970 -16.900 -22.746 1.00 93.38 733 ASP A C 1
ATOM 5555 O O . ASP A 1 733 ? 13.595 -17.552 -23.726 1.00 93.38 733 ASP A O 1
ATOM 5559 N N . LEU A 1 734 ? 14.926 -15.977 -22.804 1.00 94.12 734 LEU A N 1
ATOM 5560 C CA . LEU A 1 734 ? 15.638 -15.577 -24.011 1.00 94.12 734 LEU A CA 1
ATOM 5561 C C . LEU A 1 734 ? 16.709 -16.620 -24.369 1.00 94.12 734 LEU A C 1
ATOM 5563 O O . LEU A 1 734 ? 17.648 -16.847 -23.606 1.00 94.12 734 LEU A O 1
ATOM 5567 N N . GLN A 1 735 ? 16.567 -17.258 -25.532 1.00 93.12 735 GLN A N 1
ATOM 5568 C CA . GLN A 1 735 ? 17.521 -18.227 -26.089 1.00 93.12 735 GLN A CA 1
ATOM 5569 C C . GLN A 1 735 ? 18.499 -17.568 -27.075 1.00 93.12 735 GLN A C 1
ATOM 5571 O O . GLN A 1 735 ? 18.459 -16.357 -27.278 1.00 93.12 735 GLN A O 1
ATOM 5576 N N . ASP A 1 736 ? 19.366 -18.362 -27.705 1.00 92.06 736 ASP A N 1
ATOM 5577 C CA . ASP A 1 736 ? 20.339 -17.916 -28.711 1.00 92.06 736 ASP A CA 1
ATOM 5578 C C . ASP A 1 736 ? 19.779 -16.884 -29.708 1.00 92.06 736 ASP A C 1
ATOM 5580 O O . ASP A 1 736 ? 18.700 -17.074 -30.268 1.00 92.06 736 ASP A O 1
ATOM 5584 N N . ALA A 1 737 ? 20.519 -15.789 -29.914 1.00 91.50 737 ALA A N 1
ATOM 5585 C CA . ALA A 1 737 ? 20.192 -14.692 -30.834 1.00 91.50 737 ALA A CA 1
ATOM 5586 C C . ALA A 1 737 ? 18.825 -13.991 -30.626 1.00 91.50 737 ALA A C 1
ATOM 5588 O O . ALA A 1 737 ? 18.424 -13.178 -31.461 1.00 91.50 737 ALA A O 1
ATOM 5589 N N . SER A 1 738 ? 18.110 -14.270 -29.532 1.00 95.56 738 SER A N 1
ATOM 5590 C CA . SER A 1 738 ? 16.832 -13.620 -29.209 1.00 95.56 738 SER A CA 1
ATOM 5591 C C . SER A 1 738 ? 17.016 -12.255 -28.535 1.00 95.56 738 SER A C 1
ATOM 5593 O O . SER A 1 738 ? 18.111 -11.886 -28.104 1.00 95.56 738 SER A O 1
ATOM 5595 N N . SER A 1 739 ? 15.932 -11.486 -28.428 1.00 96.31 739 SER A N 1
ATOM 5596 C CA . SER A 1 739 ? 15.948 -10.196 -27.737 1.00 96.31 739 SER A CA 1
ATOM 5597 C C . SER A 1 739 ? 14.597 -9.848 -27.125 1.00 96.31 739 SER A C 1
ATOM 5599 O O . SER A 1 739 ? 13.552 -10.263 -27.624 1.00 96.31 739 SER A O 1
ATOM 5601 N N . LEU A 1 740 ? 14.631 -9.065 -26.045 1.00 97.69 740 LEU A N 1
ATOM 5602 C CA . LEU A 1 740 ? 13.457 -8.394 -25.492 1.00 97.69 740 LEU A CA 1
ATOM 5603 C C . LEU A 1 740 ? 13.595 -6.893 -25.741 1.00 97.69 740 LEU A C 1
ATOM 5605 O O . LEU A 1 740 ? 14.493 -6.248 -25.198 1.00 97.69 740 LEU A O 1
ATOM 5609 N N . ILE A 1 741 ? 12.696 -6.347 -26.551 1.00 98.19 741 ILE A N 1
ATOM 5610 C CA . ILE A 1 741 ? 12.627 -4.925 -26.874 1.00 98.19 741 ILE A CA 1
ATOM 5611 C C . ILE A 1 741 ? 11.308 -4.393 -26.323 1.00 98.19 741 ILE A C 1
ATOM 5613 O O . ILE A 1 741 ? 10.252 -4.907 -26.662 1.00 98.19 741 ILE A O 1
ATOM 5617 N N . SER A 1 742 ? 11.337 -3.367 -25.482 1.00 98.12 742 SER A N 1
ATOM 5618 C CA . SER A 1 742 ? 10.131 -2.673 -25.026 1.00 98.12 742 SER A CA 1
ATOM 5619 C C . SER A 1 742 ? 10.278 -1.192 -25.307 1.00 98.12 742 SER A C 1
ATOM 5621 O O . SER A 1 742 ? 11.065 -0.531 -24.645 1.00 98.12 742 SER A O 1
ATOM 5623 N N . GLU A 1 743 ? 9.529 -0.675 -26.275 1.00 95.69 743 GLU A N 1
ATOM 5624 C CA . GLU A 1 743 ? 9.558 0.738 -26.660 1.00 95.69 743 GLU A CA 1
ATOM 5625 C C . GLU A 1 743 ? 8.137 1.308 -26.637 1.00 95.69 743 GLU A C 1
ATOM 5627 O O . GLU A 1 743 ? 7.326 1.054 -27.534 1.00 95.69 743 GLU A O 1
ATOM 5632 N N . GLY A 1 744 ? 7.822 2.022 -25.553 1.00 94.31 744 GLY A N 1
ATOM 5633 C CA . GLY A 1 744 ? 6.590 2.795 -25.405 1.00 94.31 744 GLY A CA 1
ATOM 5634 C C . GLY A 1 744 ? 6.765 4.251 -25.843 1.00 94.31 744 GLY A C 1
ATOM 5635 O O . GLY A 1 744 ? 7.780 4.631 -26.427 1.00 94.31 744 GLY A O 1
ATOM 5636 N N . ARG A 1 745 ? 5.784 5.088 -25.502 1.00 90.25 745 ARG A N 1
ATOM 5637 C CA . ARG A 1 745 ? 5.886 6.555 -25.586 1.00 90.25 745 ARG A CA 1
ATOM 5638 C C . ARG A 1 745 ? 5.727 7.164 -24.200 1.00 90.25 745 ARG A C 1
ATOM 5640 O O . ARG A 1 745 ? 5.159 6.523 -23.323 1.00 90.25 745 ARG A O 1
ATOM 5647 N N . ALA A 1 746 ? 6.182 8.392 -23.987 1.00 88.38 746 ALA A N 1
ATOM 5648 C CA . ALA A 1 746 ? 6.076 9.032 -22.677 1.00 88.38 746 ALA A CA 1
ATOM 5649 C C . ALA A 1 746 ? 4.613 9.210 -22.228 1.00 88.38 746 ALA A C 1
ATOM 5651 O O . ALA A 1 746 ? 4.285 8.956 -21.074 1.00 88.38 746 ALA A O 1
ATOM 5652 N N . GLU A 1 747 ? 3.715 9.553 -23.156 1.00 87.75 747 GLU A N 1
ATOM 5653 C CA . GLU A 1 747 ? 2.274 9.656 -22.907 1.00 87.75 747 GLU A CA 1
ATOM 5654 C C . GLU A 1 747 ? 1.567 8.293 -22.799 1.00 87.75 747 GLU A C 1
ATOM 5656 O O . GLU A 1 747 ? 0.428 8.210 -22.337 1.00 87.75 747 GLU A O 1
ATOM 5661 N N . ARG A 1 748 ? 2.217 7.212 -23.251 1.00 89.56 748 ARG A N 1
ATOM 5662 C CA . ARG A 1 748 ? 1.677 5.843 -23.293 1.00 89.56 748 ARG A CA 1
ATOM 5663 C C . ARG A 1 748 ? 2.802 4.821 -23.065 1.00 89.56 748 ARG A C 1
ATOM 5665 O O . ARG A 1 748 ? 3.195 4.129 -24.014 1.00 89.56 748 ARG A O 1
ATOM 5672 N N . PRO A 1 749 ? 3.349 4.727 -21.839 1.00 94.75 749 PRO A N 1
ATOM 5673 C CA . PRO A 1 749 ? 4.454 3.823 -21.568 1.00 94.75 749 PRO A CA 1
ATOM 5674 C C . PRO A 1 749 ? 3.984 2.371 -21.624 1.00 94.75 749 PRO A C 1
ATOM 5676 O O . PRO A 1 749 ? 2.843 2.053 -21.265 1.00 94.75 749 PRO A O 1
ATOM 5679 N N . ASN A 1 750 ? 4.874 1.478 -22.056 1.00 98.12 750 ASN A N 1
ATOM 5680 C CA . ASN A 1 750 ? 4.652 0.045 -21.875 1.00 98.12 750 ASN A CA 1
ATOM 5681 C C . ASN A 1 750 ? 4.722 -0.290 -20.382 1.00 98.12 750 ASN A C 1
ATOM 5683 O O . ASN A 1 750 ? 5.381 0.412 -19.614 1.00 98.12 750 ASN A O 1
ATOM 5687 N N . ARG A 1 751 ? 4.073 -1.373 -19.959 1.00 96.88 751 ARG A N 1
ATOM 5688 C CA . ARG A 1 751 ? 4.037 -1.778 -18.550 1.00 96.88 751 ARG A CA 1
ATOM 5689 C C . ARG A 1 751 ? 4.447 -3.221 -18.383 1.00 96.88 751 ARG A C 1
ATOM 5691 O O . ARG A 1 751 ? 3.899 -4.099 -19.040 1.00 96.88 751 ARG A O 1
ATOM 5698 N N . LEU A 1 752 ? 5.382 -3.453 -17.473 1.00 95.88 752 LEU A N 1
ATOM 5699 C CA . LEU A 1 752 ? 5.833 -4.777 -17.071 1.00 95.88 752 LEU A CA 1
ATOM 5700 C C . LEU A 1 752 ? 5.590 -4.919 -15.575 1.00 95.88 752 LEU A C 1
ATOM 5702 O O . LEU A 1 752 ? 6.109 -4.146 -14.769 1.00 95.88 752 LEU A O 1
ATOM 5706 N N . THR A 1 753 ? 4.771 -5.886 -15.191 1.00 92.62 753 THR A N 1
ATOM 5707 C CA . THR A 1 753 ? 4.411 -6.079 -13.785 1.00 92.62 753 THR A CA 1
ATOM 5708 C C . THR A 1 753 ? 4.202 -7.554 -13.470 1.00 92.62 753 THR A C 1
ATOM 5710 O O . THR A 1 753 ? 4.411 -8.433 -14.308 1.00 92.62 753 THR A O 1
ATOM 5713 N N . ARG A 1 754 ? 3.752 -7.843 -12.255 1.00 89.62 754 ARG A N 1
ATOM 5714 C CA . ARG A 1 754 ? 3.254 -9.160 -11.870 1.00 89.62 754 ARG A CA 1
ATOM 5715 C C . ARG A 1 754 ? 1.742 -9.217 -11.970 1.00 89.62 754 ARG A C 1
ATOM 5717 O O . ARG A 1 754 ? 1.056 -8.213 -11.796 1.00 89.62 754 ARG A O 1
ATOM 5724 N N . TRP A 1 755 ? 1.215 -10.413 -12.214 1.00 89.56 755 TRP A N 1
ATOM 5725 C CA . TRP A 1 755 ? -0.232 -10.619 -12.295 1.00 89.56 755 TRP A CA 1
ATOM 5726 C C . TRP A 1 755 ? -0.934 -10.183 -10.999 1.00 89.56 755 TRP A C 1
ATOM 5728 O O . TRP A 1 755 ? -1.945 -9.482 -11.042 1.00 89.56 755 TRP A O 1
ATOM 5738 N N . ASN A 1 756 ? -0.332 -10.487 -9.847 1.00 89.62 756 ASN A N 1
ATOM 5739 C CA . ASN A 1 756 ? -0.850 -10.140 -8.527 1.00 89.62 756 ASN A CA 1
ATOM 5740 C C . ASN A 1 756 ? -0.756 -8.636 -8.206 1.00 89.62 756 ASN A C 1
ATOM 5742 O O . ASN A 1 756 ? -1.226 -8.228 -7.151 1.00 89.62 756 ASN A O 1
ATOM 5746 N N . SER A 1 757 ? -0.216 -7.788 -9.084 1.00 91.75 757 SER A N 1
ATOM 5747 C CA . SER A 1 757 ? -0.336 -6.325 -8.979 1.00 91.75 757 SER A CA 1
ATOM 5748 C C . SER A 1 757 ? -1.712 -5.802 -9.410 1.00 91.75 757 SER A C 1
ATOM 5750 O O . SER A 1 757 ? -2.024 -4.639 -9.175 1.00 91.75 757 SER A O 1
ATOM 5752 N N . VAL A 1 758 ? -2.527 -6.637 -10.061 1.00 94.94 758 VAL A N 1
ATOM 5753 C CA . VAL A 1 758 ? -3.830 -6.258 -10.636 1.00 94.94 758 VAL A CA 1
ATOM 5754 C C . VAL A 1 758 ? -4.912 -7.268 -10.273 1.00 94.94 758 VAL A C 1
ATOM 5756 O O . VAL A 1 758 ? -6.025 -6.896 -9.911 1.00 94.94 758 VAL A O 1
ATOM 5759 N N . GLN A 1 759 ? -4.594 -8.549 -10.403 1.00 94.62 759 GLN A N 1
ATOM 5760 C CA . GLN A 1 759 ? -5.537 -9.644 -10.250 1.00 94.62 759 GLN A CA 1
ATOM 5761 C C . GLN A 1 759 ? -5.667 -10.066 -8.780 1.00 94.62 759 GLN A C 1
ATOM 5763 O O . GLN A 1 759 ? -4.702 -10.037 -8.014 1.00 94.62 759 GLN A O 1
ATOM 5768 N N . GLU A 1 760 ? -6.885 -10.418 -8.384 1.00 93.94 760 GLU A N 1
ATOM 5769 C CA . GLU A 1 760 ? -7.343 -10.408 -6.997 1.00 93.94 760 GLU A CA 1
ATOM 5770 C C . GLU A 1 760 ? -7.153 -11.731 -6.239 1.00 93.94 760 GLU A C 1
ATOM 5772 O O . GLU A 1 760 ? -7.215 -11.736 -5.012 1.00 93.94 760 GLU A O 1
ATOM 5777 N N . GLN A 1 761 ? -6.969 -12.859 -6.932 1.00 90.06 761 GLN A N 1
ATOM 5778 C CA . GLN A 1 761 ? -6.860 -14.170 -6.283 1.00 90.06 761 GLN A CA 1
ATOM 5779 C C . GLN A 1 761 ? -5.466 -14.426 -5.699 1.00 90.06 761 GLN A C 1
ATOM 5781 O O . GLN A 1 761 ? -4.466 -14.080 -6.312 1.00 90.06 761 GLN A O 1
ATOM 5786 N N . SER A 1 762 ? -5.383 -15.132 -4.569 1.00 82.62 762 SER A N 1
ATOM 5787 C CA . SER A 1 762 ? -4.139 -15.768 -4.111 1.00 82.62 762 SER A CA 1
ATOM 5788 C C . SER A 1 762 ? -4.054 -17.164 -4.744 1.00 82.62 762 SER A C 1
ATOM 5790 O O . SER A 1 762 ? -4.701 -18.096 -4.270 1.00 82.62 762 SER A O 1
ATOM 5792 N N . THR A 1 763 ? -3.317 -17.325 -5.847 1.00 75.38 763 THR A N 1
ATOM 5793 C CA . THR A 1 763 ? -3.194 -18.613 -6.559 1.00 75.38 763 THR A CA 1
ATOM 5794 C C . THR A 1 763 ? -1.821 -19.256 -6.359 1.00 75.38 763 THR A C 1
ATOM 5796 O O . THR A 1 763 ? -0.831 -18.593 -6.055 1.00 75.38 763 THR A O 1
ATOM 5799 N N . SER A 1 764 ? -1.740 -20.570 -6.583 1.00 66.25 764 SER A N 1
ATOM 5800 C CA . SER A 1 764 ? -0.482 -21.330 -6.569 1.00 66.25 764 SER A CA 1
ATOM 5801 C C . SER A 1 764 ? 0.319 -21.212 -7.872 1.00 66.25 764 SER A C 1
ATOM 5803 O O . SER A 1 764 ? 1.310 -21.921 -8.049 1.00 66.25 764 SER A O 1
ATOM 5805 N N . GLU A 1 765 ? -0.067 -20.322 -8.796 1.00 63.84 765 GLU A N 1
ATOM 5806 C CA . GLU A 1 765 ? 0.538 -20.207 -10.132 1.00 63.84 765 GLU A CA 1
ATOM 5807 C C . GLU A 1 765 ? 1.969 -19.637 -10.135 1.00 63.84 765 GLU A C 1
ATOM 5809 O O . GLU A 1 765 ? 2.540 -19.392 -11.199 1.00 63.84 765 GLU A O 1
ATOM 5814 N N . GLY A 1 766 ? 2.575 -19.474 -8.956 1.00 62.72 766 GLY A N 1
ATOM 5815 C CA . GLY A 1 766 ? 3.855 -18.816 -8.740 1.00 62.72 766 GLY A CA 1
ATOM 5816 C C . GLY A 1 766 ? 3.685 -17.299 -8.721 1.00 62.72 766 GLY A C 1
ATOM 5817 O O . GLY A 1 766 ? 2.965 -16.721 -9.537 1.00 62.72 766 GLY A O 1
ATOM 5818 N N . ASN A 1 767 ? 4.381 -16.633 -7.802 1.00 64.19 767 ASN A N 1
ATOM 5819 C CA . ASN A 1 767 ? 4.209 -15.202 -7.516 1.00 64.19 767 ASN A CA 1
ATOM 5820 C C . ASN A 1 767 ? 4.692 -14.269 -8.640 1.00 64.19 767 ASN A C 1
ATOM 5822 O O . ASN A 1 767 ? 4.831 -13.075 -8.394 1.00 64.19 767 ASN A O 1
ATOM 5826 N N . GLY A 1 768 ? 4.993 -14.798 -9.831 1.00 62.41 768 GLY A N 1
ATOM 5827 C CA . GLY A 1 768 ? 5.779 -14.148 -10.872 1.00 62.41 768 GLY A CA 1
ATOM 5828 C C . GLY A 1 768 ? 7.261 -14.168 -10.502 1.00 62.41 768 GLY A C 1
ATOM 5829 O O . GLY A 1 768 ? 7.635 -13.823 -9.387 1.00 62.41 768 GLY A O 1
ATOM 5830 N N . GLY A 1 769 ? 8.119 -14.614 -11.410 1.00 79.25 769 GLY A N 1
ATOM 5831 C CA . GLY A 1 769 ? 9.568 -14.553 -11.232 1.00 79.25 769 GLY A CA 1
ATOM 5832 C C . GLY A 1 769 ? 10.172 -13.262 -11.793 1.00 79.25 769 GLY A C 1
ATOM 5833 O O . GLY A 1 769 ? 9.503 -12.223 -11.797 1.00 79.25 769 GLY A O 1
ATOM 5834 N N . PRO A 1 770 ? 11.425 -13.297 -12.270 1.00 88.69 770 PRO A N 1
ATOM 5835 C CA . PRO A 1 770 ? 11.986 -12.213 -13.066 1.00 88.69 770 PRO A CA 1
ATOM 5836 C C . PRO A 1 770 ? 11.203 -12.019 -14.373 1.00 88.69 770 PRO A C 1
ATOM 5838 O O . PRO A 1 770 ? 10.619 -12.966 -14.911 1.00 88.69 770 PRO A O 1
ATOM 5841 N N . ILE A 1 771 ? 11.204 -10.794 -14.906 1.00 92.06 771 ILE A N 1
ATOM 5842 C CA . ILE A 1 771 ? 10.556 -10.484 -16.188 1.00 92.06 771 ILE A CA 1
ATOM 5843 C C . ILE A 1 771 ? 11.191 -11.297 -17.314 1.00 92.06 771 ILE A C 1
ATOM 5845 O O . ILE A 1 771 ? 10.482 -11.927 -18.099 1.00 92.06 771 ILE A O 1
ATOM 5849 N N . ALA A 1 772 ? 12.519 -11.319 -17.356 1.00 92.06 772 ALA A N 1
ATOM 5850 C CA . ALA A 1 772 ? 13.292 -12.099 -18.299 1.00 92.06 772 ALA A CA 1
ATOM 5851 C C . ALA A 1 772 ? 14.325 -12.974 -17.584 1.00 92.06 772 ALA A C 1
ATOM 5853 O O . ALA A 1 772 ? 14.838 -12.637 -16.518 1.00 92.06 772 ALA A O 1
ATOM 5854 N N . ARG A 1 773 ? 14.695 -14.078 -18.219 1.00 90.25 773 ARG A N 1
ATOM 5855 C CA . ARG A 1 773 ? 15.939 -14.803 -17.953 1.00 90.25 773 ARG A CA 1
ATOM 5856 C C . ARG A 1 773 ? 16.630 -15.104 -19.278 1.00 90.25 773 ARG A C 1
ATOM 5858 O O . ARG A 1 773 ? 15.999 -15.003 -20.331 1.00 90.25 773 ARG A O 1
ATOM 5865 N N . ILE A 1 774 ? 17.904 -15.477 -19.229 1.00 88.69 774 ILE A N 1
ATOM 5866 C CA . ILE A 1 774 ? 18.656 -15.892 -20.416 1.00 88.69 774 ILE A CA 1
ATOM 5867 C C . ILE A 1 774 ? 19.079 -17.354 -20.255 1.00 88.69 774 ILE A C 1
ATOM 5869 O O . ILE A 1 774 ? 19.636 -17.737 -19.226 1.00 88.69 774 ILE A O 1
ATOM 5873 N N . GLY A 1 775 ? 18.812 -18.166 -21.277 1.00 82.31 775 GLY A N 1
ATOM 5874 C CA . GLY A 1 775 ? 19.202 -19.572 -21.316 1.00 82.31 775 GLY A CA 1
ATOM 5875 C C . GLY A 1 775 ? 20.724 -19.774 -21.354 1.00 82.31 775 GLY A C 1
ATOM 5876 O O . GLY A 1 775 ? 21.484 -18.923 -21.809 1.00 82.31 775 GLY A O 1
ATOM 5877 N N . ALA A 1 776 ? 21.188 -20.944 -20.906 1.00 77.12 776 ALA A N 1
ATOM 5878 C CA . ALA A 1 776 ? 22.620 -21.251 -20.807 1.00 77.12 776 ALA A CA 1
ATOM 5879 C C . ALA A 1 776 ? 23.305 -21.571 -22.154 1.00 77.12 776 ALA A C 1
ATOM 5881 O O . ALA A 1 776 ? 24.532 -21.556 -22.230 1.00 77.12 776 ALA A O 1
ATOM 5882 N N . ASN A 1 777 ? 22.540 -21.861 -23.214 1.00 80.50 777 ASN A N 1
ATOM 5883 C CA . ASN A 1 777 ? 23.064 -22.306 -24.509 1.00 80.50 777 ASN A CA 1
ATOM 5884 C C . ASN A 1 777 ? 22.922 -21.202 -25.564 1.00 80.50 777 ASN A C 1
ATOM 5886 O O . ASN A 1 777 ? 21.811 -20.898 -25.994 1.00 80.50 777 ASN A O 1
ATOM 5890 N N . TYR A 1 778 ? 24.044 -20.616 -25.983 1.00 82.44 778 TYR A N 1
ATOM 5891 C CA . TYR A 1 778 ? 24.068 -19.491 -26.919 1.00 82.44 778 TYR A CA 1
ATOM 5892 C C . TYR A 1 778 ? 25.384 -19.437 -27.710 1.00 82.44 778 TYR A C 1
ATOM 5894 O O . TYR A 1 778 ? 26.478 -19.617 -27.171 1.00 82.44 778 TYR A O 1
ATOM 5902 N N . THR A 1 779 ? 25.269 -19.126 -28.995 1.00 88.19 779 THR A N 1
ATOM 5903 C CA . THR A 1 779 ? 26.350 -18.682 -29.882 1.00 88.19 779 THR A CA 1
ATOM 5904 C C . THR A 1 779 ? 26.379 -17.154 -29.916 1.00 88.19 779 THR A C 1
ATOM 5906 O O . THR A 1 779 ? 27.429 -16.543 -29.699 1.00 88.19 779 THR A O 1
ATOM 5909 N N . THR A 1 780 ? 25.209 -16.538 -30.082 1.00 90.75 780 THR A N 1
ATOM 5910 C CA . THR A 1 780 ? 24.963 -15.095 -30.066 1.00 90.75 780 THR A CA 1
ATOM 5911 C C . THR A 1 780 ? 24.189 -14.738 -28.803 1.00 90.75 780 THR A C 1
ATOM 5913 O O . THR A 1 780 ? 23.087 -15.231 -28.566 1.00 90.75 780 THR A O 1
ATOM 5916 N N . ARG A 1 781 ? 24.775 -13.878 -27.967 1.00 90.00 781 ARG A N 1
ATOM 5917 C CA . ARG A 1 781 ? 24.180 -13.488 -26.686 1.00 90.00 781 ARG A CA 1
ATOM 5918 C C . ARG A 1 781 ? 22.897 -12.668 -26.884 1.00 90.00 781 ARG A C 1
ATOM 5920 O O . ARG A 1 781 ? 22.923 -11.733 -27.682 1.00 90.00 781 ARG A O 1
ATOM 5927 N N . PRO A 1 782 ? 21.831 -12.935 -26.116 1.00 93.44 782 PRO A N 1
ATOM 5928 C CA . PRO A 1 782 ? 20.637 -12.096 -26.121 1.00 93.44 782 PRO A CA 1
ATOM 5929 C C . PRO A 1 782 ? 20.884 -10.693 -25.578 1.00 93.44 782 PRO A C 1
ATOM 5931 O O . PRO A 1 782 ? 21.783 -10.476 -24.758 1.00 93.44 782 PRO A O 1
ATOM 5934 N N . TYR A 1 783 ? 20.041 -9.748 -25.987 1.00 94.56 783 TYR A N 1
ATOM 5935 C CA . TYR A 1 783 ? 20.035 -8.393 -25.442 1.00 94.56 783 TYR A CA 1
ATOM 5936 C C . TYR A 1 783 ? 18.641 -7.944 -25.009 1.00 94.56 783 TYR A C 1
ATOM 5938 O O . TYR A 1 783 ? 17.617 -8.423 -25.502 1.00 94.56 783 TYR A O 1
ATOM 5946 N N . ILE A 1 784 ? 18.628 -7.000 -24.071 1.00 96.31 784 ILE A N 1
ATOM 5947 C CA . ILE A 1 784 ? 17.424 -6.381 -23.524 1.00 96.31 784 ILE A CA 1
ATOM 5948 C C . ILE A 1 784 ? 17.525 -4.873 -23.750 1.00 96.31 784 ILE A C 1
ATOM 5950 O O . ILE A 1 784 ? 18.490 -4.242 -23.316 1.00 96.31 784 ILE A O 1
ATOM 5954 N N . SER A 1 785 ? 16.530 -4.295 -24.418 1.00 97.56 785 SER A N 1
ATOM 5955 C CA . SER A 1 785 ? 16.427 -2.853 -24.653 1.00 97.56 785 SER A CA 1
ATOM 5956 C C . SER A 1 785 ? 15.046 -2.366 -24.234 1.00 97.56 785 SER A C 1
ATOM 5958 O O . SER A 1 785 ? 14.032 -2.834 -24.745 1.00 97.56 785 SER A O 1
ATOM 5960 N N . VAL A 1 786 ? 15.000 -1.462 -23.260 1.00 97.31 786 VAL A N 1
ATOM 5961 C CA . VAL A 1 786 ? 13.761 -0.983 -22.649 1.00 97.31 786 VAL A CA 1
ATOM 5962 C C . VAL A 1 786 ? 13.774 0.539 -22.645 1.00 97.31 786 VAL A C 1
ATOM 5964 O O . VAL A 1 786 ? 14.701 1.165 -22.127 1.00 97.31 786 VAL A O 1
ATOM 5967 N N . ARG A 1 787 ? 12.729 1.127 -23.222 1.00 95.69 787 ARG A N 1
ATOM 5968 C CA . ARG A 1 787 ? 12.535 2.562 -23.366 1.00 95.69 787 ARG A CA 1
ATOM 5969 C C . ARG A 1 787 ? 11.083 2.948 -23.094 1.00 95.69 787 ARG A C 1
ATOM 5971 O O . ARG A 1 787 ? 10.173 2.252 -23.547 1.00 95.69 787 ARG A O 1
ATOM 5978 N N . PHE A 1 788 ? 10.858 4.035 -22.348 1.00 96.12 788 PHE A N 1
ATOM 5979 C CA . PHE A 1 788 ? 9.511 4.499 -21.957 1.00 96.12 788 PHE A CA 1
ATOM 5980 C C . PHE A 1 788 ? 8.629 3.353 -21.441 1.00 96.12 788 PHE A C 1
ATOM 5982 O O . PHE A 1 788 ? 7.540 3.075 -21.949 1.00 96.12 788 PHE A O 1
ATOM 5989 N N . THR A 1 789 ? 9.161 2.617 -20.469 1.00 97.31 789 THR A N 1
ATOM 5990 C CA . THR A 1 789 ? 8.489 1.471 -19.861 1.00 97.31 789 THR A CA 1
ATOM 5991 C C . THR A 1 789 ? 8.446 1.650 -18.349 1.00 97.31 789 THR A C 1
ATOM 5993 O O . THR A 1 789 ? 9.446 2.012 -17.726 1.00 97.31 789 THR A O 1
ATOM 5996 N N . GLU A 1 790 ? 7.286 1.378 -17.764 1.00 96.12 790 GLU A N 1
ATOM 5997 C CA . GLU A 1 790 ? 7.091 1.295 -16.322 1.00 96.12 790 GLU A CA 1
ATOM 5998 C C . GLU A 1 790 ? 7.257 -0.161 -15.875 1.00 96.12 790 GLU A C 1
ATOM 6000 O O . GLU A 1 790 ? 6.565 -1.058 -16.367 1.00 96.12 790 GLU A O 1
ATOM 6005 N N . LEU A 1 791 ? 8.162 -0.400 -14.929 1.00 95.00 791 LEU A N 1
ATOM 6006 C CA . LEU A 1 791 ? 8.335 -1.693 -14.280 1.00 95.00 791 LEU A CA 1
ATOM 6007 C C . LEU A 1 791 ? 7.924 -1.562 -12.822 1.00 95.00 791 LEU A C 1
ATOM 6009 O O . LEU A 1 791 ? 8.526 -0.806 -12.064 1.00 95.00 791 LEU A O 1
ATOM 6013 N N . THR A 1 792 ? 6.896 -2.296 -12.418 1.00 92.12 792 THR A N 1
ATOM 6014 C CA . THR A 1 792 ? 6.329 -2.171 -11.073 1.00 92.12 792 THR A CA 1
ATOM 6015 C C . THR A 1 792 ? 6.206 -3.521 -10.406 1.00 92.12 792 THR A C 1
ATOM 6017 O O . THR A 1 792 ? 5.891 -4.530 -11.040 1.00 92.12 792 THR A O 1
ATOM 6020 N N . ALA A 1 793 ? 6.427 -3.529 -9.099 1.00 87.38 793 ALA A N 1
ATOM 6021 C CA . ALA A 1 793 ? 6.274 -4.720 -8.297 1.00 87.38 793 ALA A CA 1
ATOM 6022 C C . ALA A 1 793 ? 5.688 -4.403 -6.913 1.00 87.38 793 ALA A C 1
ATOM 6024 O O . ALA A 1 793 ? 5.944 -3.325 -6.361 1.00 87.38 793 ALA A O 1
ATOM 6025 N N . PRO A 1 794 ? 4.942 -5.346 -6.309 1.00 84.69 794 PRO A N 1
ATOM 6026 C CA . PRO A 1 794 ? 4.609 -5.270 -4.897 1.00 84.69 794 PRO A CA 1
ATOM 6027 C C . PRO A 1 794 ? 5.876 -5.330 -4.041 1.00 84.69 794 PRO A C 1
ATOM 6029 O O . PRO A 1 794 ? 6.905 -5.886 -4.457 1.00 84.69 794 PRO A O 1
ATOM 6032 N N . SER A 1 795 ? 5.768 -4.811 -2.823 1.00 81.75 795 SER A N 1
ATOM 6033 C CA . SER A 1 795 ? 6.854 -4.775 -1.854 1.00 81.75 795 SER A CA 1
ATOM 6034 C C . SER A 1 795 ? 7.556 -6.112 -1.699 1.00 81.75 795 SER A C 1
ATOM 6036 O O . SER A 1 795 ? 6.904 -7.147 -1.550 1.00 81.75 795 SER A O 1
ATOM 6038 N N . LYS A 1 796 ? 8.896 -6.078 -1.734 1.00 78.06 796 LYS A N 1
ATOM 6039 C CA . LYS A 1 796 ? 9.782 -7.225 -1.490 1.00 78.06 796 LYS A CA 1
ATOM 6040 C C . LYS A 1 796 ? 9.356 -8.516 -2.210 1.00 78.06 796 LYS A C 1
ATOM 6042 O O . LYS A 1 796 ? 9.616 -9.617 -1.733 1.00 78.06 796 LYS A O 1
ATOM 6047 N N . SER A 1 797 ? 8.721 -8.387 -3.368 1.00 69.81 797 SER A N 1
ATOM 6048 C CA . SER A 1 797 ? 8.183 -9.504 -4.145 1.00 69.81 797 SER A CA 1
ATOM 6049 C C . SER A 1 797 ? 9.276 -10.362 -4.801 1.00 69.81 797 SER A C 1
ATOM 6051 O O . SER A 1 797 ? 9.001 -11.467 -5.270 1.00 69.81 797 SER A O 1
ATOM 6053 N N . GLY A 1 798 ? 10.518 -9.866 -4.840 1.00 73.88 798 GLY A N 1
ATOM 6054 C CA . GLY A 1 798 ? 11.635 -10.498 -5.544 1.00 73.88 798 GLY A CA 1
ATOM 6055 C C . GLY A 1 798 ? 11.572 -10.304 -7.061 1.00 73.88 798 GLY A C 1
ATOM 6056 O O . GLY A 1 798 ? 12.191 -11.063 -7.797 1.00 73.88 798 GLY A O 1
ATOM 6057 N N . THR A 1 799 ? 10.783 -9.338 -7.552 1.00 83.12 799 THR A N 1
ATOM 6058 C CA . THR A 1 799 ? 10.698 -9.048 -8.991 1.00 83.12 799 THR A CA 1
ATOM 6059 C C . THR A 1 799 ? 11.995 -8.422 -9.448 1.00 83.12 799 THR A C 1
ATOM 6061 O O . THR A 1 799 ? 12.405 -7.402 -8.899 1.00 83.12 799 THR A O 1
ATOM 6064 N N . SER A 1 800 ? 12.602 -8.978 -10.487 1.00 87.88 800 SER A N 1
ATOM 6065 C CA . SER A 1 800 ? 13.714 -8.349 -11.185 1.00 87.88 800 SER A CA 1
ATOM 6066 C C . SER A 1 800 ? 13.445 -8.277 -12.680 1.00 87.88 800 SER A C 1
ATOM 6068 O O . SER A 1 800 ? 12.644 -9.041 -13.217 1.00 87.88 800 SER A O 1
ATOM 6070 N N . LEU A 1 801 ? 14.103 -7.346 -13.368 1.00 89.38 801 LEU A N 1
ATOM 6071 C CA . LEU A 1 801 ? 14.064 -7.313 -14.832 1.00 89.38 801 LEU A CA 1
ATOM 6072 C C . LEU A 1 801 ? 14.705 -8.577 -15.421 1.00 89.38 801 LEU A C 1
ATOM 6074 O O . LEU A 1 801 ? 14.160 -9.168 -16.348 1.00 89.38 801 LEU A O 1
ATOM 6078 N N . LEU A 1 802 ? 15.845 -8.988 -14.864 1.00 87.69 802 LEU A N 1
ATOM 6079 C CA . LEU A 1 802 ? 16.611 -10.152 -15.295 1.00 87.69 802 LEU A CA 1
ATOM 6080 C C . LEU A 1 802 ? 16.845 -11.095 -14.108 1.00 87.69 802 LEU A C 1
ATOM 6082 O O . LEU A 1 802 ? 17.112 -10.626 -12.999 1.00 87.69 802 LEU A O 1
ATOM 6086 N N . ASP A 1 803 ? 16.744 -12.405 -14.332 1.00 81.44 803 ASP A N 1
ATOM 6087 C CA . ASP A 1 803 ? 17.181 -13.423 -13.369 1.00 81.44 803 ASP A CA 1
ATOM 6088 C C . ASP A 1 803 ? 18.686 -13.300 -13.133 1.00 81.44 803 ASP A C 1
ATOM 6090 O O . ASP A 1 803 ? 19.469 -13.343 -14.078 1.00 81.44 803 ASP A O 1
ATOM 6094 N N . THR A 1 804 ? 19.107 -13.111 -11.890 1.00 66.25 804 THR A N 1
ATOM 6095 C CA . THR A 1 804 ? 20.492 -12.752 -11.565 1.00 66.25 804 THR A CA 1
ATOM 6096 C C . THR A 1 804 ? 21.090 -13.622 -10.464 1.00 66.25 804 THR A C 1
ATOM 6098 O O . THR A 1 804 ? 22.073 -13.255 -9.821 1.00 66.25 804 THR A O 1
ATOM 6101 N N . GLY A 1 805 ? 20.549 -14.831 -10.274 1.00 57.88 805 GLY A N 1
ATOM 6102 C CA . GLY A 1 805 ? 21.040 -15.810 -9.295 1.00 57.88 805 GLY A CA 1
ATOM 6103 C C . GLY A 1 805 ? 22.455 -16.371 -9.545 1.00 57.88 805 GLY A C 1
ATOM 6104 O O . GLY A 1 805 ? 22.886 -17.236 -8.782 1.00 57.88 805 GLY A O 1
ATOM 6105 N N . GLY A 1 806 ? 23.160 -15.908 -10.588 1.00 64.81 806 GLY A N 1
ATOM 6106 C CA . GLY A 1 806 ? 24.500 -16.324 -11.025 1.00 64.81 806 GLY A CA 1
ATOM 6107 C C . GLY A 1 806 ? 25.008 -15.473 -12.201 1.00 64.81 806 GLY A C 1
ATOM 6108 O O . GLY A 1 806 ? 24.385 -14.465 -12.542 1.00 64.81 806 GLY A O 1
ATOM 6109 N N . THR A 1 807 ? 26.113 -15.869 -12.841 1.00 71.19 807 THR A N 1
ATOM 6110 C CA . THR A 1 807 ? 26.613 -15.196 -14.050 1.00 71.19 807 THR A CA 1
ATOM 6111 C C . THR A 1 807 ? 25.614 -15.277 -15.212 1.00 71.19 807 THR A C 1
ATOM 6113 O O . THR A 1 807 ? 24.976 -16.302 -15.430 1.00 71.19 807 THR A O 1
ATOM 6116 N N . GLN A 1 808 ? 25.482 -14.189 -15.973 1.00 77.38 808 GLN A N 1
ATOM 6117 C CA . GLN A 1 808 ? 24.460 -13.997 -17.001 1.00 77.38 808 GLN A CA 1
ATOM 6118 C C . GLN A 1 808 ? 25.085 -13.733 -18.379 1.00 77.38 808 GLN A C 1
ATOM 6120 O O . GLN A 1 808 ? 25.921 -12.836 -18.518 1.00 77.38 808 GLN A O 1
ATOM 6125 N N . PRO A 1 809 ? 24.683 -14.450 -19.437 1.00 83.75 809 PRO A N 1
ATOM 6126 C CA . PRO A 1 809 ? 25.286 -14.307 -20.757 1.00 83.75 809 PRO A CA 1
ATOM 6127 C C . PRO A 1 809 ? 24.595 -13.257 -21.642 1.00 83.75 809 PRO A C 1
ATOM 6129 O O . PRO A 1 809 ? 24.223 -13.528 -22.782 1.00 83.75 809 PRO A O 1
ATOM 6132 N N . PHE A 1 810 ? 24.438 -12.030 -21.143 1.00 88.50 810 PHE A N 1
ATOM 6133 C CA . PHE A 1 810 ? 23.844 -10.936 -21.920 1.00 88.50 810 PHE A CA 1
ATOM 6134 C C . PHE A 1 810 ? 24.866 -10.231 -22.828 1.00 88.50 810 PHE A C 1
ATOM 6136 O O . PHE A 1 810 ? 26.056 -10.111 -22.509 1.00 88.50 810 PHE A O 1
ATOM 6143 N N . GLN A 1 811 ? 24.399 -9.740 -23.975 1.00 92.56 811 GLN A N 1
ATOM 6144 C CA . GLN A 1 811 ? 25.142 -8.813 -24.829 1.00 92.56 811 GLN A CA 1
ATOM 6145 C C . GLN A 1 811 ? 25.022 -7.391 -24.279 1.00 92.56 811 GLN A C 1
ATOM 6147 O O . GLN A 1 811 ? 26.029 -6.745 -23.983 1.00 92.56 811 GLN A O 1
ATOM 6152 N N . SER A 1 812 ? 23.788 -6.917 -24.103 1.00 93.81 812 SER A N 1
ATOM 6153 C CA . SER A 1 812 ? 23.511 -5.623 -23.490 1.00 93.81 812 SER A CA 1
ATOM 6154 C C . SER A 1 812 ? 22.205 -5.602 -22.700 1.00 93.81 812 SER A C 1
ATOM 6156 O O . SER A 1 812 ? 21.269 -6.347 -22.993 1.00 93.81 812 SER A O 1
ATOM 6158 N N . VAL A 1 813 ? 22.169 -4.730 -21.691 1.00 95.06 813 VAL A N 1
ATOM 6159 C CA . VAL A 1 813 ? 20.958 -4.333 -20.964 1.00 95.06 813 VAL A CA 1
ATOM 6160 C C . VAL A 1 813 ? 20.871 -2.810 -21.001 1.00 95.06 813 VAL A C 1
ATOM 6162 O O . VAL A 1 813 ? 21.706 -2.121 -20.412 1.00 95.06 813 VAL A O 1
ATOM 6165 N N . THR A 1 814 ? 19.870 -2.283 -21.697 1.00 97.50 814 THR A N 1
ATOM 6166 C CA . THR A 1 814 ? 19.669 -0.842 -21.883 1.00 97.50 814 THR A CA 1
ATOM 6167 C C . THR A 1 814 ? 18.334 -0.420 -21.282 1.00 97.50 814 THR A C 1
ATOM 6169 O O . THR A 1 814 ? 17.296 -0.953 -21.666 1.00 97.50 814 THR A O 1
ATOM 6172 N N . LEU A 1 815 ? 18.376 0.540 -20.357 1.00 97.56 815 LEU A N 1
ATOM 6173 C CA . LEU A 1 815 ? 17.221 1.214 -19.766 1.00 97.56 815 LEU A CA 1
ATOM 6174 C C . LEU A 1 815 ? 17.298 2.706 -20.093 1.00 97.56 815 LEU A C 1
ATOM 6176 O O . LEU A 1 815 ? 18.235 3.386 -19.660 1.00 97.56 815 LEU A O 1
ATOM 6180 N N . GLU A 1 816 ? 16.317 3.215 -20.833 1.00 96.75 816 GLU A N 1
ATOM 6181 C CA . GLU A 1 816 ? 16.203 4.640 -21.144 1.00 96.75 816 GLU A CA 1
ATOM 6182 C C . GLU A 1 816 ? 14.807 5.189 -20.830 1.00 96.75 816 GLU A C 1
ATOM 6184 O O . GLU A 1 816 ? 13.808 4.607 -21.247 1.00 96.75 816 GLU A O 1
ATOM 6189 N N . PHE A 1 817 ? 14.691 6.331 -20.150 1.00 96.50 817 PHE A N 1
ATOM 6190 C CA . PHE A 1 817 ? 13.381 6.957 -19.871 1.00 96.50 817 PHE A CA 1
ATOM 6191 C C . PHE A 1 817 ? 12.383 6.030 -19.153 1.00 96.50 817 PHE A C 1
ATOM 6193 O O . PHE A 1 817 ? 11.170 6.138 -19.345 1.00 96.50 817 PHE A O 1
ATOM 6200 N N . CYS A 1 818 ? 12.878 5.067 -18.374 1.00 96.94 818 CYS A N 1
ATOM 6201 C CA . CYS A 1 818 ? 12.047 4.096 -17.672 1.00 96.94 818 CYS A CA 1
ATOM 6202 C C . CYS A 1 818 ? 11.764 4.541 -16.239 1.00 96.94 818 CYS A C 1
ATOM 6204 O O . CYS A 1 818 ? 12.552 5.254 -15.615 1.00 96.94 818 CYS A O 1
ATOM 6206 N N . GLN A 1 819 ? 10.650 4.057 -15.697 1.00 95.56 819 GLN A N 1
ATOM 6207 C CA . GLN A 1 819 ? 10.312 4.215 -14.286 1.00 95.56 819 GLN A CA 1
ATOM 6208 C C . GLN A 1 819 ? 10.212 2.832 -13.651 1.00 95.56 819 GLN A C 1
ATOM 6210 O O . GLN A 1 819 ? 9.477 1.973 -14.132 1.00 95.56 819 GLN A O 1
ATOM 6215 N N . LEU A 1 820 ? 10.989 2.595 -12.601 1.00 94.75 820 LEU A N 1
ATOM 6216 C CA . LEU A 1 820 ? 11.081 1.313 -11.919 1.00 94.75 820 LEU A CA 1
ATOM 6217 C C . LEU A 1 820 ? 10.705 1.503 -10.452 1.00 94.75 820 LEU A C 1
ATOM 6219 O O . LEU A 1 820 ? 11.380 2.250 -9.749 1.00 94.75 820 LEU A O 1
ATOM 6223 N N . SER A 1 821 ? 9.667 0.806 -9.989 1.00 93.50 821 SER A N 1
ATOM 6224 C CA . SER A 1 821 ? 9.204 0.841 -8.596 1.00 93.50 821 SER A CA 1
ATOM 6225 C C . SER A 1 821 ? 9.291 -0.550 -7.967 1.00 93.50 821 SER A C 1
ATOM 6227 O O . SER A 1 821 ? 8.580 -1.465 -8.389 1.00 93.50 821 SER A O 1
ATOM 6229 N N . ASN A 1 822 ? 10.133 -0.701 -6.938 1.00 91.38 822 ASN A N 1
ATOM 6230 C CA . ASN A 1 822 ? 10.371 -1.959 -6.205 1.00 91.38 822 ASN A CA 1
ATOM 6231 C C . ASN A 1 822 ? 10.936 -3.109 -7.061 1.00 91.38 822 ASN A C 1
ATOM 6233 O O . ASN A 1 822 ? 10.732 -4.285 -6.745 1.00 91.38 822 ASN A O 1
ATOM 6237 N N . VAL A 1 823 ? 11.635 -2.790 -8.153 1.00 89.62 823 VAL A N 1
ATOM 6238 C CA . VAL A 1 823 ? 12.188 -3.786 -9.080 1.00 89.62 823 VAL A CA 1
ATOM 6239 C C . VAL A 1 823 ? 13.686 -3.957 -8.850 1.00 89.62 823 VAL A C 1
ATOM 6241 O O . VAL A 1 823 ? 14.432 -3.002 -8.641 1.00 89.62 823 VAL A O 1
ATOM 6244 N N . GLY A 1 824 ? 14.139 -5.205 -8.885 1.00 87.12 824 GLY A N 1
ATOM 6245 C CA . GLY A 1 824 ? 15.544 -5.567 -8.825 1.00 87.12 824 GLY A CA 1
ATOM 6246 C C . GLY A 1 824 ? 16.227 -5.541 -10.193 1.00 87.12 824 GLY A C 1
ATOM 6247 O O . GLY A 1 824 ? 15.700 -6.020 -11.198 1.00 87.12 824 GLY A O 1
ATOM 6248 N N . LEU A 1 825 ? 17.465 -5.070 -10.206 1.00 85.62 825 LEU A N 1
ATOM 6249 C CA . LEU A 1 825 ? 18.467 -5.387 -11.221 1.00 85.62 825 LEU A CA 1
ATOM 6250 C C . LEU A 1 825 ? 19.749 -5.771 -10.477 1.00 85.62 825 LEU A C 1
ATOM 6252 O O . LEU A 1 825 ? 20.759 -5.071 -10.501 1.00 85.62 825 LEU A O 1
ATOM 6256 N N . THR A 1 826 ? 19.640 -6.820 -9.669 1.00 78.69 826 THR A N 1
ATOM 6257 C CA . THR A 1 826 ? 20.685 -7.270 -8.745 1.00 78.69 826 THR A CA 1
ATOM 6258 C C . THR A 1 826 ? 21.715 -8.112 -9.485 1.00 78.69 826 THR A C 1
ATOM 6260 O O . THR A 1 826 ? 21.385 -8.679 -10.507 1.00 78.69 826 THR A O 1
ATOM 6263 N N . SER A 1 827 ? 22.954 -8.217 -9.003 1.00 74.06 827 SER A N 1
ATOM 6264 C CA . SER A 1 827 ? 23.951 -9.182 -9.498 1.00 74.06 827 SER A CA 1
ATOM 6265 C C . SER A 1 827 ? 24.148 -9.257 -11.026 1.00 74.06 827 SER A C 1
ATOM 6267 O O . SER A 1 827 ? 24.444 -10.329 -11.553 1.00 74.06 827 SER A O 1
ATOM 6269 N N . LEU A 1 828 ? 24.039 -8.138 -11.755 1.00 83.56 828 LEU A N 1
ATOM 6270 C CA . LEU A 1 828 ? 24.362 -8.118 -13.184 1.00 83.56 828 LEU A CA 1
ATOM 6271 C C . LEU A 1 828 ? 25.852 -8.382 -13.386 1.00 83.56 828 LEU A C 1
ATOM 6273 O O . LEU A 1 828 ? 26.690 -7.509 -13.149 1.00 83.56 828 LEU A O 1
ATOM 6277 N N . TRP A 1 829 ? 26.160 -9.596 -13.825 1.00 81.25 829 TRP A N 1
ATOM 6278 C CA . TRP A 1 829 ? 27.516 -10.099 -13.962 1.00 81.25 829 TRP A CA 1
ATOM 6279 C C . TRP A 1 829 ? 27.622 -10.946 -15.238 1.00 81.25 829 TRP A C 1
ATOM 6281 O O . TRP A 1 829 ? 26.993 -11.998 -15.306 1.00 81.25 829 TRP A O 1
ATOM 6291 N N . PRO A 1 830 ? 28.387 -10.519 -16.258 1.00 78.75 830 PRO A N 1
ATOM 6292 C CA . PRO A 1 830 ? 28.588 -11.285 -17.487 1.00 78.75 830 PRO A CA 1
ATOM 6293 C C . PRO A 1 830 ? 29.171 -12.687 -17.257 1.00 78.75 830 PRO A C 1
ATOM 6295 O O . PRO A 1 830 ? 30.060 -12.856 -16.425 1.00 78.75 830 PRO A O 1
ATOM 6298 N N . GLY A 1 831 ? 28.708 -13.678 -18.024 1.00 76.31 831 GLY A N 1
ATOM 6299 C CA . GLY A 1 831 ? 29.086 -15.087 -17.835 1.00 76.31 831 GLY A CA 1
ATOM 6300 C C . GLY A 1 831 ? 30.232 -15.651 -18.668 1.00 76.31 831 GLY A C 1
ATOM 6301 O O . GLY A 1 831 ? 30.547 -16.825 -18.503 1.00 76.31 831 GLY A O 1
ATOM 6302 N N . ASP A 1 832 ? 30.864 -14.857 -19.534 1.00 80.62 832 ASP A N 1
ATOM 6303 C CA . ASP A 1 832 ? 32.043 -15.273 -20.309 1.00 80.62 832 ASP A CA 1
ATOM 6304 C C . ASP A 1 832 ? 32.901 -14.057 -20.723 1.00 80.62 832 ASP A C 1
ATOM 6306 O O . ASP A 1 832 ? 32.521 -12.920 -20.456 1.00 80.62 832 ASP A O 1
ATOM 6310 N N . SER A 1 833 ? 34.047 -14.260 -21.383 1.00 82.69 833 SER A N 1
ATOM 6311 C CA . SER A 1 833 ? 35.031 -13.210 -21.709 1.00 82.69 833 SER A CA 1
ATOM 6312 C C . SER A 1 833 ? 34.655 -12.207 -22.817 1.00 82.69 833 SER A C 1
ATOM 6314 O O . SER A 1 833 ? 35.405 -11.252 -23.025 1.00 82.69 833 SER A O 1
ATOM 6316 N N . ARG A 1 834 ? 33.538 -12.365 -23.545 1.00 86.00 834 ARG A N 1
ATOM 6317 C CA . ARG A 1 834 ? 33.130 -11.392 -24.588 1.00 86.00 834 ARG A CA 1
ATOM 6318 C C . ARG A 1 834 ? 32.557 -10.111 -23.969 1.00 86.00 834 ARG A C 1
ATOM 6320 O O . ARG A 1 834 ? 31.940 -10.139 -22.903 1.00 86.00 834 ARG A O 1
ATOM 6327 N N . SER A 1 835 ? 32.716 -8.986 -24.658 1.00 88.12 835 SER A N 1
ATOM 6328 C CA . SER A 1 835 ? 32.267 -7.685 -24.159 1.00 88.12 835 SER A CA 1
ATOM 6329 C C . SER A 1 835 ? 30.759 -7.639 -23.882 1.00 88.12 835 SER A C 1
ATOM 6331 O O . SER A 1 835 ? 29.968 -8.180 -24.652 1.00 88.12 835 SER A O 1
ATOM 6333 N N . ALA A 1 836 ? 30.366 -6.974 -22.797 1.00 90.38 836 ALA A N 1
ATOM 6334 C CA . ALA A 1 836 ? 28.974 -6.713 -22.432 1.00 90.38 836 ALA A CA 1
ATOM 6335 C C . ALA A 1 836 ? 28.766 -5.227 -22.105 1.00 90.38 836 ALA A C 1
ATOM 6337 O O . ALA A 1 836 ? 29.712 -4.532 -21.726 1.00 90.38 836 ALA A O 1
ATOM 6338 N N . THR A 1 837 ? 27.541 -4.719 -22.248 1.00 93.75 837 THR A N 1
ATOM 6339 C CA . THR A 1 837 ? 27.219 -3.305 -21.971 1.00 93.75 837 THR A CA 1
ATOM 6340 C C . THR A 1 837 ? 25.961 -3.153 -21.126 1.00 93.75 837 THR A C 1
ATOM 6342 O O . THR A 1 837 ? 24.953 -3.805 -21.379 1.00 93.75 837 THR A O 1
ATOM 6345 N N . VAL A 1 838 ? 26.010 -2.263 -20.140 1.00 95.00 838 VAL A N 1
ATOM 6346 C CA . VAL A 1 838 ? 24.843 -1.808 -19.383 1.00 95.00 838 VAL A CA 1
ATOM 6347 C C . VAL A 1 838 ? 24.714 -0.295 -19.538 1.00 95.00 838 VAL A C 1
ATOM 6349 O O . VAL A 1 838 ? 25.665 0.444 -19.275 1.00 95.00 838 VAL A O 1
ATOM 6352 N N . THR A 1 839 ? 23.537 0.163 -19.953 1.00 97.25 839 THR A N 1
ATOM 6353 C CA . THR A 1 839 ? 23.236 1.586 -20.154 1.00 97.25 839 THR A CA 1
ATOM 6354 C C . THR A 1 839 ? 22.016 1.970 -19.333 1.00 97.25 839 THR A C 1
ATOM 6356 O O . THR A 1 839 ? 20.957 1.369 -19.494 1.00 97.25 839 THR A O 1
ATOM 6359 N N . LEU A 1 840 ? 22.164 2.979 -18.477 1.00 97.75 840 LEU A N 1
ATOM 6360 C CA . LEU A 1 840 ? 21.105 3.571 -17.666 1.00 97.75 840 LEU A CA 1
ATOM 6361 C C . LEU A 1 840 ? 21.029 5.065 -18.008 1.00 97.75 840 LEU A C 1
ATOM 6363 O O . LEU A 1 840 ? 21.857 5.846 -17.537 1.00 97.75 840 LEU A O 1
ATOM 6367 N N . ARG A 1 841 ? 20.067 5.482 -18.833 1.00 97.44 841 ARG A N 1
ATOM 6368 C CA . ARG A 1 841 ? 19.894 6.895 -19.195 1.00 97.44 841 ARG A CA 1
ATOM 6369 C C . ARG A 1 841 ? 18.519 7.422 -18.815 1.00 97.44 841 ARG A C 1
ATOM 6371 O O . ARG A 1 841 ? 17.509 6.897 -19.263 1.00 97.44 841 ARG A O 1
ATOM 6378 N N . ASN A 1 842 ? 18.485 8.497 -18.043 1.00 97.62 842 ASN A N 1
ATOM 6379 C CA . ASN A 1 842 ? 17.251 9.183 -17.683 1.00 97.62 842 ASN A CA 1
ATOM 6380 C C . ASN A 1 842 ? 16.163 8.270 -17.092 1.00 97.62 842 ASN A C 1
ATOM 6382 O O . ASN A 1 842 ? 15.030 8.273 -17.558 1.00 97.62 842 ASN A O 1
ATOM 6386 N N . ASN A 1 843 ? 16.498 7.444 -16.100 1.00 98.19 843 ASN A N 1
ATOM 6387 C CA . ASN A 1 843 ? 15.528 6.566 -15.441 1.00 98.19 843 ASN A CA 1
ATOM 6388 C C . ASN A 1 843 ? 15.197 7.037 -14.023 1.00 98.19 843 ASN A C 1
ATOM 6390 O O . ASN A 1 843 ? 16.052 7.575 -13.316 1.00 98.19 843 ASN A O 1
ATOM 6394 N N . LEU A 1 844 ? 13.973 6.749 -13.587 1.00 97.06 844 LEU A N 1
ATOM 6395 C CA . LEU A 1 844 ? 13.540 6.874 -12.201 1.00 97.06 844 LEU A CA 1
ATOM 6396 C C . LEU A 1 844 ? 13.563 5.497 -11.535 1.00 97.06 844 LEU A C 1
ATOM 6398 O O . LEU A 1 844 ? 12.739 4.640 -11.840 1.00 97.06 844 LEU A O 1
ATOM 6402 N N . PHE A 1 845 ? 14.482 5.296 -10.597 1.00 96.56 845 PHE A N 1
ATOM 6403 C CA . PHE A 1 845 ? 14.549 4.114 -9.743 1.00 96.56 845 PHE A CA 1
ATOM 6404 C C . PHE A 1 845 ? 13.940 4.443 -8.381 1.00 96.56 845 PHE A C 1
ATOM 6406 O O . PHE A 1 845 ? 14.618 4.931 -7.479 1.00 96.56 845 PHE A O 1
ATOM 6413 N N . GLU A 1 846 ? 12.650 4.176 -8.231 1.00 94.19 846 GLU A N 1
ATOM 6414 C CA . GLU A 1 846 ? 11.913 4.311 -6.981 1.00 94.19 846 GLU A CA 1
ATOM 6415 C C . GLU A 1 846 ? 12.046 3.012 -6.181 1.00 94.19 846 GLU A C 1
ATOM 6417 O O . GLU A 1 846 ? 11.603 1.945 -6.615 1.00 94.19 846 GLU A O 1
ATOM 6422 N N . ARG A 1 847 ? 12.700 3.079 -5.020 1.00 92.88 847 ARG A N 1
ATOM 6423 C CA . ARG A 1 847 ? 12.825 1.961 -4.076 1.00 92.88 847 ARG A CA 1
ATOM 6424 C C . ARG A 1 847 ? 13.313 0.649 -4.690 1.00 92.88 847 ARG A C 1
ATOM 6426 O O . ARG A 1 847 ? 12.943 -0.457 -4.302 1.00 92.88 847 ARG A O 1
ATOM 6433 N N . SER A 1 848 ? 14.152 0.794 -5.704 1.00 92.56 848 SER A N 1
ATOM 6434 C CA . SER A 1 848 ? 14.680 -0.303 -6.498 1.00 92.56 848 SER A CA 1
ATOM 6435 C C . SER A 1 848 ? 16.088 -0.663 -6.028 1.00 92.56 848 SER A C 1
ATOM 6437 O O . SER A 1 848 ? 16.821 0.174 -5.494 1.00 92.56 848 SER A O 1
ATOM 6439 N N . VAL A 1 849 ? 16.462 -1.928 -6.213 1.00 90.19 849 VAL A N 1
ATOM 6440 C CA . VAL A 1 849 ? 17.766 -2.465 -5.798 1.00 90.19 849 VAL A CA 1
ATOM 6441 C C . VAL A 1 849 ? 18.558 -2.810 -7.045 1.00 90.19 849 VAL A C 1
ATOM 6443 O O . VAL A 1 849 ? 18.178 -3.700 -7.806 1.00 90.19 849 VAL A O 1
ATOM 6446 N N . LEU A 1 850 ? 19.674 -2.123 -7.247 1.00 91.31 850 LEU A N 1
ATOM 6447 C CA . LEU A 1 850 ? 20.526 -2.297 -8.412 1.00 91.31 850 LEU A CA 1
ATOM 6448 C C . LEU A 1 850 ? 21.929 -2.708 -7.976 1.00 91.31 850 LEU A C 1
ATOM 6450 O O . LEU A 1 850 ? 22.545 -2.064 -7.127 1.00 91.31 850 LEU A O 1
ATOM 6454 N N . SER A 1 851 ? 22.447 -3.779 -8.576 1.00 90.06 851 SER A N 1
ATOM 6455 C CA . SER A 1 851 ? 23.827 -4.205 -8.373 1.00 90.06 851 SER A CA 1
ATOM 6456 C C . SER A 1 851 ? 24.465 -4.686 -9.670 1.00 90.06 851 SER A C 1
ATOM 6458 O O . SER A 1 851 ? 23.956 -5.595 -10.322 1.00 90.06 851 SER A O 1
ATOM 6460 N N . ILE A 1 852 ? 25.602 -4.084 -10.024 1.00 89.69 852 ILE A N 1
ATOM 6461 C CA . ILE A 1 852 ? 26.353 -4.387 -11.247 1.00 89.69 852 ILE A CA 1
ATOM 6462 C C . ILE A 1 852 ? 27.779 -4.759 -10.855 1.00 89.69 852 ILE A C 1
ATOM 6464 O O . ILE A 1 852 ? 28.463 -4.004 -10.162 1.00 89.69 852 ILE A O 1
ATOM 6468 N N . ASN A 1 853 ? 28.229 -5.936 -11.283 1.00 86.56 853 ASN A N 1
ATOM 6469 C CA . ASN A 1 853 ? 29.475 -6.523 -10.813 1.00 86.56 853 ASN A CA 1
ATOM 6470 C C . ASN A 1 853 ? 30.381 -6.902 -11.981 1.00 86.56 853 ASN A C 1
ATOM 6472 O O . ASN A 1 853 ? 30.015 -7.663 -12.876 1.00 86.56 853 ASN A O 1
ATOM 6476 N N . LYS A 1 854 ? 31.614 -6.409 -11.912 1.00 83.88 854 LYS A N 1
ATOM 6477 C CA . LYS A 1 854 ? 32.750 -6.877 -12.695 1.00 83.88 854 LYS A CA 1
ATOM 6478 C C . LYS A 1 854 ? 33.766 -7.484 -11.731 1.00 83.88 854 LYS A C 1
ATOM 6480 O O . LYS A 1 854 ? 34.671 -6.788 -11.281 1.00 83.88 854 LYS A O 1
ATOM 6485 N N . SER A 1 855 ? 33.615 -8.766 -11.413 1.00 69.06 855 SER A N 1
ATOM 6486 C CA . SER A 1 855 ? 34.516 -9.489 -10.509 1.00 69.06 855 SER A CA 1
ATOM 6487 C C . SER A 1 855 ? 34.710 -10.916 -11.005 1.00 69.06 855 SER A C 1
ATOM 6489 O O . SER A 1 855 ? 33.764 -11.680 -10.963 1.00 69.06 855 SER A O 1
ATOM 6491 N N . TYR A 1 856 ? 35.887 -11.289 -11.518 1.00 66.69 856 TYR A N 1
ATOM 6492 C CA . TYR A 1 856 ? 36.280 -12.698 -11.677 1.00 66.69 856 TYR A CA 1
ATOM 6493 C C . TYR A 1 856 ? 37.783 -12.796 -11.969 1.00 66.69 856 TYR A C 1
ATOM 6495 O O . TYR A 1 856 ? 38.282 -12.218 -12.934 1.00 66.69 856 TYR A O 1
ATOM 6503 N N . THR A 1 857 ? 38.526 -13.513 -11.127 1.00 53.38 857 THR A N 1
ATOM 6504 C CA . THR A 1 857 ? 39.998 -13.546 -11.172 1.00 53.38 857 THR A CA 1
ATOM 6505 C C . THR A 1 857 ? 40.570 -14.482 -12.243 1.00 53.38 857 THR A C 1
ATOM 6507 O O . THR A 1 857 ? 41.747 -14.352 -12.571 1.00 53.38 857 THR A O 1
ATOM 6510 N N . SER A 1 858 ? 39.772 -15.393 -12.824 1.00 57.41 858 SER A N 1
ATOM 6511 C CA . SER A 1 858 ? 40.232 -16.346 -13.855 1.00 57.41 858 SER A CA 1
ATOM 6512 C C . SER A 1 858 ? 39.682 -16.107 -15.272 1.00 57.41 858 SER A C 1
ATOM 6514 O O . SER A 1 858 ? 40.257 -16.625 -16.227 1.00 57.41 858 SER A O 1
ATOM 6516 N N . GLN A 1 859 ? 38.629 -15.301 -15.452 1.00 64.38 859 GLN A N 1
ATOM 6517 C CA . GLN A 1 859 ? 38.096 -14.886 -16.765 1.00 64.38 859 GLN A CA 1
ATOM 6518 C C . GLN A 1 859 ? 37.765 -13.386 -16.709 1.00 64.38 859 GLN A C 1
ATOM 6520 O O . GLN A 1 859 ? 36.789 -12.977 -16.091 1.00 64.38 859 GLN A O 1
ATOM 6525 N N . ASN A 1 860 ? 38.600 -12.538 -17.313 1.00 71.25 860 ASN A N 1
ATOM 6526 C CA . ASN A 1 860 ? 38.362 -11.094 -17.332 1.00 71.25 860 ASN A CA 1
ATOM 6527 C C . ASN A 1 860 ? 37.370 -10.722 -18.449 1.00 71.25 860 ASN A C 1
ATOM 6529 O O . ASN A 1 860 ? 37.763 -10.678 -19.615 1.00 71.25 860 ASN A O 1
ATOM 6533 N N . THR A 1 861 ? 36.114 -10.426 -18.104 1.00 78.06 861 THR A N 1
ATOM 6534 C CA . THR A 1 861 ? 35.115 -9.923 -19.061 1.00 78.06 861 THR A CA 1
ATOM 6535 C C . THR A 1 861 ? 35.145 -8.396 -19.166 1.00 78.06 861 THR A C 1
ATOM 6537 O O . THR A 1 861 ? 34.982 -7.715 -18.146 1.00 78.06 861 THR A O 1
ATOM 6540 N N . PRO A 1 862 ? 35.273 -7.820 -20.376 1.00 86.31 862 PRO A N 1
ATOM 6541 C CA . PRO A 1 862 ? 35.037 -6.398 -20.582 1.00 86.31 862 PRO A CA 1
ATOM 6542 C C . PRO A 1 862 ? 33.549 -6.077 -20.374 1.00 86.31 862 PRO A C 1
ATOM 6544 O O . PRO A 1 862 ? 32.698 -6.493 -21.155 1.00 86.31 862 PRO A O 1
ATOM 6547 N N . LEU A 1 863 ? 33.219 -5.337 -19.319 1.00 89.12 863 LEU A N 1
ATOM 6548 C CA . LEU A 1 863 ? 31.863 -4.850 -19.055 1.00 89.12 863 LEU A CA 1
ATOM 6549 C C . LEU A 1 863 ? 31.888 -3.331 -19.069 1.00 89.12 863 LEU A C 1
ATOM 6551 O O . LEU A 1 863 ? 32.600 -2.763 -18.251 1.00 89.12 863 LEU A O 1
ATOM 6555 N N . THR A 1 864 ? 31.123 -2.684 -19.943 1.00 92.44 864 THR A N 1
ATOM 6556 C CA . THR A 1 864 ? 30.925 -1.226 -19.930 1.00 92.44 864 THR A CA 1
ATOM 6557 C C . THR A 1 864 ? 29.665 -0.880 -19.143 1.00 92.44 864 THR A C 1
ATOM 6559 O O . THR A 1 864 ? 28.626 -1.501 -19.357 1.00 92.44 864 THR A O 1
ATOM 6562 N N . LEU A 1 865 ? 29.742 0.131 -18.274 1.00 94.88 865 LEU A N 1
ATOM 6563 C CA . LEU A 1 865 ? 28.589 0.739 -17.609 1.00 94.88 865 LEU A CA 1
ATOM 6564 C C . LEU A 1 865 ? 28.560 2.241 -17.897 1.00 94.88 865 LEU A C 1
ATOM 6566 O O . LEU A 1 865 ? 29.517 2.946 -17.571 1.00 94.88 865 LEU A O 1
ATOM 6570 N N . ALA A 1 866 ? 27.446 2.718 -18.449 1.00 95.94 866 ALA A N 1
ATOM 6571 C CA . ALA A 1 866 ? 27.142 4.137 -18.592 1.00 95.94 866 ALA A CA 1
ATOM 6572 C C . ALA A 1 866 ? 25.838 4.471 -17.853 1.00 95.94 866 ALA A C 1
ATOM 6574 O O . ALA A 1 866 ? 24.797 3.890 -18.155 1.00 95.94 866 ALA A O 1
ATOM 6575 N N . GLY A 1 867 ? 25.902 5.376 -16.876 1.00 96.50 867 GLY A N 1
ATOM 6576 C CA . GLY A 1 867 ? 24.773 5.835 -16.071 1.00 96.50 867 GLY A CA 1
ATOM 6577 C C . GLY A 1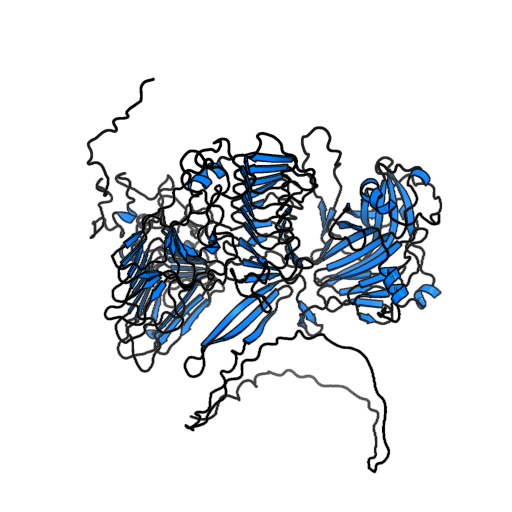 867 ? 24.685 7.358 -16.046 1.00 96.50 867 GLY A C 1
ATOM 6578 O O . GLY A 1 867 ? 25.505 8.002 -15.387 1.00 96.50 867 GLY A O 1
ATOM 6579 N N . ASN A 1 868 ? 23.695 7.922 -16.740 1.00 96.56 868 ASN A N 1
ATOM 6580 C CA . ASN A 1 868 ? 23.522 9.365 -16.904 1.00 96.56 868 ASN A CA 1
ATOM 6581 C C . ASN A 1 868 ? 22.090 9.824 -16.604 1.00 96.56 868 ASN A C 1
ATOM 6583 O O . ASN A 1 868 ? 21.138 9.174 -17.041 1.00 96.56 868 ASN A O 1
ATOM 6587 N N . ASN A 1 869 ? 21.944 10.951 -15.897 1.00 97.81 869 ASN A N 1
ATOM 6588 C CA . ASN A 1 869 ? 20.654 11.618 -15.663 1.00 97.81 869 ASN A CA 1
ATOM 6589 C C . ASN A 1 869 ? 19.603 10.742 -14.955 1.00 97.81 869 ASN A C 1
ATOM 6591 O O . ASN A 1 869 ? 18.410 10.886 -15.164 1.00 97.81 869 ASN A O 1
ATOM 6595 N N . ASN A 1 870 ? 20.008 9.789 -14.114 1.00 98.31 870 ASN A N 1
ATOM 6596 C CA . ASN A 1 870 ? 19.048 8.954 -13.384 1.00 98.31 870 ASN A CA 1
ATOM 6597 C C . ASN A 1 870 ? 18.703 9.562 -12.019 1.00 98.31 870 ASN A C 1
ATOM 6599 O O . ASN A 1 870 ? 19.548 10.194 -11.384 1.00 98.31 870 ASN A O 1
ATOM 6603 N N . LEU A 1 871 ? 17.493 9.294 -11.526 1.00 97.69 871 LEU A N 1
ATOM 6604 C CA . LEU A 1 871 ? 17.108 9.516 -10.133 1.00 97.69 871 LEU A CA 1
ATOM 6605 C C . LEU A 1 871 ? 17.026 8.172 -9.407 1.00 97.69 871 LEU A C 1
ATOM 6607 O O . LEU A 1 871 ? 16.156 7.353 -9.693 1.00 97.69 871 LEU A O 1
ATOM 6611 N N . PHE A 1 872 ? 17.906 7.967 -8.432 1.00 96.06 872 PHE A N 1
ATOM 6612 C CA . PHE A 1 872 ? 17.835 6.861 -7.484 1.00 96.06 872 PHE A CA 1
ATOM 6613 C C . PHE A 1 872 ? 17.168 7.347 -6.201 1.00 96.06 872 PHE A C 1
ATOM 6615 O O . PHE A 1 872 ? 17.790 8.050 -5.397 1.00 96.06 872 PHE A O 1
ATOM 6622 N N . TRP A 1 873 ? 15.907 6.974 -6.005 1.00 94.19 873 TRP A N 1
ATOM 6623 C CA . TRP A 1 873 ? 15.076 7.436 -4.900 1.00 94.19 873 TRP A CA 1
ATOM 6624 C C . TRP A 1 873 ? 14.801 6.301 -3.912 1.00 94.19 873 TRP A C 1
ATOM 6626 O O . TRP A 1 873 ? 14.089 5.354 -4.238 1.00 94.19 873 TRP A O 1
ATOM 6636 N N . ARG A 1 874 ? 15.336 6.416 -2.692 1.00 90.31 874 ARG A N 1
ATOM 6637 C CA . ARG A 1 874 ? 15.080 5.521 -1.547 1.00 90.31 874 ARG A CA 1
ATOM 6638 C C . ARG A 1 874 ? 15.294 4.029 -1.835 1.00 90.31 874 ARG A C 1
ATOM 6640 O O . ARG A 1 874 ? 14.477 3.210 -1.445 1.00 90.31 874 ARG A O 1
ATOM 6647 N N . GLY A 1 875 ? 16.376 3.668 -2.521 1.00 89.62 875 GLY A N 1
ATOM 6648 C CA . GLY A 1 875 ? 16.726 2.274 -2.831 1.00 89.62 875 GLY A CA 1
ATOM 6649 C C . GLY A 1 875 ? 18.190 1.960 -2.535 1.00 89.62 875 GLY A C 1
ATOM 6650 O O . GLY A 1 875 ? 18.803 2.557 -1.646 1.00 89.62 875 GLY A O 1
ATOM 6651 N N . SER A 1 876 ? 18.789 1.058 -3.312 1.00 90.94 876 SER A N 1
ATOM 6652 C CA . SER A 1 876 ? 20.239 0.856 -3.280 1.00 90.94 876 SER A CA 1
ATOM 6653 C C . SER A 1 876 ? 20.847 0.739 -4.670 1.00 90.94 876 SER A C 1
ATOM 6655 O O . SER A 1 876 ? 20.254 0.185 -5.597 1.00 90.94 876 SER A O 1
ATOM 6657 N N . PHE A 1 877 ? 22.054 1.283 -4.801 1.00 92.56 877 PHE A N 1
ATOM 6658 C CA . PHE A 1 877 ? 22.848 1.223 -6.017 1.00 92.56 877 PHE A CA 1
ATOM 6659 C C . PHE A 1 877 ? 24.280 0.820 -5.676 1.00 92.56 877 PHE A C 1
ATOM 6661 O O . PHE A 1 877 ? 25.047 1.589 -5.091 1.00 92.56 877 PHE A O 1
ATOM 6668 N N . SER A 1 878 ? 24.634 -0.406 -6.047 1.00 91.31 878 SER A N 1
ATOM 6669 C CA . SER A 1 878 ? 25.920 -1.010 -5.716 1.00 91.31 878 SER A CA 1
ATOM 6670 C C . SER A 1 878 ? 26.686 -1.389 -6.972 1.00 91.31 878 SER A C 1
ATOM 6672 O O . SER A 1 878 ? 26.177 -2.079 -7.853 1.00 91.31 878 SER A O 1
ATOM 6674 N N . VAL A 1 879 ? 27.951 -0.999 -7.037 1.00 90.94 879 VAL A N 1
ATOM 6675 C CA . VAL A 1 879 ? 28.853 -1.366 -8.127 1.00 90.94 879 VAL A CA 1
ATOM 6676 C C . VAL A 1 879 ? 30.136 -1.980 -7.584 1.00 90.94 879 VAL A C 1
ATOM 6678 O O . VAL A 1 879 ? 30.753 -1.456 -6.654 1.00 90.94 879 VAL A O 1
ATOM 6681 N N . THR A 1 880 ? 30.555 -3.083 -8.194 1.00 89.38 880 THR A N 1
ATOM 6682 C CA . THR A 1 880 ? 31.829 -3.749 -7.894 1.00 89.38 880 THR A CA 1
ATOM 6683 C C . THR A 1 880 ? 32.689 -3.755 -9.146 1.00 89.38 880 THR A C 1
ATOM 6685 O O . THR A 1 880 ? 32.260 -4.275 -10.178 1.00 89.38 880 THR A O 1
ATOM 6688 N N . TYR A 1 881 ? 33.897 -3.198 -9.060 1.00 89.19 881 TYR A N 1
ATOM 6689 C CA . TYR A 1 881 ? 34.837 -3.117 -10.173 1.00 89.19 881 TYR A CA 1
ATOM 6690 C C . TYR A 1 881 ? 36.205 -3.679 -9.790 1.00 89.19 881 TYR A C 1
ATOM 6692 O O . TYR A 1 881 ? 37.000 -3.018 -9.117 1.00 89.19 881 TYR A O 1
ATOM 6700 N N . ASP A 1 882 ? 36.528 -4.868 -10.292 1.00 85.69 882 ASP A N 1
ATOM 6701 C CA . ASP A 1 882 ? 37.858 -5.454 -10.175 1.00 85.69 882 ASP A CA 1
ATOM 6702 C C . ASP A 1 882 ? 38.746 -5.186 -11.391 1.00 85.69 882 ASP A C 1
ATOM 6704 O O . ASP A 1 882 ? 38.311 -5.161 -12.548 1.00 85.69 882 ASP A O 1
ATOM 6708 N N . SER A 1 883 ? 40.031 -4.990 -11.100 1.00 76.69 883 SER A N 1
ATOM 6709 C CA . SER A 1 883 ? 41.100 -4.853 -12.088 1.00 76.69 883 SER A CA 1
ATOM 6710 C C . SER A 1 883 ? 41.266 -6.120 -12.949 1.00 76.69 883 SER A C 1
ATOM 6712 O O . SER A 1 883 ? 40.836 -7.211 -12.585 1.00 76.69 883 SER A O 1
ATOM 6714 N N . GLY A 1 884 ? 41.834 -5.963 -14.148 1.00 71.88 884 GLY A N 1
ATOM 6715 C CA . GLY A 1 884 ? 41.849 -6.977 -15.207 1.00 71.88 884 GLY A CA 1
ATOM 6716 C C . GLY A 1 884 ? 42.611 -6.497 -16.448 1.00 71.88 884 GLY A C 1
ATOM 6717 O O . GLY A 1 884 ? 42.981 -5.327 -16.528 1.00 71.88 884 GLY A O 1
ATOM 6718 N N . SER A 1 885 ? 42.877 -7.394 -17.401 1.00 65.12 885 SER A N 1
ATOM 6719 C CA . SER A 1 885 ? 43.742 -7.148 -18.572 1.00 65.12 885 SER A CA 1
ATOM 6720 C C . SER A 1 885 ? 43.100 -6.319 -19.696 1.00 65.12 885 SER A C 1
ATOM 6722 O O . SER A 1 885 ? 43.813 -5.704 -20.482 1.00 65.12 885 SER A O 1
ATOM 6724 N N . ILE A 1 886 ? 41.767 -6.287 -19.774 1.00 68.62 886 ILE A N 1
ATOM 6725 C CA . ILE A 1 886 ? 40.966 -5.493 -20.720 1.00 68.62 886 ILE A CA 1
ATOM 6726 C C . ILE A 1 886 ? 39.802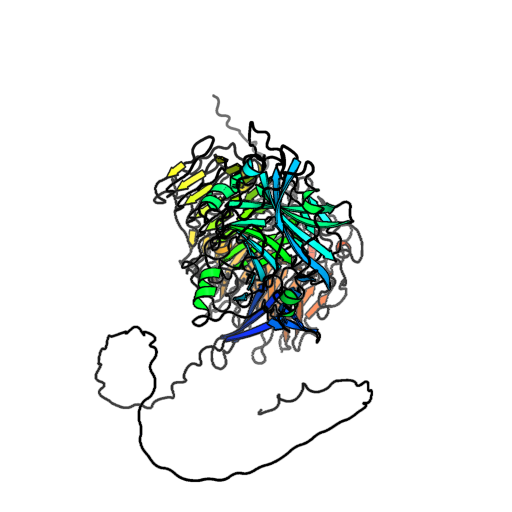 -4.895 -19.933 1.00 68.62 886 ILE A C 1
ATOM 6728 O O . ILE A 1 886 ? 38.893 -5.621 -19.529 1.00 68.62 886 ILE A O 1
ATOM 6732 N N . ASN A 1 887 ? 39.849 -3.586 -19.695 1.00 72.00 887 ASN A N 1
ATOM 6733 C CA . ASN A 1 887 ? 38.963 -2.906 -18.758 1.00 72.00 887 ASN A CA 1
ATOM 6734 C C . ASN A 1 887 ? 38.423 -1.607 -19.370 1.00 72.00 887 ASN A C 1
ATOM 6736 O O . ASN A 1 887 ? 39.153 -0.616 -19.411 1.00 72.00 887 ASN A O 1
ATOM 6740 N N . PRO A 1 888 ? 37.167 -1.578 -19.848 1.00 84.19 888 PRO A N 1
ATOM 6741 C CA . PRO A 1 888 ? 36.536 -0.320 -20.226 1.00 84.19 888 PRO A CA 1
ATOM 6742 C C . PRO A 1 888 ? 36.256 0.524 -18.971 1.00 84.19 888 PRO A C 1
ATOM 6744 O O . PRO A 1 888 ? 35.979 -0.010 -17.890 1.00 84.19 888 PRO A O 1
ATOM 6747 N N . ALA A 1 889 ? 36.328 1.846 -19.115 1.00 86.44 889 ALA A N 1
ATOM 6748 C CA . ALA A 1 889 ? 35.946 2.770 -18.053 1.00 86.44 889 ALA A CA 1
ATOM 6749 C C . ALA A 1 889 ? 34.426 2.733 -17.829 1.00 86.44 889 ALA A C 1
ATOM 6751 O O . ALA A 1 889 ? 33.654 2.579 -18.777 1.00 86.44 889 ALA A O 1
ATOM 6752 N N . TRP A 1 890 ? 33.998 2.878 -16.576 1.00 94.38 890 TRP A N 1
ATOM 6753 C CA . TRP A 1 890 ? 32.591 3.088 -16.227 1.00 94.38 890 TRP A CA 1
ATOM 6754 C C . TRP A 1 890 ? 32.340 4.572 -16.034 1.00 94.38 890 TRP A C 1
ATOM 6756 O O . TRP A 1 890 ? 33.184 5.267 -15.472 1.00 94.38 890 TRP A O 1
ATOM 6766 N N . THR A 1 891 ? 31.183 5.059 -16.468 1.00 95.44 891 THR A N 1
ATOM 6767 C CA . THR A 1 891 ? 30.800 6.464 -16.317 1.00 95.44 891 THR A CA 1
ATOM 6768 C C . THR A 1 891 ? 29.481 6.573 -15.581 1.00 95.44 891 THR A C 1
ATOM 6770 O O . THR A 1 891 ? 28.480 6.021 -16.023 1.00 95.44 891 THR A O 1
ATOM 6773 N N . LEU A 1 892 ? 29.476 7.310 -14.476 1.00 96.06 892 LEU A N 1
ATOM 6774 C CA . LEU A 1 892 ? 28.303 7.565 -13.648 1.00 96.06 892 LEU A CA 1
ATOM 6775 C C . LEU A 1 892 ? 28.224 9.065 -13.378 1.00 96.06 892 LEU A C 1
ATOM 6777 O O . LEU A 1 892 ? 28.870 9.577 -12.458 1.00 96.06 892 LEU A O 1
ATOM 6781 N N . LYS A 1 893 ? 27.501 9.781 -14.236 1.00 96.62 893 LYS A N 1
ATOM 6782 C CA . LYS A 1 893 ? 27.470 11.244 -14.221 1.00 96.62 893 LYS A CA 1
ATOM 6783 C C . LYS A 1 893 ? 26.058 11.788 -14.201 1.00 96.62 893 LYS A C 1
ATOM 6785 O O . LYS A 1 893 ? 25.149 11.125 -14.680 1.00 96.62 893 LYS A O 1
ATOM 6790 N N . ASP A 1 894 ? 25.883 12.998 -13.689 1.00 97.75 894 ASP A N 1
ATOM 6791 C CA . ASP A 1 894 ? 24.617 13.730 -13.809 1.00 97.75 894 ASP A CA 1
ATOM 6792 C C . ASP A 1 894 ? 23.427 13.028 -13.125 1.00 97.75 894 ASP A C 1
ATOM 6794 O O . ASP A 1 894 ? 22.278 13.298 -13.450 1.00 97.75 894 ASP A O 1
ATOM 6798 N N . ASN A 1 895 ? 23.664 12.118 -12.172 1.00 97.56 895 ASN A N 1
ATOM 6799 C CA . ASN A 1 895 ? 22.605 11.388 -11.465 1.00 97.56 895 ASN A CA 1
ATOM 6800 C C . ASN A 1 895 ? 22.243 12.072 -10.143 1.00 97.56 895 ASN A C 1
ATOM 6802 O O . ASN A 1 895 ? 23.108 12.641 -9.484 1.00 97.56 895 ASN A O 1
ATOM 6806 N N . LEU A 1 896 ? 20.995 11.932 -9.697 1.00 97.31 896 LEU A N 1
ATOM 6807 C CA . LEU A 1 896 ? 20.549 12.333 -8.364 1.00 97.31 896 LEU A CA 1
ATOM 6808 C C . LEU A 1 896 ? 20.337 11.098 -7.480 1.00 97.31 896 LEU A C 1
ATOM 6810 O O . LEU A 1 896 ? 19.570 10.196 -7.813 1.00 97.31 896 LEU A O 1
ATOM 6814 N N . PHE A 1 897 ? 20.997 11.078 -6.328 1.00 96.38 897 PHE A N 1
ATOM 6815 C CA . PHE A 1 897 ? 20.821 10.085 -5.279 1.00 96.38 897 PHE A CA 1
ATOM 6816 C C . PHE A 1 897 ? 20.074 10.709 -4.102 1.00 96.38 897 PHE A C 1
ATOM 6818 O O . PHE A 1 897 ? 20.614 11.551 -3.380 1.00 96.38 897 PHE A O 1
ATOM 6825 N N . ASP A 1 898 ? 18.833 10.270 -3.903 1.00 94.69 898 ASP A N 1
ATOM 6826 C CA . ASP A 1 898 ? 17.968 10.760 -2.839 1.00 94.69 898 ASP A CA 1
ATOM 6827 C C . ASP A 1 898 ? 17.594 9.646 -1.861 1.00 94.69 898 ASP A C 1
ATOM 6829 O O . ASP A 1 898 ? 16.824 8.746 -2.201 1.00 94.69 898 ASP A O 1
ATOM 6833 N N . GLY A 1 899 ? 18.170 9.674 -0.656 1.00 91.75 899 GLY A N 1
ATOM 6834 C CA . GLY A 1 899 ? 17.915 8.667 0.379 1.00 91.75 899 GLY A CA 1
ATOM 6835 C C . GLY A 1 899 ? 18.317 7.247 -0.035 1.00 91.75 899 GLY A C 1
ATOM 6836 O O . GLY A 1 899 ? 17.842 6.273 0.542 1.00 91.75 899 GLY A O 1
ATOM 6837 N N . THR A 1 900 ? 19.154 7.124 -1.065 1.00 91.94 900 THR A N 1
ATOM 6838 C CA . THR A 1 900 ? 19.629 5.844 -1.597 1.00 91.94 900 THR A CA 1
ATOM 6839 C C . THR A 1 900 ? 20.870 5.390 -0.825 1.00 91.94 900 THR A C 1
ATOM 6841 O O . THR A 1 900 ? 21.658 6.212 -0.357 1.00 91.94 900 THR A O 1
ATOM 6844 N N . ILE A 1 901 ? 21.081 4.082 -0.709 1.00 90.62 901 ILE A N 1
ATOM 6845 C CA . ILE A 1 901 ? 22.336 3.509 -0.209 1.00 90.62 901 ILE A CA 1
ATOM 6846 C C . ILE A 1 901 ? 23.251 3.236 -1.405 1.00 90.62 901 ILE A C 1
ATOM 6848 O O . ILE A 1 901 ? 22.909 2.426 -2.268 1.00 90.62 901 ILE A O 1
ATOM 6852 N N . GLN A 1 902 ? 24.407 3.900 -1.473 1.00 91.12 902 GLN A N 1
ATOM 6853 C CA . GLN A 1 902 ? 25.388 3.694 -2.542 1.00 91.12 902 GLN A CA 1
ATOM 6854 C C . GLN A 1 902 ? 26.577 2.888 -2.045 1.00 91.12 902 GLN A C 1
ATOM 6856 O O . GLN A 1 902 ? 27.047 3.063 -0.920 1.00 91.12 902 GLN A O 1
ATOM 6861 N N . THR A 1 903 ? 27.124 2.032 -2.900 1.00 90.94 903 THR A N 1
ATOM 6862 C CA . THR A 1 903 ? 28.363 1.317 -2.592 1.00 90.94 903 THR A CA 1
ATOM 6863 C C . THR A 1 903 ? 29.221 1.156 -3.844 1.00 90.94 903 THR A C 1
ATOM 6865 O O . THR A 1 903 ? 28.729 0.754 -4.895 1.00 90.94 903 THR A O 1
ATOM 6868 N N . LEU A 1 904 ? 30.518 1.453 -3.720 1.00 91.50 904 LEU A N 1
ATOM 6869 C CA . LEU A 1 904 ? 31.541 1.194 -4.733 1.00 91.50 904 LEU A CA 1
ATOM 6870 C C . LEU A 1 904 ? 32.647 0.337 -4.115 1.00 91.50 904 LEU A C 1
ATOM 6872 O O . LEU A 1 904 ? 33.292 0.764 -3.159 1.00 91.50 904 LEU A O 1
ATOM 6876 N N . THR A 1 905 ? 32.874 -0.858 -4.658 1.00 90.00 905 THR A N 1
ATOM 6877 C CA . THR A 1 905 ? 33.925 -1.777 -4.186 1.00 90.00 905 THR A CA 1
ATOM 6878 C C . THR A 1 905 ? 34.765 -2.340 -5.333 1.00 90.00 905 THR A C 1
ATOM 6880 O O . THR A 1 905 ? 34.473 -2.100 -6.505 1.00 90.00 905 THR A O 1
ATOM 6883 N N . GLY A 1 906 ? 35.814 -3.091 -4.992 1.00 88.44 906 GLY A N 1
ATOM 6884 C CA . GLY A 1 906 ? 36.691 -3.786 -5.934 1.00 88.44 906 GLY A CA 1
ATOM 6885 C C . GLY A 1 906 ? 38.081 -3.156 -6.063 1.00 88.44 906 GLY A C 1
ATOM 6886 O O . GLY A 1 906 ? 38.353 -2.059 -5.575 1.00 88.44 906 GLY A O 1
ATOM 6887 N N . SER A 1 907 ? 38.993 -3.886 -6.699 1.00 87.06 907 SER A N 1
ATOM 6888 C CA . SER A 1 907 ? 40.408 -3.497 -6.844 1.00 87.06 907 SER A CA 1
ATOM 6889 C C . SER A 1 907 ? 40.681 -2.443 -7.927 1.00 87.06 907 SER A C 1
ATOM 6891 O O . SER A 1 907 ? 41.770 -1.877 -7.972 1.00 87.06 907 SER A O 1
ATOM 6893 N N . GLY A 1 908 ? 39.724 -2.183 -8.822 1.00 87.31 908 GLY A N 1
ATOM 6894 C CA . GLY A 1 908 ? 39.895 -1.321 -9.997 1.00 87.31 908 GLY A CA 1
ATOM 6895 C C . GLY A 1 908 ? 39.007 -0.077 -10.010 1.00 87.31 908 GLY A C 1
ATOM 6896 O O . GLY A 1 908 ? 38.795 0.487 -11.083 1.00 87.31 908 GLY A O 1
ATOM 6897 N N . THR A 1 909 ? 38.498 0.358 -8.854 1.00 88.69 909 THR A N 1
ATOM 6898 C CA . THR A 1 909 ? 37.519 1.458 -8.707 1.00 88.69 909 THR A CA 1
ATOM 6899 C C . THR A 1 909 ? 37.951 2.792 -9.317 1.00 88.69 909 THR A C 1
ATOM 6901 O O . THR A 1 909 ? 37.095 3.601 -9.662 1.00 88.69 909 THR A O 1
ATOM 6904 N N . ILE A 1 910 ? 39.253 3.015 -9.531 1.00 86.88 910 ILE A N 1
ATOM 6905 C CA . ILE A 1 910 ? 39.782 4.196 -10.235 1.00 86.88 910 ILE A CA 1
ATOM 6906 C C . ILE A 1 910 ? 39.258 4.333 -11.676 1.00 86.88 910 ILE A C 1
ATOM 6908 O O . ILE A 1 910 ? 39.201 5.435 -12.208 1.00 86.88 910 ILE A O 1
ATOM 6912 N N . ASN A 1 911 ? 38.832 3.228 -12.295 1.00 89.19 911 ASN A N 1
ATOM 6913 C CA . ASN A 1 911 ? 38.259 3.218 -13.644 1.00 89.19 911 ASN A CA 1
ATOM 6914 C C . ASN A 1 911 ? 36.754 3.539 -13.658 1.00 89.19 911 ASN A C 1
ATOM 6916 O O . ASN A 1 911 ? 36.129 3.498 -14.718 1.00 89.19 911 ASN A O 1
ATOM 6920 N N . VAL A 1 912 ? 36.165 3.847 -12.498 1.00 92.75 912 VAL A N 1
ATOM 6921 C CA . VAL A 1 912 ? 34.777 4.291 -12.364 1.00 92.75 912 VAL A CA 1
ATOM 6922 C C . VAL A 1 912 ? 34.759 5.815 -12.252 1.00 92.75 912 VAL A C 1
ATOM 6924 O O . VAL A 1 912 ? 34.939 6.397 -11.178 1.00 92.75 912 VAL A O 1
ATOM 6927 N N . ILE A 1 913 ? 34.549 6.464 -13.393 1.00 94.50 913 ILE A N 1
ATOM 6928 C CA . ILE A 1 913 ? 34.480 7.915 -13.541 1.00 94.50 913 ILE A CA 1
ATOM 6929 C C . ILE A 1 913 ? 33.124 8.391 -13.022 1.00 94.50 913 ILE A C 1
ATOM 6931 O O . ILE A 1 913 ? 32.078 8.059 -13.581 1.00 94.50 913 ILE A O 1
ATOM 6935 N N . ARG A 1 914 ? 33.154 9.194 -11.960 1.00 94.19 914 ARG A N 1
ATOM 6936 C CA . ARG A 1 914 ? 31.973 9.746 -11.289 1.00 94.19 914 ARG A CA 1
ATOM 6937 C C . ARG A 1 914 ? 32.088 11.261 -11.280 1.00 94.19 914 ARG A C 1
ATOM 6939 O O . ARG A 1 914 ? 33.129 11.767 -10.856 1.00 94.19 914 ARG A O 1
ATOM 6946 N N . SER A 1 915 ? 31.074 11.969 -11.769 1.00 95.50 915 SER A N 1
ATOM 6947 C CA . SER A 1 915 ? 31.074 13.432 -11.716 1.00 95.50 915 SER A CA 1
ATOM 6948 C C . SER A 1 915 ? 29.691 14.062 -11.837 1.00 95.50 915 SER A C 1
ATOM 6950 O O . SER A 1 915 ? 28.818 13.477 -12.470 1.00 95.50 915 SER A O 1
ATOM 6952 N N . ASN A 1 916 ? 29.525 15.284 -11.331 1.00 96.62 916 ASN A N 1
ATOM 6953 C CA . ASN A 1 916 ? 28.297 16.077 -11.468 1.00 96.62 916 ASN A CA 1
ATOM 6954 C C . ASN A 1 916 ? 27.047 15.338 -10.950 1.00 96.62 916 ASN A C 1
ATOM 6956 O O . ASN A 1 916 ? 25.968 15.466 -11.509 1.00 96.62 916 ASN A O 1
ATOM 6960 N N . ASN A 1 917 ? 27.170 14.530 -9.899 1.00 96.94 917 ASN A N 1
ATOM 6961 C CA . ASN A 1 917 ? 26.032 13.858 -9.275 1.00 96.94 917 ASN A CA 1
ATOM 6962 C C . ASN A 1 917 ? 25.485 14.675 -8.092 1.00 96.94 917 ASN A C 1
ATOM 6964 O O . ASN A 1 917 ? 26.229 15.372 -7.404 1.00 96.94 917 ASN A O 1
ATOM 6968 N N . GLY A 1 918 ? 24.185 14.569 -7.826 1.00 96.06 918 GLY A N 1
ATOM 6969 C CA . GLY A 1 918 ? 23.507 15.155 -6.672 1.00 96.06 918 GLY A CA 1
ATOM 6970 C C . GLY A 1 918 ? 23.319 14.147 -5.536 1.00 96.06 918 GLY A C 1
ATOM 6971 O O . GLY A 1 918 ? 22.975 12.994 -5.782 1.00 96.06 918 GLY A O 1
ATOM 6972 N N . PHE A 1 919 ? 23.495 14.583 -4.288 1.00 95.94 919 PHE A N 1
ATOM 6973 C CA . PHE A 1 919 ? 23.288 13.778 -3.081 1.00 95.94 919 PHE A CA 1
ATOM 6974 C C . PHE A 1 919 ? 22.471 14.555 -2.050 1.00 95.94 919 PHE A C 1
ATOM 6976 O O . PHE A 1 919 ? 22.901 15.609 -1.558 1.00 95.94 919 PHE A O 1
ATOM 6983 N N . THR A 1 920 ? 21.305 14.021 -1.686 1.00 95.31 920 THR A N 1
ATOM 6984 C CA . THR A 1 920 ? 20.482 14.606 -0.621 1.00 95.31 920 THR A CA 1
ATOM 6985 C C . THR A 1 920 ? 21.080 14.341 0.755 1.00 95.31 920 THR A C 1
ATOM 6987 O O . THR A 1 920 ? 21.891 13.431 0.954 1.00 95.31 920 THR A O 1
ATOM 6990 N N . THR A 1 921 ? 20.709 15.173 1.722 1.00 90.75 921 THR A N 1
ATOM 6991 C CA . THR A 1 921 ? 21.158 15.042 3.110 1.00 90.75 921 THR A CA 1
ATOM 6992 C C . THR A 1 921 ? 20.823 13.652 3.661 1.00 90.75 921 THR A C 1
ATOM 6994 O O . THR A 1 921 ? 19.696 13.184 3.538 1.00 90.75 921 THR A O 1
ATOM 6997 N N . GLY A 1 922 ? 21.806 12.986 4.276 1.00 79.88 922 GLY A N 1
ATOM 6998 C CA . GLY A 1 922 ? 21.663 11.618 4.800 1.00 79.88 922 GLY A CA 1
ATOM 6999 C C . GLY A 1 922 ? 22.021 10.503 3.809 1.00 79.88 922 GLY A C 1
ATOM 7000 O O . GLY A 1 922 ? 22.068 9.341 4.201 1.00 79.88 922 GLY A O 1
ATOM 7001 N N . THR A 1 923 ? 22.331 10.842 2.555 1.00 82.94 923 THR A N 1
ATOM 7002 C CA . THR A 1 923 ? 22.832 9.900 1.543 1.00 82.94 923 THR A CA 1
ATOM 7003 C C . THR A 1 923 ? 24.336 9.629 1.737 1.00 82.94 923 THR A C 1
ATOM 7005 O O . THR A 1 923 ? 25.085 10.517 2.149 1.00 82.94 923 THR A O 1
ATOM 7008 N N . THR A 1 924 ? 24.808 8.405 1.458 1.00 68.56 924 THR A N 1
ATOM 7009 C CA . THR A 1 924 ? 26.210 8.012 1.715 1.00 68.56 924 THR A CA 1
ATOM 7010 C C . THR A 1 924 ? 27.149 8.615 0.663 1.00 68.56 924 THR A C 1
ATOM 7012 O O . THR A 1 924 ? 26.982 8.394 -0.531 1.00 68.56 924 THR A O 1
ATOM 7015 N N . THR A 1 925 ? 28.186 9.347 1.076 1.00 66.81 925 THR A N 1
ATOM 7016 C CA . THR A 1 925 ? 29.076 10.072 0.142 1.00 66.81 925 THR A CA 1
ATOM 7017 C C . THR A 1 925 ? 30.332 9.305 -0.270 1.00 66.81 925 THR A C 1
ATOM 7019 O O . THR A 1 925 ? 31.125 9.821 -1.047 1.00 66.81 925 THR A O 1
ATOM 7022 N N . THR A 1 926 ? 30.527 8.056 0.169 1.00 70.00 926 THR A N 1
ATOM 7023 C CA . THR A 1 926 ? 31.660 7.210 -0.280 1.00 70.00 926 THR A CA 1
ATOM 7024 C C . THR A 1 926 ? 31.641 6.950 -1.790 1.00 70.00 926 THR A C 1
ATOM 7026 O O . THR A 1 926 ? 32.648 6.557 -2.378 1.00 70.00 926 THR A O 1
ATOM 7029 N N . PHE A 1 927 ? 30.499 7.217 -2.423 1.00 82.81 927 PHE A N 1
ATOM 7030 C CA . PHE A 1 927 ? 30.280 7.158 -3.855 1.00 82.81 927 PHE A CA 1
ATOM 7031 C C . PHE A 1 927 ? 30.575 8.463 -4.606 1.00 82.81 927 PHE A C 1
ATOM 7033 O O . PHE A 1 927 ? 30.508 8.456 -5.834 1.00 82.81 927 PHE A O 1
ATOM 7040 N N . SER A 1 928 ? 30.938 9.560 -3.940 1.00 83.75 928 SER A N 1
ATOM 7041 C CA . SER A 1 928 ? 31.148 10.840 -4.621 1.00 83.75 928 SER A CA 1
ATOM 7042 C C . SER A 1 928 ? 32.389 10.854 -5.523 1.00 83.75 928 SER A C 1
ATOM 7044 O O . SER A 1 928 ? 33.378 10.145 -5.299 1.00 83.75 928 SER A O 1
ATOM 7046 N N . GLY A 1 929 ? 32.312 11.656 -6.576 1.00 90.12 929 GLY A N 1
ATOM 7047 C CA . GLY A 1 929 ? 33.370 11.975 -7.520 1.00 90.12 929 GLY A CA 1
ATOM 7048 C C . GLY A 1 929 ? 33.579 13.487 -7.645 1.00 90.12 929 GLY A C 1
ATOM 7049 O O . GLY A 1 929 ? 33.450 14.232 -6.674 1.00 90.12 929 GLY A O 1
ATOM 7050 N N . SER A 1 930 ? 33.971 13.953 -8.832 1.00 94.00 930 SER A N 1
ATOM 7051 C CA . SER A 1 930 ? 34.264 15.372 -9.076 1.00 94.00 930 SER A CA 1
ATOM 7052 C C . SER A 1 930 ? 33.003 16.191 -9.377 1.00 94.00 930 SER A C 1
ATOM 7054 O O . SER A 1 930 ? 32.081 15.710 -10.015 1.00 94.00 930 SER A O 1
ATOM 7056 N N . ASN A 1 931 ? 32.969 17.468 -8.987 1.00 94.88 931 ASN A N 1
ATOM 7057 C CA . ASN A 1 931 ? 31.863 18.402 -9.286 1.00 94.88 931 ASN A CA 1
ATOM 7058 C C . ASN A 1 931 ? 30.474 17.997 -8.746 1.00 94.88 931 ASN A C 1
ATOM 7060 O O . ASN A 1 931 ? 29.462 18.534 -9.192 1.00 94.88 931 ASN A O 1
ATOM 7064 N N . ASP A 1 932 ? 30.410 17.065 -7.797 1.00 95.12 932 ASP A N 1
ATOM 7065 C CA . ASP A 1 932 ? 29.150 16.634 -7.195 1.00 95.12 932 ASP A CA 1
ATOM 7066 C C . ASP A 1 932 ? 28.516 17.734 -6.320 1.00 95.12 932 ASP A C 1
ATOM 7068 O O . ASP A 1 932 ? 29.201 18.562 -5.711 1.00 95.12 932 ASP A O 1
ATOM 7072 N N . LYS A 1 933 ? 27.184 17.716 -6.219 1.00 94.56 933 LYS A N 1
ATOM 7073 C CA . LYS A 1 933 ? 26.377 18.577 -5.346 1.00 94.56 933 LYS A CA 1
ATOM 7074 C C . LYS A 1 933 ? 25.897 17.763 -4.149 1.00 94.56 933 LYS A C 1
ATOM 7076 O O . LYS A 1 933 ? 25.135 16.819 -4.309 1.00 94.56 933 LYS A O 1
ATOM 7081 N N . THR A 1 934 ? 26.312 18.120 -2.938 1.00 94.25 934 THR A N 1
ATOM 7082 C CA . THR A 1 934 ? 25.977 17.361 -1.718 1.00 94.25 934 THR A CA 1
ATOM 7083 C C . THR A 1 934 ? 25.178 18.187 -0.716 1.00 94.25 934 THR A C 1
ATOM 7085 O O . THR A 1 934 ? 25.235 19.419 -0.726 1.00 94.25 934 THR A O 1
ATOM 7088 N N . GLY A 1 935 ? 24.487 17.511 0.206 1.00 93.00 935 GLY A N 1
ATOM 7089 C CA . GLY A 1 935 ? 23.716 18.174 1.262 1.00 93.00 935 GLY A CA 1
ATOM 7090 C C . GLY A 1 935 ? 22.469 18.868 0.720 1.00 93.00 935 GLY A C 1
ATOM 7091 O O . GLY A 1 935 ? 22.096 19.929 1.211 1.00 93.00 935 GLY A O 1
ATOM 7092 N N . LEU A 1 936 ? 21.871 18.299 -0.329 1.00 95.31 936 LEU A N 1
ATOM 7093 C CA . LEU A 1 936 ? 20.645 18.820 -0.922 1.00 95.31 936 LEU A CA 1
ATOM 7094 C C . LEU A 1 936 ? 19.448 18.527 -0.008 1.00 95.31 936 LEU A C 1
ATOM 7096 O O . LEU A 1 936 ? 19.387 17.482 0.653 1.00 95.31 936 LEU A O 1
ATOM 7100 N N . SER A 1 937 ? 18.491 19.443 0.006 1.00 94.25 937 SER A N 1
ATOM 7101 C CA . SER A 1 937 ? 17.185 19.276 0.636 1.00 94.25 937 SER A CA 1
ATOM 7102 C C . SER A 1 937 ? 16.198 18.733 -0.386 1.00 94.25 937 SER A C 1
ATOM 7104 O O . SER A 1 937 ? 16.151 19.206 -1.515 1.00 94.25 937 SER A O 1
ATOM 7106 N N . THR A 1 938 ? 15.384 17.756 0.005 1.00 89.50 938 THR A N 1
ATOM 7107 C CA . THR A 1 938 ? 14.320 17.231 -0.857 1.00 89.50 938 THR A CA 1
ATOM 7108 C C . THR A 1 938 ? 13.145 18.207 -0.886 1.00 89.50 938 THR A C 1
ATOM 7110 O O . THR A 1 938 ? 12.342 18.228 0.047 1.00 89.50 938 THR A O 1
ATOM 7113 N N . ASP A 1 939 ? 13.034 19.005 -1.943 1.00 93.19 939 ASP A N 1
ATOM 7114 C CA . ASP A 1 939 ? 11.990 20.024 -2.121 1.00 93.19 939 ASP A CA 1
ATOM 7115 C C . ASP A 1 939 ? 11.238 19.881 -3.456 1.00 93.19 939 ASP A C 1
ATOM 7117 O O . ASP A 1 939 ? 10.838 20.863 -4.090 1.00 93.19 939 ASP A O 1
ATOM 7121 N N . TYR A 1 940 ? 11.015 18.626 -3.868 1.00 93.44 940 TYR A N 1
ATOM 7122 C CA . TYR A 1 940 ? 10.252 18.306 -5.072 1.00 93.44 940 TYR A CA 1
ATOM 7123 C C . TYR A 1 940 ? 8.876 18.977 -5.090 1.00 93.44 940 TYR A C 1
ATOM 7125 O O . TYR A 1 940 ? 8.170 19.043 -4.083 1.00 93.44 940 TYR A O 1
ATOM 7133 N N . GLN A 1 941 ? 8.456 19.391 -6.280 1.00 90.06 941 GLN A N 1
ATOM 7134 C CA . GLN A 1 941 ? 7.127 19.918 -6.544 1.00 90.06 941 GLN A CA 1
ATOM 7135 C C . GLN A 1 941 ? 6.175 18.761 -6.894 1.00 90.06 941 GLN A C 1
ATOM 7137 O O . GLN A 1 941 ? 6.408 18.012 -7.843 1.00 90.06 941 GLN A O 1
ATOM 7142 N N . ALA A 1 942 ? 5.095 18.614 -6.123 1.00 67.19 942 ALA A N 1
ATOM 7143 C CA . ALA A 1 942 ? 4.154 17.490 -6.211 1.00 67.19 942 ALA A CA 1
ATOM 7144 C C . ALA A 1 942 ? 3.005 17.683 -7.230 1.00 67.19 942 ALA A C 1
ATOM 7146 O O . ALA A 1 942 ? 2.078 16.883 -7.248 1.00 67.19 942 ALA A O 1
ATOM 7147 N N . ASN A 1 943 ? 3.058 18.731 -8.062 1.00 65.38 943 ASN A N 1
ATOM 7148 C CA . ASN A 1 943 ? 1.956 19.156 -8.944 1.00 65.38 943 ASN A CA 1
ATOM 7149 C C . ASN A 1 943 ? 2.284 19.017 -10.441 1.00 65.38 943 ASN A C 1
ATOM 7151 O O . ASN A 1 943 ? 1.783 19.783 -11.262 1.00 65.38 943 ASN A O 1
ATOM 7155 N N . GLY A 1 944 ? 3.188 18.112 -10.806 1.00 66.62 944 GLY A N 1
ATOM 7156 C CA . GLY A 1 944 ? 3.543 17.907 -12.204 1.00 66.62 944 GLY A CA 1
ATOM 7157 C C . GLY A 1 944 ? 2.562 16.982 -12.918 1.00 66.62 944 GLY A C 1
ATOM 7158 O O . GLY A 1 944 ? 2.120 15.987 -12.349 1.00 66.62 944 GLY A O 1
ATOM 7159 N N . SER A 1 945 ? 2.243 17.276 -14.180 1.00 71.25 945 SER A N 1
ATOM 7160 C CA . SER A 1 945 ? 1.233 16.522 -14.937 1.00 71.25 945 SER A CA 1
ATOM 7161 C C . SER A 1 945 ? 1.563 15.033 -15.079 1.00 71.25 945 SER A C 1
ATOM 7163 O O . SER A 1 945 ? 0.646 14.217 -15.108 1.00 71.25 945 SER A O 1
ATOM 7165 N N . TRP A 1 946 ? 2.849 14.672 -15.178 1.00 78.38 946 TRP A N 1
ATOM 7166 C CA . TRP A 1 946 ? 3.310 13.303 -15.468 1.00 78.38 946 TRP A CA 1
ATOM 7167 C C . TRP A 1 946 ? 4.165 12.686 -14.348 1.00 78.38 946 TRP A C 1
ATOM 7169 O O . TRP A 1 946 ? 4.784 11.641 -14.544 1.00 78.38 946 TRP A O 1
ATOM 7179 N N . GLY A 1 947 ? 4.199 13.310 -13.165 1.00 84.69 947 GLY A N 1
ATOM 7180 C CA . GLY A 1 947 ? 4.904 12.784 -11.999 1.00 84.69 947 GLY A CA 1
ATOM 7181 C C . GLY A 1 947 ? 5.150 13.818 -10.902 1.00 84.69 947 GLY A C 1
ATOM 7182 O O . GLY A 1 947 ? 4.821 14.993 -11.024 1.00 84.69 947 GLY A O 1
ATOM 7183 N N . ASN A 1 948 ? 5.774 13.372 -9.811 1.00 86.69 948 ASN A N 1
ATOM 7184 C CA . ASN A 1 948 ? 5.900 14.157 -8.573 1.00 86.69 948 ASN A CA 1
ATOM 7185 C C . ASN A 1 948 ? 7.363 14.396 -8.175 1.00 86.69 948 ASN A C 1
ATOM 7187 O O . ASN A 1 948 ? 7.680 14.468 -6.985 1.00 86.69 948 ASN A O 1
ATOM 7191 N N . ARG A 1 949 ? 8.282 14.406 -9.148 1.00 92.50 949 ARG A N 1
ATOM 7192 C CA . ARG A 1 949 ? 9.731 14.565 -8.917 1.00 92.50 949 ARG A CA 1
ATOM 7193 C C . ARG A 1 949 ? 10.325 15.727 -9.712 1.00 92.50 949 ARG A C 1
ATOM 7195 O O . ARG A 1 949 ? 11.442 15.633 -10.196 1.00 92.50 949 ARG A O 1
ATOM 7202 N N . TYR A 1 950 ? 9.567 16.809 -9.838 1.00 93.25 950 TYR A N 1
ATOM 7203 C CA . TYR A 1 950 ? 10.041 18.047 -10.448 1.00 93.25 950 TYR A CA 1
ATOM 7204 C C . TYR A 1 950 ? 10.757 18.929 -9.419 1.00 93.25 950 TYR A C 1
ATOM 7206 O O . TYR A 1 950 ? 10.426 18.885 -8.234 1.00 93.25 950 TYR A O 1
ATOM 7214 N N . TYR A 1 951 ? 11.709 19.747 -9.852 1.00 94.12 951 TYR A N 1
ATOM 7215 C CA . TYR A 1 951 ? 12.458 20.674 -9.008 1.00 94.12 951 TYR A CA 1
ATOM 7216 C C . TYR A 1 951 ? 11.772 22.045 -8.932 1.00 94.12 951 TYR A C 1
ATOM 7218 O O . TYR A 1 951 ? 11.041 22.434 -9.851 1.00 94.12 951 TYR A O 1
ATOM 7226 N N . PRO A 1 952 ? 12.016 22.821 -7.861 1.00 93.19 952 PRO A N 1
ATOM 7227 C CA . PRO A 1 952 ? 11.704 24.244 -7.858 1.00 93.19 952 PRO A CA 1
ATOM 7228 C C . PRO A 1 952 ? 12.462 24.968 -8.977 1.00 93.19 952 PRO A C 1
ATOM 7230 O O . PRO A 1 952 ? 13.620 24.662 -9.249 1.00 93.19 952 PRO A O 1
ATOM 7233 N N . ALA A 1 953 ? 11.838 25.973 -9.592 1.00 89.19 953 ALA A N 1
ATOM 7234 C CA . ALA A 1 953 ? 12.474 26.754 -10.657 1.00 89.19 953 ALA A CA 1
ATOM 7235 C C . ALA A 1 953 ? 13.558 27.729 -10.146 1.00 89.19 953 ALA A C 1
ATOM 7237 O O . ALA A 1 953 ? 14.341 28.246 -10.935 1.00 89.19 953 ALA A O 1
ATOM 7238 N N . ALA A 1 954 ? 13.592 28.009 -8.838 1.00 88.25 954 ALA A N 1
ATOM 7239 C CA . ALA A 1 954 ? 14.553 28.901 -8.191 1.00 88.25 954 ALA A CA 1
ATOM 7240 C C . ALA A 1 954 ? 14.766 28.496 -6.721 1.00 88.25 954 ALA A C 1
ATOM 7242 O O . ALA A 1 954 ? 13.917 27.821 -6.139 1.00 88.25 954 ALA A O 1
ATOM 7243 N N . GLY A 1 955 ? 15.871 28.936 -6.110 1.00 86.81 955 GLY A N 1
ATOM 7244 C CA . GLY A 1 955 ? 16.154 28.693 -4.687 1.00 86.81 955 GLY A CA 1
ATOM 7245 C C . GLY A 1 955 ? 17.638 28.570 -4.336 1.00 86.81 955 GLY A C 1
ATOM 7246 O O . GLY A 1 955 ? 18.027 28.970 -3.243 1.00 86.81 955 GLY A O 1
ATOM 7247 N N . GLY A 1 956 ? 18.479 28.091 -5.261 1.00 90.00 956 GLY A N 1
ATOM 7248 C CA . GLY A 1 956 ? 19.915 27.883 -5.014 1.00 90.00 956 GLY A CA 1
ATOM 7249 C C . GLY A 1 956 ? 20.192 26.807 -3.950 1.00 90.00 956 GLY A C 1
ATOM 7250 O O . GLY A 1 956 ? 19.276 26.218 -3.391 1.00 90.00 956 GLY A O 1
ATOM 7251 N N . HIS A 1 957 ? 21.460 26.493 -3.665 1.00 91.88 957 HIS A N 1
ATOM 7252 C CA . HIS A 1 957 ? 21.790 25.475 -2.648 1.00 91.88 957 HIS A CA 1
ATOM 7253 C C . HIS A 1 957 ? 21.216 25.873 -1.269 1.00 91.88 957 HIS A C 1
ATOM 7255 O O . HIS A 1 957 ? 21.364 27.039 -0.894 1.00 91.88 957 HIS A O 1
ATOM 7261 N N . PRO A 1 958 ? 20.569 24.956 -0.512 1.00 94.12 958 PRO A N 1
ATOM 7262 C CA . PRO A 1 958 ? 20.519 23.493 -0.685 1.00 94.12 958 PRO A CA 1
ATOM 7263 C C . PRO A 1 958 ? 19.330 22.940 -1.497 1.00 94.12 958 PRO A C 1
ATOM 7265 O O . PRO A 1 958 ? 19.135 21.729 -1.516 1.00 94.12 958 PRO A O 1
ATOM 7268 N N . SER A 1 959 ? 18.527 23.778 -2.152 1.00 96.00 959 SER A N 1
ATOM 7269 C CA . SER A 1 959 ? 17.379 23.349 -2.971 1.00 96.00 959 SER A CA 1
ATOM 7270 C C . SER A 1 959 ? 17.795 22.473 -4.161 1.00 96.00 959 SER A C 1
ATOM 7272 O O . SER A 1 959 ? 18.885 22.656 -4.722 1.00 96.00 959 SER A O 1
ATOM 7274 N N . LEU A 1 960 ? 16.897 21.589 -4.621 1.00 96.31 960 LEU A N 1
ATOM 7275 C CA . LEU A 1 960 ? 17.069 20.860 -5.884 1.00 96.31 960 LEU A CA 1
ATOM 7276 C C . LEU A 1 960 ? 17.169 21.798 -7.097 1.00 96.31 960 LEU A C 1
ATOM 7278 O O . LEU A 1 960 ? 17.774 21.424 -8.093 1.00 96.31 960 LEU A O 1
ATOM 7282 N N . SER A 1 961 ? 16.693 23.047 -7.008 1.00 95.00 961 SER A N 1
ATOM 7283 C CA . SER A 1 961 ? 16.916 24.063 -8.054 1.00 95.00 961 SER A CA 1
ATOM 7284 C C . SER A 1 961 ? 18.401 24.314 -8.363 1.00 95.00 961 SER A C 1
ATOM 7286 O O . SER A 1 961 ? 18.736 24.758 -9.453 1.00 95.00 961 SER A O 1
ATOM 7288 N N . SER A 1 962 ? 19.318 23.991 -7.440 1.00 95.69 962 SER A N 1
ATOM 7289 C CA . SER A 1 962 ? 20.771 24.077 -7.669 1.00 95.69 962 SER A CA 1
ATOM 7290 C C . SER A 1 962 ? 21.349 22.991 -8.590 1.00 95.69 962 SER A C 1
ATOM 7292 O O . SER A 1 962 ? 22.550 23.013 -8.879 1.00 95.69 962 SER A O 1
ATOM 7294 N N . LEU A 1 963 ? 20.512 22.042 -9.015 1.00 96.31 963 LEU A N 1
ATOM 7295 C CA . LEU A 1 963 ? 20.821 21.000 -9.995 1.00 96.31 963 LEU A CA 1
ATOM 7296 C C . LEU A 1 963 ? 20.498 21.414 -11.434 1.00 96.31 963 LEU A C 1
ATOM 7298 O O . LEU A 1 963 ? 20.909 20.710 -12.356 1.00 96.31 963 LEU A O 1
ATOM 7302 N N . ILE A 1 964 ? 19.774 22.523 -11.608 1.00 94.94 964 ILE A N 1
ATOM 7303 C CA . ILE A 1 964 ? 19.431 23.069 -12.920 1.00 94.94 964 ILE A CA 1
ATOM 7304 C C . ILE A 1 964 ? 20.700 23.642 -13.569 1.00 94.94 964 ILE A C 1
ATOM 7306 O O . ILE A 1 964 ? 21.491 24.302 -12.888 1.00 94.94 964 ILE A O 1
ATOM 7310 N N . ASP A 1 965 ? 20.912 23.346 -14.852 1.00 93.88 965 ASP A N 1
ATOM 7311 C CA . ASP A 1 965 ? 22.073 23.725 -15.668 1.00 93.88 965 ASP A CA 1
ATOM 7312 C C . ASP A 1 965 ? 23.440 23.311 -15.067 1.00 93.88 965 ASP A C 1
ATOM 7314 O O . ASP A 1 965 ? 24.477 23.934 -15.322 1.00 93.88 965 ASP A O 1
ATOM 7318 N N . ALA A 1 966 ? 23.467 22.281 -14.211 1.00 95.19 966 ALA A N 1
ATOM 7319 C CA . ALA A 1 966 ? 24.648 21.889 -13.429 1.00 95.19 966 ALA A CA 1
ATOM 7320 C C . ALA A 1 966 ? 25.342 20.601 -13.919 1.00 95.19 966 ALA A C 1
ATOM 7322 O O . ALA A 1 966 ? 26.318 20.147 -13.304 1.00 95.19 966 ALA A O 1
ATOM 7323 N N . GLY A 1 967 ? 24.842 19.992 -14.993 1.00 95.56 967 GLY A N 1
ATOM 7324 C CA . GLY A 1 967 ? 25.348 18.744 -15.554 1.00 95.56 967 GLY A CA 1
ATOM 7325 C C . GLY A 1 967 ? 26.659 18.886 -16.328 1.00 95.56 967 GLY A C 1
ATOM 7326 O O . GLY A 1 967 ? 27.265 19.952 -16.435 1.00 95.56 967 GLY A O 1
ATOM 7327 N N . SER A 1 968 ? 27.131 17.756 -16.849 1.00 95.00 968 SER A N 1
ATOM 7328 C CA . SER A 1 968 ? 28.459 17.601 -17.451 1.00 95.00 968 SER A CA 1
ATOM 7329 C C . SER A 1 968 ? 28.475 17.575 -18.983 1.00 95.00 968 SER A C 1
ATOM 7331 O O . SER A 1 968 ? 29.550 17.465 -19.579 1.00 95.00 968 SER A O 1
ATOM 7333 N N . GLN A 1 969 ? 27.308 17.643 -19.630 1.00 93.94 969 GLN A N 1
ATOM 7334 C CA . GLN A 1 969 ? 27.139 17.507 -21.083 1.00 93.94 969 GLN A CA 1
ATOM 7335 C C . GLN A 1 969 ? 26.107 18.502 -21.618 1.00 93.94 969 GLN A C 1
ATOM 7337 O O . GLN A 1 969 ? 25.296 19.028 -20.854 1.00 93.94 969 GLN A O 1
ATOM 7342 N N . THR A 1 970 ? 26.127 18.746 -22.931 1.00 93.00 970 THR A N 1
ATOM 7343 C CA . THR A 1 970 ? 25.069 19.533 -23.573 1.00 93.00 970 THR A CA 1
ATOM 7344 C C . THR A 1 970 ? 23.770 18.740 -23.630 1.00 93.00 970 THR A C 1
ATOM 7346 O O . THR A 1 970 ? 23.790 17.510 -23.732 1.00 93.00 970 THR A O 1
ATOM 7349 N N . ARG A 1 971 ? 22.639 19.441 -23.613 1.00 91.19 971 ARG A N 1
ATOM 7350 C CA . ARG A 1 971 ? 21.295 18.859 -23.737 1.00 91.19 971 ARG A CA 1
ATOM 7351 C C . ARG A 1 971 ? 21.099 17.970 -24.982 1.00 91.19 971 ARG A C 1
ATOM 7353 O O . ARG A 1 971 ? 20.375 16.980 -24.899 1.00 91.19 971 ARG A O 1
ATOM 7360 N N . GLU A 1 972 ? 21.762 18.265 -26.105 1.00 88.69 972 GLU A N 1
ATOM 7361 C CA . GLU A 1 972 ? 21.698 17.469 -27.345 1.00 88.69 972 GLU A CA 1
ATOM 7362 C C . GLU A 1 972 ? 22.511 16.178 -27.209 1.00 88.69 972 GLU A C 1
ATOM 7364 O O . GLU A 1 972 ? 22.018 15.093 -27.508 1.00 88.69 972 GLU A O 1
ATOM 7369 N N . THR A 1 973 ? 23.735 16.277 -26.674 1.00 89.50 973 THR A N 1
ATOM 7370 C CA . THR A 1 973 ? 24.605 15.111 -26.423 1.00 89.50 973 THR A CA 1
ATOM 7371 C C . THR A 1 973 ? 23.970 14.171 -25.403 1.00 89.50 973 THR A C 1
ATOM 7373 O O . THR A 1 973 ? 24.007 12.951 -25.556 1.00 89.50 973 THR A O 1
ATOM 7376 N N . ALA A 1 974 ? 23.342 14.746 -24.375 1.00 91.50 974 ALA A N 1
ATOM 7377 C CA . ALA A 1 974 ? 22.609 14.005 -23.366 1.00 91.50 974 ALA A CA 1
ATOM 7378 C C . ALA A 1 974 ? 21.292 13.429 -23.900 1.00 91.50 974 ALA A C 1
ATOM 7380 O O . ALA A 1 974 ? 20.715 12.595 -23.211 1.00 91.50 974 ALA A O 1
ATOM 7381 N N . GLY A 1 975 ? 20.814 13.849 -25.083 1.00 91.50 975 GLY A N 1
ATOM 7382 C CA . GLY A 1 975 ? 19.534 13.460 -25.677 1.00 91.50 975 GLY A CA 1
ATOM 7383 C C . GLY A 1 975 ? 18.332 13.856 -24.817 1.00 91.50 975 GLY A C 1
ATOM 7384 O O . GLY A 1 975 ? 17.420 13.042 -24.650 1.00 91.50 975 GLY A O 1
ATOM 7385 N N . LEU A 1 976 ? 18.394 15.036 -24.189 1.00 94.69 976 LEU A N 1
ATOM 7386 C CA . LEU A 1 976 ? 17.415 15.556 -23.228 1.00 94.69 976 LEU A CA 1
ATOM 7387 C C . LEU A 1 976 ? 16.812 16.909 -23.636 1.00 94.69 976 LEU A C 1
ATOM 7389 O O . LEU A 1 976 ? 16.017 17.466 -22.890 1.00 94.69 976 LEU A O 1
ATOM 7393 N N . TYR A 1 977 ? 17.090 17.394 -24.849 1.00 93.44 977 TYR A N 1
ATOM 7394 C CA . TYR A 1 977 ? 16.603 18.679 -25.371 1.00 93.44 977 TYR A CA 1
ATOM 7395 C C . TYR A 1 977 ? 15.087 18.914 -25.190 1.00 93.44 977 TYR A C 1
ATOM 7397 O O . TYR A 1 977 ? 14.651 20.023 -24.877 1.00 93.44 977 TYR A O 1
ATOM 7405 N N . HIS A 1 978 ? 14.267 17.875 -25.362 1.00 93.44 978 HIS A N 1
ATOM 7406 C CA . HIS A 1 978 ? 12.804 17.955 -25.246 1.00 93.44 978 HIS A CA 1
ATOM 7407 C C . HIS A 1 978 ? 12.257 17.691 -23.836 1.00 93.44 978 HIS A C 1
ATOM 7409 O O . HIS A 1 978 ? 11.041 17.625 -23.649 1.00 93.44 978 HIS A O 1
ATOM 7415 N N . PHE A 1 979 ? 13.126 17.525 -22.846 1.00 94.50 979 PHE A N 1
ATOM 7416 C CA . PHE A 1 979 ? 12.775 17.072 -21.505 1.00 94.50 979 PHE A CA 1
ATOM 7417 C C . PHE A 1 979 ? 13.026 18.172 -20.473 1.00 94.50 979 PHE A C 1
ATOM 7419 O O . PHE A 1 979 ? 13.600 19.201 -20.795 1.00 94.50 979 PHE A O 1
ATOM 7426 N N . THR A 1 980 ? 12.529 18.016 -19.250 1.00 93.69 980 THR A N 1
ATOM 7427 C CA . THR A 1 980 ? 12.634 19.018 -18.189 1.00 93.69 980 THR A CA 1
ATOM 7428 C C . THR A 1 980 ? 12.571 18.389 -16.804 1.00 93.69 980 THR A C 1
ATOM 7430 O O . THR A 1 980 ? 11.883 17.387 -16.589 1.00 93.69 980 THR A O 1
ATOM 7433 N N . VAL A 1 981 ? 13.222 19.038 -15.842 1.00 94.12 981 VAL A N 1
ATOM 7434 C CA . VAL A 1 981 ? 13.026 18.792 -14.406 1.00 94.12 981 VAL A CA 1
ATOM 7435 C C . VAL A 1 981 ? 12.028 19.771 -13.773 1.00 94.12 981 VAL A C 1
ATOM 7437 O O . VAL A 1 981 ? 11.726 19.647 -12.593 1.00 94.12 981 VAL A O 1
ATOM 7440 N N . LYS A 1 982 ? 11.488 20.749 -14.513 1.00 91.12 982 LYS A N 1
ATOM 7441 C CA . LYS A 1 982 ? 10.623 21.831 -13.994 1.00 91.12 982 LYS A CA 1
ATOM 7442 C C . LYS A 1 982 ? 9.136 21.568 -14.273 1.00 91.12 982 LYS A C 1
ATOM 7444 O O . LYS A 1 982 ? 8.786 20.978 -15.289 1.00 91.12 982 LYS A O 1
ATOM 7449 N N . THR A 1 983 ? 8.248 22.015 -13.377 1.00 84.56 983 THR A N 1
ATOM 7450 C CA . THR A 1 983 ? 6.785 21.823 -13.511 1.00 84.56 983 THR A CA 1
ATOM 7451 C C . THR A 1 983 ? 6.107 22.784 -14.486 1.00 84.56 983 THR A C 1
ATOM 7453 O O . THR A 1 983 ? 4.986 22.519 -14.917 1.00 84.56 983 THR A O 1
ATOM 7456 N N . ALA A 1 984 ? 6.726 23.926 -14.786 1.00 80.94 984 ALA A N 1
ATOM 7457 C CA . ALA A 1 984 ? 6.113 24.949 -15.621 1.00 80.94 984 ALA A CA 1
ATOM 7458 C C . ALA A 1 984 ? 6.030 24.503 -17.092 1.00 80.94 984 ALA A C 1
ATOM 7460 O O . ALA A 1 984 ? 6.878 23.775 -17.600 1.00 80.94 984 ALA A O 1
ATOM 7461 N N . SER A 1 985 ? 4.999 24.955 -17.806 1.00 79.88 985 SER A N 1
ATOM 7462 C CA . SER A 1 985 ? 4.893 24.714 -19.248 1.00 79.88 985 SER A CA 1
ATOM 7463 C C . SER A 1 985 ? 6.036 25.394 -20.006 1.00 79.88 985 SER A C 1
ATOM 7465 O O . SER A 1 985 ? 6.462 26.486 -19.629 1.00 79.88 985 SER A O 1
ATOM 7467 N N . ASN A 1 986 ? 6.445 24.809 -21.130 1.00 82.06 986 ASN A N 1
ATOM 7468 C CA . ASN A 1 986 ? 7.475 25.317 -22.040 1.00 82.06 986 ASN A CA 1
ATOM 7469 C C . ASN A 1 986 ? 8.879 25.443 -21.424 1.00 82.06 986 ASN A C 1
ATOM 7471 O O . ASN A 1 986 ? 9.703 26.193 -21.937 1.00 82.06 986 ASN A O 1
ATOM 7475 N N . THR A 1 987 ? 9.186 24.694 -20.364 1.00 87.00 987 THR A N 1
ATOM 7476 C CA . THR A 1 987 ? 10.507 24.722 -19.712 1.00 87.00 987 THR A CA 1
ATOM 7477 C C . THR A 1 987 ? 11.395 23.538 -20.084 1.00 87.00 987 THR A C 1
ATOM 7479 O O . THR A 1 987 ? 12.151 23.055 -19.242 1.00 87.00 987 THR A O 1
ATOM 7482 N N . LYS A 1 988 ? 11.280 23.019 -21.314 1.00 91.44 988 LYS A N 1
ATOM 7483 C CA . LYS A 1 988 ? 12.213 21.996 -21.814 1.00 91.44 988 LYS A CA 1
ATOM 7484 C C . LYS A 1 988 ? 13.654 22.518 -21.758 1.00 91.44 988 LYS A C 1
ATOM 7486 O O . LYS A 1 988 ? 13.856 23.710 -21.947 1.00 91.44 988 LYS A O 1
ATOM 7491 N N . GLU A 1 989 ? 14.625 21.633 -21.596 1.00 92.62 989 GLU A N 1
ATOM 7492 C CA . GLU A 1 989 ? 16.068 21.911 -21.635 1.00 92.62 989 GLU A CA 1
ATOM 7493 C C . GLU A 1 989 ? 16.449 22.765 -22.850 1.00 92.62 989 GLU A C 1
ATOM 7495 O O . GLU A 1 989 ? 17.187 23.738 -22.755 1.00 92.62 989 GLU A O 1
ATOM 7500 N N . GLY A 1 990 ? 15.858 22.475 -24.015 1.00 87.69 990 GLY A N 1
ATOM 7501 C CA . GLY A 1 990 ? 16.028 23.259 -25.240 1.00 87.69 990 GLY A CA 1
ATOM 7502 C C . GLY A 1 990 ? 15.649 24.743 -25.124 1.00 87.69 990 GLY A C 1
ATOM 7503 O O . GLY A 1 990 ? 16.110 25.547 -25.932 1.00 87.69 990 GLY A O 1
ATOM 7504 N N . ALA A 1 991 ? 14.827 25.111 -24.141 1.00 87.44 991 ALA A N 1
ATOM 7505 C CA . ALA A 1 991 ? 14.404 26.480 -23.856 1.00 87.44 991 ALA A CA 1
ATOM 7506 C C . ALA A 1 991 ? 15.273 27.177 -22.794 1.00 87.44 991 ALA A C 1
ATOM 7508 O O . ALA A 1 991 ? 15.113 28.381 -22.585 1.00 87.44 991 ALA A O 1
ATOM 7509 N N . ASP A 1 992 ? 16.189 26.459 -22.140 1.00 85.69 992 ASP A N 1
ATOM 7510 C CA . ASP A 1 992 ? 17.043 27.038 -21.110 1.00 85.69 992 ASP A CA 1
ATOM 7511 C C . ASP A 1 992 ? 18.153 27.905 -21.701 1.00 85.69 992 ASP A C 1
ATOM 7513 O O . ASP A 1 992 ? 18.622 27.708 -22.828 1.00 85.69 992 ASP A O 1
ATOM 7517 N N . SER A 1 993 ? 18.571 28.911 -20.932 1.00 80.81 993 SER A N 1
ATOM 7518 C CA . SER A 1 993 ? 19.566 29.891 -21.381 1.00 80.81 993 SER A CA 1
ATOM 7519 C C . SER A 1 993 ? 20.996 29.336 -21.423 1.00 80.81 993 SER A C 1
ATOM 7521 O O . SER A 1 993 ? 21.829 29.857 -22.166 1.00 80.81 993 SER A O 1
ATOM 7523 N N . LEU A 1 994 ? 21.283 28.280 -20.654 1.00 85.50 994 LEU A N 1
ATOM 7524 C CA . LEU A 1 994 ? 22.585 27.619 -20.584 1.00 85.50 994 LEU A CA 1
ATOM 7525 C C . LEU A 1 994 ? 22.517 26.243 -21.238 1.00 85.50 994 LEU A C 1
ATOM 7527 O O . LEU A 1 994 ? 21.565 25.507 -21.048 1.00 85.50 994 LEU A O 1
ATOM 7531 N N . VAL A 1 995 ? 23.539 25.878 -22.011 1.00 87.56 995 VAL A N 1
ATOM 7532 C CA . VAL A 1 995 ? 23.526 24.655 -22.840 1.00 87.56 995 VAL A CA 1
ATOM 7533 C C . VAL A 1 995 ? 23.679 23.346 -22.045 1.00 87.56 995 VAL A C 1
ATOM 7535 O O . VAL A 1 995 ? 23.456 22.264 -22.592 1.00 87.56 995 VAL A O 1
ATOM 7538 N N . TRP A 1 996 ? 24.101 23.436 -20.783 1.00 93.12 996 TRP A N 1
ATOM 7539 C CA . TRP A 1 996 ? 24.385 22.289 -19.921 1.00 93.12 996 TRP A CA 1
ATOM 7540 C C . TRP A 1 996 ? 23.095 21.679 -19.389 1.00 93.12 996 TRP A C 1
ATOM 7542 O O . TRP A 1 996 ? 22.235 22.409 -18.929 1.00 93.12 996 TRP A O 1
ATOM 7552 N N . VAL A 1 997 ? 22.996 20.352 -19.425 1.00 94.88 997 VAL A N 1
ATOM 7553 C CA . VAL A 1 997 ? 21.806 19.631 -18.952 1.00 94.88 997 VAL A CA 1
ATOM 7554 C C . VAL A 1 997 ? 21.648 19.695 -17.428 1.00 94.88 997 VAL A C 1
ATOM 7556 O O . VAL A 1 997 ? 22.645 19.760 -16.704 1.00 94.88 997 VAL A O 1
ATOM 7559 N N . ASP A 1 998 ? 20.422 19.602 -16.921 1.00 96.00 998 ASP A N 1
ATOM 7560 C CA . ASP A 1 998 ? 20.145 19.458 -15.489 1.00 96.00 998 ASP A CA 1
ATOM 7561 C C . ASP A 1 998 ? 20.636 18.096 -14.939 1.00 96.00 998 ASP A C 1
ATOM 7563 O O . ASP A 1 998 ? 20.733 17.093 -15.654 1.00 96.00 998 ASP A O 1
ATOM 7567 N N . ILE A 1 999 ? 20.926 18.022 -13.634 1.00 97.50 999 ILE A N 1
ATOM 7568 C CA . ILE A 1 999 ? 21.275 16.765 -12.939 1.00 97.50 999 ILE A CA 1
ATOM 7569 C C . ILE A 1 999 ? 19.998 16.032 -12.488 1.00 97.50 999 ILE A C 1
ATOM 7571 O O . ILE A 1 999 ? 19.125 16.617 -11.847 1.00 97.50 999 ILE A O 1
ATOM 7575 N N . GLY A 1 1000 ? 19.936 14.715 -12.700 1.00 96.94 1000 GLY A N 1
ATOM 7576 C CA . GLY A 1 1000 ? 18.833 13.841 -12.281 1.00 96.94 1000 GLY A CA 1
ATOM 7577 C C . GLY A 1 1000 ? 17.840 13.531 -13.402 1.00 96.94 1000 GLY A C 1
ATOM 7578 O O . GLY A 1 1000 ? 18.202 13.633 -14.566 1.00 96.94 1000 GLY A O 1
ATOM 7579 N N . PHE A 1 1001 ? 16.634 13.084 -13.031 1.00 96.94 1001 PHE A N 1
ATOM 7580 C CA . PHE A 1 1001 ? 15.622 12.551 -13.952 1.00 96.94 1001 PHE A CA 1
ATOM 7581 C C . PHE A 1 1001 ? 14.728 13.639 -14.556 1.00 96.94 1001 PHE A C 1
ATOM 7583 O O . PHE A 1 1001 ? 14.156 14.453 -13.828 1.00 96.94 1001 PHE A O 1
ATOM 7590 N N . HIS A 1 1002 ? 14.516 13.564 -15.867 1.00 95.25 1002 HIS A N 1
ATOM 7591 C CA . HIS A 1 1002 ? 13.700 14.486 -16.646 1.00 95.25 1002 HIS A CA 1
ATOM 7592 C C . HIS A 1 1002 ? 12.421 13.842 -17.176 1.00 95.25 1002 HIS A C 1
ATOM 7594 O O . HIS A 1 1002 ? 12.435 12.761 -17.772 1.00 95.25 1002 HIS A O 1
ATOM 7600 N N . TYR A 1 1003 ? 11.328 14.592 -17.077 1.00 93.81 1003 TYR A N 1
ATOM 7601 C CA . TYR A 1 1003 ? 10.062 14.317 -17.755 1.00 93.81 1003 TYR A CA 1
ATOM 7602 C C . TYR A 1 1003 ? 10.043 14.979 -19.134 1.00 93.81 1003 TYR A C 1
ATOM 7604 O O . TYR A 1 1003 ? 10.820 15.890 -19.393 1.00 93.81 1003 TYR A O 1
ATOM 7612 N N . VAL A 1 1004 ? 9.143 14.579 -20.033 1.00 92.88 1004 VAL A N 1
ATOM 7613 C CA . VAL A 1 1004 ? 8.946 15.322 -21.293 1.00 92.88 1004 VAL A CA 1
ATOM 7614 C C . VAL A 1 1004 ? 8.428 16.729 -20.983 1.00 92.88 1004 VAL A C 1
ATOM 7616 O O . VAL A 1 1004 ? 7.527 16.900 -20.161 1.00 92.88 1004 VAL A O 1
ATOM 7619 N N . GLY A 1 1005 ? 8.991 17.738 -21.649 1.00 90.62 1005 GLY A N 1
ATOM 7620 C CA . GLY A 1 1005 ? 8.520 19.114 -21.561 1.00 90.62 1005 GLY A CA 1
ATOM 7621 C C . GLY A 1 1005 ? 7.155 19.277 -22.228 1.00 90.62 1005 GLY A C 1
ATOM 7622 O O . GLY A 1 1005 ? 6.965 18.898 -23.386 1.00 90.62 1005 GLY A O 1
ATOM 7623 N N . LEU A 1 1006 ? 6.207 19.865 -21.499 1.00 89.94 1006 LEU A N 1
ATOM 7624 C CA . LEU A 1 1006 ? 4.833 20.054 -21.961 1.00 89.94 1006 LEU A CA 1
ATOM 7625 C C . LEU A 1 1006 ? 4.597 21.490 -22.433 1.00 89.94 1006 LEU A C 1
ATOM 7627 O O . LEU A 1 1006 ? 5.172 22.436 -21.894 1.00 89.94 1006 LEU A O 1
ATOM 7631 N N . ASN A 1 1007 ? 3.726 21.653 -23.425 1.00 87.62 1007 ASN A N 1
ATOM 7632 C CA . ASN A 1 1007 ? 3.244 22.948 -23.889 1.00 87.62 1007 ASN A CA 1
ATOM 7633 C C . ASN A 1 1007 ? 2.204 23.547 -22.916 1.00 87.62 1007 ASN A C 1
ATOM 7635 O O . ASN A 1 1007 ? 1.869 22.958 -21.886 1.00 87.62 1007 ASN A O 1
ATOM 7639 N N . GLY A 1 1008 ? 1.662 24.725 -23.245 1.00 85.62 1008 GLY A N 1
ATOM 7640 C CA . GLY A 1 1008 ? 0.642 25.401 -22.426 1.00 85.62 1008 GLY A CA 1
ATOM 7641 C C . GLY A 1 1008 ? -0.673 24.625 -22.239 1.00 85.62 1008 GLY A C 1
ATOM 7642 O O . GLY A 1 1008 ? -1.430 24.942 -21.327 1.00 85.62 1008 GLY A O 1
ATOM 7643 N N . SER A 1 1009 ? -0.927 23.597 -23.055 1.00 85.19 1009 SER A N 1
ATOM 7644 C CA . SER A 1 1009 ? -2.092 22.704 -22.958 1.00 85.19 1009 SER A CA 1
ATOM 7645 C C . SER A 1 1009 ? -1.812 21.429 -22.150 1.00 85.19 1009 SER A C 1
ATOM 7647 O O . SER A 1 1009 ? -2.682 20.567 -22.054 1.00 85.19 1009 SER A O 1
ATOM 7649 N N . GLY A 1 1010 ? -0.607 21.268 -21.590 1.00 86.06 1010 GLY A N 1
ATOM 7650 C CA . GLY A 1 1010 ? -0.230 20.067 -20.838 1.00 86.06 1010 GLY A CA 1
ATOM 7651 C C . GLY A 1 1010 ? 0.049 18.839 -21.714 1.00 86.06 1010 GLY A C 1
ATOM 7652 O O . GLY A 1 1010 ? 0.000 17.717 -21.216 1.00 86.06 1010 GLY A O 1
ATOM 7653 N N . GLN A 1 1011 ? 0.337 19.035 -23.003 1.00 88.19 1011 GLN A N 1
ATOM 7654 C CA . GLN A 1 1011 ? 0.690 17.975 -23.952 1.00 88.19 1011 GLN A CA 1
ATOM 7655 C C . GLN A 1 1011 ? 2.157 18.105 -24.387 1.00 88.19 1011 GLN A C 1
ATOM 7657 O O . GLN A 1 1011 ? 2.703 19.211 -24.334 1.00 88.19 1011 GLN A O 1
ATOM 7662 N N . PRO A 1 1012 ? 2.815 17.020 -24.835 1.00 90.94 1012 PRO A N 1
ATOM 7663 C CA . PRO A 1 1012 ? 4.094 17.124 -25.530 1.00 90.94 1012 PRO A CA 1
ATOM 7664 C C . PRO A 1 1012 ? 4.031 18.142 -26.666 1.00 90.94 1012 PRO A C 1
ATOM 7666 O O . PRO A 1 1012 ? 3.003 18.278 -27.326 1.00 90.94 1012 PRO A O 1
ATOM 7669 N N . SER A 1 1013 ? 5.126 18.868 -26.884 1.00 89.25 1013 SER A N 1
ATOM 7670 C CA . SER A 1 1013 ? 5.199 19.794 -28.018 1.00 89.25 1013 SER A CA 1
ATOM 7671 C C . SER A 1 1013 ? 5.171 19.019 -29.336 1.00 89.25 1013 SER A C 1
ATOM 7673 O O . SER A 1 1013 ? 5.949 18.081 -29.492 1.00 89.25 1013 SER A O 1
ATOM 7675 N N . ASP A 1 1014 ? 4.293 19.449 -30.235 1.00 88.31 1014 ASP A N 1
ATOM 7676 C CA . ASP A 1 1014 ? 4.130 19.012 -31.622 1.00 88.31 1014 ASP A CA 1
ATOM 7677 C C . ASP A 1 1014 ? 4.069 20.307 -32.451 1.00 88.31 1014 ASP A C 1
ATOM 7679 O O . ASP A 1 1014 ? 3.124 21.092 -32.320 1.00 88.31 1014 ASP A O 1
ATOM 7683 N N . THR A 1 1015 ? 5.162 20.628 -33.142 1.00 88.06 1015 THR A N 1
ATOM 7684 C CA . THR A 1 1015 ? 5.363 21.943 -33.767 1.00 88.06 1015 THR A CA 1
ATOM 7685 C C . THR A 1 1015 ? 4.632 22.069 -35.100 1.00 88.06 1015 THR A C 1
ATOM 7687 O O . THR A 1 1015 ? 4.163 23.165 -35.416 1.00 88.06 1015 THR A O 1
ATOM 7690 N N . ASP A 1 1016 ? 4.538 20.999 -35.885 1.00 84.62 1016 ASP A N 1
ATOM 7691 C CA . ASP A 1 1016 ? 3.856 21.020 -37.182 1.00 84.62 1016 ASP A CA 1
ATOM 7692 C C . ASP A 1 1016 ? 2.414 20.491 -37.125 1.00 84.62 1016 ASP A C 1
ATOM 7694 O O . ASP A 1 1016 ? 1.648 20.699 -38.072 1.00 84.62 1016 ASP A O 1
ATOM 7698 N N . GLY A 1 1017 ? 2.006 19.933 -35.983 1.00 84.38 1017 GLY A N 1
ATOM 7699 C CA . GLY A 1 1017 ? 0.633 19.549 -35.687 1.00 84.38 1017 GLY A CA 1
ATOM 7700 C C . GLY A 1 1017 ? 0.210 18.261 -36.381 1.00 84.38 1017 GLY A C 1
ATOM 7701 O O . GLY A 1 1017 ? -0.989 18.066 -36.618 1.00 84.38 1017 GLY A O 1
ATOM 7702 N N . ASP A 1 1018 ? 1.164 17.413 -36.759 1.00 81.81 1018 ASP A N 1
ATOM 7703 C CA . ASP A 1 1018 ? 0.888 16.174 -37.476 1.00 81.81 1018 ASP A CA 1
ATOM 7704 C C . ASP A 1 1018 ? 0.512 14.989 -36.573 1.00 81.81 1018 ASP A C 1
ATOM 7706 O O . ASP A 1 1018 ? 0.093 13.932 -37.057 1.00 81.81 1018 ASP A O 1
ATOM 7710 N N . GLY A 1 1019 ? 0.546 15.202 -35.255 1.00 82.81 1019 GLY A N 1
ATOM 7711 C CA . GLY A 1 1019 ? 0.179 14.228 -34.237 1.00 82.81 1019 GLY A CA 1
ATOM 7712 C C . GLY A 1 1019 ? 1.359 13.417 -33.703 1.00 82.81 1019 GLY A C 1
ATOM 7713 O O . GLY A 1 1019 ? 1.152 12.584 -32.809 1.00 82.81 1019 GLY A O 1
ATOM 7714 N N . LEU A 1 1020 ? 2.580 13.633 -34.204 1.00 86.94 1020 LEU A N 1
ATOM 7715 C CA . LEU A 1 1020 ? 3.802 13.064 -33.651 1.00 86.94 1020 LEU A CA 1
ATOM 7716 C C . LEU A 1 1020 ? 4.561 14.128 -32.837 1.00 86.94 1020 LEU A C 1
ATOM 7718 O O . LEU A 1 1020 ? 4.953 15.154 -33.365 1.00 86.94 1020 LEU A O 1
ATOM 7722 N N . PRO A 1 1021 ? 4.791 13.928 -31.528 1.00 90.25 1021 PRO A N 1
ATOM 7723 C CA . PRO A 1 1021 ? 5.502 14.927 -30.736 1.00 90.25 1021 PRO A CA 1
ATOM 7724 C C . PRO A 1 1021 ? 6.968 15.087 -31.140 1.00 90.25 1021 PRO A C 1
ATOM 7726 O O . PRO A 1 1021 ? 7.659 14.083 -31.318 1.00 90.25 1021 PRO A O 1
ATOM 7729 N N . ASN A 1 1022 ? 7.503 16.309 -31.075 1.00 89.88 1022 ASN A N 1
ATOM 7730 C CA . ASN A 1 1022 ? 8.880 16.620 -31.473 1.00 89.88 1022 ASN A CA 1
ATOM 7731 C C . ASN A 1 1022 ? 9.935 15.731 -30.797 1.00 89.88 1022 ASN A C 1
ATOM 7733 O O . ASN A 1 1022 ? 10.962 15.454 -31.391 1.00 89.88 1022 ASN A O 1
ATOM 7737 N N . TYR A 1 1023 ? 9.712 15.284 -29.552 1.00 90.44 1023 TYR A N 1
ATOM 7738 C CA . TYR A 1 1023 ? 10.671 14.420 -28.841 1.00 90.44 1023 TYR A CA 1
ATOM 7739 C C . TYR A 1 1023 ? 10.794 13.010 -29.454 1.00 90.44 1023 TYR A C 1
ATOM 7741 O O . TYR A 1 1023 ? 11.714 12.261 -29.114 1.00 90.44 1023 TYR A O 1
ATOM 7749 N N . VAL A 1 1024 ? 9.825 12.626 -30.288 1.00 89.00 1024 VAL A N 1
ATOM 7750 C CA . VAL A 1 1024 ? 9.825 11.405 -31.096 1.00 89.00 1024 VAL A CA 1
ATOM 7751 C C . VAL A 1 1024 ? 10.422 11.682 -32.470 1.00 89.00 1024 VAL A C 1
ATOM 7753 O O . VAL A 1 1024 ? 11.164 10.841 -32.970 1.00 89.00 1024 VAL A O 1
ATOM 7756 N N . GLU A 1 1025 ? 10.093 12.837 -33.045 1.00 88.50 1025 GLU A N 1
ATOM 7757 C CA . GLU A 1 1025 ? 10.510 13.236 -34.389 1.00 88.50 1025 GLU A CA 1
ATOM 7758 C C . GLU A 1 1025 ? 11.979 13.615 -34.470 1.00 88.50 1025 GLU A C 1
ATOM 7760 O O . GLU A 1 1025 ? 12.633 13.218 -35.412 1.00 88.50 1025 GLU A O 1
ATOM 7765 N N . ASP A 1 1026 ? 12.504 14.316 -33.473 1.00 87.31 1026 ASP A N 1
ATOM 7766 C CA . ASP A 1 1026 ? 13.896 14.747 -33.363 1.00 87.31 1026 ASP A CA 1
ATOM 7767 C C . ASP A 1 1026 ? 14.341 14.473 -31.922 1.00 87.31 1026 ASP A C 1
ATOM 7769 O O . ASP A 1 1026 ? 14.142 15.275 -31.008 1.00 87.31 1026 ASP A O 1
ATOM 7773 N N . ARG A 1 1027 ? 14.865 13.273 -31.652 1.00 86.25 1027 ARG A N 1
ATOM 7774 C CA . ARG A 1 1027 ? 15.052 12.812 -30.265 1.00 86.25 1027 ARG A CA 1
ATOM 7775 C C . ARG A 1 1027 ? 16.132 13.608 -29.541 1.00 86.25 1027 ARG A C 1
ATOM 7777 O O . ARG A 1 1027 ? 16.099 13.689 -28.308 1.00 86.25 1027 ARG A O 1
ATOM 7784 N N . ASN A 1 1028 ? 17.112 14.137 -30.272 1.00 82.06 1028 ASN A N 1
ATOM 7785 C CA . ASN A 1 1028 ? 18.235 14.888 -29.711 1.00 82.06 1028 ASN A CA 1
ATOM 7786 C C . ASN A 1 1028 ? 18.047 16.416 -29.814 1.00 82.06 1028 ASN A C 1
ATOM 7788 O O . ASN A 1 1028 ? 18.764 17.144 -29.124 1.00 82.06 1028 ASN A O 1
ATOM 7792 N N . GLY A 1 1029 ? 17.058 16.891 -30.576 1.00 82.69 1029 GLY A N 1
ATOM 7793 C CA . GLY A 1 1029 ? 16.738 18.306 -30.745 1.00 82.69 1029 GLY A CA 1
ATOM 7794 C C . GLY A 1 1029 ? 17.712 19.062 -31.651 1.00 82.69 1029 GLY A C 1
ATOM 7795 O O . GLY A 1 1029 ? 17.815 20.288 -31.546 1.00 82.69 1029 GLY A O 1
ATOM 7796 N N . ASN A 1 1030 ? 18.482 18.361 -32.491 1.00 81.81 1030 ASN A N 1
ATOM 7797 C CA . ASN A 1 1030 ? 19.495 18.965 -33.358 1.00 81.81 1030 ASN A CA 1
ATOM 7798 C C . ASN A 1 1030 ? 18.910 19.517 -34.677 1.00 81.81 1030 ASN A C 1
ATOM 7800 O O . ASN A 1 1030 ? 19.650 20.114 -35.463 1.00 81.81 1030 ASN A O 1
ATOM 7804 N N . ASN A 1 1031 ? 17.595 19.381 -34.894 1.00 78.56 1031 ASN A N 1
ATOM 7805 C CA . ASN A 1 1031 ? 16.846 19.726 -36.108 1.00 78.56 1031 ASN A CA 1
ATOM 7806 C C . ASN A 1 1031 ? 17.303 18.978 -37.374 1.00 78.56 1031 ASN A C 1
ATOM 7808 O O . ASN A 1 1031 ? 17.097 19.453 -38.495 1.00 78.56 1031 ASN A O 1
ATOM 7812 N N . VAL A 1 1032 ? 17.923 17.812 -37.212 1.00 79.56 1032 VAL A N 1
ATOM 7813 C CA . VAL A 1 1032 ? 18.341 16.901 -38.276 1.00 79.56 1032 VAL A CA 1
ATOM 7814 C C . VAL A 1 1032 ? 17.679 15.555 -38.013 1.00 79.56 1032 VAL A C 1
ATOM 7816 O O . VAL A 1 1032 ? 17.976 14.911 -37.020 1.00 79.56 1032 VAL A O 1
ATOM 7819 N N . ALA A 1 1033 ? 16.812 15.114 -38.927 1.00 78.12 1033 ALA A N 1
ATOM 7820 C CA . ALA A 1 1033 ? 16.183 13.802 -38.809 1.00 78.12 1033 ALA A CA 1
ATOM 7821 C C . ALA A 1 1033 ? 17.244 12.696 -38.936 1.00 78.12 1033 ALA A C 1
ATOM 7823 O O . ALA A 1 1033 ? 17.802 12.479 -40.020 1.00 78.12 1033 ALA A O 1
ATOM 7824 N N . ASP A 1 1034 ? 17.518 12.000 -37.833 1.00 81.88 1034 ASP A N 1
ATOM 7825 C CA . ASP A 1 1034 ? 18.368 10.818 -37.827 1.00 81.88 1034 ASP A CA 1
ATOM 7826 C C . ASP A 1 1034 ? 17.623 9.592 -38.406 1.00 81.88 1034 ASP A C 1
ATOM 7828 O O . ASP A 1 1034 ? 16.454 9.621 -38.801 1.00 81.88 1034 ASP A O 1
ATOM 7832 N N . SER A 1 1035 ? 18.308 8.452 -38.514 1.00 79.00 1035 SER A N 1
ATOM 7833 C CA . SER A 1 1035 ? 17.674 7.224 -39.009 1.00 79.00 1035 SER A CA 1
ATOM 7834 C C . SER A 1 1035 ? 16.526 6.780 -38.090 1.00 79.00 1035 SER A C 1
ATOM 7836 O O . SER A 1 1035 ? 16.770 6.322 -36.976 1.00 79.00 1035 SER A O 1
ATOM 7838 N N . GLY A 1 1036 ? 15.291 6.806 -38.601 1.00 74.62 1036 GLY A N 1
ATOM 7839 C CA . GLY A 1 1036 ? 14.079 6.429 -37.857 1.00 74.62 1036 GLY A CA 1
ATOM 7840 C C . GLY A 1 1036 ? 13.331 7.608 -37.225 1.00 74.62 1036 GLY A C 1
ATOM 7841 O O . GLY A 1 1036 ? 12.350 7.382 -36.520 1.00 74.62 1036 GLY A O 1
ATOM 7842 N N . GLU A 1 1037 ? 13.784 8.828 -37.495 1.00 85.69 1037 GLU A N 1
ATOM 7843 C CA . GLU A 1 1037 ? 13.192 10.100 -37.082 1.00 85.69 1037 GLU A CA 1
ATOM 7844 C C . GLU A 1 1037 ? 12.449 10.794 -38.240 1.00 85.69 1037 GLU A C 1
ATOM 7846 O O . GLU A 1 1037 ? 12.579 10.409 -39.408 1.00 85.69 1037 GLU A O 1
ATOM 7851 N N . THR A 1 1038 ? 11.644 11.803 -37.907 1.00 84.12 1038 THR A N 1
ATOM 7852 C CA . THR A 1 1038 ? 10.884 12.657 -38.841 1.00 84.12 1038 THR A CA 1
ATOM 7853 C C . THR A 1 1038 ? 11.257 14.127 -38.627 1.00 84.12 1038 THR A C 1
ATOM 7855 O O . THR A 1 1038 ? 12.144 14.429 -37.839 1.00 84.12 1038 THR A O 1
ATOM 7858 N N . SER A 1 1039 ? 10.699 15.073 -39.389 1.00 84.38 1039 SER A N 1
ATOM 7859 C CA . SER A 1 1039 ? 11.078 16.481 -39.191 1.00 84.38 1039 SER A CA 1
ATOM 7860 C C . SER A 1 1039 ? 10.054 17.155 -38.289 1.00 84.38 1039 SER A C 1
ATOM 7862 O O . SER A 1 1039 ? 8.924 17.266 -38.736 1.00 84.38 1039 SER A O 1
ATOM 7864 N N . PRO A 1 1040 ? 10.442 17.758 -37.148 1.00 83.50 1040 PRO A N 1
ATOM 7865 C CA . PRO A 1 1040 ? 9.512 18.429 -36.231 1.00 83.50 1040 PRO A CA 1
ATOM 7866 C C . PRO A 1 1040 ? 8.971 19.765 -36.764 1.00 83.50 1040 PRO A C 1
ATOM 7868 O O . PRO A 1 1040 ? 8.591 20.654 -36.011 1.00 83.50 1040 PRO A O 1
ATOM 7871 N N . SER A 1 1041 ? 9.075 20.002 -38.064 1.00 84.31 1041 SER A N 1
ATOM 7872 C CA . SER A 1 1041 ? 8.682 21.251 -38.722 1.00 84.31 1041 SER A CA 1
ATOM 7873 C C . SER A 1 1041 ? 8.008 20.997 -40.066 1.00 84.31 1041 SER A C 1
ATOM 7875 O O . SER A 1 1041 ? 7.700 21.943 -40.793 1.00 84.31 1041 SER A O 1
ATOM 7877 N N . THR A 1 1042 ? 7.819 19.728 -40.420 1.00 82.12 1042 THR A N 1
ATOM 7878 C CA . THR A 1 1042 ? 7.266 19.307 -41.697 1.00 82.12 1042 THR A CA 1
ATOM 7879 C C . THR A 1 1042 ? 6.294 18.177 -41.429 1.00 82.12 1042 THR A C 1
ATOM 7881 O O . THR A 1 1042 ? 6.742 17.077 -41.166 1.00 82.12 1042 THR A O 1
ATOM 7884 N N . TYR A 1 1043 ? 5.004 18.430 -41.645 1.00 81.44 1043 TYR A N 1
ATOM 7885 C CA . TYR A 1 1043 ? 3.916 17.457 -41.514 1.00 81.44 1043 TYR A CA 1
ATOM 7886 C C . TYR A 1 1043 ? 4.187 16.171 -42.328 1.00 81.44 1043 TYR A C 1
ATOM 7888 O O . TYR A 1 1043 ? 3.855 16.100 -43.520 1.00 81.44 1043 TYR A O 1
ATOM 7896 N N . ASN A 1 1044 ? 4.856 15.180 -41.736 1.00 77.00 1044 ASN A N 1
ATOM 7897 C CA . ASN A 1 1044 ? 5.403 14.016 -42.439 1.00 77.00 1044 ASN A CA 1
ATOM 7898 C C . ASN A 1 1044 ? 5.430 12.727 -41.600 1.00 77.00 1044 ASN A C 1
ATOM 7900 O O . ASN A 1 1044 ? 6.054 11.741 -42.015 1.00 77.00 1044 ASN A O 1
ATOM 7904 N N . SER A 1 1045 ? 4.713 12.691 -40.476 1.00 73.06 1045 SER A N 1
ATOM 7905 C CA . SER A 1 1045 ? 4.614 11.511 -39.631 1.00 73.06 1045 SER A CA 1
ATOM 7906 C C . SER A 1 1045 ? 3.948 10.317 -40.336 1.00 73.06 1045 SER A C 1
ATOM 7908 O O . SER A 1 1045 ? 3.095 10.476 -41.224 1.00 73.06 1045 SER A O 1
ATOM 7910 N N . PRO A 1 1046 ? 4.311 9.069 -39.964 1.00 59.88 1046 PRO A N 1
ATOM 7911 C CA . PRO A 1 1046 ? 3.730 7.863 -40.550 1.00 59.88 1046 PRO A CA 1
ATOM 7912 C C . PRO A 1 1046 ? 2.235 7.743 -40.206 1.00 59.88 1046 PRO A C 1
ATOM 7914 O O . PRO A 1 1046 ? 1.858 7.221 -39.158 1.00 59.88 1046 PRO A O 1
ATOM 7917 N N . GLY A 1 1047 ? 1.379 8.237 -41.104 1.00 57.44 1047 GLY A N 1
ATOM 7918 C CA . GLY A 1 1047 ? -0.078 8.309 -40.934 1.00 57.44 1047 GLY A CA 1
ATOM 7919 C C . GLY A 1 1047 ? -0.685 9.679 -41.265 1.00 57.44 1047 GLY A C 1
ATOM 7920 O O . GLY A 1 1047 ? -1.902 9.769 -41.426 1.00 57.44 1047 GLY A O 1
ATOM 7921 N N . GLY A 1 1048 ? 0.139 10.720 -41.425 1.00 48.62 1048 GLY A N 1
ATOM 7922 C CA . GLY A 1 1048 ? -0.287 12.070 -41.781 1.00 48.62 1048 GLY A CA 1
ATOM 7923 C C . GLY A 1 1048 ? -0.701 12.189 -43.249 1.00 48.62 1048 GLY A C 1
ATOM 7924 O O . GLY A 1 1048 ? 0.100 12.018 -44.167 1.00 48.62 1048 GLY A O 1
ATOM 7925 N N . LEU A 1 1049 ? -1.977 12.501 -43.477 1.00 49.59 1049 LEU A N 1
ATOM 7926 C CA . LEU A 1 1049 ? -2.515 12.924 -44.770 1.00 49.59 1049 LEU A CA 1
ATOM 7927 C C . LEU A 1 1049 ? -1.648 14.055 -45.338 1.00 49.59 1049 LEU A C 1
ATOM 7929 O O . LEU A 1 1049 ? -1.509 15.103 -44.716 1.00 49.59 1049 LEU A O 1
ATOM 7933 N N . THR A 1 1050 ? -1.102 13.877 -46.540 1.00 45.72 1050 THR A N 1
ATOM 7934 C CA . THR A 1 1050 ? -0.317 14.907 -47.228 1.00 45.72 1050 THR A CA 1
ATOM 7935 C C . THR A 1 1050 ? -1.194 16.131 -47.528 1.00 45.72 1050 THR A C 1
ATOM 7937 O O . THR A 1 1050 ? -1.886 16.163 -48.547 1.00 45.72 1050 THR A O 1
ATOM 7940 N N . GLY A 1 1051 ? -1.218 17.112 -46.624 1.00 44.75 1051 GLY A N 1
ATOM 7941 C CA . GLY A 1 1051 ? -1.516 18.535 -46.836 1.00 44.75 1051 GLY A CA 1
ATOM 7942 C C . GLY A 1 1051 ? -2.693 18.978 -47.727 1.00 44.75 1051 GLY A C 1
ATOM 7943 O O . GLY A 1 1051 ? -2.684 20.132 -48.143 1.00 44.75 1051 GLY A O 1
ATOM 7944 N N . SER A 1 1052 ? -3.684 18.144 -48.083 1.00 41.38 1052 SER A N 1
ATOM 7945 C CA . SER A 1 1052 ? -4.692 18.558 -49.087 1.00 41.38 1052 SER A CA 1
ATOM 7946 C C . SER A 1 1052 ? -6.084 17.915 -49.055 1.00 41.38 1052 SER A C 1
ATOM 7948 O O . SER A 1 1052 ? -6.895 18.243 -49.919 1.00 41.38 1052 SER A O 1
ATOM 7950 N N . THR A 1 1053 ? -6.447 17.066 -48.089 1.00 38.69 1053 THR A N 1
ATOM 7951 C CA . THR A 1 1053 ? -7.826 16.534 -48.030 1.00 38.69 1053 THR A CA 1
ATOM 7952 C C . THR A 1 1053 ? -8.550 16.955 -46.761 1.00 38.69 1053 THR A C 1
ATOM 7954 O O . THR A 1 1053 ? -8.335 16.432 -45.673 1.00 38.69 1053 THR A O 1
ATOM 7957 N N . ALA A 1 1054 ? -9.439 17.935 -46.931 1.00 37.44 1054 ALA A N 1
ATOM 7958 C CA . ALA A 1 1054 ? -10.440 18.305 -45.949 1.00 37.44 1054 ALA A CA 1
ATOM 7959 C C . ALA A 1 1054 ? -11.297 17.086 -45.566 1.00 37.44 1054 ALA A C 1
ATOM 7961 O O . ALA A 1 1054 ? -11.775 16.343 -46.428 1.00 37.44 1054 ALA A O 1
ATOM 7962 N N . PHE A 1 1055 ? -11.517 16.924 -44.262 1.00 37.84 1055 PHE A N 1
ATOM 7963 C CA . PHE A 1 1055 ? -12.534 16.055 -43.677 1.00 37.84 1055 PHE A CA 1
ATOM 7964 C C . PHE A 1 1055 ? -13.868 16.208 -44.430 1.00 37.84 1055 PHE A C 1
ATOM 7966 O O . PHE A 1 1055 ? -14.494 17.266 -44.383 1.00 37.84 1055 PHE A O 1
ATOM 7973 N N . THR A 1 1056 ? -14.340 15.151 -45.095 1.00 35.59 1056 THR A N 1
ATOM 7974 C CA . THR A 1 1056 ? -15.748 15.074 -45.507 1.00 35.59 1056 THR A CA 1
ATOM 7975 C C . THR A 1 1056 ? -16.517 14.421 -44.367 1.00 35.59 1056 THR A C 1
ATOM 7977 O O . THR A 1 1056 ? -16.490 13.204 -44.198 1.00 35.59 1056 THR A O 1
ATOM 7980 N N . VAL A 1 1057 ? -17.169 15.240 -43.543 1.00 34.72 1057 VAL A N 1
ATOM 7981 C CA . VAL A 1 1057 ? -18.116 14.765 -42.530 1.00 34.72 1057 VAL A CA 1
ATOM 7982 C C . VAL A 1 1057 ? -19.355 14.245 -43.259 1.00 34.72 1057 VAL A C 1
ATOM 7984 O O . VAL A 1 1057 ? -20.121 15.031 -43.811 1.00 34.72 1057 VAL A O 1
ATOM 7987 N N . TYR A 1 1058 ? -19.584 12.931 -43.248 1.00 36.34 1058 TYR A N 1
ATOM 7988 C CA . TYR A 1 1058 ? -20.907 12.393 -43.562 1.00 36.34 1058 TYR A CA 1
ATOM 7989 C C . TYR A 1 1058 ? -21.817 12.654 -42.364 1.00 36.34 1058 TYR A C 1
ATOM 7991 O O . TYR A 1 1058 ? -21.829 11.907 -41.389 1.00 36.34 1058 TYR A O 1
ATOM 7999 N N . THR A 1 1059 ? -22.577 13.745 -42.420 1.00 34.50 1059 THR A N 1
ATOM 8000 C CA . THR A 1 1059 ? -23.757 13.895 -41.570 1.00 34.50 1059 THR A CA 1
ATOM 8001 C C . THR A 1 1059 ? -24.830 12.960 -42.123 1.00 34.50 1059 THR A C 1
ATOM 8003 O O . THR A 1 1059 ? -25.251 13.122 -43.269 1.00 34.50 1059 THR A O 1
ATOM 8006 N N . ALA A 1 1060 ? -25.285 11.980 -41.342 1.00 33.34 1060 ALA A N 1
ATOM 8007 C CA . ALA A 1 1060 ? -26.521 11.282 -41.674 1.00 33.34 1060 ALA A CA 1
ATOM 8008 C C . ALA A 1 1060 ? -27.681 12.281 -41.517 1.00 33.34 1060 ALA A C 1
ATOM 8010 O O . ALA A 1 1060 ? -27.952 12.770 -40.420 1.00 33.34 1060 ALA A O 1
ATOM 8011 N N . LEU A 1 1061 ? -28.321 12.646 -42.629 1.00 39.09 1061 LEU A N 1
ATOM 8012 C CA . LEU A 1 1061 ? -29.562 13.414 -42.621 1.00 39.09 1061 LEU A CA 1
ATOM 8013 C C . LEU A 1 1061 ? -30.712 12.503 -42.169 1.00 39.09 1061 LEU A C 1
ATOM 8015 O O . LEU A 1 1061 ? -31.005 11.541 -42.868 1.00 39.09 1061 LEU A O 1
ATOM 8019 N N . LYS A 1 1062 ? -31.318 12.896 -41.038 1.00 38.84 1062 LYS A N 1
ATOM 8020 C CA . LYS A 1 1062 ? -32.643 12.561 -40.473 1.00 38.84 1062 LYS A CA 1
ATOM 8021 C C . LYS A 1 1062 ? -33.126 11.113 -40.500 1.00 38.84 1062 LYS A C 1
ATOM 8023 O O . LYS A 1 1062 ? -33.508 10.622 -41.582 1.00 38.84 1062 LYS A O 1
#